Protein AF-0000000078825319 (afdb_homodimer)

Sequence (934 aa):
MSYISRANIISYNNENERVCASAARISTTSGNSMDIFEKSIHIDKDRKLIKNVINSGHKSIIEHAVFTIAFCNVSAVVEQFFIEFRLASFTVKSRRYVDFSNMGYYIPEYLTEKTREIYKNYVNYLFSEYNYFVTQGIPKEDARFVLPYCFFSNFYCTVNARELIHILQEILFGRGKNINELKSIAHQIIEQLNERFPSVSEEIFKDFSFCAEYSHRQKQSENLKEQGLPQIVNGSTELIQMSTENALKSMIGAYTLTHNLNISLTGDYNTNRGEYDVILENILRSSRPRELEQISCSFIIHNLSLSGITHIVRHRMQSIIIPSLMYVNSNRYIVPKTICGNESLLLRYKEAFNKTSKIKKQLNNLGLNKEEQIYLCLSGNTLDVMTTMNARELMLFFKLRCCNRAQWEIRNIAREMLKTLRNEMPCLFNKMGPSCVVDNKCPEGRLTCGRMEEIIQEFNSILSREKMSYISRANIISYNNENERVCASAARISTTSGNSMDIFEKSIHIDKDRKLIKNVINSGHKSIIEHAVFTIAFCNVSAVVEQFFIEFRLASFTVKSRRYVDFSNMGYYIPEYLTEKTREIYKNYVNYLFSEYNYFVTQGIPKEDARFVLPYCFFSNFYCTVNARELIHILQEILFGRGKNINELKSIAHQIIEQLNERFPSVSEEIFKDFSFCAEYSHRQKQSENLKEQGLPQIVNGSTELIQMSTENALKSMIGAYTLTHNLNISLTGDYNTNRGEYDVILENILRSSRPRELEQISCSFIIHNLSLSGITHIVRHRMQSIIIPSLMYVNSNRYIVPKTICGNESLLLRYKEAFNKTSKIKKQLNNLGLNKEEQIYLCLSGNTLDVMTTMNARELMLFFKLRCCNRAQWEIRNIAREMLKTLRNEMPCLFNKMGPSCVVDNKCPEGRLTCGRMEEIIQEFNSILSREK

Structure (mmCIF, N/CA/C/O backbone):
data_AF-0000000078825319-model_v1
#
loop_
_entity.id
_entity.type
_entity.pdbx_description
1 polymer 'FAD-dependent thymidylate synthase'
#
loop_
_atom_site.group_PDB
_atom_site.id
_atom_site.type_symbol
_atom_site.label_atom_id
_atom_site.label_alt_id
_atom_site.label_comp_id
_atom_site.label_asym_id
_atom_site.label_entity_id
_atom_site.label_seq_id
_atom_site.pdbx_PDB_ins_code
_atom_site.Cartn_x
_atom_site.Cartn_y
_atom_site.Cartn_z
_atom_site.occupancy
_atom_site.B_iso_or_equiv
_atom_site.auth_seq_id
_atom_site.auth_comp_id
_atom_site.auth_asym_id
_atom_site.auth_atom_id
_atom_site.pdbx_PDB_model_num
ATOM 1 N N . MET A 1 1 ? -11 37.125 -4.836 1 38.12 1 MET A N 1
ATOM 2 C CA . MET A 1 1 ? -10.812 35.75 -5.301 1 38.12 1 MET A CA 1
ATOM 3 C C . MET A 1 1 ? -11.711 34.781 -4.527 1 38.12 1 MET A C 1
ATOM 5 O O . MET A 1 1 ? -11.781 34.875 -3.299 1 38.12 1 MET A O 1
ATOM 9 N N . SER A 1 2 ? -12.555 34.312 -5.152 1 46.78 2 SER A N 1
ATOM 10 C CA . SER A 1 2 ? -13.586 33.469 -4.566 1 46.78 2 SER A CA 1
ATOM 11 C C . SER A 1 2 ? -12.977 32.344 -3.732 1 46.78 2 SER A C 1
ATOM 13 O O . SER A 1 2 ? -12.094 31.609 -4.203 1 46.78 2 SER A O 1
ATOM 15 N N . TYR A 1 3 ? -12.953 32.5 -2.346 1 61.88 3 TYR A N 1
ATOM 16 C CA . TYR A 1 3 ? -12.516 31.797 -1.138 1 61.88 3 TYR A CA 1
ATOM 17 C C . TYR A 1 3 ? -13.258 30.484 -0.966 1 61.88 3 TYR A C 1
ATOM 19 O O . TYR A 1 3 ? -13.344 29.953 0.144 1 61.88 3 TYR A O 1
ATOM 27 N N . ILE A 1 4 ? -13.719 30.016 -2.164 1 78.62 4 ILE A N 1
ATOM 28 C CA . ILE A 1 4 ? -14.523 28.797 -2.014 1 78.62 4 ILE A CA 1
ATOM 29 C C . ILE A 1 4 ? -13.648 27.578 -2.266 1 78.62 4 ILE A C 1
ATOM 31 O O . ILE A 1 4 ? -12.914 27.516 -3.256 1 78.62 4 ILE A O 1
ATOM 35 N N . SER A 1 5 ? -13.641 26.688 -1.376 1 91.94 5 SER A N 1
ATOM 36 C CA . SER A 1 5 ? -12.969 25.406 -1.506 1 91.94 5 SER A CA 1
ATOM 37 C C . SER A 1 5 ? -13.516 24.609 -2.691 1 91.94 5 SER A C 1
ATOM 39 O O . SER A 1 5 ? -14.734 24.516 -2.871 1 91.94 5 SER A O 1
ATOM 41 N N . ARG A 1 6 ? -12.609 24.109 -3.555 1 95.62 6 ARG A N 1
ATOM 42 C CA . ARG A 1 6 ? -13.031 23.375 -4.738 1 95.62 6 ARG A CA 1
ATOM 43 C C . ARG A 1 6 ? -12.18 22.125 -4.93 1 95.62 6 ARG A C 1
ATOM 45 O O . ARG A 1 6 ? -11.016 22.094 -4.539 1 95.62 6 ARG A O 1
ATOM 52 N N . ALA A 1 7 ? -12.781 21.125 -5.438 1 97.94 7 ALA A N 1
ATOM 53 C CA . ALA A 1 7 ? -12.117 19.906 -5.902 1 97.94 7 ALA A CA 1
ATOM 54 C C . ALA A 1 7 ? -12.547 19.547 -7.324 1 97.94 7 ALA A C 1
ATOM 56 O O . ALA A 1 7 ? -13.742 19.422 -7.609 1 97.94 7 ALA A O 1
ATOM 57 N N . ASN A 1 8 ? -11.602 19.438 -8.227 1 97.75 8 ASN A N 1
ATOM 58 C CA . ASN A 1 8 ? -11.883 19.156 -9.625 1 97.75 8 ASN A CA 1
ATOM 59 C C . ASN A 1 8 ? -11.109 17.938 -10.117 1 97.75 8 ASN A C 1
ATOM 61 O O . ASN A 1 8 ? -9.891 17.859 -9.961 1 97.75 8 ASN A O 1
ATOM 65 N N . ILE A 1 9 ? -11.805 17.016 -10.711 1 97.38 9 ILE A N 1
ATOM 66 C CA . ILE A 1 9 ? -11.117 15.93 -11.406 1 97.38 9 ILE A CA 1
ATOM 67 C C . ILE A 1 9 ? -10.477 16.453 -12.688 1 97.38 9 ILE A C 1
ATOM 69 O O . ILE A 1 9 ? -11.18 16.812 -13.633 1 97.38 9 ILE A O 1
ATOM 73 N N . ILE A 1 10 ? -9.156 16.469 -12.734 1 96.25 10 ILE A N 1
ATOM 74 C CA . ILE A 1 10 ? -8.477 17.125 -13.844 1 96.25 10 ILE A CA 1
ATOM 75 C C . ILE A 1 10 ? -7.938 16.062 -14.812 1 96.25 10 ILE A C 1
ATOM 77 O O . ILE A 1 10 ? -7.559 16.391 -15.945 1 96.25 10 ILE A O 1
ATOM 81 N N . SER A 1 11 ? -7.82 14.852 -14.375 1 94.44 11 SER A N 1
ATOM 82 C CA . SER A 1 11 ? -7.312 13.789 -15.234 1 94.44 11 SER A CA 1
ATOM 83 C C . SER A 1 11 ? -8.031 12.469 -14.969 1 94.44 11 SER A C 1
ATOM 85 O O . SER A 1 11 ? -8.203 12.078 -13.812 1 94.44 11 SER A O 1
ATOM 87 N N . TYR A 1 12 ? -8.555 11.844 -15.992 1 93.25 12 TYR A N 1
ATOM 88 C CA . TYR A 1 12 ? -9.156 10.516 -15.992 1 93.25 12 TYR A CA 1
ATOM 89 C C . TYR A 1 12 ? -9.18 9.93 -17.406 1 93.25 12 TYR A C 1
ATOM 91 O O . TYR A 1 12 ? -9.039 10.664 -18.391 1 93.25 12 TYR A O 1
ATOM 99 N N . ASN A 1 13 ? -9.203 8.633 -17.469 1 91.81 13 ASN A N 1
ATOM 100 C CA . ASN A 1 13 ? -9.289 7.984 -18.766 1 91.81 13 ASN A CA 1
ATOM 101 C C . ASN A 1 13 ? -10.734 7.695 -19.156 1 91.81 13 ASN A C 1
ATOM 103 O O . ASN A 1 13 ? -11.492 7.133 -18.375 1 91.81 13 ASN A O 1
ATOM 107 N N . ASN A 1 14 ? -11.078 8.039 -20.406 1 87.44 14 ASN A N 1
ATOM 108 C CA . ASN A 1 14 ? -12.438 7.812 -20.891 1 87.44 14 ASN A CA 1
ATOM 109 C C . ASN A 1 14 ? -12.742 6.324 -21.016 1 87.44 14 ASN A C 1
ATOM 111 O O . ASN A 1 14 ? -13.906 5.926 -21.062 1 87.44 14 ASN A O 1
ATOM 115 N N . GLU A 1 15 ? -11.703 5.531 -20.984 1 90.31 15 GLU A N 1
ATOM 116 C CA . GLU A 1 15 ? -11.859 4.09 -21.141 1 90.31 15 GLU A CA 1
ATOM 117 C C . GLU A 1 15 ? -11.938 3.391 -19.781 1 90.31 15 GLU A C 1
ATOM 119 O O . GLU A 1 15 ? -11.867 2.162 -19.719 1 90.31 15 GLU A O 1
ATOM 124 N N . ASN A 1 16 ? -12.133 4.145 -18.766 1 94 16 ASN A N 1
ATOM 125 C CA . ASN A 1 16 ? -12.133 3.561 -17.422 1 94 16 ASN A CA 1
ATOM 126 C C . ASN A 1 16 ? -13.18 2.457 -17.297 1 94 16 ASN A C 1
ATOM 128 O O . ASN A 1 16 ? -12.891 1.375 -16.781 1 94 16 ASN A O 1
ATOM 132 N N . GLU A 1 17 ? -14.398 2.732 -17.766 1 95.25 17 GLU A N 1
ATOM 133 C CA . GLU A 1 17 ? -15.453 1.731 -17.656 1 95.25 17 GLU A CA 1
ATOM 134 C C . GLU A 1 17 ? -15.156 0.52 -18.547 1 95.25 17 GLU A C 1
ATOM 136 O O . GLU A 1 17 ? -15.398 -0.62 -18.141 1 95.25 17 GLU A O 1
ATOM 141 N N . ARG A 1 18 ? -14.602 0.783 -19.719 1 96.19 18 ARG A N 1
ATOM 142 C CA . ARG A 1 18 ? -14.227 -0.29 -20.625 1 96.19 18 ARG A CA 1
ATOM 143 C C . ARG A 1 18 ? -13.164 -1.191 -20 1 96.19 18 ARG A C 1
ATOM 145 O O . ARG A 1 18 ? -13.258 -2.418 -20.078 1 96.19 18 ARG A O 1
ATOM 152 N N . VAL A 1 19 ? -12.172 -0.62 -19.391 1 97.19 19 VAL A N 1
ATOM 153 C CA . VAL A 1 19 ? -11.086 -1.36 -18.766 1 97.19 19 VAL A CA 1
ATOM 154 C C . VAL A 1 19 ? -11.625 -2.186 -17.594 1 97.19 19 VAL A C 1
ATOM 156 O O . VAL A 1 19 ? -11.312 -3.373 -17.469 1 97.19 19 VAL A O 1
ATOM 159 N N . CYS A 1 20 ? -12.422 -1.568 -16.734 1 97.75 20 CYS A N 1
ATOM 160 C CA . CYS A 1 20 ? -12.992 -2.27 -15.594 1 97.75 20 CYS A CA 1
ATOM 161 C C . CYS A 1 20 ? -13.867 -3.43 -16.047 1 97.75 20 CYS A C 1
ATOM 163 O O . CYS A 1 20 ? -13.828 -4.512 -15.469 1 97.75 20 CYS A O 1
ATOM 165 N N . ALA A 1 21 ? -14.688 -3.191 -17.062 1 97.62 21 ALA A N 1
ATOM 166 C CA . ALA A 1 21 ? -15.531 -4.25 -17.594 1 97.62 21 ALA A CA 1
ATOM 167 C C . ALA A 1 21 ? -14.695 -5.387 -18.188 1 97.62 21 ALA A C 1
ATOM 169 O O . ALA A 1 21 ? -15.039 -6.562 -18.031 1 97.62 21 ALA A O 1
ATOM 170 N N . SER A 1 22 ? -13.656 -5.023 -18.906 1 97.94 22 SER A N 1
ATOM 171 C CA . SER A 1 22 ? -12.758 -6.035 -19.453 1 97.94 22 SER A CA 1
ATOM 172 C C . SER A 1 22 ? -12.148 -6.883 -18.344 1 97.94 22 SER A C 1
ATOM 174 O O . SER A 1 22 ? -12.031 -8.102 -18.469 1 97.94 22 SER A O 1
ATOM 176 N N . ALA A 1 23 ? -11.75 -6.211 -17.312 1 97.56 23 ALA A N 1
ATOM 177 C CA . ALA A 1 23 ? -11.219 -6.926 -16.141 1 97.56 23 ALA A CA 1
ATOM 178 C C . ALA A 1 23 ? -12.266 -7.875 -15.562 1 97.56 23 ALA A C 1
ATOM 180 O O . ALA A 1 23 ? -11.953 -9.008 -15.195 1 97.56 23 ALA A O 1
ATOM 181 N N . ALA A 1 24 ? -13.453 -7.438 -15.516 1 96.06 24 ALA A N 1
ATOM 182 C CA . ALA A 1 24 ? -14.547 -8.25 -14.992 1 96.06 24 ALA A CA 1
ATOM 183 C C . ALA A 1 24 ? -14.805 -9.469 -15.875 1 96.06 24 ALA A C 1
ATOM 185 O O . ALA A 1 24 ? -15.203 -10.523 -15.383 1 96.06 24 ALA A O 1
ATOM 186 N N . ARG A 1 25 ? -14.516 -9.375 -17.125 1 96.38 25 ARG A N 1
ATOM 187 C CA . ARG A 1 25 ? -14.812 -10.414 -18.109 1 96.38 25 ARG A CA 1
ATOM 188 C C . ARG A 1 25 ? -13.641 -11.383 -18.25 1 96.38 25 ARG A C 1
ATOM 190 O O . ARG A 1 25 ? -13.766 -12.414 -18.922 1 96.38 25 ARG A O 1
ATOM 197 N N . ILE A 1 26 ? -12.562 -11.055 -17.641 1 95.38 26 ILE A N 1
ATOM 198 C CA . ILE A 1 26 ? -11.305 -11.719 -17.969 1 95.38 26 ILE A CA 1
ATOM 199 C C . ILE A 1 26 ? -11.453 -13.227 -17.766 1 95.38 26 ILE A C 1
ATOM 201 O O . ILE A 1 26 ? -10.828 -14.016 -18.484 1 95.38 26 ILE A O 1
ATOM 205 N N . SER A 1 27 ? -12.312 -13.703 -16.844 1 92.75 27 SER A N 1
ATOM 206 C CA . SER A 1 27 ? -12.445 -15.125 -16.531 1 92.75 27 SER A CA 1
ATOM 207 C C . SER A 1 27 ? -13.75 -15.68 -17.094 1 92.75 27 SER A C 1
ATOM 209 O O . SER A 1 27 ? -14.039 -16.875 -16.938 1 92.75 27 SER A O 1
ATOM 211 N N . THR A 1 28 ? -14.594 -14.891 -17.734 1 91.5 28 THR A N 1
ATOM 212 C CA . THR A 1 28 ? -15.898 -15.367 -18.172 1 91.5 28 THR A CA 1
ATOM 213 C C . THR A 1 28 ? -16.016 -15.273 -19.688 1 91.5 28 THR A C 1
ATOM 215 O O . THR A 1 28 ? -16.938 -15.859 -20.281 1 91.5 28 THR A O 1
ATOM 218 N N . THR A 1 29 ? -15.164 -14.523 -20.25 1 91.62 29 THR A N 1
ATOM 219 C CA . THR A 1 29 ? -15.188 -14.352 -21.703 1 91.62 29 THR A CA 1
ATOM 220 C C . THR A 1 29 ? -13.969 -15.008 -22.344 1 91.62 29 THR A C 1
ATOM 222 O O . THR A 1 29 ? -12.859 -14.914 -21.812 1 91.62 29 THR A O 1
ATOM 225 N N . SER A 1 30 ? -14.211 -15.656 -23.453 1 91.81 30 SER A N 1
ATOM 226 C CA . SER A 1 30 ? -13.133 -16.328 -24.156 1 91.81 30 SER A CA 1
ATOM 227 C C . SER A 1 30 ? -12.18 -15.328 -24.797 1 91.81 30 SER A C 1
ATOM 229 O O . SER A 1 30 ? -12.609 -14.266 -25.25 1 91.81 30 SER A O 1
ATOM 231 N N . GLY A 1 31 ? -10.867 -15.734 -24.875 1 92.25 31 GLY A N 1
ATOM 232 C CA . GLY A 1 31 ? -9.852 -14.898 -25.5 1 92.25 31 GLY A CA 1
ATOM 233 C C . GLY A 1 31 ? -8.812 -14.391 -24.516 1 92.25 31 GLY A C 1
ATOM 234 O O . GLY A 1 31 ? -8.953 -14.578 -23.312 1 92.25 31 GLY A O 1
ATOM 235 N N . ASN A 1 32 ? -7.77 -13.82 -25.125 1 93.81 32 ASN A N 1
ATOM 236 C CA . ASN A 1 32 ? -6.75 -13.211 -24.266 1 93.81 32 ASN A CA 1
ATOM 237 C C . ASN A 1 32 ? -7.164 -11.82 -23.797 1 93.81 32 ASN A C 1
ATOM 239 O O . ASN A 1 32 ? -8.266 -11.359 -24.109 1 93.81 32 ASN A O 1
ATOM 243 N N . SER A 1 33 ? -6.352 -11.195 -23 1 96 33 SER A N 1
ATOM 244 C CA . SER A 1 33 ? -6.684 -9.914 -22.375 1 96 33 SER A CA 1
ATOM 245 C C . SER A 1 33 ? -6.977 -8.852 -23.422 1 96 33 SER A C 1
ATOM 247 O O . SER A 1 33 ? -7.898 -8.047 -23.266 1 96 33 SER A O 1
ATOM 249 N N . MET A 1 34 ? -6.25 -8.828 -24.562 1 95.62 34 MET A N 1
ATOM 250 C CA . MET A 1 34 ? -6.469 -7.836 -25.609 1 95.62 34 MET A CA 1
ATOM 251 C C . MET A 1 34 ? -7.77 -8.102 -26.344 1 95.62 34 MET A C 1
ATOM 253 O O . MET A 1 34 ? -8.508 -7.172 -26.672 1 95.62 34 MET A O 1
ATOM 257 N N . ASP A 1 35 ? -8.008 -9.398 -26.625 1 95.06 35 ASP A N 1
ATOM 258 C CA . ASP A 1 35 ? -9.258 -9.781 -27.266 1 95.06 35 ASP A CA 1
ATOM 259 C C . ASP A 1 35 ? -10.461 -9.312 -26.469 1 95.06 35 ASP A C 1
ATOM 261 O O . ASP A 1 35 ? -11.406 -8.742 -27.016 1 95.06 35 ASP A O 1
ATOM 265 N N . ILE A 1 36 ? -10.367 -9.531 -25.203 1 95.81 36 ILE A N 1
ATOM 266 C CA . ILE A 1 36 ? -11.477 -9.211 -24.312 1 95.81 36 ILE A CA 1
ATOM 267 C C . ILE A 1 36 ? -11.648 -7.695 -24.234 1 95.81 36 ILE A C 1
ATOM 269 O O . ILE A 1 36 ? -12.773 -7.191 -24.25 1 95.81 36 ILE A O 1
ATOM 273 N N . PHE A 1 37 ? -10.57 -6.977 -24.125 1 96.38 37 PHE A N 1
ATOM 274 C CA . PHE A 1 37 ? -10.625 -5.52 -24.125 1 96.38 37 PHE A CA 1
ATOM 275 C C . PHE A 1 37 ? -11.266 -5 -25.406 1 96.38 37 PHE A C 1
ATOM 277 O O . PHE A 1 37 ? -12.102 -4.102 -25.375 1 96.38 37 PHE A O 1
ATOM 284 N N . GLU A 1 38 ? -10.914 -5.621 -26.531 1 94.56 38 GLU A N 1
ATOM 285 C CA . GLU A 1 38 ? -11.422 -5.184 -27.828 1 94.56 38 GLU A CA 1
ATOM 286 C C . GLU A 1 38 ? -12.898 -5.52 -27.984 1 94.56 38 GLU A C 1
ATOM 288 O O . GLU A 1 38 ? -13.625 -4.816 -28.688 1 94.56 38 GLU A O 1
ATOM 293 N N . LYS A 1 39 ? -13.352 -6.508 -27.297 1 92.19 39 LYS A N 1
ATOM 294 C CA . LYS A 1 39 ? -14.75 -6.93 -27.375 1 92.19 39 LYS A CA 1
ATOM 295 C C . LYS A 1 39 ? -15.625 -6.082 -26.453 1 92.19 39 LYS A C 1
ATOM 297 O O . LYS A 1 39 ? -16.844 -6.051 -26.625 1 92.19 39 LYS A O 1
ATOM 302 N N . SER A 1 40 ? -15.008 -5.441 -25.5 1 91.44 40 SER A N 1
ATOM 303 C CA . SER A 1 40 ? -15.758 -4.625 -24.562 1 91.44 40 SER A CA 1
ATOM 304 C C . SER A 1 40 ? -16.031 -3.238 -25.125 1 91.44 40 SER A C 1
ATOM 306 O O . SER A 1 40 ? -15.406 -2.258 -24.719 1 91.44 40 SER A O 1
ATOM 308 N N . ILE A 1 41 ? -17.125 -3.086 -25.969 1 88.31 41 ILE A N 1
ATOM 309 C CA . ILE A 1 41 ? -17.344 -1.842 -26.703 1 88.31 41 ILE A CA 1
ATOM 310 C C . ILE A 1 41 ? -18.719 -1.285 -26.359 1 88.31 41 ILE A C 1
ATOM 312 O O . ILE A 1 41 ? -19.047 -0.152 -26.719 1 88.31 41 ILE A O 1
ATOM 316 N N . HIS A 1 42 ? -19.547 -1.983 -25.672 1 91.81 42 HIS A N 1
ATOM 317 C CA . HIS A 1 42 ? -20.875 -1.514 -25.328 1 91.81 42 HIS A CA 1
ATOM 318 C C . HIS A 1 42 ? -20.906 -0.934 -23.922 1 91.81 42 HIS A C 1
ATOM 320 O O . HIS A 1 42 ? -21.031 -1.675 -22.938 1 91.81 42 HIS A O 1
ATOM 326 N N . ILE A 1 43 ? -21.031 0.31 -23.859 1 92.12 43 ILE A N 1
ATOM 327 C CA . ILE A 1 43 ? -20.859 1.044 -22.609 1 92.12 43 ILE A CA 1
ATOM 328 C C . ILE A 1 43 ? -21.984 0.665 -21.641 1 92.12 43 ILE A C 1
ATOM 330 O O . ILE A 1 43 ? -21.734 0.505 -20.453 1 92.12 43 ILE A O 1
ATOM 334 N N . ASP A 1 44 ? -23.219 0.525 -22.109 1 93.56 44 ASP A N 1
ATOM 335 C CA . ASP A 1 44 ? -24.328 0.211 -21.234 1 93.56 44 ASP A CA 1
ATOM 336 C C . ASP A 1 44 ? -24.188 -1.182 -20.625 1 93.56 44 ASP A C 1
ATOM 338 O O . ASP A 1 44 ? -24.469 -1.381 -19.453 1 93.56 44 ASP A O 1
ATOM 342 N N . LYS A 1 45 ? -23.719 -2.07 -21.422 1 94.56 45 LYS A N 1
ATOM 343 C CA . LYS A 1 45 ? -23.484 -3.422 -20.922 1 94.56 45 LYS A CA 1
ATOM 344 C C . LYS A 1 45 ? -22.328 -3.445 -19.938 1 94.56 45 LYS A C 1
ATOM 346 O O . LYS A 1 45 ? -22.359 -4.172 -18.938 1 94.56 45 LYS A O 1
ATOM 351 N N . ASP A 1 46 ? -21.328 -2.672 -20.281 1 95.25 46 ASP A N 1
ATOM 352 C CA . ASP A 1 46 ? -20.172 -2.576 -19.406 1 95.25 46 ASP A CA 1
ATOM 353 C C . ASP A 1 46 ? -20.562 -2.035 -18.031 1 95.25 46 ASP A C 1
ATOM 355 O O . ASP A 1 46 ? -20.156 -2.582 -17 1 95.25 46 ASP A O 1
ATOM 359 N N . ARG A 1 47 ? -21.359 -0.993 -18.078 1 94.94 47 ARG A N 1
ATOM 360 C CA . ARG A 1 47 ? -21.812 -0.374 -16.828 1 94.94 47 ARG A CA 1
ATOM 361 C C . ARG A 1 47 ? -22.625 -1.354 -15.992 1 94.94 47 ARG A C 1
ATOM 363 O O . ARG A 1 47 ? -22.422 -1.454 -14.781 1 94.94 47 ARG A O 1
ATOM 370 N N . LYS A 1 48 ? -23.484 -2.064 -16.609 1 95 48 LYS A N 1
ATOM 371 C CA . LYS A 1 48 ? -24.312 -3.053 -15.906 1 95 48 LYS A CA 1
ATOM 372 C C . LYS A 1 48 ? -23.438 -4.164 -15.312 1 95 48 LYS A C 1
ATOM 374 O O . LYS A 1 48 ? -23.656 -4.59 -14.18 1 95 48 LYS A O 1
ATOM 379 N N . LEU A 1 49 ? -22.5 -4.609 -16.078 1 95.56 49 LEU A N 1
ATOM 380 C CA . LEU A 1 49 ? -21.594 -5.656 -15.617 1 95.56 49 LEU A CA 1
ATOM 381 C C . LEU A 1 49 ? -20.797 -5.195 -14.398 1 95.56 49 LEU A C 1
ATOM 383 O O . LEU A 1 49 ? -20.672 -5.926 -13.414 1 95.56 49 LEU A O 1
ATOM 387 N N . ILE A 1 50 ? -20.219 -3.994 -14.492 1 96.19 50 ILE A N 1
ATOM 388 C CA . ILE A 1 50 ? -19.438 -3.445 -13.391 1 96.19 50 ILE A CA 1
ATOM 389 C C . ILE A 1 50 ? -20.281 -3.385 -12.125 1 96.19 50 ILE A C 1
ATOM 391 O O . ILE A 1 50 ? -19.859 -3.826 -11.062 1 96.19 50 ILE A O 1
ATOM 395 N N . LYS A 1 51 ? -21.5 -2.902 -12.242 1 93.56 51 LYS A N 1
ATOM 396 C CA . LYS A 1 51 ? -22.406 -2.801 -11.102 1 93.56 51 LYS A CA 1
ATOM 397 C C . LYS A 1 51 ? -22.688 -4.172 -10.492 1 93.56 51 LYS A C 1
ATOM 399 O O . LYS A 1 51 ? -22.641 -4.336 -9.273 1 93.56 51 LYS A O 1
ATOM 404 N N . ASN A 1 52 ? -22.906 -5.145 -11.344 1 91.12 52 ASN A N 1
ATOM 405 C CA . ASN A 1 52 ? -23.203 -6.496 -10.875 1 91.12 52 ASN A CA 1
ATOM 406 C C . ASN A 1 52 ? -22.016 -7.102 -10.133 1 91.12 52 ASN A C 1
ATOM 408 O O . ASN A 1 52 ? -22.188 -7.75 -9.102 1 91.12 52 ASN A O 1
ATOM 412 N N . VAL A 1 53 ? -20.859 -6.867 -10.656 1 91.56 53 VAL A N 1
ATOM 413 C CA . VAL A 1 53 ? -19.656 -7.453 -10.094 1 91.56 53 VAL A CA 1
ATOM 414 C C . VAL A 1 53 ? -19.344 -6.797 -8.75 1 91.56 53 VAL A C 1
ATOM 416 O O . VAL A 1 53 ? -19.016 -7.48 -7.777 1 91.56 53 VAL A O 1
ATOM 419 N N . ILE A 1 54 ? -19.469 -5.492 -8.672 1 90.12 54 ILE A N 1
ATOM 420 C CA . ILE A 1 54 ? -19.234 -4.773 -7.426 1 90.12 54 ILE A CA 1
ATOM 421 C C . ILE A 1 54 ? -20.25 -5.219 -6.379 1 90.12 54 ILE A C 1
ATOM 423 O O . ILE A 1 54 ? -19.922 -5.414 -5.211 1 90.12 54 ILE A O 1
ATOM 427 N N . ASN A 1 55 ? -21.484 -5.434 -6.754 1 84.88 55 ASN A N 1
ATOM 428 C CA . ASN A 1 55 ? -22.547 -5.844 -5.848 1 84.88 55 ASN A CA 1
ATOM 429 C C . ASN A 1 55 ? -22.312 -7.254 -5.312 1 84.88 55 ASN A C 1
ATOM 431 O O . ASN A 1 55 ? -22.828 -7.609 -4.246 1 84.88 55 ASN A O 1
ATOM 435 N N . SER A 1 56 ? -21.547 -7.965 -6.102 1 82.06 56 SER A N 1
ATOM 436 C CA . SER A 1 56 ? -21.234 -9.32 -5.668 1 82.06 56 SER A CA 1
ATOM 437 C C . SER A 1 56 ? -20.016 -9.344 -4.75 1 82.06 56 SER A C 1
ATOM 439 O O . SER A 1 56 ? -19.516 -10.406 -4.395 1 82.06 56 SER A O 1
ATOM 441 N N . GLY A 1 57 ? -19.469 -8.18 -4.484 1 79.12 57 GLY A N 1
ATOM 442 C CA . GLY A 1 57 ? -18.391 -8.094 -3.51 1 79.12 57 GLY A CA 1
ATOM 443 C C . GLY A 1 57 ? -17.016 -7.996 -4.145 1 79.12 57 GLY A C 1
ATOM 444 O O . GLY A 1 57 ? -16.016 -7.859 -3.443 1 79.12 57 GLY A O 1
ATOM 445 N N . HIS A 1 58 ? -16.953 -8.062 -5.41 1 85.56 58 HIS A N 1
ATOM 446 C CA . HIS A 1 58 ? -15.664 -7.996 -6.109 1 85.56 58 HIS A CA 1
ATOM 447 C C . HIS A 1 58 ? -15.352 -6.57 -6.551 1 85.56 58 HIS A C 1
ATOM 449 O O . HIS A 1 58 ? -15.547 -6.219 -7.715 1 85.56 58 HIS A O 1
ATOM 455 N N . LYS A 1 59 ? -14.711 -5.867 -5.695 1 90.19 59 LYS A N 1
ATOM 456 C CA . LYS A 1 59 ? -14.531 -4.438 -5.918 1 90.19 59 LYS A CA 1
ATOM 457 C C . LYS A 1 59 ? -13.164 -4.141 -6.52 1 90.19 59 LYS A C 1
ATOM 459 O O . LYS A 1 59 ? -12.891 -3.02 -6.953 1 90.19 59 LYS A O 1
ATOM 464 N N . SER A 1 60 ? -12.367 -5.137 -6.664 1 92.81 60 SER A N 1
ATOM 465 C CA . SER A 1 60 ? -11 -4.906 -7.109 1 92.81 60 SER A CA 1
ATOM 466 C C . SER A 1 60 ? -10.961 -4.469 -8.57 1 92.81 60 SER A C 1
ATOM 468 O O . SER A 1 60 ? -10 -3.822 -9.008 1 92.81 60 SER A O 1
ATOM 470 N N . ILE A 1 61 ? -11.977 -4.781 -9.328 1 95.88 61 ILE A N 1
ATOM 471 C CA . ILE A 1 61 ? -11.961 -4.48 -10.758 1 95.88 61 ILE A CA 1
ATOM 472 C C . ILE A 1 61 ? -11.984 -2.971 -10.969 1 95.88 61 ILE A C 1
ATOM 474 O O . ILE A 1 61 ? -11.461 -2.465 -11.961 1 95.88 61 ILE A O 1
ATOM 478 N N . ILE A 1 62 ? -12.516 -2.209 -10.016 1 97.19 62 ILE A N 1
ATOM 479 C CA . ILE A 1 62 ? -12.648 -0.772 -10.234 1 97.19 62 ILE A CA 1
ATOM 480 C C . ILE A 1 62 ? -11.367 -0.065 -9.789 1 97.19 62 ILE A C 1
ATOM 482 O O . ILE A 1 62 ? -11.25 1.155 -9.922 1 97.19 62 ILE A O 1
ATOM 486 N N . GLU A 1 63 ? -10.398 -0.813 -9.289 1 97 63 GLU A N 1
ATOM 487 C CA . GLU A 1 63 ? -9.07 -0.254 -9.047 1 97 63 GLU A CA 1
ATOM 488 C C . GLU A 1 63 ? -8.391 0.143 -10.352 1 97 63 GLU A C 1
ATOM 490 O O . GLU A 1 63 ? -7.422 0.901 -10.352 1 97 63 GLU A O 1
ATOM 495 N N . HIS A 1 64 ? -8.914 -0.365 -11.461 1 98.06 64 HIS A N 1
ATOM 496 C CA . HIS A 1 64 ? -8.32 -0.063 -12.758 1 98.06 64 HIS A CA 1
ATOM 497 C C . HIS A 1 64 ? -8.789 1.296 -13.273 1 98.06 64 HIS A C 1
ATOM 499 O O . HIS A 1 64 ? -8.258 1.804 -14.266 1 98.06 64 HIS A O 1
ATOM 505 N N . ALA A 1 65 ? -9.773 1.923 -12.664 1 97.62 65 ALA A N 1
ATOM 506 C CA . ALA A 1 65 ? -10.172 3.297 -12.953 1 97.62 65 ALA A CA 1
ATOM 507 C C . ALA A 1 65 ? -9.477 4.281 -12.016 1 97.62 65 ALA A C 1
ATOM 509 O O . ALA A 1 65 ? -9.641 4.199 -10.797 1 97.62 65 ALA A O 1
ATOM 510 N N . VAL A 1 66 ? -8.703 5.199 -12.594 1 97.56 66 VAL A N 1
ATOM 511 C CA . VAL A 1 66 ? -7.902 6.102 -11.773 1 97.56 66 VAL A CA 1
ATOM 512 C C . VAL A 1 66 ? -8.258 7.551 -12.094 1 97.56 66 VAL A C 1
ATOM 514 O O . VAL A 1 66 ? -8.547 7.883 -13.25 1 97.56 66 VAL A O 1
ATOM 517 N N . PHE A 1 67 ? -8.242 8.398 -11.078 1 97.62 67 PHE A N 1
ATOM 518 C CA . PHE A 1 67 ? -8.578 9.812 -11.195 1 97.62 67 PHE A CA 1
ATOM 519 C C . PHE A 1 67 ? -7.52 10.68 -10.523 1 97.62 67 PHE A C 1
ATOM 521 O O . PHE A 1 67 ? -6.973 10.312 -9.484 1 97.62 67 PHE A O 1
ATOM 528 N N . THR A 1 68 ? -7.184 11.82 -11.141 1 98.25 68 THR A N 1
ATOM 529 C CA . THR A 1 68 ? -6.395 12.852 -10.477 1 98.25 68 THR A CA 1
ATOM 530 C C . THR A 1 68 ? -7.262 14.062 -10.148 1 98.25 68 THR A C 1
ATOM 532 O O . THR A 1 68 ? -7.938 14.609 -11.023 1 98.25 68 THR A O 1
ATOM 535 N N . ILE A 1 69 ? -7.23 14.43 -8.914 1 98.62 69 ILE A N 1
ATOM 536 C CA . ILE A 1 69 ? -8.078 15.516 -8.422 1 98.62 69 ILE A CA 1
ATOM 537 C C . ILE A 1 69 ? -7.207 16.703 -7.996 1 98.62 69 ILE A C 1
ATOM 539 O O . ILE A 1 69 ? -6.203 16.516 -7.305 1 98.62 69 ILE A O 1
ATOM 543 N N . ALA A 1 70 ? -7.547 17.906 -8.461 1 98.38 70 ALA A N 1
ATOM 544 C CA . ALA A 1 70 ? -6.949 19.156 -7.988 1 98.38 70 ALA A CA 1
ATOM 545 C C . ALA A 1 70 ? -7.785 19.766 -6.871 1 98.38 70 ALA A C 1
ATOM 547 O O . ALA A 1 70 ? -8.953 20.109 -7.078 1 98.38 70 ALA A O 1
ATOM 548 N N . PHE A 1 71 ? -7.227 19.844 -5.723 1 98.62 71 PHE A N 1
ATOM 549 C CA . PHE A 1 71 ? -7.855 20.547 -4.605 1 98.62 71 PHE A CA 1
ATOM 550 C C . PHE A 1 71 ? -7.391 21.984 -4.535 1 98.62 71 PHE A C 1
ATOM 552 O O . PHE A 1 71 ? -6.191 22.25 -4.418 1 98.62 71 PHE A O 1
ATOM 559 N N . CYS A 1 72 ? -8.352 22.922 -4.59 1 97.44 72 CYS A N 1
ATOM 560 C CA . CYS A 1 72 ? -8.055 24.344 -4.668 1 97.44 72 CYS A CA 1
ATOM 561 C C . CYS A 1 72 ? -8.609 25.094 -3.457 1 97.44 72 CYS A C 1
ATOM 563 O O . CYS A 1 72 ? -9.82 25.078 -3.221 1 97.44 72 CYS A O 1
ATOM 565 N N . ASN A 1 73 ? -7.707 25.672 -2.771 1 96.88 73 ASN A N 1
ATOM 566 C CA . ASN A 1 73 ? -8.078 26.547 -1.664 1 96.88 73 ASN A CA 1
ATOM 567 C C . ASN A 1 73 ? -8.93 25.812 -0.631 1 96.88 73 ASN A C 1
ATOM 569 O O . ASN A 1 73 ? -9.977 26.312 -0.223 1 96.88 73 ASN A O 1
ATOM 573 N N . VAL A 1 74 ? -8.523 24.625 -0.37 1 97.69 74 VAL A N 1
ATOM 574 C CA . VAL A 1 74 ? -9.133 23.906 0.74 1 97.69 74 VAL A CA 1
ATOM 575 C C . VAL A 1 74 ? -8.352 24.172 2.025 1 97.69 74 VAL A C 1
ATOM 577 O O . VAL A 1 74 ? -7.18 24.547 1.979 1 97.69 74 VAL A O 1
ATOM 580 N N . SER A 1 75 ? -9.039 24.078 3.166 1 97.06 75 SER A N 1
ATOM 581 C CA . SER A 1 75 ? -8.352 24.328 4.43 1 97.06 75 SER A CA 1
ATOM 582 C C . SER A 1 75 ? -7.32 23.25 4.727 1 97.06 75 SER A C 1
ATOM 584 O O . SER A 1 75 ? -7.352 22.172 4.129 1 97.06 75 SER A O 1
ATOM 586 N N . ALA A 1 76 ? -6.422 23.516 5.621 1 97.12 76 ALA A N 1
ATOM 587 C CA . ALA A 1 76 ? -5.457 22.531 6.109 1 97.12 76 ALA A CA 1
ATOM 588 C C . ALA A 1 76 ? -6.16 21.359 6.773 1 97.12 76 ALA A C 1
ATOM 590 O O . ALA A 1 76 ? -5.625 20.25 6.82 1 97.12 76 ALA A O 1
ATOM 591 N N . VAL A 1 77 ? -7.367 21.578 7.285 1 96.56 77 VAL A N 1
ATOM 592 C CA . VAL A 1 77 ? -8.164 20.516 7.867 1 96.56 77 VAL A CA 1
ATOM 593 C C . VAL A 1 77 ? -8.5 19.469 6.797 1 96.56 77 VAL A C 1
ATOM 595 O O . VAL A 1 77 ? -8.32 18.266 7.012 1 96.56 77 VAL A O 1
ATOM 598 N N . VAL A 1 78 ? -8.93 19.969 5.66 1 97.31 78 VAL A N 1
ATOM 599 C CA . VAL A 1 78 ? -9.266 19.094 4.543 1 97.31 78 VAL A CA 1
ATOM 600 C C . VAL A 1 78 ? -8.016 18.375 4.055 1 97.31 78 VAL A C 1
ATOM 602 O O . VAL A 1 78 ? -8.047 17.172 3.801 1 97.31 78 VAL A O 1
ATOM 605 N N . GLU A 1 79 ? -6.973 19.125 3.92 1 97.56 79 GLU A N 1
ATOM 606 C CA . GLU A 1 79 ? -5.715 18.531 3.492 1 97.56 79 GLU A CA 1
ATOM 607 C C . GLU A 1 79 ? -5.297 17.391 4.418 1 97.56 79 GLU A C 1
ATOM 609 O O . GLU A 1 79 ? -4.984 16.297 3.955 1 97.56 79 GLU A O 1
ATOM 614 N N . GLN A 1 80 ? -5.297 17.672 5.695 1 95.75 80 GLN A N 1
ATOM 615 C CA . GLN A 1 80 ? -4.883 16.672 6.676 1 95.75 80 GLN A CA 1
ATOM 616 C C . GLN A 1 80 ? -5.754 15.422 6.59 1 95.75 80 GLN A C 1
ATOM 618 O O . GLN A 1 80 ? -5.254 14.305 6.719 1 95.75 80 GLN A O 1
ATOM 623 N N . PHE A 1 81 ? -7.016 15.602 6.418 1 95.62 81 PHE A N 1
ATOM 624 C CA . PHE A 1 81 ? -7.93 14.477 6.297 1 95.62 81 PHE A CA 1
ATOM 625 C C . PHE A 1 81 ? -7.555 13.602 5.105 1 95.62 81 PHE A C 1
ATOM 627 O O . PHE A 1 81 ? -7.43 12.383 5.238 1 95.62 81 PHE A O 1
ATOM 634 N N . PHE A 1 82 ? -7.297 14.156 3.971 1 97.38 82 PHE A N 1
ATOM 635 C CA . PHE A 1 82 ? -7.066 13.422 2.732 1 97.38 82 PHE A CA 1
ATOM 636 C C . PHE A 1 82 ? -5.711 12.727 2.762 1 97.38 82 PHE A C 1
ATOM 638 O O . PHE A 1 82 ? -5.59 11.578 2.338 1 97.38 82 PHE A O 1
ATOM 645 N N . ILE A 1 83 ? -4.719 13.406 3.234 1 95.62 83 ILE A N 1
ATOM 646 C CA . ILE A 1 83 ? -3.369 12.875 3.096 1 95.62 83 ILE A CA 1
ATOM 647 C C . ILE A 1 83 ? -3.174 11.703 4.055 1 95.62 83 ILE A C 1
ATOM 649 O O . ILE A 1 83 ? -2.156 11.016 4 1 95.62 83 ILE A O 1
ATOM 653 N N . GLU A 1 84 ? -4.148 11.43 4.926 1 93.38 84 GLU A N 1
ATOM 654 C CA . GLU A 1 84 ? -4.078 10.281 5.82 1 93.38 84 GLU A CA 1
ATOM 655 C C . GLU A 1 84 ? -4.41 8.984 5.086 1 93.38 84 GLU A C 1
ATOM 657 O O . GLU A 1 84 ? -4.168 7.891 5.602 1 93.38 84 GLU A O 1
ATOM 662 N N . PHE A 1 85 ? -5.023 9.078 3.957 1 93.5 85 PHE A N 1
ATOM 663 C CA . PHE A 1 85 ? -5.301 7.887 3.16 1 93.5 85 PHE A CA 1
ATOM 664 C C . PHE A 1 85 ? -4.059 7.445 2.395 1 93.5 85 PHE A C 1
ATOM 666 O O . PHE A 1 85 ? -3.52 8.203 1.586 1 93.5 85 PHE A O 1
ATOM 673 N N . ARG A 1 86 ? -3.66 6.195 2.566 1 91.38 86 ARG A N 1
ATOM 674 C CA . ARG A 1 86 ? -2.318 5.77 2.188 1 91.38 86 ARG A CA 1
ATOM 675 C C . ARG A 1 86 ? -2.311 5.172 0.785 1 91.38 86 ARG A C 1
ATOM 677 O O . ARG A 1 86 ? -1.247 4.984 0.188 1 91.38 86 ARG A O 1
ATOM 684 N N . LEU A 1 87 ? -3.438 4.781 0.277 1 92.69 87 LEU A N 1
ATOM 685 C CA . LEU A 1 87 ? -3.482 4.16 -1.041 1 92.69 87 LEU A CA 1
ATOM 686 C C . LEU A 1 87 ? -3.818 5.188 -2.117 1 92.69 87 LEU A C 1
ATOM 688 O O . LEU A 1 87 ? -4.723 4.969 -2.928 1 92.69 87 LEU A O 1
ATOM 692 N N . ALA A 1 88 ? -3.219 6.328 -2.094 1 96.38 88 ALA A N 1
ATOM 693 C CA . ALA A 1 88 ? -3.297 7.441 -3.037 1 96.38 88 ALA A CA 1
ATOM 694 C C . ALA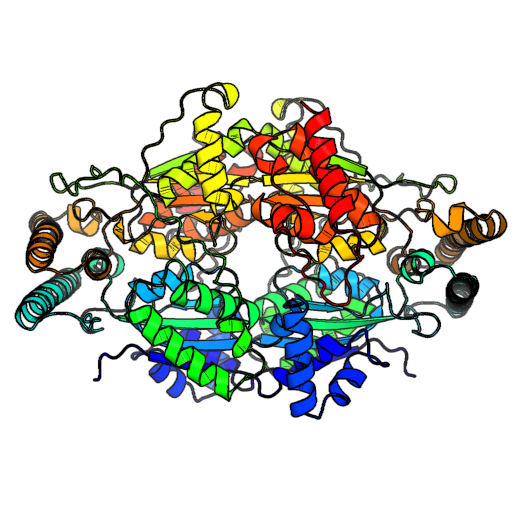 A 1 88 ? -1.968 8.188 -3.121 1 96.38 88 ALA A C 1
ATOM 696 O O . ALA A 1 88 ? -1.07 7.961 -2.305 1 96.38 88 ALA A O 1
ATOM 697 N N . SER A 1 89 ? -1.789 8.93 -4.16 1 96.94 89 SER A N 1
ATOM 698 C CA . SER A 1 89 ? -0.595 9.75 -4.344 1 96.94 89 SER A CA 1
ATOM 699 C C . SER A 1 89 ? -0.911 11.234 -4.188 1 96.94 89 SER A C 1
ATOM 701 O O . SER A 1 89 ? -1.917 11.719 -4.711 1 96.94 89 SER A O 1
ATOM 703 N N . PHE A 1 90 ? -0.044 11.938 -3.461 1 97.44 90 PHE A N 1
ATOM 704 C CA . PHE A 1 90 ? -0.309 13.336 -3.172 1 97.44 90 PHE A CA 1
ATOM 705 C C . PHE A 1 90 ? 0.904 14.195 -3.504 1 97.44 90 PHE A C 1
ATOM 707 O O . PHE A 1 90 ? 2.045 13.75 -3.365 1 97.44 90 PHE A O 1
ATOM 714 N N . THR A 1 91 ? 0.693 15.336 -3.963 1 97.31 91 THR A N 1
ATOM 715 C CA . THR A 1 91 ? 1.65 16.438 -3.998 1 97.31 91 THR A CA 1
ATOM 716 C C . THR A 1 91 ? 1.03 17.703 -3.436 1 97.31 91 THR A C 1
ATOM 718 O O . THR A 1 91 ? 0.064 18.234 -3.992 1 97.31 91 THR A O 1
ATOM 721 N N . VAL A 1 92 ? 1.58 18.172 -2.34 1 96.88 92 VAL A N 1
ATOM 722 C CA . VAL A 1 92 ? 0.994 19.281 -1.586 1 96.88 92 VAL A CA 1
ATOM 723 C C . VAL A 1 92 ? 1.889 20.5 -1.692 1 96.88 92 VAL A C 1
ATOM 725 O O . VAL A 1 92 ? 3.115 20.391 -1.64 1 96.88 92 VAL A O 1
ATOM 728 N N . LYS A 1 93 ? 1.286 21.688 -1.866 1 96.38 93 LYS A N 1
ATOM 729 C CA . LYS A 1 93 ? 2.025 22.938 -1.847 1 96.38 93 LYS A CA 1
ATOM 730 C C . LYS A 1 93 ? 2.805 23.094 -0.544 1 96.38 93 LYS A C 1
ATOM 732 O O . LYS A 1 93 ? 2.236 22.984 0.543 1 96.38 93 LYS A O 1
ATOM 737 N N . SER A 1 94 ? 4.031 23.359 -0.677 1 93.56 94 SER A N 1
ATOM 738 C CA . SER A 1 94 ? 4.93 23.391 0.472 1 93.56 94 SER A CA 1
ATOM 739 C C . SER A 1 94 ? 4.637 24.578 1.379 1 93.56 94 SER A C 1
ATOM 741 O O . SER A 1 94 ? 4.465 25.703 0.901 1 93.56 94 SER A O 1
ATOM 743 N N . ARG A 1 95 ? 4.695 24.344 2.637 1 92 95 ARG A N 1
ATOM 744 C CA . ARG A 1 95 ? 4.516 25.391 3.627 1 92 95 ARG A CA 1
ATOM 745 C C . ARG A 1 95 ? 5.855 25.859 4.188 1 92 95 ARG A C 1
ATOM 747 O O . ARG A 1 95 ? 5.91 26.797 4.988 1 92 95 ARG A O 1
ATOM 754 N N . ARG A 1 96 ? 6.871 25.172 3.805 1 91.31 96 ARG A N 1
ATOM 755 C CA . ARG A 1 96 ? 8.211 25.547 4.25 1 91.31 96 ARG A CA 1
ATOM 756 C C . ARG A 1 96 ? 8.789 26.656 3.381 1 91.31 96 ARG A C 1
ATOM 758 O O . ARG A 1 96 ? 9.547 27.5 3.863 1 91.31 96 ARG A O 1
ATOM 765 N N . TYR A 1 97 ? 8.352 26.656 2.121 1 88 97 TYR A N 1
ATOM 766 C CA . TYR A 1 97 ? 9.047 27.484 1.146 1 88 97 TYR A CA 1
ATOM 767 C C . TYR A 1 97 ? 8.125 28.578 0.603 1 88 97 TYR A C 1
ATOM 769 O O . TYR A 1 97 ? 8.586 29.672 0.29 1 88 97 TYR A O 1
ATOM 777 N N . VAL A 1 98 ? 6.879 28.266 0.542 1 93.31 98 VAL A N 1
ATOM 778 C CA . VAL A 1 98 ? 5.918 29.203 -0.037 1 93.31 98 VAL A CA 1
ATOM 779 C C . VAL A 1 98 ? 5.449 30.188 1.031 1 93.31 98 VAL A C 1
ATOM 781 O O . VAL A 1 98 ? 5.23 29.812 2.184 1 93.31 98 VAL A O 1
ATOM 784 N N . ASP A 1 99 ? 5.324 31.422 0.67 1 94.88 99 ASP A N 1
ATOM 785 C CA . ASP A 1 99 ? 4.816 32.469 1.559 1 94.88 99 ASP A CA 1
ATOM 786 C C . ASP A 1 99 ? 3.297 32.406 1.667 1 94.88 99 ASP A C 1
ATOM 788 O O . ASP A 1 99 ? 2.59 32.531 0.664 1 94.88 99 ASP A O 1
ATOM 792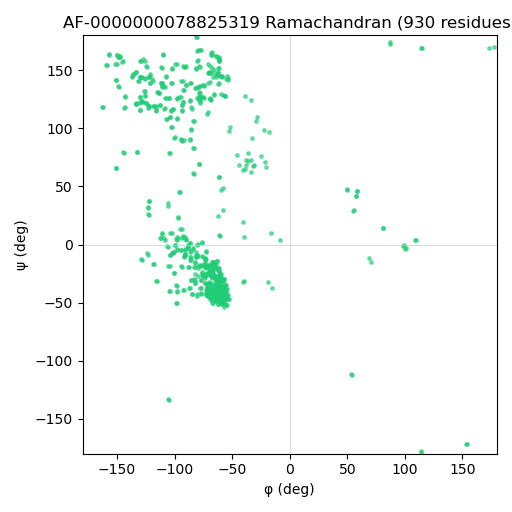 N N . PHE A 1 100 ? 2.768 32.25 2.828 1 95.31 100 PHE A N 1
ATOM 793 C CA . PHE A 1 100 ? 1.338 32.062 3.037 1 95.31 100 PHE A CA 1
ATOM 794 C C . PHE A 1 100 ? 0.674 33.344 3.525 1 95.31 100 PHE A C 1
ATOM 796 O O . PHE A 1 100 ? -0.508 33.344 3.873 1 95.31 100 PHE A O 1
ATOM 803 N N . SER A 1 101 ? 1.368 34.469 3.506 1 94.88 101 SER A N 1
ATOM 804 C CA . SER A 1 101 ? 0.865 35.75 4.031 1 94.88 101 SER A CA 1
ATOM 805 C C . SER A 1 101 ? -0.458 36.125 3.379 1 94.88 101 SER A C 1
ATOM 807 O O . SER A 1 101 ? -1.335 36.688 4.027 1 94.88 101 SER A O 1
ATOM 809 N N . ASN A 1 102 ? -0.575 35.781 2.129 1 92.44 102 ASN A N 1
ATOM 810 C CA . ASN A 1 102 ? -1.764 36.188 1.389 1 92.44 102 ASN A CA 1
ATOM 811 C C . ASN A 1 102 ? -2.512 34.969 0.815 1 92.44 102 ASN A C 1
ATOM 813 O O . ASN A 1 102 ? -3.193 35.094 -0.204 1 92.44 102 ASN A O 1
ATOM 817 N N . MET A 1 103 ? -2.408 33.844 1.359 1 93 103 MET A N 1
ATOM 818 C CA . MET A 1 103 ? -2.963 32.625 0.815 1 93 103 MET A CA 1
ATOM 819 C C . MET A 1 103 ? -4.473 32.562 1.035 1 93 103 MET A C 1
ATOM 821 O O . MET A 1 103 ? -5.184 31.859 0.3 1 93 103 MET A O 1
ATOM 825 N N . GLY A 1 104 ? -5.004 33.25 2.014 1 94.88 104 GLY A N 1
ATOM 826 C CA . GLY A 1 104 ? -6.418 33.219 2.35 1 94.88 104 GLY A CA 1
ATOM 827 C C . GLY A 1 104 ? -6.773 32.094 3.314 1 94.88 104 GLY A C 1
ATOM 828 O O . GLY A 1 104 ? -5.898 31.359 3.754 1 94.88 104 GLY A O 1
ATOM 829 N N . TYR A 1 105 ? -8.055 32.094 3.752 1 96.62 105 TYR A N 1
ATOM 830 C CA . TYR A 1 105 ? -8.469 31.125 4.754 1 96.62 105 TYR A CA 1
ATOM 831 C C . TYR A 1 105 ? -9.953 30.797 4.613 1 96.62 105 TYR A C 1
ATOM 833 O O . TYR A 1 105 ? -10.711 31.562 4.02 1 96.62 105 TYR A O 1
ATOM 841 N N . TYR A 1 106 ? -10.305 29.641 5.086 1 95.75 106 TYR A N 1
ATOM 842 C CA . TYR A 1 106 ? -11.672 29.125 5.07 1 95.75 106 TYR A CA 1
ATOM 843 C C . TYR A 1 106 ? -12.492 29.734 6.199 1 95.75 106 TYR A C 1
ATOM 845 O O . TYR A 1 106 ? -12 29.891 7.32 1 95.75 106 TYR A O 1
ATOM 853 N N . ILE A 1 107 ? -13.711 30.141 5.883 1 93.19 107 ILE A N 1
ATOM 854 C CA . ILE A 1 107 ? -14.688 30.594 6.871 1 93.19 107 ILE A CA 1
ATOM 855 C C . ILE A 1 107 ? -15.844 29.609 6.953 1 93.19 107 ILE A C 1
ATOM 857 O O . ILE A 1 107 ? -16.562 29.391 5.969 1 93.19 107 ILE A O 1
ATOM 861 N N . PRO A 1 108 ? -16.031 29.062 8.133 1 89.75 108 PRO A N 1
ATOM 862 C CA . PRO A 1 108 ? -17.125 28.109 8.266 1 89.75 108 PRO A CA 1
ATOM 863 C C . PRO A 1 108 ? -18.484 28.719 7.949 1 89.75 108 PRO A C 1
ATOM 865 O O . PRO A 1 108 ? -18.734 29.891 8.266 1 89.75 108 PRO A O 1
ATOM 868 N N . GLU A 1 109 ? -19.406 27.984 7.352 1 81.25 109 GLU A N 1
ATOM 869 C CA . GLU A 1 109 ? -20.688 28.453 6.82 1 81.25 109 GLU A CA 1
ATOM 870 C C . GLU A 1 109 ? -21.672 28.766 7.941 1 81.25 109 GLU A C 1
ATOM 872 O O . GLU A 1 109 ? -22.547 29.625 7.797 1 81.25 109 GLU A O 1
ATOM 877 N N . TYR A 1 110 ? -21.609 28.203 9.047 1 79.06 110 TYR A N 1
ATOM 878 C CA . TYR A 1 110 ? -22.703 28.297 10.008 1 79.06 110 TYR A CA 1
ATOM 879 C C . TYR A 1 110 ? -22.344 29.234 11.156 1 79.06 110 TYR A C 1
ATOM 881 O O . TYR A 1 110 ? -22.797 29.047 12.289 1 79.06 110 TYR A O 1
ATOM 889 N N . LEU A 1 111 ? -21.625 30.25 10.781 1 85.5 111 LEU A N 1
ATOM 890 C CA . LEU A 1 111 ? -21.297 31.25 11.789 1 85.5 111 LEU A CA 1
ATOM 891 C C . LEU A 1 111 ? -22.297 32.406 11.781 1 85.5 111 LEU A C 1
ATOM 893 O O . LEU A 1 111 ? -22.781 32.812 10.727 1 85.5 111 LEU A O 1
ATOM 897 N N . THR A 1 112 ? -22.672 32.906 12.977 1 88.38 112 THR A N 1
ATOM 898 C CA . THR A 1 112 ? -23.453 34.125 13.07 1 88.38 112 THR A CA 1
ATOM 899 C C . THR A 1 112 ? -22.625 35.344 12.625 1 88.38 112 THR A C 1
ATOM 901 O O . THR A 1 112 ? -21.406 35.219 12.477 1 88.38 112 THR A O 1
ATOM 904 N N . GLU A 1 113 ? -23.328 36.406 12.391 1 91.25 113 GLU A N 1
ATOM 905 C CA . GLU A 1 113 ? -22.625 37.625 11.977 1 91.25 113 GLU A CA 1
ATOM 906 C C . GLU A 1 113 ? -21.578 38.031 13.016 1 91.25 113 GLU A C 1
ATOM 908 O O . GLU A 1 113 ? -20.453 38.406 12.664 1 91.25 113 GLU A O 1
ATOM 913 N N . LYS A 1 114 ? -21.938 37.938 14.234 1 91.69 114 LYS A N 1
ATOM 914 C CA . LYS A 1 114 ? -21.031 38.312 15.32 1 91.69 114 LYS A CA 1
ATOM 915 C C . LYS A 1 114 ? -19.844 37.375 15.398 1 91.69 114 LYS A C 1
ATOM 917 O O . LYS A 1 114 ? -18.703 37.812 15.477 1 91.69 114 LYS A O 1
ATOM 922 N N . THR A 1 115 ? -20.125 36.094 15.414 1 91.81 115 THR A N 1
ATOM 923 C CA . THR A 1 115 ? -19.062 35.094 15.492 1 91.81 115 THR A CA 1
ATOM 924 C C . THR A 1 115 ? -18.156 35.188 14.266 1 91.81 115 THR A C 1
ATOM 926 O O . THR A 1 115 ? -16.938 34.969 14.367 1 91.81 115 THR A O 1
ATOM 929 N N . ARG A 1 116 ? -18.734 35.5 13.164 1 93.31 116 ARG A N 1
ATOM 930 C CA . ARG A 1 116 ? -17.984 35.625 11.922 1 93.31 116 ARG A CA 1
ATOM 931 C C . ARG A 1 116 ? -16.969 36.781 12.016 1 93.31 116 ARG A C 1
ATOM 933 O O . ARG A 1 116 ? -15.836 36.656 11.57 1 93.31 116 ARG A O 1
ATOM 940 N N . GLU A 1 117 ? -17.406 37.844 12.523 1 95.12 117 GLU A N 1
ATOM 941 C CA . GLU A 1 117 ? -16.531 39 12.664 1 95.12 117 GLU A CA 1
ATOM 942 C C . GLU A 1 117 ? -15.359 38.719 13.602 1 95.12 117 GLU A C 1
ATOM 944 O O . GLU A 1 117 ? -14.219 39.062 13.32 1 95.12 117 GLU A O 1
ATOM 949 N N . ILE A 1 118 ? -15.672 38.094 14.711 1 94.94 118 ILE A N 1
ATOM 950 C CA . ILE A 1 118 ? -14.641 37.719 15.664 1 94.94 118 ILE A CA 1
ATOM 951 C C . ILE A 1 118 ? -13.648 36.75 15 1 94.94 118 ILE A C 1
ATOM 953 O O . ILE A 1 118 ? -12.43 36.938 15.141 1 94.94 118 ILE A O 1
ATOM 957 N N . TYR A 1 119 ? -14.211 35.812 14.281 1 94.56 119 TYR A N 1
ATOM 958 C CA . TYR A 1 119 ? -13.406 34.844 13.57 1 94.56 119 TYR A CA 1
ATOM 959 C C . TYR A 1 119 ? -12.477 35.5 12.562 1 94.56 119 TYR A C 1
ATOM 961 O O . TYR A 1 119 ? -11.266 35.281 12.578 1 94.56 119 TYR A O 1
ATOM 969 N N . LYS A 1 120 ? -12.953 36.344 11.734 1 95.94 120 LYS A N 1
ATOM 970 C CA . LYS A 1 120 ? -12.188 37.031 10.688 1 95.94 120 LYS A CA 1
ATOM 971 C C . LYS A 1 120 ? -11.094 37.906 11.281 1 95.94 120 LYS A C 1
ATOM 973 O O . LYS A 1 120 ? -9.961 37.906 10.812 1 95.94 120 LYS A O 1
ATOM 978 N N . ASN A 1 121 ? -11.469 38.656 12.305 1 96.81 121 ASN A N 1
ATOM 979 C CA . ASN A 1 121 ? -10.5 39.531 12.945 1 96.81 121 ASN A CA 1
ATOM 980 C C . ASN A 1 121 ? -9.336 38.75 13.539 1 96.81 121 ASN A C 1
ATOM 982 O O . ASN A 1 121 ? -8.18 39.156 13.406 1 96.81 121 ASN A O 1
ATOM 986 N N . TYR A 1 122 ? -9.727 37.75 14.141 1 96.69 122 TYR A N 1
ATOM 987 C CA . TYR A 1 122 ? -8.703 36.938 14.797 1 96.69 122 TYR A CA 1
ATOM 988 C C . TYR A 1 122 ? -7.801 36.25 13.766 1 96.69 122 TYR A C 1
ATOM 990 O O . TYR A 1 122 ? -6.578 36.25 13.914 1 96.69 122 TYR A O 1
ATOM 998 N N . VAL A 1 123 ? -8.359 35.656 12.734 1 97.19 123 VAL A N 1
ATOM 999 C CA . VAL A 1 123 ? -7.578 34.969 11.703 1 97.19 123 VAL A CA 1
ATOM 1000 C C . VAL A 1 123 ? -6.691 36 10.977 1 97.19 123 VAL A C 1
ATOM 1002 O O . VAL A 1 123 ? -5.531 35.688 10.688 1 97.19 123 VAL A O 1
ATOM 1005 N N . ASN A 1 124 ? -7.195 37.125 10.711 1 97.69 124 ASN A N 1
ATOM 1006 C CA . ASN A 1 124 ? -6.391 38.188 10.109 1 97.69 124 ASN A CA 1
ATOM 1007 C C . ASN A 1 124 ? -5.203 38.562 10.992 1 97.69 124 ASN A C 1
ATOM 1009 O O . ASN A 1 124 ? -4.109 38.844 10.492 1 97.69 124 ASN A O 1
ATOM 1013 N N . TYR A 1 125 ? -5.52 38.656 12.25 1 97.94 125 TYR A N 1
ATOM 1014 C CA . TYR A 1 125 ? -4.441 38.906 13.203 1 97.94 125 TYR A CA 1
ATOM 1015 C C . TYR A 1 125 ? -3.348 37.844 13.078 1 97.94 125 TYR A C 1
ATOM 1017 O O . TYR A 1 125 ? -2.162 38.188 13.016 1 97.94 125 TYR A O 1
ATOM 1025 N N . LEU A 1 126 ? -3.705 36.594 13.023 1 98.19 126 LEU A N 1
ATOM 1026 C CA . LEU A 1 126 ? -2.734 35.5 12.93 1 98.19 126 LEU A CA 1
ATOM 1027 C C . LEU A 1 126 ? -1.925 35.594 11.641 1 98.19 126 LEU A C 1
ATOM 1029 O O . LEU A 1 126 ? -0.713 35.375 11.648 1 98.19 126 LEU A O 1
ATOM 1033 N N . PHE A 1 127 ? -2.523 35.906 10.508 1 98.06 127 PHE A N 1
ATOM 1034 C CA . PHE A 1 127 ? -1.817 36.094 9.242 1 98.06 127 PHE A CA 1
ATOM 1035 C C . PHE A 1 127 ? -0.861 37.281 9.312 1 98.06 127 PHE A C 1
ATOM 1037 O O . PHE A 1 127 ? 0.227 37.219 8.734 1 98.06 127 PHE A O 1
ATOM 1044 N N . SER A 1 128 ? -1.292 38.312 10 1 98 128 SER A N 1
ATOM 1045 C CA . SER A 1 128 ? -0.414 39.469 10.203 1 98 128 SER A CA 1
ATOM 1046 C C . SER A 1 128 ? 0.809 39.094 11.031 1 98 128 SER A C 1
ATOM 1048 O O . SER A 1 128 ? 1.912 39.562 10.781 1 98 128 SER A O 1
ATOM 1050 N N . GLU A 1 129 ? 0.565 38.281 12.086 1 98 129 GLU A N 1
ATOM 1051 C CA . GLU A 1 129 ? 1.684 37.781 12.891 1 98 129 GLU A CA 1
ATOM 1052 C C . GLU A 1 129 ? 2.656 36.969 12.039 1 98 129 GLU A C 1
ATOM 1054 O O . GLU A 1 129 ? 3.873 37.125 12.164 1 98 129 GLU A O 1
ATOM 1059 N N . TYR A 1 130 ? 2.1 36.094 11.211 1 98.19 130 TYR A N 1
ATOM 1060 C CA . TYR A 1 130 ? 2.943 35.344 10.297 1 98.19 130 TYR A CA 1
ATOM 1061 C C . TYR A 1 130 ? 3.799 36.281 9.445 1 98.19 130 TYR A C 1
ATOM 1063 O O . TYR A 1 130 ? 5.02 36.094 9.367 1 98.19 130 TYR A O 1
ATOM 1071 N N . ASN A 1 131 ? 3.176 37.188 8.852 1 97.88 131 ASN A N 1
ATOM 1072 C CA . ASN A 1 131 ? 3.879 38.156 8.008 1 97.88 131 ASN A CA 1
ATOM 1073 C C . ASN A 1 131 ? 4.953 38.906 8.797 1 97.88 131 ASN A C 1
ATOM 1075 O O . ASN A 1 131 ? 6.035 39.188 8.266 1 97.88 131 ASN A O 1
ATOM 1079 N N . TYR A 1 132 ? 4.609 39.281 9.953 1 97.88 132 TYR A N 1
ATOM 1080 C CA . TYR A 1 132 ? 5.559 40 10.82 1 97.88 132 TYR A CA 1
ATOM 1081 C C . TYR A 1 132 ? 6.805 39.156 11.047 1 97.88 132 TYR A C 1
ATOM 1083 O O . TYR A 1 132 ? 7.93 39.625 10.875 1 97.88 132 TYR A O 1
ATOM 1091 N N . PHE A 1 133 ? 6.621 37.906 11.461 1 98 133 PHE A N 1
ATOM 1092 C CA . PHE A 1 133 ? 7.758 37.031 11.742 1 98 133 PHE A CA 1
ATOM 1093 C C . PHE A 1 133 ? 8.617 36.844 10.492 1 98 133 PHE A C 1
ATOM 1095 O O . PHE A 1 133 ? 9.844 36.875 10.57 1 98 133 PHE A O 1
ATOM 1102 N N . VAL A 1 134 ? 7.957 36.656 9.359 1 97.62 134 VAL A N 1
ATOM 1103 C CA . VAL A 1 134 ? 8.688 36.5 8.109 1 97.62 134 VAL A CA 1
ATOM 1104 C C . VAL A 1 134 ? 9.508 37.75 7.816 1 97.62 134 VAL A C 1
ATOM 1106 O O . VAL A 1 134 ? 10.688 37.656 7.449 1 97.62 134 VAL A O 1
ATOM 1109 N N . THR A 1 135 ? 8.969 38.875 7.957 1 96.88 135 THR A N 1
ATOM 1110 C CA . THR A 1 135 ? 9.633 40.156 7.676 1 96.88 135 THR A CA 1
ATOM 1111 C C . THR A 1 135 ? 10.797 40.375 8.633 1 96.88 135 THR A C 1
ATOM 1113 O O . THR A 1 135 ? 11.758 41.062 8.297 1 96.88 135 THR A O 1
ATOM 1116 N N . GLN A 1 136 ? 10.703 39.812 9.844 1 96.56 136 GLN A N 1
ATOM 1117 C CA . GLN A 1 136 ? 11.773 39.938 10.828 1 96.56 136 GLN A CA 1
ATOM 1118 C C . GLN A 1 136 ? 12.898 38.938 10.539 1 96.56 136 GLN A C 1
ATOM 1120 O O . GLN A 1 136 ? 13.844 38.812 11.32 1 96.56 136 GLN A O 1
ATOM 1125 N N . GLY A 1 137 ? 12.727 38.156 9.492 1 95.44 137 GLY A N 1
ATOM 1126 C CA . GLY A 1 137 ? 13.797 37.281 9.07 1 95.44 137 GLY A CA 1
ATOM 1127 C C . GLY A 1 137 ? 13.609 35.844 9.555 1 95.44 137 GLY A C 1
ATOM 1128 O O . GLY A 1 137 ? 14.477 35 9.328 1 95.44 137 GLY A O 1
ATOM 1129 N N . ILE A 1 138 ? 12.547 35.594 10.273 1 96.94 138 ILE A N 1
ATOM 1130 C CA . ILE A 1 138 ? 12.258 34.219 10.68 1 96.94 138 ILE A CA 1
ATOM 1131 C C . ILE A 1 138 ? 11.938 33.375 9.445 1 96.94 138 ILE A C 1
ATOM 1133 O O . ILE A 1 138 ? 11.125 33.781 8.609 1 96.94 138 ILE A O 1
ATOM 1137 N N . PRO A 1 139 ? 12.641 32.188 9.312 1 96.69 139 PRO A N 1
ATOM 1138 C CA . PRO A 1 139 ? 12.305 31.312 8.18 1 96.69 139 PRO A CA 1
ATOM 1139 C C . PRO A 1 139 ? 10.82 30.969 8.109 1 96.69 139 PRO A C 1
ATOM 1141 O O . PRO A 1 139 ? 10.188 30.766 9.148 1 96.69 139 PRO A O 1
ATOM 1144 N N . LYS A 1 140 ? 10.289 30.875 6.926 1 97.56 140 LYS A N 1
ATOM 1145 C CA . LYS A 1 140 ? 8.875 30.578 6.707 1 97.56 140 LYS A CA 1
ATOM 1146 C C . LYS A 1 140 ? 8.461 29.297 7.414 1 97.56 140 LYS A C 1
ATOM 1148 O O . LYS A 1 140 ? 7.355 29.203 7.953 1 97.56 140 LYS A O 1
ATOM 1153 N N . GLU A 1 141 ? 9.336 28.266 7.434 1 96.88 141 GLU A N 1
ATOM 1154 C CA . GLU A 1 141 ? 9.023 26.969 8.047 1 96.88 141 GLU A CA 1
ATOM 1155 C C . GLU A 1 141 ? 8.852 27.109 9.562 1 96.88 141 GLU A C 1
ATOM 1157 O O . GLU A 1 141 ? 8.227 26.266 10.195 1 96.88 141 GLU A O 1
ATOM 1162 N N . ASP A 1 142 ? 9.359 28.188 10.117 1 97.31 142 ASP A N 1
ATOM 1163 C CA . ASP A 1 142 ? 9.18 28.453 11.539 1 97.31 142 ASP A CA 1
ATOM 1164 C C . ASP A 1 142 ? 8.023 29.422 11.781 1 97.31 142 ASP A C 1
ATOM 1166 O O . ASP A 1 142 ? 7.23 29.234 12.711 1 97.31 142 ASP A O 1
ATOM 1170 N N . ALA A 1 143 ? 7.957 30.406 10.914 1 98.06 143 ALA A N 1
ATOM 1171 C CA . ALA A 1 143 ? 6.879 31.391 11.031 1 98.06 143 ALA A CA 1
ATOM 1172 C C . ALA A 1 143 ? 5.512 30.719 10.891 1 98.06 143 ALA A C 1
ATOM 1174 O O . ALA A 1 143 ? 4.535 31.156 11.5 1 98.06 143 ALA A O 1
ATOM 1175 N N . ARG A 1 144 ? 5.465 29.625 10.172 1 97.81 144 ARG A N 1
ATOM 1176 C CA . ARG A 1 144 ? 4.203 28.969 9.836 1 97.81 144 ARG A CA 1
ATOM 1177 C C . ARG A 1 144 ? 3.531 28.406 11.078 1 97.81 144 ARG A C 1
ATOM 1179 O O . ARG A 1 144 ? 2.342 28.078 11.055 1 97.81 144 ARG A O 1
ATOM 1186 N N . PHE A 1 145 ? 4.207 28.281 12.188 1 98 145 PHE A N 1
ATOM 1187 C CA . PHE A 1 145 ? 3.656 27.641 13.375 1 98 145 PHE A CA 1
ATOM 1188 C C . PHE A 1 145 ? 2.5 28.469 13.938 1 98 145 PHE A C 1
ATOM 1190 O O . PHE A 1 145 ? 1.654 27.938 14.664 1 98 145 PHE A O 1
ATOM 1197 N N . VAL A 1 146 ? 2.385 29.766 13.57 1 98 146 VAL A N 1
ATOM 1198 C CA . VAL A 1 146 ? 1.322 30.609 14.109 1 98 146 VAL A CA 1
ATOM 1199 C C . VAL A 1 146 ? 0.128 30.609 13.156 1 98 146 VAL A C 1
ATOM 1201 O O . VAL A 1 146 ? -0.913 31.203 13.453 1 98 146 VAL A O 1
ATOM 1204 N N . LEU A 1 147 ? 0.241 29.969 12 1 98.19 147 LEU A N 1
ATOM 1205 C CA . LEU A 1 147 ? -0.861 29.922 11.047 1 98.19 147 LEU A CA 1
ATOM 1206 C C . LEU A 1 147 ? -1.945 28.969 11.523 1 98.19 147 LEU A C 1
ATOM 1208 O O . LEU A 1 147 ? -1.644 27.891 12.031 1 98.19 147 LEU A O 1
ATOM 1212 N N . PRO A 1 148 ? -3.199 29.391 11.391 1 97.88 148 PRO A N 1
ATOM 1213 C CA . PRO A 1 148 ? -4.312 28.531 11.773 1 97.88 148 PRO A CA 1
ATOM 1214 C C . PRO A 1 148 ? -4.648 27.484 10.703 1 97.88 148 PRO A C 1
ATOM 1216 O O . PRO A 1 148 ? -4.383 27.719 9.516 1 97.88 148 PRO A O 1
ATOM 1219 N N . TYR A 1 149 ? -5.309 26.391 11.055 1 97 149 TYR A N 1
ATOM 1220 C CA . TYR A 1 149 ? -5.578 25.281 10.148 1 97 149 TYR A CA 1
ATOM 1221 C C . TYR A 1 149 ? -6.703 25.625 9.18 1 97 149 TYR A C 1
ATOM 1223 O O . TYR A 1 149 ? -7.051 24.812 8.312 1 97 149 TYR A O 1
ATOM 1231 N N . CYS A 1 150 ? -7.211 26.844 9.297 1 96.62 150 CYS A N 1
ATOM 1232 C CA . CYS A 1 150 ? -8.188 27.281 8.312 1 96.62 150 CYS A CA 1
ATOM 1233 C C . CYS A 1 150 ? -7.504 27.875 7.082 1 96.62 150 CYS A C 1
ATOM 1235 O O . CYS A 1 150 ? -8.164 28.219 6.102 1 96.62 150 CYS A O 1
ATOM 1237 N N . PHE A 1 151 ? -6.148 28.031 7.109 1 97 151 PHE A N 1
ATOM 1238 C CA . PHE A 1 151 ? -5.48 28.594 5.938 1 97 151 PHE A CA 1
ATOM 1239 C C . PHE A 1 151 ? -5.68 27.688 4.723 1 97 151 PHE A C 1
ATOM 1241 O O . PHE A 1 151 ? -5.859 26.484 4.859 1 97 151 PHE A O 1
ATOM 1248 N N . PHE A 1 152 ? -5.66 28.297 3.557 1 97.06 152 PHE A N 1
ATOM 1249 C CA . PHE A 1 152 ? -5.918 27.562 2.322 1 97.06 152 PHE A CA 1
ATOM 1250 C C . PHE A 1 152 ? -4.684 26.766 1.896 1 97.06 152 PHE A C 1
ATOM 1252 O O . PHE A 1 152 ? -3.568 27.297 1.916 1 97.06 152 PHE A O 1
ATOM 1259 N N . SER A 1 153 ? -4.934 25.516 1.622 1 96.5 153 SER A N 1
ATOM 1260 C CA . SER A 1 153 ? -3.959 24.609 1.018 1 96.5 153 SER A CA 1
ATOM 1261 C C . SER A 1 153 ? -4.363 24.234 -0.404 1 96.5 153 SER A C 1
ATOM 1263 O O . SER A 1 153 ? -5.535 24.344 -0.769 1 96.5 153 SER A O 1
ATOM 1265 N N . ASN A 1 154 ? -3.428 23.938 -1.227 1 97.44 154 ASN A N 1
ATOM 1266 C CA . ASN A 1 154 ? -3.586 23.484 -2.602 1 97.44 154 ASN A CA 1
ATOM 1267 C C . ASN A 1 154 ? -2.764 22.219 -2.869 1 97.44 154 ASN A C 1
ATOM 1269 O O . ASN A 1 154 ? -1.569 22.188 -2.57 1 97.44 154 ASN A O 1
ATOM 1273 N N . PHE A 1 155 ? -3.416 21.156 -3.391 1 98 155 PHE A N 1
ATOM 1274 C CA . PHE A 1 155 ? -2.664 19.938 -3.621 1 98 155 PHE A CA 1
ATOM 1275 C C . PHE A 1 155 ? -3.344 19.078 -4.68 1 98 155 PHE A C 1
ATOM 1277 O O . PHE A 1 155 ? -4.465 19.375 -5.105 1 98 155 PHE A O 1
ATOM 1284 N N . TYR A 1 156 ? -2.621 18.109 -5.238 1 98.5 156 TYR A N 1
ATOM 1285 C CA . TYR A 1 156 ? -3.113 17.109 -6.172 1 98.5 156 TYR A CA 1
ATOM 1286 C C . TYR A 1 156 ? -3.205 15.742 -5.5 1 98.5 156 TYR A C 1
ATOM 1288 O O . TYR A 1 156 ? -2.391 15.414 -4.637 1 98.5 156 TYR A O 1
ATOM 1296 N N . CYS A 1 157 ? -4.199 15.008 -5.875 1 98.5 157 CYS A N 1
ATOM 1297 C CA . CYS A 1 157 ? -4.398 13.641 -5.398 1 98.5 157 CYS A CA 1
ATOM 1298 C C . CYS A 1 157 ? -4.723 12.703 -6.555 1 98.5 157 CYS A C 1
ATOM 1300 O O . CYS A 1 157 ? -5.648 12.961 -7.324 1 98.5 157 CYS A O 1
ATOM 1302 N N . THR A 1 158 ? -3.943 11.68 -6.785 1 98.38 158 THR A N 1
ATOM 1303 C CA . THR A 1 158 ? -4.258 10.609 -7.727 1 98.38 158 THR A CA 1
ATOM 1304 C C . THR A 1 158 ? -4.676 9.344 -6.984 1 98.38 158 THR A C 1
ATOM 1306 O O . THR A 1 158 ? -3.945 8.852 -6.121 1 98.38 158 THR A O 1
ATOM 1309 N N . VAL A 1 159 ? -5.836 8.828 -7.328 1 98.19 159 VAL A N 1
ATOM 1310 C CA . VAL A 1 159 ? -6.434 7.75 -6.547 1 98.19 159 VAL A CA 1
ATOM 1311 C C . VAL A 1 159 ? -7.301 6.875 -7.453 1 98.19 159 VAL A C 1
ATOM 1313 O O . VAL A 1 159 ? -7.887 7.363 -8.422 1 98.19 159 VAL A O 1
ATOM 1316 N N . ASN A 1 160 ? -7.262 5.543 -7.211 1 97.5 160 ASN A N 1
ATOM 1317 C CA . ASN A 1 160 ? -8.148 4.668 -7.969 1 97.5 160 ASN A CA 1
ATOM 1318 C C . ASN A 1 160 ? -9.578 4.727 -7.434 1 97.5 160 ASN A C 1
ATOM 1320 O O . ASN A 1 160 ? -9.82 5.25 -6.344 1 97.5 160 ASN A O 1
ATOM 1324 N N . ALA A 1 161 ? -10.516 4.207 -8.156 1 97.62 161 ALA A N 1
ATOM 1325 C CA . ALA A 1 161 ? -11.93 4.352 -7.852 1 97.62 161 ALA A CA 1
ATOM 1326 C C . ALA A 1 161 ? -12.281 3.666 -6.531 1 97.62 161 ALA A C 1
ATOM 1328 O O . ALA A 1 161 ? -13.094 4.176 -5.754 1 97.62 161 ALA A O 1
ATOM 1329 N N . ARG A 1 162 ? -11.719 2.521 -6.281 1 96.19 162 ARG A N 1
ATOM 1330 C CA . ARG A 1 162 ? -12.023 1.806 -5.047 1 96.19 162 ARG A CA 1
ATOM 1331 C C . ARG A 1 162 ? -11.648 2.641 -3.826 1 96.19 162 ARG A C 1
ATOM 1333 O O . ARG A 1 162 ? -12.453 2.791 -2.902 1 96.19 162 ARG A O 1
ATOM 1340 N N . GLU A 1 163 ? -10.461 3.17 -3.818 1 96.12 163 GLU A N 1
ATOM 1341 C CA . GLU A 1 163 ? -9.992 4 -2.709 1 96.12 163 GLU A CA 1
ATOM 1342 C C . GLU A 1 163 ? -10.766 5.316 -2.645 1 96.12 163 GLU A C 1
ATOM 1344 O O . GLU A 1 163 ? -11.047 5.824 -1.558 1 96.12 163 GLU A O 1
ATOM 1349 N N . LEU A 1 164 ? -11.055 5.867 -3.791 1 97.62 164 LEU A N 1
ATOM 1350 C CA . LEU A 1 164 ? -11.82 7.109 -3.824 1 97.62 164 LEU A CA 1
ATOM 1351 C C . LEU A 1 164 ? -13.188 6.93 -3.172 1 97.62 164 LEU A C 1
ATOM 1353 O O . LEU A 1 164 ? -13.625 7.773 -2.389 1 97.62 164 LEU A O 1
ATOM 1357 N N . ILE A 1 165 ? -13.867 5.852 -3.5 1 95.62 165 ILE A N 1
ATOM 1358 C CA . ILE A 1 165 ? -15.164 5.555 -2.902 1 95.62 165 ILE A CA 1
ATOM 1359 C C . ILE A 1 165 ? -15.016 5.434 -1.388 1 95.62 165 ILE A C 1
ATOM 1361 O O . ILE A 1 165 ? -15.836 5.961 -0.634 1 95.62 165 ILE A O 1
ATOM 1365 N N . HIS A 1 166 ? -13.938 4.797 -0.983 1 93.88 166 HIS A N 1
ATOM 1366 C CA . HIS A 1 166 ? -13.664 4.664 0.442 1 93.88 166 HIS A CA 1
ATOM 1367 C C . HIS A 1 166 ? -13.5 6.027 1.103 1 93.88 166 HIS A C 1
ATOM 1369 O O . HIS A 1 166 ? -14.047 6.27 2.182 1 93.88 166 HIS A O 1
ATOM 1375 N N . ILE A 1 167 ? -12.789 6.887 0.504 1 96.31 167 ILE A N 1
ATOM 1376 C CA . ILE A 1 167 ? -12.562 8.234 1.019 1 96.31 167 ILE A CA 1
ATOM 1377 C C . ILE A 1 167 ? -13.898 8.969 1.138 1 96.31 167 ILE A C 1
ATOM 1379 O O . ILE A 1 167 ? -14.195 9.562 2.176 1 96.31 167 ILE A O 1
ATOM 1383 N N . LEU A 1 168 ? -14.68 8.867 0.088 1 96.81 168 LEU A N 1
ATOM 1384 C CA . LEU A 1 168 ? -15.969 9.562 0.065 1 96.81 168 LEU A CA 1
ATOM 1385 C C . LEU A 1 168 ? -16.891 9.016 1.145 1 96.81 168 LEU A C 1
ATOM 1387 O O . LEU A 1 168 ? -17.594 9.781 1.81 1 96.81 168 LEU A O 1
ATOM 1391 N N . GLN A 1 169 ? -16.875 7.754 1.361 1 93.62 169 GLN A N 1
ATOM 1392 C CA . GLN A 1 169 ? -17.703 7.141 2.398 1 93.62 169 GLN A CA 1
ATOM 1393 C C . GLN A 1 169 ? -17.25 7.586 3.789 1 93.62 169 GLN A C 1
ATOM 1395 O O . GLN A 1 169 ? -18.078 7.836 4.664 1 93.62 169 GLN A O 1
ATOM 1400 N N . GLU A 1 170 ? -15.969 7.695 3.998 1 92.62 170 GLU A N 1
ATOM 1401 C CA . GLU A 1 170 ? -15.445 8.156 5.281 1 92.62 170 GLU A CA 1
ATOM 1402 C C . GLU A 1 170 ? -15.844 9.602 5.551 1 92.62 170 GLU A C 1
ATOM 1404 O O . GLU A 1 170 ? -16.047 9.992 6.703 1 92.62 170 GLU A O 1
ATOM 1409 N N . ILE A 1 171 ? -15.914 10.398 4.504 1 95 171 ILE A N 1
ATOM 1410 C CA . ILE A 1 171 ? -16.312 11.797 4.652 1 95 171 ILE A CA 1
ATOM 1411 C C . ILE A 1 171 ? -17.797 11.875 4.977 1 95 171 ILE A C 1
ATOM 1413 O O . ILE A 1 171 ? -18.203 12.586 5.895 1 95 171 ILE A O 1
ATOM 1417 N N . LEU A 1 172 ? -18.594 11.109 4.285 1 93.75 172 LEU A N 1
ATOM 1418 C CA . LEU A 1 172 ? -20.047 11.266 4.355 1 93.75 172 LEU A CA 1
ATOM 1419 C C . LEU A 1 172 ? -20.609 10.547 5.578 1 93.75 172 LEU A C 1
ATOM 1421 O O . LEU A 1 172 ? -21.562 11.023 6.195 1 93.75 172 LEU A O 1
ATOM 1425 N N . PHE A 1 173 ? -19.969 9.414 5.949 1 89.12 173 PHE A N 1
ATOM 1426 C CA . PHE A 1 173 ? -20.594 8.562 6.945 1 89.12 173 PHE A CA 1
ATOM 1427 C C . PHE A 1 173 ? -19.641 8.234 8.078 1 89.12 173 PHE A C 1
ATOM 1429 O O . PHE A 1 173 ? -20.047 7.727 9.125 1 89.12 173 PHE A O 1
ATOM 1436 N N . GLY A 1 174 ? -18.422 8.5 7.902 1 87.62 174 GLY A N 1
ATOM 1437 C CA . GLY A 1 174 ? -17.422 8.117 8.883 1 87.62 174 GLY A CA 1
ATOM 1438 C C . GLY A 1 174 ? -16.906 9.289 9.703 1 87.62 174 GLY A C 1
ATOM 1439 O O . GLY A 1 174 ? -17.703 10.062 10.242 1 87.62 174 GLY A O 1
ATOM 1440 N N . ARG A 1 175 ? -15.617 9.406 9.859 1 85.06 175 ARG A N 1
ATOM 1441 C CA . ARG A 1 175 ? -15 10.359 10.773 1 85.06 175 ARG A CA 1
ATOM 1442 C C . ARG A 1 175 ? -15.102 11.781 10.242 1 85.06 175 ARG A C 1
ATOM 1444 O O . ARG A 1 175 ? -14.938 12.75 10.992 1 85.06 175 ARG A O 1
ATOM 1451 N N . GLY A 1 176 ? -15.336 11.898 8.906 1 90.06 176 GLY A N 1
ATOM 1452 C CA . GLY A 1 176 ? -15.438 13.227 8.328 1 90.06 176 GLY A CA 1
ATOM 1453 C C . GLY A 1 176 ? -16.859 13.766 8.32 1 90.06 176 GLY A C 1
ATOM 1454 O O . GLY A 1 176 ? -17.094 14.891 7.879 1 90.06 176 GLY A O 1
ATOM 1455 N N . LYS A 1 177 ? -17.812 13.102 8.867 1 89.62 177 LYS A N 1
ATOM 1456 C CA . LYS A 1 177 ? -19.234 13.367 8.656 1 89.62 177 LYS A CA 1
ATOM 1457 C C . LYS A 1 177 ? -19.656 14.695 9.289 1 89.62 177 LYS A C 1
ATOM 1459 O O . LYS A 1 177 ? -20.625 15.312 8.867 1 89.62 177 LYS A O 1
ATOM 1464 N N . ASN A 1 178 ? -18.922 15.133 10.305 1 89.25 178 ASN A N 1
ATOM 1465 C CA . ASN A 1 178 ? -19.312 16.344 11.016 1 89.25 178 ASN A CA 1
ATOM 1466 C C . ASN A 1 178 ? -18.562 17.578 10.508 1 89.25 178 ASN A C 1
ATOM 1468 O O . ASN A 1 178 ? -18.688 18.656 11.07 1 89.25 178 ASN A O 1
ATOM 1472 N N . ILE A 1 179 ? -17.781 17.469 9.484 1 92.69 179 ILE A N 1
ATOM 1473 C CA . ILE A 1 179 ? -17.031 18.578 8.914 1 92.69 179 ILE A CA 1
ATOM 1474 C C . ILE A 1 179 ? -17.672 19 7.59 1 92.69 179 ILE A C 1
ATOM 1476 O O . ILE A 1 179 ? -17.516 18.328 6.57 1 92.69 179 ILE A O 1
ATOM 1480 N N . ASN A 1 180 ? -18.312 20.156 7.613 1 92.44 180 ASN A N 1
ATOM 1481 C CA . ASN A 1 180 ? -19.109 20.609 6.484 1 92.44 180 ASN A CA 1
ATOM 1482 C C . ASN A 1 180 ? -18.25 20.844 5.246 1 92.44 180 ASN A C 1
ATOM 1484 O O . ASN A 1 180 ? -18.672 20.578 4.125 1 92.44 180 ASN A O 1
ATOM 1488 N N . GLU A 1 181 ? -17.078 21.438 5.371 1 95.06 181 GLU A N 1
ATOM 1489 C CA . GLU A 1 181 ? -16.203 21.656 4.227 1 95.06 181 GLU A CA 1
ATOM 1490 C C . GLU A 1 181 ? -15.898 20.359 3.492 1 95.06 181 GLU A C 1
ATOM 1492 O O . GLU A 1 181 ? -15.906 20.312 2.26 1 95.06 181 GLU A O 1
ATOM 1497 N N . LEU A 1 182 ? -15.672 19.312 4.266 1 96 182 LEU A N 1
ATOM 1498 C CA . LEU A 1 182 ? -15.414 18 3.688 1 96 182 LEU A CA 1
ATOM 1499 C C . LEU A 1 182 ? -16.625 17.5 2.914 1 96 182 LEU A C 1
ATOM 1501 O O . LEU A 1 182 ? -16.484 16.969 1.808 1 96 182 LEU A O 1
ATOM 1505 N N . LYS A 1 183 ? -17.75 17.656 3.461 1 95.19 183 LYS A N 1
ATOM 1506 C CA . LYS A 1 183 ? -18.984 17.203 2.807 1 95.19 183 LYS A CA 1
ATOM 1507 C C . LYS A 1 183 ? -19.203 17.953 1.488 1 95.19 183 LYS A C 1
ATOM 1509 O O . LYS A 1 183 ? -19.594 17.344 0.488 1 95.19 183 LYS A O 1
ATOM 1514 N N . SER A 1 184 ? -18.969 19.203 1.572 1 95.62 184 SER A N 1
ATOM 1515 C CA . SER A 1 184 ? -19.094 20 0.354 1 95.62 184 SER A CA 1
ATOM 1516 C C . SER A 1 184 ? -18.141 19.5 -0.728 1 95.62 184 SER A C 1
ATOM 1518 O O . SER A 1 184 ? -18.531 19.359 -1.889 1 95.62 184 SER A O 1
ATOM 1520 N N . ILE A 1 185 ? -16.922 19.234 -0.362 1 97.38 185 ILE A N 1
ATOM 1521 C CA . ILE A 1 185 ? -15.914 18.734 -1.283 1 97.38 185 ILE A CA 1
ATOM 1522 C C . ILE A 1 185 ? -16.328 17.375 -1.821 1 97.38 185 ILE A C 1
ATOM 1524 O O . ILE A 1 185 ? -16.219 17.109 -3.02 1 97.38 185 ILE A O 1
ATOM 1528 N N . ALA A 1 186 ? -16.797 16.547 -0.949 1 97.31 186 ALA A N 1
ATOM 1529 C CA . ALA A 1 186 ? -17.25 15.211 -1.352 1 97.31 186 ALA A CA 1
ATOM 1530 C C . ALA A 1 186 ? -18.375 15.305 -2.391 1 97.31 186 ALA A C 1
ATOM 1532 O O . ALA A 1 186 ? -18.359 14.57 -3.381 1 97.31 186 ALA A O 1
ATOM 1533 N N . HIS A 1 187 ? -19.297 16.188 -2.199 1 97 187 HIS A N 1
ATOM 1534 C CA . HIS A 1 187 ? -20.406 16.344 -3.131 1 97 187 HIS A CA 1
ATOM 1535 C C . HIS A 1 187 ? -19.922 16.844 -4.488 1 97 187 HIS A C 1
ATOM 1537 O O . HIS A 1 187 ? -20.453 16.422 -5.527 1 97 187 HIS A O 1
ATOM 1543 N N . GLN A 1 188 ? -18.969 17.719 -4.469 1 97.5 188 GLN A N 1
ATOM 1544 C CA . GLN A 1 188 ? -18.391 18.188 -5.723 1 97.5 188 GLN A CA 1
ATOM 1545 C C . GLN A 1 188 ? -17.734 17.031 -6.488 1 97.5 188 GLN A C 1
ATOM 1547 O O . GLN A 1 188 ? -17.922 16.906 -7.703 1 97.5 188 GLN A O 1
ATOM 1552 N N . ILE A 1 189 ? -17.016 16.172 -5.785 1 98.06 189 ILE A N 1
ATOM 1553 C CA . ILE A 1 189 ? -16.344 15.047 -6.41 1 98.06 189 ILE A CA 1
ATOM 1554 C C . ILE A 1 189 ? -17.375 14.039 -6.914 1 98.06 189 ILE A C 1
ATOM 1556 O O . ILE A 1 189 ? -17.25 13.516 -8.023 1 98.06 189 ILE A O 1
ATOM 1560 N N . ILE A 1 190 ? -18.406 13.797 -6.113 1 97.62 190 ILE A N 1
ATOM 1561 C CA . ILE A 1 190 ? -19.438 12.844 -6.469 1 97.62 190 ILE A CA 1
ATOM 1562 C C . ILE A 1 190 ? -20.156 13.305 -7.738 1 97.62 190 ILE A C 1
ATOM 1564 O O . ILE A 1 190 ? -20.422 12.5 -8.633 1 97.62 190 ILE A O 1
ATOM 1568 N N . GLU A 1 191 ? -20.469 14.57 -7.832 1 97.38 191 GLU A N 1
ATOM 1569 C CA . GLU A 1 191 ? -21.109 15.117 -9.023 1 97.38 191 GLU A CA 1
ATOM 1570 C C . GLU A 1 191 ? -20.266 14.852 -10.273 1 97.38 191 GLU A C 1
ATOM 1572 O O . GLU A 1 191 ? -20.797 14.438 -11.305 1 97.38 191 GLU A O 1
ATOM 1577 N N . GLN A 1 192 ? -19.047 15.047 -10.172 1 97.25 192 GLN A N 1
ATOM 1578 C CA . GLN A 1 192 ? -18.141 14.82 -11.297 1 97.25 192 GLN A CA 1
ATOM 1579 C C . GLN A 1 192 ? -18.016 13.328 -11.609 1 97.25 192 GLN A C 1
ATOM 1581 O O . GLN A 1 192 ? -17.953 12.938 -12.773 1 97.25 192 GLN A O 1
ATOM 1586 N N . LEU A 1 193 ? -17.953 12.484 -10.594 1 96.12 193 LEU A N 1
ATOM 1587 C CA . LEU A 1 193 ? -17.859 11.039 -10.766 1 96.12 193 LEU A CA 1
ATOM 1588 C C . LEU A 1 193 ? -19.109 10.5 -11.461 1 96.12 193 LEU A C 1
ATOM 1590 O O . LEU A 1 193 ? -19.016 9.586 -12.289 1 96.12 193 LEU A O 1
ATOM 1594 N N . ASN A 1 194 ? -20.25 11.039 -11.055 1 95.31 194 ASN A N 1
ATOM 1595 C CA . ASN A 1 194 ? -21.5 10.609 -11.664 1 95.31 194 ASN A CA 1
ATOM 1596 C C . ASN A 1 194 ? -21.516 10.867 -13.164 1 95.31 194 ASN A C 1
ATOM 1598 O O . ASN A 1 194 ? -22.156 10.133 -13.922 1 95.31 194 ASN A O 1
ATOM 1602 N N . GLU A 1 195 ? -20.781 11.789 -13.578 1 94.88 195 GLU A N 1
ATOM 1603 C CA . GLU A 1 195 ? -20.688 12.117 -14.992 1 94.88 195 GLU A CA 1
ATOM 1604 C C . GLU A 1 195 ? -19.625 11.281 -15.688 1 94.88 195 GLU A C 1
ATOM 1606 O O . GLU A 1 195 ? -19.828 10.812 -16.812 1 94.88 195 GLU A O 1
ATOM 1611 N N . ARG A 1 196 ? -18.531 11.016 -15.047 1 93.31 196 ARG A N 1
ATOM 1612 C CA . ARG A 1 196 ? -17.328 10.477 -15.688 1 93.31 196 ARG A CA 1
ATOM 1613 C C . ARG A 1 196 ? -17.219 8.977 -15.461 1 93.31 196 ARG A C 1
ATOM 1615 O O . ARG A 1 196 ? -16.578 8.266 -16.25 1 93.31 196 ARG A O 1
ATOM 1622 N N . PHE A 1 197 ? -17.797 8.469 -14.445 1 95.44 197 PHE A N 1
ATOM 1623 C CA . PHE A 1 197 ? -17.75 7.062 -14.062 1 95.44 197 PHE A CA 1
ATOM 1624 C C . PHE A 1 197 ? -19.016 6.66 -13.32 1 95.44 197 PHE A C 1
ATOM 1626 O O . PHE A 1 197 ? -18.969 6.258 -12.156 1 95.44 197 PHE A O 1
ATOM 1633 N N . PRO A 1 198 ? -20.109 6.668 -13.945 1 94.06 198 PRO A N 1
ATOM 1634 C CA . PRO A 1 198 ? -21.422 6.48 -13.297 1 94.06 198 PRO A CA 1
ATOM 1635 C C . PRO A 1 198 ? -21.594 5.078 -12.727 1 94.06 198 PRO A C 1
ATOM 1637 O O . PRO A 1 198 ? -22.453 4.859 -11.867 1 94.06 198 PRO A O 1
ATOM 1640 N N . SER A 1 199 ? -20.797 4.125 -13.086 1 92.75 199 SER A N 1
ATOM 1641 C CA . SER A 1 199 ? -20.953 2.727 -12.695 1 92.75 199 SER A CA 1
ATOM 1642 C C . SER A 1 199 ? -20.781 2.553 -11.195 1 92.75 199 SER A C 1
ATOM 1644 O O . SER A 1 199 ? -21.172 1.523 -10.633 1 92.75 199 SER A O 1
ATOM 1646 N N . VAL A 1 200 ? -20.219 3.543 -10.555 1 90.38 200 VAL A N 1
ATOM 1647 C CA . VAL A 1 200 ? -19.938 3.35 -9.133 1 90.38 200 VAL A CA 1
ATOM 1648 C C . VAL A 1 200 ? -20.828 4.277 -8.305 1 90.38 200 VAL A C 1
ATOM 1650 O O . VAL A 1 200 ? -20.672 4.355 -7.082 1 90.38 200 VAL A O 1
ATOM 1653 N N . SER A 1 201 ? -21.734 5 -8.805 1 87.56 201 SER A N 1
ATOM 1654 C CA . SER A 1 201 ? -22.547 6.008 -8.125 1 87.56 201 SER A CA 1
ATOM 1655 C C . SER A 1 201 ? -23.297 5.402 -6.953 1 87.56 201 SER A C 1
ATOM 1657 O O . SER A 1 201 ? -23.328 5.973 -5.863 1 87.56 201 SER A O 1
ATOM 1659 N N . GLU A 1 202 ? -23.812 4.254 -7.148 1 85.38 202 GLU A N 1
ATOM 1660 C CA . GLU A 1 202 ? -24.609 3.602 -6.105 1 85.38 202 GLU A CA 1
ATOM 1661 C C . GLU A 1 202 ? -23.719 3.08 -4.984 1 85.38 202 GLU A C 1
ATOM 1663 O O . GLU A 1 202 ? -24.109 3.062 -3.818 1 85.38 202 GLU A O 1
ATOM 1668 N N . GLU A 1 203 ? -22.562 2.674 -5.367 1 88.5 203 GLU A N 1
ATOM 1669 C CA . GLU A 1 203 ? -21.656 2.072 -4.395 1 88.5 203 GLU A CA 1
ATOM 1670 C C . GLU A 1 203 ? -21.234 3.08 -3.328 1 88.5 203 GLU A C 1
ATOM 1672 O O . GLU A 1 203 ? -21 2.709 -2.178 1 88.5 203 GLU A O 1
ATOM 1677 N N . ILE A 1 204 ? -21.188 4.324 -3.627 1 90.44 204 ILE A N 1
ATOM 1678 C CA . ILE A 1 204 ? -20.75 5.387 -2.729 1 90.44 204 ILE A CA 1
ATOM 1679 C C . ILE A 1 204 ? -21.688 5.465 -1.528 1 90.44 204 ILE A C 1
ATOM 1681 O O . ILE A 1 204 ? -21.25 5.715 -0.404 1 90.44 204 ILE A O 1
ATOM 1685 N N . PHE A 1 205 ? -22.891 5.141 -1.682 1 87.12 205 PHE A N 1
ATOM 1686 C CA . PHE A 1 205 ? -23.906 5.359 -0.645 1 87.12 205 PHE A CA 1
ATOM 1687 C C . PHE A 1 205 ? -24.328 4.039 -0.02 1 87.12 205 PHE A C 1
ATOM 1689 O O . PHE A 1 205 ? -25.234 4.012 0.825 1 87.12 205 PHE A O 1
ATOM 1696 N N . LYS A 1 206 ? -23.609 2.902 -0.48 1 76.19 206 LYS A N 1
ATOM 1697 C CA . LYS A 1 206 ? -23.938 1.579 0.038 1 76.19 206 LYS A CA 1
ATOM 1698 C C . LYS A 1 206 ? -23.344 1.359 1.421 1 76.19 206 LYS A C 1
ATOM 1700 O O . LYS A 1 206 ? -22.266 1.888 1.727 1 76.19 206 LYS A O 1
ATOM 1705 N N . ASP A 1 207 ? -23.984 0.422 2.365 1 58.19 207 ASP A N 1
ATOM 1706 C CA . ASP A 1 207 ? -23.594 -0.302 3.57 1 58.19 207 ASP A CA 1
ATOM 1707 C C . ASP A 1 207 ? -23.375 0.655 4.738 1 58.19 207 ASP A C 1
ATOM 1709 O O . ASP A 1 207 ? -22.922 0.246 5.809 1 58.19 207 ASP A O 1
ATOM 1713 N N . PHE A 1 208 ? -23.312 1.874 4.562 1 53.16 208 PHE A N 1
ATOM 1714 C CA . PHE A 1 208 ? -22.984 2.541 5.816 1 53.16 208 PHE A CA 1
ATOM 1715 C C . PHE A 1 208 ? -24.047 2.293 6.867 1 53.16 208 PHE A C 1
ATOM 1717 O O . PHE A 1 208 ? -24.031 2.904 7.938 1 53.16 208 PHE A O 1
ATOM 1724 N N . SER A 1 209 ? -24.953 1.438 6.574 1 44.88 209 SER A N 1
ATOM 1725 C CA . SER A 1 209 ? -25.781 1.137 7.734 1 44.88 209 SER A CA 1
ATOM 1726 C C . SER A 1 209 ? -24.938 0.649 8.906 1 44.88 209 SER A C 1
ATOM 1728 O O . SER A 1 209 ? -25.391 0.634 10.047 1 44.88 209 SER A O 1
ATOM 1730 N N . PHE A 1 210 ? -23.969 -0.127 8.555 1 40.28 210 PHE A N 1
ATOM 1731 C CA . PHE A 1 210 ? -23.438 -0.82 9.727 1 40.28 210 PHE A CA 1
ATOM 1732 C C . PHE A 1 210 ? -22.734 0.157 10.664 1 40.28 210 PHE A C 1
ATOM 1734 O O . PHE A 1 210 ? -22.219 -0.239 11.711 1 40.28 210 PHE A O 1
ATOM 1741 N N . CYS A 1 211 ? -22.281 1.222 10.164 1 40.62 211 CYS A N 1
ATOM 1742 C CA . CYS A 1 211 ? -21.578 1.937 11.234 1 40.62 211 CYS A CA 1
ATOM 1743 C C . CYS A 1 211 ? -22.547 2.283 12.367 1 40.62 211 CYS A C 1
ATOM 1745 O O . CYS A 1 211 ? -23.344 3.205 12.242 1 40.62 211 CYS A O 1
ATOM 1747 N N . ALA A 1 212 ? -23.172 1.247 12.914 1 36.25 212 ALA A N 1
ATOM 1748 C CA . ALA A 1 212 ? -23.859 1.58 14.156 1 36.25 212 ALA A CA 1
ATOM 1749 C C . ALA A 1 212 ? -23.172 2.742 14.867 1 36.25 212 ALA A C 1
ATOM 1751 O O . ALA A 1 212 ? -21.938 2.807 14.93 1 36.25 212 ALA A O 1
ATOM 1752 N N . GLU A 1 213 ? -23.828 3.787 14.844 1 35.94 213 GLU A N 1
ATOM 1753 C CA . GLU A 1 213 ? -23.594 4.902 15.758 1 35.94 213 GLU A CA 1
ATOM 1754 C C . GLU A 1 213 ? -23.078 4.41 17.109 1 35.94 213 GLU A C 1
ATOM 1756 O O . GLU A 1 213 ? -23.75 3.623 17.781 1 35.94 213 GLU A O 1
ATOM 1761 N N . TYR A 1 214 ? -21.969 3.916 17.266 1 33.06 214 TYR A N 1
ATOM 1762 C CA . TYR A 1 214 ? -21.625 3.977 18.688 1 33.06 214 TYR A CA 1
ATOM 1763 C C . TYR A 1 214 ? -22.156 5.254 19.328 1 33.06 214 TYR A C 1
ATOM 1765 O O . TYR A 1 214 ? -21.719 6.355 18.969 1 33.06 214 TYR A O 1
ATOM 1773 N N . SER A 1 215 ? -23.422 5.348 19.516 1 33.25 215 SER A N 1
ATOM 1774 C CA . SER A 1 215 ? -23.688 6.242 20.641 1 33.25 215 SER A CA 1
ATOM 1775 C C . SER A 1 215 ? -22.703 6.02 21.781 1 33.25 215 SER A C 1
ATOM 1777 O O . SER A 1 215 ? -22.656 4.934 22.359 1 33.25 215 SER A O 1
ATOM 1779 N N . HIS A 1 216 ? -21.5 6.25 21.641 1 32.75 216 HIS A N 1
ATOM 1780 C CA . HIS A 1 216 ? -20.594 6.387 22.781 1 32.75 216 HIS A CA 1
ATOM 1781 C C . HIS A 1 216 ? -21.344 6.727 24.062 1 32.75 216 HIS A C 1
ATOM 1783 O O . HIS A 1 216 ? -22 7.77 24.141 1 32.75 216 HIS A O 1
ATOM 1789 N N . ARG A 1 217 ? -22.047 5.957 24.641 1 33.59 217 ARG A N 1
ATOM 1790 C CA . ARG A 1 217 ? -22.062 6.324 26.062 1 33.59 217 ARG A CA 1
ATOM 1791 C C . ARG A 1 217 ? -20.672 6.75 26.531 1 33.59 217 ARG A C 1
ATOM 1793 O O . ARG A 1 217 ? -19.953 5.965 27.156 1 33.59 217 ARG A O 1
ATOM 1800 N N . GLN A 1 218 ? -19.719 6.859 25.594 1 34.06 218 GLN A N 1
ATOM 1801 C CA . GLN A 1 218 ? -18.406 7.285 26.047 1 34.06 218 GLN A CA 1
ATOM 1802 C C . GLN A 1 218 ? -18.5 8.484 27 1 34.06 218 GLN A C 1
ATOM 1804 O O . GLN A 1 218 ? -19.016 9.531 26.609 1 34.06 218 GLN A O 1
ATOM 1809 N N . LYS A 1 219 ? -18.859 8.227 28.172 1 35.34 219 LYS A N 1
ATOM 1810 C CA . LYS A 1 219 ? -18.438 9.258 29.109 1 35.34 219 LYS A CA 1
ATOM 1811 C C . LYS A 1 219 ? -17.109 9.867 28.703 1 35.34 219 LYS A C 1
ATOM 1813 O O . LYS A 1 219 ? -16.062 9.195 28.719 1 35.34 219 LYS A O 1
ATOM 1818 N N . GLN A 1 220 ? -17.047 10.508 27.547 1 35.41 220 GLN A N 1
ATOM 1819 C CA . GLN A 1 220 ? -15.93 11.43 27.297 1 35.41 220 GLN A CA 1
ATOM 1820 C C . GLN A 1 220 ? -15.242 11.82 28.609 1 35.41 220 GLN A C 1
ATOM 1822 O O . GLN A 1 220 ? -15.906 12.117 29.594 1 35.41 220 GLN A O 1
ATOM 1827 N N . SER A 1 221 ? -14.219 11.133 28.859 1 33.69 221 SER A N 1
ATOM 1828 C CA . SER A 1 221 ? -13.578 11.844 29.953 1 33.69 221 SER A CA 1
ATOM 1829 C C . SER A 1 221 ? -13.773 13.352 29.828 1 33.69 221 SER A C 1
ATOM 1831 O O . SER A 1 221 ? -13.414 13.953 28.812 1 33.69 221 SER A O 1
ATOM 1833 N N . GLU A 1 222 ? -14.938 13.727 30.094 1 35.94 222 GLU A N 1
ATOM 1834 C CA . GLU A 1 222 ? -15.242 15.148 30.234 1 35.94 222 GLU A CA 1
ATOM 1835 C C . GLU A 1 222 ? -13.969 15.977 30.391 1 35.94 222 GLU A C 1
ATOM 1837 O O . GLU A 1 222 ? -13.961 17.172 30.094 1 35.94 222 GLU A O 1
ATOM 1842 N N . ASN A 1 223 ? -13 15.445 31.109 1 35.25 223 ASN A N 1
ATOM 1843 C CA . ASN A 1 223 ? -12.008 16.312 31.734 1 35.25 223 ASN A CA 1
ATOM 1844 C C . ASN A 1 223 ? -10.922 16.719 30.75 1 35.25 223 ASN A C 1
ATOM 1846 O O . ASN A 1 223 ? -9.805 17.047 31.141 1 35.25 223 ASN A O 1
ATOM 1850 N N . LEU A 1 224 ? -10.82 16.25 29.578 1 41.28 224 LEU A N 1
ATOM 1851 C CA . LEU A 1 224 ? -9.648 16.797 28.906 1 41.28 224 LEU A CA 1
ATOM 1852 C C . LEU A 1 224 ? -9.727 18.312 28.812 1 41.28 224 LEU A C 1
ATOM 1854 O O . LEU A 1 224 ? -10.336 18.844 27.891 1 41.28 224 LEU A O 1
ATOM 1858 N N . LYS A 1 225 ? -10.031 18.906 29.828 1 40.72 225 LYS A N 1
ATOM 1859 C CA . LYS A 1 225 ? -10.031 20.328 30.156 1 40.72 225 LYS A CA 1
ATOM 1860 C C . LYS A 1 225 ? -8.906 21.062 29.422 1 40.72 225 LYS A C 1
ATOM 1862 O O . LYS A 1 225 ? -7.746 20.656 29.5 1 40.72 225 LYS A O 1
ATOM 1867 N N . GLU A 1 226 ? -9.117 21.578 28.328 1 47.31 226 GLU A N 1
ATOM 1868 C CA . GLU A 1 226 ? -8.406 22.812 27.969 1 47.31 226 GLU A CA 1
ATOM 1869 C C . GLU A 1 226 ? -7.801 23.469 29.203 1 47.31 226 GLU A C 1
ATOM 1871 O O . GLU A 1 226 ? -7.473 24.672 29.172 1 47.31 226 GLU A O 1
ATOM 1876 N N . GLN A 1 227 ? -7.844 22.672 30.375 1 47.97 227 GLN A N 1
ATOM 1877 C CA . GLN A 1 227 ? -7.48 23.328 31.625 1 47.97 227 GLN A CA 1
ATOM 1878 C C . GLN A 1 227 ? -5.973 23.297 31.844 1 47.97 227 GLN A C 1
ATOM 1880 O O . GLN A 1 227 ? -5.34 22.25 31.703 1 47.97 227 GLN A O 1
ATOM 1885 N N . GLY A 1 228 ? -5.348 24.406 31.531 1 58.34 228 GLY A N 1
ATOM 1886 C CA . GLY A 1 228 ? -3.971 24.656 31.938 1 58.34 228 GLY A CA 1
ATOM 1887 C C . GLY A 1 228 ? -3.398 25.922 31.328 1 58.34 228 GLY A C 1
ATOM 1888 O O . GLY A 1 228 ? -4.055 26.594 30.516 1 58.34 228 GLY A O 1
ATOM 1889 N N . LEU A 1 229 ? -2.381 26.25 31.797 1 65.5 229 LEU A N 1
ATOM 1890 C CA . LEU A 1 229 ? -1.588 27.406 31.359 1 65.5 229 LEU A CA 1
ATOM 1891 C C . LEU A 1 229 ? -0.805 27.062 30.094 1 65.5 229 LEU A C 1
ATOM 1893 O O . LEU A 1 229 ? -0.467 25.906 29.859 1 65.5 229 LEU A O 1
ATOM 1897 N N . PRO A 1 230 ? -0.819 27.984 29.141 1 70.31 230 PRO A N 1
ATOM 1898 C CA . PRO A 1 230 ? 0.052 27.797 27.984 1 70.31 230 PRO A CA 1
ATOM 1899 C C . PRO A 1 230 ? 1.372 27.109 28.344 1 70.31 230 PRO A C 1
ATOM 1901 O O . PRO A 1 230 ? 1.995 27.469 29.359 1 70.31 230 PRO A O 1
ATOM 1904 N N . GLN A 1 231 ? 1.604 26.031 27.656 1 78.69 231 GLN A N 1
ATOM 1905 C CA . GLN A 1 231 ? 2.809 25.266 27.938 1 78.69 231 GLN A CA 1
ATOM 1906 C C . GLN A 1 231 ? 3.607 24.984 26.672 1 78.69 231 GLN A C 1
ATOM 1908 O O . GLN A 1 231 ? 3.055 24.531 25.672 1 78.69 231 GLN A O 1
ATOM 1913 N N . ILE A 1 232 ? 4.812 25.422 26.75 1 81.25 232 ILE A N 1
ATOM 1914 C CA . ILE A 1 232 ? 5.762 25.078 25.703 1 81.25 232 ILE A CA 1
ATOM 1915 C C . ILE A 1 232 ? 6.211 23.625 25.875 1 81.25 232 ILE A C 1
ATOM 1917 O O . ILE A 1 232 ? 6.598 23.219 26.969 1 81.25 232 ILE A O 1
ATOM 1921 N N . VAL A 1 233 ? 6.074 22.875 24.812 1 81.38 233 VAL A N 1
ATOM 1922 C CA . VAL A 1 233 ? 6.41 21.453 24.875 1 81.38 233 VAL A CA 1
ATOM 1923 C C . VAL A 1 233 ? 7.41 21.109 23.781 1 81.38 233 VAL A C 1
ATOM 1925 O O . VAL A 1 233 ? 7.578 21.875 22.828 1 81.38 233 VAL A O 1
ATOM 1928 N N . ASN A 1 234 ? 8.203 19.938 23.984 1 77.5 234 ASN A N 1
ATOM 1929 C CA . ASN A 1 234 ? 9.148 19.422 23.016 1 77.5 234 ASN A CA 1
ATOM 1930 C C . ASN A 1 234 ? 8.781 18.016 22.562 1 77.5 234 ASN A C 1
ATOM 1932 O O . ASN A 1 234 ? 8.297 17.219 23.359 1 77.5 234 ASN A O 1
ATOM 1936 N N . GLY A 1 235 ? 8.977 17.828 21.297 1 82.31 235 GLY A N 1
ATOM 1937 C CA . GLY A 1 235 ? 8.742 16.484 20.766 1 82.31 235 GLY A CA 1
ATOM 1938 C C . GLY A 1 235 ? 9.688 15.445 21.328 1 82.31 235 GLY A C 1
ATOM 1939 O O . GLY A 1 235 ? 10.836 15.75 21.656 1 82.31 235 GLY A O 1
ATOM 1940 N N . SER A 1 236 ? 9.195 14.25 21.531 1 85.38 236 SER A N 1
ATOM 1941 C CA . SER A 1 236 ? 10 13.102 21.938 1 85.38 236 SER A CA 1
ATOM 1942 C C . SER A 1 236 ? 9.422 11.805 21.375 1 85.38 236 SER A C 1
ATOM 1944 O O . SER A 1 236 ? 8.305 11.789 20.859 1 85.38 236 SER A O 1
ATOM 1946 N N . THR A 1 237 ? 10.273 10.836 21.375 1 89.69 237 THR A N 1
ATOM 1947 C CA . THR A 1 237 ? 9.828 9.547 20.859 1 89.69 237 THR A CA 1
ATOM 1948 C C . THR A 1 237 ? 9.961 8.461 21.922 1 89.69 237 THR A C 1
ATOM 1950 O O . THR A 1 237 ? 10.812 8.547 22.812 1 89.69 237 THR A O 1
ATOM 1953 N N . GLU A 1 238 ? 9.07 7.57 21.906 1 85.56 238 GLU A N 1
ATOM 1954 C CA . GLU A 1 238 ? 9.062 6.418 22.797 1 85.56 238 GLU A CA 1
ATOM 1955 C C . GLU A 1 238 ? 8.836 5.121 22.031 1 85.56 238 GLU A C 1
ATOM 1957 O O . GLU A 1 238 ? 7.801 4.957 21.375 1 85.56 238 GLU A O 1
ATOM 1962 N N . LEU A 1 239 ? 9.766 4.23 22.156 1 85.31 239 LEU A N 1
ATOM 1963 C CA . LEU A 1 239 ? 9.609 2.918 21.531 1 85.31 239 LEU A CA 1
ATOM 1964 C C . LEU A 1 239 ? 8.664 2.045 22.359 1 85.31 239 LEU A C 1
ATOM 1966 O O . LEU A 1 239 ? 8.891 1.816 23.547 1 85.31 239 LEU A O 1
ATOM 1970 N N . ILE A 1 240 ? 7.695 1.535 21.703 1 77.38 240 ILE A N 1
ATOM 1971 C CA . ILE A 1 240 ? 6.672 0.76 22.391 1 77.38 240 ILE A CA 1
ATOM 1972 C C . ILE A 1 240 ? 6.883 -0.729 22.125 1 77.38 240 ILE A C 1
ATOM 1974 O O . ILE A 1 240 ? 6.648 -1.564 23 1 77.38 240 ILE A O 1
ATOM 1978 N N . GLN A 1 241 ? 7.219 -0.975 20.938 1 76.06 241 GLN A N 1
ATOM 1979 C CA . GLN A 1 241 ? 7.293 -2.387 20.578 1 76.06 241 GLN A CA 1
ATOM 1980 C C . GLN A 1 241 ? 8.445 -2.65 19.609 1 76.06 241 GLN A C 1
ATOM 1982 O O . GLN A 1 241 ? 8.539 -2.012 18.562 1 76.06 241 GLN A O 1
ATOM 1987 N N . MET A 1 242 ? 9.352 -3.449 20.094 1 74.62 242 MET A N 1
ATOM 1988 C CA . MET A 1 242 ? 10.336 -4.105 19.234 1 74.62 242 MET A CA 1
ATOM 1989 C C . MET A 1 242 ? 10.977 -5.285 19.953 1 74.62 242 MET A C 1
ATOM 1991 O O . MET A 1 242 ? 11.344 -5.184 21.125 1 74.62 242 MET A O 1
ATOM 1995 N N . SER A 1 243 ? 10.781 -6.418 19.391 1 75.06 243 SER A N 1
ATOM 1996 C CA . SER A 1 243 ? 11.508 -7.559 19.922 1 75.06 243 SER A CA 1
ATOM 1997 C C . SER A 1 243 ? 12.68 -7.949 19.031 1 75.06 243 SER A C 1
ATOM 1999 O O . SER A 1 243 ? 12.484 -8.484 17.938 1 75.06 243 SER A O 1
ATOM 2001 N N . THR A 1 244 ? 13.812 -7.664 19.609 1 76.5 244 THR A N 1
ATOM 2002 C CA . THR A 1 244 ? 15.016 -7.957 18.844 1 76.5 244 THR A CA 1
ATOM 2003 C C . THR A 1 244 ? 15.086 -9.438 18.484 1 76.5 244 THR A C 1
ATOM 2005 O O . THR A 1 244 ? 15.414 -9.797 17.344 1 76.5 244 THR A O 1
ATOM 2008 N N . GLU A 1 245 ? 14.789 -10.188 19.469 1 75.81 245 GLU A N 1
ATOM 2009 C CA . GLU A 1 245 ? 14.859 -11.633 19.25 1 75.81 245 GLU A CA 1
ATOM 2010 C C . GLU A 1 245 ? 13.891 -12.07 18.141 1 75.81 245 GLU A C 1
ATOM 2012 O O . GLU A 1 245 ? 14.281 -12.797 17.234 1 75.81 245 GLU A O 1
ATOM 2017 N N . ASN A 1 246 ? 12.711 -11.57 18.234 1 76.44 246 ASN A N 1
ATOM 2018 C CA . ASN A 1 246 ? 11.703 -11.922 17.234 1 76.44 246 ASN A CA 1
ATOM 2019 C C . ASN A 1 246 ? 12.047 -11.344 15.867 1 76.44 246 ASN A C 1
ATOM 2021 O O . ASN A 1 246 ? 11.828 -12 14.844 1 76.44 246 ASN A O 1
ATOM 2025 N N . ALA A 1 247 ? 12.57 -10.195 15.977 1 80.62 247 ALA A N 1
ATOM 2026 C CA . ALA A 1 247 ? 12.961 -9.523 14.742 1 80.62 247 ALA A CA 1
ATOM 2027 C C . ALA A 1 247 ? 14.047 -10.312 14.008 1 80.62 247 ALA A C 1
ATOM 2029 O O . ALA A 1 247 ? 13.953 -10.547 12.805 1 80.62 247 ALA A O 1
ATOM 2030 N N . LEU A 1 248 ? 14.992 -10.719 14.758 1 77.94 248 LEU A N 1
ATOM 2031 C CA . LEU A 1 248 ? 16.109 -11.453 14.172 1 77.94 248 LEU A CA 1
ATOM 2032 C C . LEU A 1 248 ? 15.648 -12.812 13.648 1 77.94 248 LEU A C 1
ATOM 2034 O O . LEU A 1 248 ? 16.047 -13.234 12.562 1 77.94 248 LEU A O 1
ATOM 2038 N N . LYS A 1 249 ? 14.828 -13.445 14.383 1 77.31 249 LYS A N 1
ATOM 2039 C CA . LYS A 1 249 ? 14.305 -14.742 13.969 1 77.31 249 LYS A CA 1
ATOM 2040 C C . LYS A 1 249 ? 13.531 -14.633 12.656 1 77.31 249 LYS A C 1
ATOM 2042 O O . LYS A 1 249 ? 13.742 -15.438 11.742 1 77.31 249 LYS A O 1
ATOM 2047 N N . SER A 1 250 ? 12.719 -13.688 12.633 1 79.25 250 SER A N 1
ATOM 2048 C CA . SER A 1 250 ? 11.891 -13.5 11.445 1 79.25 250 SER A CA 1
ATOM 2049 C C . SER A 1 250 ? 12.742 -13.094 10.242 1 79.25 250 SER A C 1
ATOM 2051 O O . SER A 1 250 ? 12.516 -13.57 9.125 1 79.25 250 SER A O 1
ATOM 2053 N N . MET A 1 251 ? 13.633 -12.266 10.508 1 80.38 251 MET A N 1
ATOM 2054 C CA . MET A 1 251 ? 14.492 -11.805 9.422 1 80.38 251 MET A CA 1
ATOM 2055 C C . MET A 1 251 ? 15.336 -12.945 8.875 1 80.38 251 MET A C 1
ATOM 2057 O O . MET A 1 251 ? 15.477 -13.094 7.66 1 80.38 251 MET A O 1
ATOM 2061 N N . ILE A 1 252 ? 15.852 -13.711 9.75 1 78.62 252 ILE A N 1
ATOM 2062 C CA . ILE A 1 252 ? 16.688 -14.844 9.352 1 78.62 252 ILE A CA 1
ATOM 2063 C C . ILE A 1 252 ? 15.828 -15.875 8.609 1 78.62 252 ILE A C 1
ATOM 2065 O O . ILE A 1 252 ? 16.266 -16.438 7.609 1 78.62 252 ILE A O 1
ATOM 2069 N N . GLY A 1 253 ? 14.703 -16.125 9.18 1 76.06 253 GLY A N 1
ATOM 2070 C CA . GLY A 1 253 ? 13.789 -17 8.477 1 76.06 253 GLY A CA 1
ATOM 2071 C C . GLY A 1 253 ? 13.508 -16.547 7.055 1 76.06 253 GLY A C 1
ATOM 2072 O O . GLY A 1 253 ? 13.539 -17.359 6.125 1 76.06 253 GLY A O 1
ATOM 2073 N N . ALA A 1 254 ? 13.312 -15.359 6.91 1 81.5 254 ALA A N 1
ATOM 2074 C CA . ALA A 1 254 ? 13.062 -14.781 5.59 1 81.5 254 ALA A CA 1
ATOM 2075 C C . ALA A 1 254 ? 14.281 -14.938 4.684 1 81.5 254 ALA A C 1
ATOM 2077 O O . ALA A 1 254 ? 14.156 -15.312 3.52 1 81.5 254 ALA A O 1
ATOM 2078 N N . TYR A 1 255 ? 15.398 -14.648 5.266 1 80.06 255 TYR A N 1
ATOM 2079 C CA . TYR A 1 255 ? 16.641 -14.719 4.508 1 80.06 255 TYR A CA 1
ATOM 2080 C C . TYR A 1 255 ? 16.922 -16.156 4.047 1 80.06 255 TYR A C 1
ATOM 2082 O O . TYR A 1 255 ? 17.359 -16.375 2.916 1 80.06 255 TYR A O 1
ATOM 2090 N N . THR A 1 256 ? 16.672 -17.031 4.949 1 77.94 256 THR A N 1
ATOM 2091 C CA . THR A 1 256 ? 16.875 -18.438 4.652 1 77.94 256 THR A CA 1
ATOM 2092 C C . THR A 1 256 ? 15.961 -18.891 3.508 1 77.94 256 THR A C 1
ATOM 2094 O O . THR A 1 256 ? 16.391 -19.641 2.633 1 77.94 256 THR A O 1
ATOM 2097 N N . LEU A 1 257 ? 14.875 -18.469 3.508 1 77.62 257 LEU A N 1
ATOM 2098 C CA . LEU A 1 257 ? 13.93 -18.828 2.459 1 77.62 257 LEU A CA 1
ATOM 2099 C C . LEU A 1 257 ? 14.305 -18.172 1.136 1 77.62 257 LEU A C 1
ATOM 2101 O O . LEU A 1 257 ? 14.273 -18.812 0.086 1 77.62 257 LEU A O 1
ATOM 2105 N N . THR A 1 258 ? 14.633 -16.922 1.233 1 74.19 258 THR A N 1
ATOM 2106 C CA . THR A 1 258 ? 14.969 -16.156 0.039 1 74.19 258 THR A CA 1
ATOM 2107 C C . THR A 1 258 ? 16.141 -16.797 -0.698 1 74.19 258 THR A C 1
ATOM 2109 O O . THR A 1 258 ? 16.156 -16.859 -1.93 1 74.19 258 THR A O 1
ATOM 2112 N N . HIS A 1 259 ? 17 -17.297 0.061 1 71.19 259 HIS A N 1
ATOM 2113 C CA . HIS A 1 259 ? 18.234 -17.781 -0.541 1 71.19 259 HIS A CA 1
ATOM 2114 C C . HIS A 1 259 ? 18.328 -19.312 -0.477 1 71.19 259 HIS A C 1
ATOM 2116 O O . HIS A 1 259 ? 19.344 -19.891 -0.829 1 71.19 259 HIS A O 1
ATOM 2122 N N . ASN A 1 260 ? 17.156 -19.875 -0.078 1 71.62 260 ASN A N 1
ATOM 2123 C CA . ASN A 1 260 ? 17.094 -21.328 0.032 1 71.62 260 ASN A CA 1
ATOM 2124 C C . ASN A 1 260 ? 18.266 -21.891 0.828 1 71.62 260 ASN A C 1
ATOM 2126 O O . ASN A 1 260 ? 18.984 -22.766 0.345 1 71.62 260 ASN A O 1
ATOM 2130 N N . LEU A 1 261 ? 18.484 -21.234 1.97 1 72.69 261 LEU A N 1
ATOM 2131 C CA . LEU A 1 261 ? 19.562 -21.641 2.859 1 72.69 261 LEU A CA 1
ATOM 2132 C C . LEU A 1 261 ? 19.031 -22.438 4.043 1 72.69 261 LEU A C 1
ATOM 2134 O O . LEU A 1 261 ? 17.828 -22.484 4.273 1 72.69 261 LEU A O 1
ATOM 2138 N N . ASN A 1 262 ? 19.828 -23.25 4.496 1 66.25 262 ASN A N 1
ATOM 2139 C CA . ASN A 1 262 ? 19.547 -23.906 5.77 1 66.25 262 ASN A CA 1
ATOM 2140 C C . ASN A 1 262 ? 20.391 -23.328 6.898 1 66.25 262 ASN A C 1
ATOM 2142 O O . ASN A 1 262 ? 21.531 -23.766 7.109 1 66.25 262 ASN A O 1
ATOM 2146 N N . ILE A 1 263 ? 19.938 -22.219 7.344 1 65.69 263 ILE A N 1
ATOM 2147 C CA . ILE A 1 263 ? 20.672 -21.578 8.43 1 65.69 263 ILE A CA 1
ATOM 2148 C C . ILE A 1 263 ? 19.938 -21.812 9.75 1 65.69 263 ILE A C 1
ATOM 2150 O O . ILE A 1 263 ? 18.734 -21.578 9.859 1 65.69 263 ILE A O 1
ATOM 2154 N N . SER A 1 264 ? 20.359 -22.703 10.523 1 60.16 264 SER A N 1
ATOM 2155 C CA . SER A 1 264 ? 19.844 -22.859 11.883 1 60.16 264 SER A CA 1
ATOM 2156 C C . SER A 1 264 ? 20.688 -22.062 12.875 1 60.16 264 SER A C 1
ATOM 2158 O O . SER A 1 264 ? 21.875 -22.344 13.047 1 60.16 264 SER A O 1
ATOM 2160 N N . LEU A 1 265 ? 20.312 -20.875 13.062 1 57.81 265 LEU A N 1
ATOM 2161 C CA . LEU A 1 265 ? 21.094 -20.109 14.031 1 57.81 265 LEU A CA 1
ATOM 2162 C C . LEU A 1 265 ? 20.562 -20.328 15.445 1 57.81 265 LEU A C 1
ATOM 2164 O O . LEU A 1 265 ? 19.375 -20.109 15.719 1 57.81 265 LEU A O 1
ATOM 2168 N N . THR A 1 266 ? 21.172 -21.391 16.047 1 54.34 266 THR A N 1
ATOM 2169 C CA . THR A 1 266 ? 20.906 -21.672 17.453 1 54.34 266 THR A CA 1
ATOM 2170 C C . THR A 1 266 ? 21.609 -20.672 18.359 1 54.34 266 THR A C 1
ATOM 2172 O O . THR A 1 266 ? 22.719 -20.234 18.062 1 54.34 266 THR A O 1
ATOM 2175 N N . GLY A 1 267 ? 20.812 -19.984 19.297 1 55.38 267 GLY A N 1
ATOM 2176 C CA . GLY A 1 267 ? 21.391 -19.094 20.312 1 55.38 267 GLY A CA 1
ATOM 2177 C C . GLY A 1 267 ? 21 -17.641 20.109 1 55.38 267 GLY A C 1
ATOM 2178 O O . GLY A 1 267 ? 20.172 -17.328 19.266 1 55.38 267 GLY A O 1
ATOM 2179 N N . ASP A 1 268 ? 21.562 -16.828 21.016 1 61.78 268 ASP A N 1
ATOM 2180 C CA . ASP A 1 268 ? 21.312 -15.391 21.062 1 61.78 268 ASP A CA 1
ATOM 2181 C C . ASP A 1 268 ? 22.188 -14.664 20.031 1 61.78 268 ASP A C 1
ATOM 2183 O O . ASP A 1 268 ? 23.109 -15.25 19.469 1 61.78 268 ASP A O 1
ATOM 2187 N N . TYR A 1 269 ? 21.797 -13.586 19.516 1 66.5 269 TYR A N 1
ATOM 2188 C CA . TYR A 1 269 ? 22.516 -12.734 18.578 1 66.5 269 TYR A CA 1
ATOM 2189 C C . TYR A 1 269 ? 23.984 -12.648 18.953 1 66.5 269 TYR A C 1
ATOM 2191 O O . TYR A 1 269 ? 24.859 -12.703 18.078 1 66.5 269 TYR A O 1
ATOM 2199 N N . ASN A 1 270 ? 24.266 -12.727 20.141 1 68.06 270 ASN A N 1
ATOM 2200 C CA . ASN A 1 270 ? 25.625 -12.523 20.594 1 68.06 270 ASN A CA 1
ATOM 2201 C C . ASN A 1 270 ? 26.516 -13.734 20.297 1 68.06 270 ASN A C 1
ATOM 2203 O O . ASN A 1 270 ? 27.703 -13.586 20.031 1 68.06 270 ASN A O 1
ATOM 2207 N N . THR A 1 271 ? 25.875 -14.844 20.219 1 72.62 271 THR A N 1
ATOM 2208 C CA . THR A 1 271 ? 26.641 -16.062 19.984 1 72.62 271 THR A CA 1
ATOM 2209 C C . THR A 1 271 ? 26.938 -16.234 18.5 1 72.62 271 THR A C 1
ATOM 2211 O O . THR A 1 271 ? 27.938 -16.859 18.141 1 72.62 271 THR A O 1
ATOM 2214 N N . ASN A 1 272 ? 26.141 -15.68 17.688 1 77.38 272 ASN A N 1
ATOM 2215 C CA . ASN A 1 272 ? 26.281 -15.844 16.25 1 77.38 272 ASN A CA 1
ATOM 2216 C C . ASN A 1 272 ? 26.438 -14.492 15.547 1 77.38 272 ASN A C 1
ATOM 2218 O O . ASN A 1 272 ? 25.922 -14.305 14.445 1 77.38 272 ASN A O 1
ATOM 2222 N N . ARG A 1 273 ? 27.141 -13.656 16.234 1 76.62 273 ARG A N 1
ATOM 2223 C CA . ARG A 1 273 ? 27.219 -12.273 15.773 1 76.62 273 ARG A CA 1
ATOM 2224 C C . ARG A 1 273 ? 27.812 -12.203 14.367 1 76.62 273 ARG A C 1
ATOM 2226 O O . ARG A 1 273 ? 27.312 -11.453 13.523 1 76.62 273 ARG A O 1
ATOM 2233 N N . GLY A 1 274 ? 28.859 -12.961 14.141 1 77 274 GLY A N 1
ATOM 2234 C CA . GLY A 1 274 ? 29.5 -12.938 12.836 1 77 274 GLY A CA 1
ATOM 2235 C C . GLY A 1 274 ? 28.578 -13.336 11.703 1 77 274 GLY A C 1
ATOM 2236 O O . GLY A 1 274 ? 28.516 -12.664 10.672 1 77 274 GLY A O 1
ATOM 2237 N N . GLU A 1 275 ? 27.891 -14.344 11.898 1 78.44 275 GLU A N 1
ATOM 2238 C CA . GLU A 1 275 ? 26.969 -14.836 10.875 1 78.44 275 GLU A CA 1
ATOM 2239 C C . GLU A 1 275 ? 25.844 -13.836 10.625 1 78.44 275 GLU A C 1
ATOM 2241 O O . GLU A 1 275 ? 25.453 -13.594 9.484 1 78.44 275 GLU A O 1
ATOM 2246 N N . TYR A 1 276 ? 25.406 -13.305 11.711 1 78.94 276 TYR A N 1
ATOM 2247 C CA . TYR A 1 276 ? 24.328 -12.32 11.602 1 78.94 276 TYR A CA 1
ATOM 2248 C C . TYR A 1 276 ? 24.797 -11.102 10.805 1 78.94 276 TYR A C 1
ATOM 2250 O O . TYR A 1 276 ? 24.047 -10.586 9.969 1 78.94 276 TYR A O 1
ATOM 2258 N N . ASP A 1 277 ? 25.969 -10.758 11.047 1 80.38 277 ASP A N 1
ATOM 2259 C CA . ASP A 1 277 ? 26.5 -9.57 10.383 1 80.38 277 ASP A CA 1
ATOM 2260 C C . ASP A 1 277 ? 26.609 -9.789 8.875 1 80.38 277 ASP A C 1
ATOM 2262 O O . ASP A 1 277 ? 26.297 -8.891 8.094 1 80.38 277 ASP A O 1
ATOM 2266 N N . VAL A 1 278 ? 27.031 -10.938 8.547 1 82.25 278 VAL A N 1
ATOM 2267 C CA . VAL A 1 278 ? 27.172 -11.25 7.133 1 82.25 278 VAL A CA 1
ATOM 2268 C C . VAL A 1 278 ? 25.797 -11.258 6.469 1 82.25 278 VAL A C 1
ATOM 2270 O O . VAL A 1 278 ? 25.625 -10.711 5.379 1 82.25 278 VAL A O 1
ATOM 2273 N N . ILE A 1 279 ? 24.859 -11.859 7.098 1 83.88 279 ILE A N 1
ATOM 2274 C CA . ILE A 1 279 ? 23.5 -11.953 6.57 1 83.88 279 ILE A CA 1
ATOM 2275 C C . ILE A 1 279 ? 22.922 -10.547 6.418 1 83.88 279 ILE A C 1
ATOM 2277 O O . ILE A 1 279 ? 22.328 -10.219 5.379 1 83.88 279 ILE A O 1
ATOM 2281 N N . LEU A 1 280 ? 23.125 -9.812 7.434 1 84.44 280 LEU A N 1
ATOM 2282 C CA . LEU A 1 280 ? 22.594 -8.453 7.438 1 84.44 280 LEU A CA 1
ATOM 2283 C C . LEU A 1 280 ? 23.234 -7.617 6.328 1 84.44 280 LEU A C 1
ATOM 2285 O O . LEU A 1 280 ? 22.547 -6.824 5.676 1 84.44 280 LEU A O 1
ATOM 2289 N N . GLU A 1 281 ? 24.453 -7.781 6.148 1 84.38 281 GLU A N 1
ATOM 2290 C CA . GLU A 1 281 ? 25.141 -7.062 5.078 1 84.38 281 GLU A CA 1
ATOM 2291 C C . GLU A 1 281 ? 24.594 -7.445 3.711 1 84.38 281 GLU A C 1
ATOM 2293 O O . GLU A 1 281 ? 24.422 -6.586 2.844 1 84.38 281 GLU A O 1
ATOM 2298 N N . ASN A 1 282 ? 24.328 -8.688 3.594 1 83.69 282 ASN A N 1
ATOM 2299 C CA . ASN A 1 282 ? 23.766 -9.164 2.334 1 83.69 282 ASN A CA 1
ATOM 2300 C C . ASN A 1 282 ? 22.359 -8.594 2.094 1 83.69 282 ASN A C 1
ATOM 2302 O O . ASN A 1 282 ? 22.031 -8.219 0.97 1 83.69 282 ASN A O 1
ATOM 2306 N N . ILE A 1 283 ? 21.641 -8.57 3.119 1 86.25 283 ILE A N 1
ATOM 2307 C CA . ILE A 1 283 ? 20.281 -8.07 3.018 1 86.25 283 ILE A CA 1
ATOM 2308 C C . ILE A 1 283 ? 20.297 -6.59 2.654 1 86.25 283 ILE A C 1
ATOM 2310 O O . ILE A 1 283 ? 19.562 -6.152 1.771 1 86.25 283 ILE A O 1
ATOM 2314 N N . LEU A 1 284 ? 21.156 -5.883 3.285 1 85.44 284 LEU A N 1
ATOM 2315 C CA . LEU A 1 284 ? 21.203 -4.434 3.109 1 85.44 284 LEU A CA 1
ATOM 2316 C C . LEU A 1 284 ? 21.766 -4.07 1.733 1 85.44 284 LEU A C 1
ATOM 2318 O O . LEU A 1 284 ? 21.516 -2.971 1.232 1 85.44 284 LEU A O 1
ATOM 2322 N N . ARG A 1 285 ? 22.422 -4.953 1.133 1 78.5 285 ARG A N 1
ATOM 2323 C CA . ARG A 1 285 ? 22.984 -4.707 -0.188 1 78.5 285 ARG A CA 1
ATOM 2324 C C . ARG A 1 285 ? 22.031 -5.137 -1.289 1 78.5 285 ARG A C 1
ATOM 2326 O O . ARG A 1 285 ? 22.219 -4.789 -2.457 1 78.5 285 ARG A O 1
ATOM 2333 N N . SER A 1 286 ? 21.047 -5.789 -0.87 1 78.44 286 SER A N 1
ATOM 2334 C CA . SER A 1 286 ? 20.062 -6.277 -1.84 1 78.44 286 SER A CA 1
ATOM 2335 C C . SER A 1 286 ? 19.25 -5.133 -2.43 1 78.44 286 SER A C 1
ATOM 2337 O O . SER A 1 286 ? 19.062 -4.098 -1.782 1 78.44 286 SER A O 1
ATOM 2339 N N . SER A 1 287 ? 18.844 -5.285 -3.711 1 72.44 287 SER A N 1
ATOM 2340 C CA . SER A 1 287 ? 17.969 -4.305 -4.363 1 72.44 287 SER A CA 1
ATOM 2341 C C . SER A 1 287 ? 16.562 -4.328 -3.77 1 72.44 287 SER A C 1
ATOM 2343 O O . SER A 1 287 ? 15.82 -3.357 -3.902 1 72.44 287 SER A O 1
ATOM 2345 N N . ARG A 1 288 ? 16.234 -5.398 -3.264 1 78.38 288 ARG A N 1
ATOM 2346 C CA . ARG A 1 288 ? 14.922 -5.578 -2.668 1 78.38 288 ARG A CA 1
ATOM 2347 C C . ARG A 1 288 ? 15.023 -6.238 -1.297 1 78.38 288 ARG A C 1
ATOM 2349 O O . ARG A 1 288 ? 14.711 -7.422 -1.146 1 78.38 288 ARG A O 1
ATOM 2356 N N . PRO A 1 289 ? 15.352 -5.449 -0.344 1 83.81 289 PRO A N 1
ATOM 2357 C CA . PRO A 1 289 ? 15.547 -6.059 0.973 1 83.81 289 PRO A CA 1
ATOM 2358 C C . PRO A 1 289 ? 14.234 -6.34 1.698 1 83.8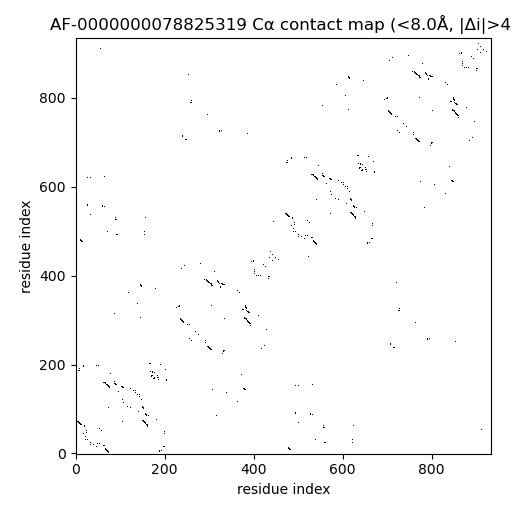1 289 PRO A C 1
ATOM 2360 O O . PRO A 1 289 ? 14 -5.805 2.785 1 83.81 289 PRO A O 1
ATOM 2363 N N . ARG A 1 290 ? 13.492 -7.281 1.214 1 85.44 290 ARG A N 1
ATOM 2364 C CA . ARG A 1 290 ? 12.18 -7.609 1.752 1 85.44 290 ARG A CA 1
ATOM 2365 C C . ARG A 1 290 ? 12.289 -8.242 3.135 1 85.44 290 ARG A C 1
ATOM 2367 O O . ARG A 1 290 ? 11.344 -8.203 3.922 1 85.44 290 ARG A O 1
ATOM 2374 N N . GLU A 1 291 ? 13.477 -8.805 3.402 1 88.75 291 GLU A N 1
ATOM 2375 C CA . GLU A 1 291 ? 13.688 -9.414 4.711 1 88.75 291 GLU A CA 1
ATOM 2376 C C . GLU A 1 291 ? 13.531 -8.383 5.828 1 88.75 291 GLU A C 1
ATOM 2378 O O . GLU A 1 291 ? 13.086 -8.719 6.93 1 88.75 291 GLU A O 1
ATOM 2383 N N . LEU A 1 292 ? 13.812 -7.148 5.465 1 91.12 292 LEU A N 1
ATOM 2384 C CA . LEU A 1 292 ? 13.727 -6.078 6.453 1 91.12 292 LEU A CA 1
ATOM 2385 C C . LEU A 1 292 ? 12.273 -5.785 6.809 1 91.12 292 LEU A C 1
ATOM 2387 O O . LEU A 1 292 ? 11.984 -5.199 7.855 1 91.12 292 LEU A O 1
ATOM 2391 N N . GLU A 1 293 ? 11.367 -6.195 6.004 1 90.62 293 GLU A N 1
ATOM 2392 C CA . GLU A 1 293 ? 9.953 -5.938 6.246 1 90.62 293 GLU A CA 1
ATOM 2393 C C . GLU A 1 293 ? 9.414 -6.809 7.379 1 90.62 293 GLU A C 1
ATOM 2395 O O . GLU A 1 293 ? 8.328 -6.551 7.902 1 90.62 293 GLU A O 1
ATOM 2400 N N . GLN A 1 294 ? 10.188 -7.75 7.746 1 87.38 294 GLN A N 1
ATOM 2401 C CA . GLN A 1 294 ? 9.758 -8.664 8.797 1 87.38 294 GLN A CA 1
ATOM 2402 C C . GLN A 1 294 ? 9.984 -8.062 10.18 1 87.38 294 GLN A C 1
ATOM 2404 O O . GLN A 1 294 ? 9.523 -8.609 11.188 1 87.38 294 GLN A O 1
ATOM 2409 N N . ILE A 1 295 ? 10.656 -6.98 10.281 1 87.75 295 ILE A N 1
ATOM 2410 C CA . ILE A 1 295 ? 10.945 -6.293 11.531 1 87.75 295 ILE A CA 1
ATOM 2411 C C . ILE A 1 295 ? 10.039 -5.07 11.672 1 87.75 295 ILE A C 1
ATOM 2413 O O . ILE A 1 295 ? 10.133 -4.129 10.875 1 87.75 295 ILE A O 1
ATOM 2417 N N . SER A 1 296 ? 9.18 -5.117 12.664 1 88.5 296 SER A N 1
ATOM 2418 C CA . SER A 1 296 ? 8.25 -4.016 12.883 1 88.5 296 SER A CA 1
ATOM 2419 C C . SER A 1 296 ? 8.586 -3.248 14.156 1 88.5 296 SER A C 1
ATOM 2421 O O . SER A 1 296 ? 8.922 -3.848 15.18 1 88.5 296 SER A O 1
ATOM 2423 N N . CYS A 1 297 ? 8.555 -1.981 14.062 1 90.06 297 CYS A N 1
ATOM 2424 C CA . CYS A 1 297 ? 8.82 -1.101 15.195 1 90.06 297 CYS A CA 1
ATOM 2425 C C . CYS A 1 297 ? 7.676 -0.118 15.398 1 90.06 297 CYS A C 1
ATOM 2427 O O . CYS A 1 297 ? 7.211 0.514 14.453 1 90.06 297 CYS A O 1
ATOM 2429 N N . SER A 1 298 ? 7.207 0.007 16.656 1 89.44 298 SER A N 1
ATOM 2430 C CA . SER A 1 298 ? 6.137 0.938 16.984 1 89.44 298 SER A CA 1
ATOM 2431 C C . SER A 1 298 ? 6.641 2.043 17.922 1 89.44 298 SER A C 1
ATOM 2433 O O . SER A 1 298 ? 7.336 1.772 18.891 1 89.44 298 SER A O 1
ATOM 2435 N N . PHE A 1 299 ? 6.328 3.252 17.562 1 91.56 299 PHE A N 1
ATOM 2436 C CA . PHE A 1 299 ? 6.738 4.418 18.344 1 91.56 299 PHE A CA 1
ATOM 2437 C C . PHE A 1 299 ? 5.535 5.281 18.703 1 91.56 299 PHE A C 1
ATOM 2439 O O . PHE A 1 299 ? 4.598 5.402 17.922 1 91.56 299 PHE A O 1
ATOM 2446 N N . ILE A 1 300 ? 5.535 5.824 19.875 1 90.69 300 ILE A N 1
ATOM 2447 C CA . ILE A 1 300 ? 4.711 6.988 20.172 1 90.69 300 ILE A CA 1
ATOM 2448 C C . ILE A 1 300 ? 5.547 8.258 20.062 1 90.69 300 ILE A C 1
ATOM 2450 O O . ILE A 1 300 ? 6.664 8.32 20.594 1 90.69 300 ILE A O 1
ATOM 2454 N N . ILE A 1 301 ? 5.137 9.141 19.328 1 93.69 301 ILE A N 1
ATOM 2455 C CA . ILE A 1 301 ? 5.758 10.453 19.234 1 93.69 301 ILE A CA 1
ATOM 2456 C C . ILE A 1 301 ? 4.949 11.469 20.031 1 93.69 301 ILE A C 1
ATOM 2458 O O . ILE A 1 301 ? 3.803 11.773 19.703 1 93.69 301 ILE A O 1
ATOM 2462 N N . HIS A 1 302 ? 5.578 11.977 21.016 1 92.31 302 HIS A N 1
ATOM 2463 C CA . HIS A 1 302 ? 4.91 12.93 21.906 1 92.31 302 HIS A CA 1
ATOM 2464 C C . HIS A 1 302 ? 5.094 14.359 21.406 1 92.31 302 HIS A C 1
ATOM 2466 O O . HIS A 1 302 ? 6.168 14.719 20.922 1 92.31 302 HIS A O 1
ATOM 2472 N N . ASN A 1 303 ? 4.023 15.102 21.469 1 94.25 303 ASN A N 1
ATOM 2473 C CA . ASN A 1 303 ? 4.027 16.547 21.234 1 94.25 303 ASN A CA 1
ATOM 2474 C C . ASN A 1 303 ? 4.551 16.875 19.844 1 94.25 303 ASN A C 1
ATOM 2476 O O . ASN A 1 303 ? 5.434 17.734 19.688 1 94.25 303 ASN A O 1
ATOM 2480 N N . LEU A 1 304 ? 4.094 16.203 18.906 1 95.5 304 LEU A N 1
ATOM 2481 C CA . LEU A 1 304 ? 4.387 16.531 17.516 1 95.5 304 LEU A CA 1
ATOM 2482 C C . LEU A 1 304 ? 3.484 17.672 17.031 1 95.5 304 LEU A C 1
ATOM 2484 O O . LEU A 1 304 ? 2.27 17.625 17.234 1 95.5 304 LEU A O 1
ATOM 2488 N N . SER A 1 305 ? 4.141 18.734 16.5 1 97.38 305 SER A N 1
ATOM 2489 C CA . SER A 1 305 ? 3.336 19.828 15.984 1 97.38 305 SER A CA 1
ATOM 2490 C C . SER A 1 305 ? 2.436 19.375 14.844 1 97.38 305 SER A C 1
ATOM 2492 O O . SER A 1 305 ? 2.686 18.344 14.227 1 97.38 305 SER A O 1
ATOM 2494 N N . LEU A 1 306 ? 1.363 20.094 14.57 1 97 306 LEU A N 1
ATOM 2495 C CA . LEU A 1 306 ? 0.48 19.781 13.453 1 97 306 LEU A CA 1
ATOM 2496 C C . LEU A 1 306 ? 1.234 19.828 12.133 1 97 306 LEU A C 1
ATOM 2498 O O . LEU A 1 306 ? 0.998 19.016 11.242 1 97 306 LEU A O 1
ATOM 2502 N N . SER A 1 307 ? 2.131 20.797 12 1 96.44 307 SER A N 1
ATOM 2503 C CA . SER A 1 307 ? 2.992 20.844 10.828 1 96.44 307 SER A CA 1
ATOM 2504 C C . SER A 1 307 ? 3.873 19.609 10.727 1 96.44 307 SER A C 1
ATOM 2506 O O . SER A 1 307 ? 4.145 19.109 9.633 1 96.44 307 SER A O 1
ATOM 2508 N N . GLY A 1 308 ? 4.348 19.156 11.883 1 96.06 308 GLY A N 1
ATOM 2509 C CA . GLY A 1 308 ? 5.148 17.938 11.914 1 96.06 308 GLY A CA 1
ATOM 2510 C C . GLY A 1 308 ? 4.383 16.703 11.477 1 96.06 308 GLY A C 1
ATOM 2511 O O . GLY A 1 308 ? 4.941 15.82 10.828 1 96.06 308 GLY A O 1
ATOM 2512 N N . ILE A 1 309 ? 3.148 16.625 11.812 1 95.44 309 ILE A N 1
ATOM 2513 C CA . ILE A 1 309 ? 2.287 15.508 11.445 1 95.44 309 ILE A CA 1
ATOM 2514 C C . ILE A 1 309 ? 2.193 15.406 9.922 1 95.44 309 ILE A C 1
ATOM 2516 O O . ILE A 1 309 ? 2.229 14.305 9.367 1 95.44 309 ILE A O 1
ATOM 2520 N N . THR A 1 310 ? 2.135 16.531 9.266 1 94.12 310 THR A N 1
ATOM 2521 C CA . THR A 1 310 ? 2.08 16.531 7.805 1 94.12 310 THR A CA 1
ATOM 2522 C C . THR A 1 310 ? 3.326 15.883 7.215 1 94.12 310 THR A C 1
ATOM 2524 O O . THR A 1 310 ? 3.25 15.188 6.195 1 94.12 310 THR A O 1
ATOM 2527 N N . HIS A 1 311 ? 4.434 16.047 7.875 1 94.38 311 HIS A N 1
ATOM 2528 C CA . HIS A 1 311 ? 5.688 15.477 7.391 1 94.38 311 HIS A CA 1
ATOM 2529 C C . HIS A 1 311 ? 5.684 13.961 7.52 1 94.38 311 HIS A C 1
ATOM 2531 O O . HIS A 1 311 ? 6.07 13.25 6.586 1 94.38 311 HIS A O 1
ATOM 2537 N N . ILE A 1 312 ? 5.254 13.469 8.578 1 94.69 312 ILE A N 1
ATOM 2538 C CA . ILE A 1 312 ? 5.379 12.039 8.836 1 94.69 312 ILE A CA 1
ATOM 2539 C C . ILE A 1 312 ? 4.316 11.281 8.039 1 94.69 312 ILE A C 1
ATOM 2541 O O . ILE A 1 312 ? 4.559 10.156 7.586 1 94.69 312 ILE A O 1
ATOM 2545 N N . VAL A 1 313 ? 3.184 11.883 7.805 1 93.88 313 VAL A N 1
ATOM 2546 C CA . VAL A 1 313 ? 2.072 11.219 7.129 1 93.88 313 VAL A CA 1
ATOM 2547 C C . VAL A 1 313 ? 2.418 11 5.656 1 93.88 313 VAL A C 1
ATOM 2549 O O . VAL A 1 313 ? 1.819 10.156 4.992 1 93.88 313 VAL A O 1
ATOM 2552 N N . ARG A 1 314 ? 3.387 11.688 5.176 1 90.94 314 ARG A N 1
ATOM 2553 C CA . ARG A 1 314 ? 3.791 11.562 3.777 1 90.94 314 ARG A CA 1
ATOM 2554 C C . ARG A 1 314 ? 4.492 10.234 3.525 1 90.94 314 ARG A C 1
ATOM 2556 O O . ARG A 1 314 ? 4.66 9.82 2.377 1 90.94 314 ARG A O 1
ATOM 2563 N N . HIS A 1 315 ? 4.938 9.656 4.551 1 92.19 315 HIS A N 1
ATOM 2564 C CA . HIS A 1 315 ? 5.438 8.289 4.457 1 92.19 315 HIS A CA 1
ATOM 2565 C C . HIS A 1 315 ? 4.301 7.277 4.547 1 92.19 315 HIS A C 1
ATOM 2567 O O . HIS A 1 315 ? 3.814 6.984 5.645 1 92.19 315 HIS A O 1
ATOM 2573 N N . ARG A 1 316 ? 3.979 6.695 3.449 1 88 316 ARG A N 1
ATOM 2574 C CA . ARG A 1 316 ? 2.682 6.039 3.318 1 88 316 ARG A CA 1
ATOM 2575 C C . ARG A 1 316 ? 2.738 4.605 3.836 1 88 316 ARG A C 1
ATOM 2577 O O . ARG A 1 316 ? 1.723 4.051 4.258 1 88 316 ARG A O 1
ATOM 2584 N N . MET A 1 317 ? 3.814 3.984 3.738 1 89.25 317 MET A N 1
ATOM 2585 C CA . MET A 1 317 ? 3.904 2.592 4.172 1 89.25 317 MET A CA 1
ATOM 2586 C C . MET A 1 317 ? 4.141 2.502 5.676 1 89.25 317 MET A C 1
ATOM 2588 O O . MET A 1 317 ? 5.176 2.002 6.117 1 89.25 317 MET A O 1
ATOM 2592 N N . GLN A 1 318 ? 3.256 3.006 6.438 1 92.56 318 GLN A N 1
ATOM 2593 C CA . GLN A 1 318 ? 3.266 2.984 7.898 1 92.56 318 GLN A CA 1
ATOM 2594 C C . GLN A 1 318 ? 1.854 2.844 8.453 1 92.56 318 GLN A C 1
ATOM 2596 O O . GLN A 1 318 ? 0.874 3.088 7.75 1 92.56 318 GLN A O 1
ATOM 2601 N N . SER A 1 319 ? 1.761 2.385 9.641 1 91.12 319 SER A N 1
ATOM 2602 C CA . SER A 1 319 ? 0.512 2.412 10.398 1 91.12 319 SER A CA 1
ATOM 2603 C C . SER A 1 319 ? 0.496 3.564 11.398 1 91.12 319 SER A C 1
ATOM 2605 O O . SER A 1 319 ? 0.901 3.4 12.547 1 91.12 319 SER A O 1
ATOM 2607 N N . ILE A 1 320 ? -0.009 4.637 10.945 1 91.62 320 ILE A N 1
ATOM 2608 C CA . ILE A 1 320 ? 0.015 5.84 11.773 1 91.62 320 ILE A CA 1
ATOM 2609 C C . ILE A 1 320 ? -1.362 6.07 12.391 1 91.62 320 ILE A C 1
ATOM 2611 O O . ILE A 1 320 ? -2.387 5.785 11.766 1 91.62 320 ILE A O 1
ATOM 2615 N N . ILE A 1 321 ? -1.352 6.453 13.602 1 90.38 321 ILE A N 1
ATOM 2616 C CA . ILE A 1 321 ? -2.559 6.832 14.328 1 90.38 321 ILE A CA 1
ATOM 2617 C C . ILE A 1 321 ? -2.484 8.305 14.719 1 90.38 321 ILE A C 1
ATOM 2619 O O . ILE A 1 321 ? -1.606 8.711 15.484 1 90.38 321 ILE A O 1
ATOM 2623 N N . ILE A 1 322 ? -3.342 9.039 14.18 1 91 322 ILE A N 1
ATOM 2624 C CA . ILE A 1 322 ? -3.447 10.461 14.484 1 91 322 ILE A CA 1
ATOM 2625 C C . ILE A 1 322 ? -4.793 10.75 15.148 1 91 322 ILE A C 1
ATOM 2627 O O . ILE A 1 322 ? -5.848 10.492 14.562 1 91 322 ILE A O 1
ATOM 2631 N N . PRO A 1 323 ? -4.781 11.234 16.359 1 88.25 323 PRO A N 1
ATOM 2632 C CA . PRO A 1 323 ? -6.051 11.609 16.984 1 88.25 323 PRO A CA 1
ATOM 2633 C C . PRO A 1 323 ? -6.781 12.711 16.219 1 88.25 323 PRO A C 1
ATOM 2635 O O . PRO A 1 323 ? -6.172 13.414 15.406 1 88.25 323 PRO A O 1
ATOM 2638 N N . SER A 1 324 ? -8.062 12.773 16.531 1 88.31 324 SER A N 1
ATOM 2639 C CA . SER A 1 324 ? -8.859 13.852 15.938 1 88.31 324 SER A CA 1
ATOM 2640 C C . SER A 1 324 ? -8.312 15.219 16.328 1 88.31 324 SER A C 1
ATOM 2642 O O . SER A 1 324 ? -7.855 15.414 17.453 1 88.31 324 SER A O 1
ATOM 2644 N N . LEU A 1 325 ? -8.422 16.125 15.406 1 90.56 325 LEU A N 1
ATOM 2645 C CA . LEU A 1 325 ? -7.98 17.484 15.672 1 90.56 325 LEU A CA 1
ATOM 2646 C C . LEU A 1 325 ? -8.773 18.109 16.812 1 90.56 325 LEU A C 1
ATOM 2648 O O . LEU A 1 325 ? -8.344 19.094 17.422 1 90.56 325 LEU A O 1
ATOM 2652 N N . MET A 1 326 ? -9.922 17.547 17.078 1 87 326 MET A N 1
ATOM 2653 C CA . MET A 1 326 ? -10.758 18.047 18.172 1 87 326 MET A CA 1
ATOM 2654 C C . MET A 1 326 ? -10.055 17.875 19.516 1 87 326 MET A C 1
ATOM 2656 O O . MET A 1 326 ? -10.406 18.531 20.484 1 87 326 MET A O 1
ATOM 2660 N N . TYR A 1 327 ? -9 17.078 19.516 1 86.75 327 TYR A N 1
ATOM 2661 C CA . TYR A 1 327 ? -8.312 16.781 20.766 1 86.75 327 TYR A CA 1
ATOM 2662 C C . TYR A 1 327 ? -7.078 17.672 20.938 1 86.75 327 TYR A C 1
ATOM 2664 O O . TYR A 1 327 ? -6.328 17.516 21.906 1 86.75 327 TYR A O 1
ATOM 2672 N N . VAL A 1 328 ? -6.902 18.547 20.031 1 89.5 328 VAL A N 1
ATOM 2673 C CA . VAL A 1 328 ? -5.77 19.453 20.141 1 89.5 328 VAL A CA 1
ATOM 2674 C C . VAL A 1 328 ? -5.984 20.422 21.312 1 89.5 328 VAL A C 1
ATOM 2676 O O . VAL A 1 328 ? -7.039 21.047 21.422 1 89.5 328 VAL A O 1
ATOM 2679 N N . ASN A 1 329 ? -5.008 20.453 22.203 1 88 329 ASN A N 1
ATOM 2680 C CA . ASN A 1 329 ? -4.973 21.453 23.266 1 88 329 ASN A CA 1
ATOM 2681 C C . ASN A 1 329 ? -4.32 22.75 22.797 1 88 329 ASN A C 1
ATOM 2683 O O . ASN A 1 329 ? -3.117 22.781 22.516 1 88 329 ASN A O 1
ATOM 2687 N N . SER A 1 330 ? -5.098 23.812 22.797 1 89.06 330 SER A N 1
ATOM 2688 C CA . SER A 1 330 ? -4.625 25.078 22.266 1 89.06 330 SER A CA 1
ATOM 2689 C C . SER A 1 330 ? -3.482 25.656 23.094 1 89.06 330 SER A C 1
ATOM 2691 O O . SER A 1 330 ? -2.73 26.5 22.625 1 89.06 330 SER A O 1
ATOM 2693 N N . ASN A 1 331 ? -3.316 25.141 24.312 1 89.88 331 ASN A N 1
ATOM 2694 C CA . ASN A 1 331 ? -2.299 25.672 25.219 1 89.88 331 ASN A CA 1
ATOM 2695 C C . ASN A 1 331 ? -0.969 24.938 25.062 1 89.88 331 ASN A C 1
ATOM 2697 O O . ASN A 1 331 ? 0.033 25.312 25.656 1 89.88 331 ASN A O 1
ATOM 2701 N N . ARG A 1 332 ? -0.984 23.953 24.266 1 92.81 332 ARG A N 1
ATOM 2702 C CA . ARG A 1 332 ? 0.243 23.203 24.047 1 92.81 332 ARG A CA 1
ATOM 2703 C C . ARG A 1 332 ? 0.8 23.469 22.641 1 92.81 332 ARG A C 1
ATOM 2705 O O . ARG A 1 332 ? 0.117 23.25 21.641 1 92.81 332 ARG A O 1
ATOM 2712 N N . TYR A 1 333 ? 1.971 24.047 22.656 1 96 333 TYR A N 1
ATOM 2713 C CA . TYR A 1 333 ? 2.559 24.375 21.359 1 96 333 TYR A CA 1
ATOM 2714 C C . TYR A 1 333 ? 4.082 24.344 21.422 1 96 333 TYR A C 1
ATOM 2716 O O . TYR A 1 333 ? 4.66 24.328 22.516 1 96 333 TYR A O 1
ATOM 2724 N N . ILE A 1 334 ? 4.73 24.281 20.297 1 95.75 334 ILE A N 1
ATOM 2725 C CA . ILE A 1 334 ? 6.188 24.266 20.219 1 95.75 334 ILE A CA 1
ATOM 2726 C C . ILE A 1 334 ? 6.695 25.672 19.922 1 95.75 334 ILE A C 1
ATOM 2728 O O . ILE A 1 334 ? 5.945 26.516 19.406 1 95.75 334 ILE A O 1
ATOM 2732 N N . VAL A 1 335 ? 7.945 25.938 20.312 1 95.69 335 VAL A N 1
ATOM 2733 C CA . VAL A 1 335 ? 8.617 27.188 19.984 1 95.69 335 VAL A CA 1
ATOM 2734 C C . VAL A 1 335 ? 9.906 26.906 19.219 1 95.69 335 VAL A C 1
ATOM 2736 O O . VAL A 1 335 ? 10.789 26.203 19.719 1 95.69 335 VAL A O 1
ATOM 2739 N N . PRO A 1 336 ? 10.016 27.391 18.031 1 95.38 336 PRO A N 1
ATOM 2740 C CA . PRO A 1 336 ? 11.258 27.172 17.281 1 95.38 336 PRO A CA 1
ATOM 2741 C C . PRO A 1 336 ? 12.445 27.938 17.859 1 95.38 336 PRO A C 1
ATOM 2743 O O . PRO A 1 336 ? 12.258 29.016 18.438 1 95.38 336 PRO A O 1
ATOM 2746 N N . LYS A 1 337 ? 13.641 27.453 17.641 1 93.62 337 LYS A N 1
ATOM 2747 C CA . LYS A 1 337 ? 14.867 28.062 18.156 1 93.62 337 LYS A CA 1
ATOM 2748 C C . LYS A 1 337 ? 15.078 29.453 17.578 1 93.62 337 LYS A C 1
ATOM 2750 O O . LYS A 1 337 ? 15.633 30.328 18.25 1 93.62 337 LYS A O 1
ATOM 2755 N N . THR A 1 338 ? 14.641 29.641 16.406 1 95.12 338 THR A N 1
ATOM 2756 C CA . THR A 1 338 ? 14.844 30.906 15.719 1 95.12 338 THR A CA 1
ATOM 2757 C C . THR A 1 338 ? 14.055 32.031 16.406 1 95.12 338 THR A C 1
ATOM 2759 O O . THR A 1 338 ? 14.383 33.219 16.266 1 95.12 338 THR A O 1
ATOM 2762 N N . ILE A 1 339 ? 13.07 31.688 17.094 1 95.38 339 ILE A N 1
ATOM 2763 C CA . ILE A 1 339 ? 12.234 32.656 17.797 1 95.38 339 ILE A CA 1
ATOM 2764 C C . ILE A 1 339 ? 12.656 32.75 19.25 1 95.38 339 ILE A C 1
ATOM 2766 O O . ILE A 1 339 ? 12.617 33.844 19.859 1 95.38 339 ILE A O 1
ATOM 2770 N N . CYS A 1 340 ? 13.062 31.688 19.844 1 91.12 340 CYS A N 1
ATOM 2771 C CA . CYS A 1 340 ? 13.461 31.594 21.25 1 91.12 340 CYS A CA 1
ATOM 2772 C C . CYS A 1 340 ? 14.609 32.531 21.547 1 91.12 340 CYS A C 1
ATOM 2774 O O . CYS A 1 340 ? 14.727 33.062 22.672 1 91.12 340 CYS A O 1
ATOM 2776 N N . GLY A 1 341 ? 15.43 32.781 20.656 1 86.56 341 GLY A N 1
ATOM 2777 C CA . GLY A 1 341 ? 16.625 33.562 20.891 1 86.56 341 GLY A CA 1
ATOM 2778 C C . GLY A 1 341 ? 16.359 35.062 21.016 1 86.56 341 GLY A C 1
ATOM 2779 O O . GLY A 1 341 ? 17.234 35.844 21.406 1 86.56 341 GLY A O 1
ATOM 2780 N N . ASN A 1 342 ? 15.219 35.5 20.703 1 92.19 342 ASN A N 1
ATOM 2781 C CA . ASN A 1 342 ? 14.805 36.906 20.766 1 92.19 342 ASN A CA 1
ATOM 2782 C C . ASN A 1 342 ? 13.594 37.094 21.672 1 92.19 342 ASN A C 1
ATOM 2784 O O . ASN A 1 342 ? 12.477 36.688 21.312 1 92.19 342 ASN A O 1
ATOM 2788 N N . GLU A 1 343 ? 13.805 37.844 22.688 1 93.5 343 GLU A N 1
ATOM 2789 C CA . GLU A 1 343 ? 12.781 37.969 23.719 1 93.5 343 GLU A CA 1
ATOM 2790 C C . GLU A 1 343 ? 11.523 38.625 23.172 1 93.5 343 GLU A C 1
ATOM 2792 O O . GLU A 1 343 ? 10.406 38.25 23.516 1 93.5 343 GLU A O 1
ATOM 2797 N N . SER A 1 344 ? 11.695 39.688 22.406 1 95.12 344 SER A N 1
ATOM 2798 C CA . SER A 1 344 ? 10.555 40.375 21.844 1 95.12 344 SER A CA 1
ATOM 2799 C C . SER A 1 344 ? 9.75 39.469 20.906 1 95.12 344 SER A C 1
ATOM 2801 O O . SER A 1 344 ? 8.516 39.469 20.953 1 95.12 344 SER A O 1
ATOM 2803 N N . LEU A 1 345 ? 10.453 38.719 20.062 1 96.25 345 LEU A N 1
ATOM 2804 C CA . LEU A 1 345 ? 9.789 37.781 19.156 1 96.25 345 LEU A CA 1
ATOM 2805 C C . LEU A 1 345 ? 9.094 36.688 19.938 1 96.25 345 LEU A C 1
ATOM 2807 O O . LEU A 1 345 ? 7.988 36.25 19.578 1 96.25 345 LEU A O 1
ATOM 2811 N N . LEU A 1 346 ? 9.742 36.219 20.953 1 96.19 346 LEU A N 1
ATOM 2812 C CA . LEU A 1 346 ? 9.188 35.156 21.766 1 96.19 346 LEU A CA 1
ATOM 2813 C C . LEU A 1 346 ? 7.887 35.594 22.422 1 96.19 346 LEU A C 1
ATOM 2815 O O . LEU A 1 346 ? 6.914 34.812 22.453 1 96.19 346 LEU A O 1
ATOM 2819 N N . LEU A 1 347 ? 7.895 36.75 22.984 1 96.12 347 LEU A N 1
ATOM 2820 C CA . LEU A 1 347 ? 6.699 37.281 23.641 1 96.12 347 LEU A CA 1
ATOM 2821 C C . LEU A 1 347 ? 5.543 37.375 22.656 1 96.12 347 LEU A C 1
ATOM 2823 O O . LEU A 1 347 ? 4.406 37.031 22.984 1 96.12 347 LEU A O 1
ATOM 2827 N N . ARG A 1 348 ? 5.836 37.906 21.516 1 96.31 348 ARG A N 1
ATOM 2828 C CA . ARG A 1 348 ? 4.828 38.031 20.469 1 96.31 348 ARG A CA 1
ATOM 2829 C C . ARG A 1 348 ? 4.297 36.688 20.031 1 96.31 348 ARG A C 1
ATOM 2831 O O . ARG A 1 348 ? 3.096 36.531 19.797 1 96.31 348 ARG A O 1
ATOM 2838 N N . TYR A 1 349 ? 5.234 35.781 19.891 1 96.94 349 TYR A N 1
ATOM 2839 C CA . TYR A 1 349 ? 4.871 34.406 19.531 1 96.94 349 TYR A CA 1
ATOM 2840 C C . TYR A 1 349 ? 3.943 33.781 20.578 1 96.94 349 TYR A C 1
ATOM 2842 O O . TYR A 1 349 ? 2.893 33.25 20.234 1 96.94 349 TYR A O 1
ATOM 2850 N N . LYS A 1 350 ? 4.262 33.906 21.812 1 95.88 350 LYS A N 1
ATOM 2851 C CA . LYS A 1 350 ? 3.455 33.375 22.906 1 95.88 350 LYS A CA 1
ATOM 2852 C C . LYS A 1 350 ? 2.076 34.031 22.938 1 95.88 350 LYS A C 1
ATOM 2854 O O . LYS A 1 350 ? 1.077 33.375 23.234 1 95.88 350 LYS A O 1
ATOM 2859 N N . GLU A 1 351 ? 2.068 35.25 22.656 1 96.12 351 GLU A N 1
ATOM 2860 C CA . GLU A 1 351 ? 0.807 36 22.672 1 96.12 351 GLU A CA 1
ATOM 2861 C C . GLU A 1 351 ? -0.153 35.469 21.609 1 96.12 351 GLU A C 1
ATOM 2863 O O . GLU A 1 351 ? -1.365 35.406 21.844 1 96.12 351 GLU A O 1
ATOM 2868 N N . ALA A 1 352 ? 0.367 35.125 20.484 1 95.81 352 ALA A N 1
ATOM 2869 C CA . ALA A 1 352 ? -0.474 34.562 19.422 1 95.81 352 ALA A CA 1
ATOM 2870 C C . ALA A 1 352 ? -1.191 33.312 19.906 1 95.81 352 ALA A C 1
ATOM 2872 O O . ALA A 1 352 ? -2.389 33.125 19.672 1 95.81 352 ALA A O 1
ATOM 2873 N N . PHE A 1 353 ? -0.554 32.406 20.594 1 95.44 353 PHE A N 1
ATOM 2874 C CA . PHE A 1 353 ? -1.144 31.172 21.094 1 95.44 353 PHE A CA 1
ATOM 2875 C C . PHE A 1 353 ? -2.088 31.453 22.25 1 95.44 353 PHE A C 1
ATOM 2877 O O . PHE A 1 353 ? -3.156 30.844 22.359 1 95.44 353 PHE A O 1
ATOM 2884 N N . ASN A 1 354 ? -1.701 32.375 23.094 1 93.94 354 ASN A N 1
ATOM 2885 C CA . ASN A 1 354 ? -2.561 32.75 24.219 1 93.94 354 ASN A CA 1
ATOM 2886 C C . ASN A 1 354 ? -3.883 33.344 23.734 1 93.94 354 ASN A C 1
ATOM 2888 O O . ASN A 1 354 ? -4.941 33.031 24.281 1 93.94 354 ASN A O 1
ATOM 2892 N N . LYS A 1 355 ? -3.746 34.188 22.781 1 94.44 355 LYS A N 1
ATOM 2893 C CA . LYS A 1 355 ? -4.938 34.812 22.219 1 94.44 355 LYS A CA 1
ATOM 2894 C C . LYS A 1 355 ? -5.863 33.75 21.609 1 94.44 355 LYS A C 1
ATOM 2896 O O . LYS A 1 355 ? -7.086 33.875 21.656 1 94.44 355 LYS A O 1
ATOM 2901 N N . THR A 1 356 ? -5.258 32.75 21 1 92.44 356 THR A N 1
ATOM 2902 C CA . THR A 1 356 ? -6.043 31.688 20.391 1 92.44 356 THR A CA 1
ATOM 2903 C C . THR A 1 356 ? -6.91 30.984 21.438 1 92.44 356 THR A C 1
ATOM 2905 O O . THR A 1 356 ? -8.094 30.75 21.203 1 92.44 356 THR A O 1
ATOM 2908 N N . SER A 1 357 ? -6.355 30.672 22.531 1 88.94 357 SER A N 1
ATOM 2909 C CA . SER A 1 357 ? -7.09 30.016 23.609 1 88.94 357 SER A CA 1
ATOM 2910 C C . SER A 1 357 ? -8.266 30.859 24.078 1 88.94 357 SER A C 1
ATOM 2912 O O . SER A 1 357 ? -9.359 30.344 24.297 1 88.94 357 SER A O 1
ATOM 2914 N N . LYS A 1 358 ? -8.062 32.125 24.156 1 91 358 LYS A N 1
ATOM 2915 C CA . LYS A 1 358 ? -9.094 33.062 24.594 1 91 358 LYS A CA 1
ATOM 2916 C C . LYS A 1 358 ? -10.211 33.156 23.562 1 91 358 LYS A C 1
ATOM 2918 O O . LYS A 1 358 ? -11.391 33.125 23.906 1 91 358 LYS A O 1
ATOM 2923 N N . ILE A 1 359 ? -9.805 33.312 22.344 1 93.5 359 ILE A N 1
ATOM 2924 C CA . ILE A 1 359 ? -10.766 33.469 21.266 1 93.5 359 ILE A CA 1
ATOM 2925 C C . ILE A 1 359 ? -11.617 32.219 21.141 1 93.5 359 ILE A C 1
ATOM 2927 O O . ILE A 1 359 ? -12.828 32.281 20.922 1 93.5 359 ILE A O 1
ATOM 2931 N N . LYS A 1 360 ? -11.016 31.031 21.203 1 90.62 360 LYS A N 1
ATOM 2932 C CA . LYS A 1 360 ? -11.75 29.781 21.125 1 90.62 360 LYS A CA 1
ATOM 2933 C C . LYS A 1 360 ? -12.797 29.688 22.234 1 90.62 360 LYS A C 1
ATOM 2935 O O . LYS A 1 360 ? -13.922 29.25 22.016 1 90.62 360 LYS A O 1
ATOM 2940 N N . LYS A 1 361 ? -12.43 30.078 23.391 1 88.5 361 LYS A N 1
ATOM 2941 C CA . LYS A 1 361 ? -13.359 30.094 24.516 1 88.5 361 LYS A CA 1
ATOM 2942 C C . LYS A 1 361 ? -14.516 31.062 24.25 1 88.5 361 LYS A C 1
ATOM 2944 O O . LYS A 1 361 ? -15.672 30.734 24.547 1 88.5 361 LYS A O 1
ATOM 2949 N N . GLN A 1 362 ? -14.133 32.188 23.797 1 91.62 362 GLN A N 1
ATOM 2950 C CA . GLN A 1 362 ? -15.148 33.188 23.469 1 91.62 362 GLN A CA 1
ATOM 2951 C C . GLN A 1 362 ? -16.125 32.656 22.422 1 91.62 362 GLN A C 1
ATOM 2953 O O . GLN A 1 362 ? -17.344 32.812 22.578 1 91.62 362 GLN A O 1
ATOM 2958 N N . LEU A 1 363 ? -15.625 32.094 21.406 1 90.69 363 LEU A N 1
ATOM 2959 C CA . LEU A 1 363 ? -16.469 31.562 20.344 1 90.69 363 LEU A CA 1
ATOM 2960 C C . LEU A 1 363 ? -17.328 30.406 20.844 1 90.69 363 LEU A C 1
ATOM 2962 O O . LEU A 1 363 ? -18.469 30.25 20.438 1 90.69 363 LEU A O 1
ATOM 2966 N N . ASN A 1 364 ? -16.734 29.594 21.672 1 87.44 364 ASN A N 1
ATOM 2967 C CA . ASN A 1 364 ? -17.5 28.516 22.297 1 87.44 364 ASN A CA 1
ATOM 2968 C C . ASN A 1 364 ? -18.688 29.062 23.078 1 87.44 364 ASN A C 1
ATOM 2970 O O . ASN A 1 364 ? -19.797 28.5 23.016 1 87.44 364 ASN A O 1
ATOM 2974 N N . ASN A 1 365 ? -18.453 30.094 23.797 1 89.75 365 ASN A N 1
ATOM 2975 C CA . ASN A 1 365 ? -19.516 30.719 24.578 1 89.75 365 ASN A CA 1
ATOM 2976 C C . ASN A 1 365 ? -20.609 31.297 23.688 1 89.75 365 ASN A C 1
ATOM 2978 O O . ASN A 1 365 ? -21.766 31.375 24.094 1 89.75 365 ASN A O 1
ATOM 2982 N N . LEU A 1 366 ? -20.219 31.641 22.531 1 90.38 366 LEU A N 1
ATOM 2983 C CA . LEU A 1 366 ? -21.172 32.219 21.578 1 90.38 366 LEU A CA 1
ATOM 2984 C C . LEU A 1 366 ? -21.859 31.141 20.766 1 90.38 366 LEU A C 1
ATOM 2986 O O . LEU A 1 366 ? -22.625 31.438 19.844 1 90.38 366 LEU A O 1
ATOM 2990 N N . GLY A 1 367 ? -21.469 29.844 20.984 1 81.88 367 GLY A N 1
ATOM 2991 C CA . GLY A 1 367 ? -22.234 28.75 20.406 1 81.88 367 GLY A CA 1
ATOM 2992 C C . GLY A 1 367 ? -21.516 28.047 19.281 1 81.88 367 GLY A C 1
ATOM 2993 O O . GLY A 1 367 ? -22.094 27.219 18.578 1 81.88 367 GLY A O 1
ATOM 2994 N N . LEU A 1 368 ? -20.312 28.438 19.031 1 82.62 368 LEU A N 1
ATOM 2995 C CA . LEU A 1 368 ? -19.578 27.719 18 1 82.62 368 LEU A CA 1
ATOM 2996 C C . LEU A 1 368 ? -19.234 26.312 18.469 1 82.62 368 LEU A C 1
ATOM 2998 O O . LEU A 1 368 ? -18.641 26.125 19.531 1 82.62 368 LEU A O 1
ATOM 3002 N N . ASN A 1 369 ? -19.656 25.344 17.625 1 80.06 369 ASN A N 1
ATOM 3003 C CA . ASN A 1 369 ? -19.438 23.938 17.953 1 80.06 369 ASN A CA 1
ATOM 3004 C C . ASN A 1 369 ? -17.953 23.578 17.922 1 80.06 369 ASN A C 1
ATOM 3006 O O . ASN A 1 369 ? -17.172 24.234 17.234 1 80.06 369 ASN A O 1
ATOM 3010 N N . LYS A 1 370 ? -17.578 22.562 18.734 1 77.12 370 LYS A N 1
ATOM 3011 C CA . LYS A 1 370 ? -16.188 22.109 18.844 1 77.12 370 LYS A CA 1
ATOM 3012 C C . LYS A 1 370 ? -15.656 21.656 17.5 1 77.12 370 LYS A C 1
ATOM 3014 O O . LYS A 1 370 ? -14.469 21.812 17.203 1 77.12 370 LYS A O 1
ATOM 3019 N N . GLU A 1 371 ? -16.5 21.172 16.703 1 81.25 371 GLU A N 1
ATOM 3020 C CA . GLU A 1 371 ? -16.094 20.656 15.391 1 81.25 371 GLU A CA 1
ATOM 3021 C C . GLU A 1 371 ? -15.602 21.781 14.484 1 81.25 371 GLU A C 1
ATOM 3023 O O . GLU A 1 371 ? -14.695 21.578 13.68 1 81.25 371 GLU A O 1
ATOM 3028 N N . GLU A 1 372 ? -16.125 22.859 14.727 1 85.5 372 GLU A N 1
ATOM 3029 C CA . GLU A 1 372 ? -15.727 24 13.906 1 85.5 372 GLU A CA 1
ATOM 3030 C C . GLU A 1 372 ? -14.492 24.688 14.477 1 85.5 372 GLU A C 1
ATOM 3032 O O . GLU A 1 372 ? -13.805 25.422 13.773 1 85.5 372 GLU A O 1
ATOM 3037 N N . GLN A 1 373 ? -14.234 24.453 15.688 1 89.81 373 GLN A N 1
ATOM 3038 C CA . GLN A 1 373 ? -13.102 25.094 16.344 1 89.81 373 GLN A CA 1
ATOM 3039 C C . GLN A 1 373 ? -11.781 24.484 15.867 1 89.81 373 GLN A C 1
ATOM 3041 O O . GLN A 1 373 ? -10.711 25.062 16.094 1 89.81 373 GLN A O 1
ATOM 3046 N N . ILE A 1 374 ? -11.852 23.344 15.188 1 93.38 374 ILE A N 1
ATOM 3047 C CA . ILE A 1 374 ? -10.648 22.672 14.703 1 93.38 374 ILE A CA 1
ATOM 3048 C C . ILE A 1 374 ? -9.922 23.562 13.703 1 93.38 374 ILE A C 1
ATOM 3050 O O . ILE A 1 374 ? -8.703 23.484 13.562 1 93.38 374 ILE A O 1
ATOM 3054 N N . TYR A 1 375 ? -10.633 24.516 13.094 1 95.25 375 TYR A N 1
ATOM 3055 C CA . TYR A 1 375 ? -10.062 25.422 12.094 1 95.25 375 TYR A CA 1
ATOM 3056 C C . TYR A 1 375 ? -9.156 26.453 12.75 1 95.25 375 TYR A C 1
ATOM 3058 O O . TYR A 1 375 ? -8.352 27.094 12.07 1 95.25 375 TYR A O 1
ATOM 3066 N N . LEU A 1 376 ? -9.297 26.578 14.055 1 95.5 376 LEU A N 1
ATOM 3067 C CA . LEU A 1 376 ? -8.555 27.625 14.766 1 95.5 376 LEU A CA 1
ATOM 3068 C C . LEU A 1 376 ? -7.316 27.031 15.438 1 95.5 376 LEU A C 1
ATOM 3070 O O . LEU A 1 376 ? -6.535 27.75 16.062 1 95.5 376 LEU A O 1
ATOM 3074 N N . CYS A 1 377 ? -7.137 25.719 15.281 1 95.62 377 CYS A N 1
ATOM 3075 C CA . CYS A 1 377 ? -5.875 25.141 15.742 1 95.62 377 CYS A CA 1
ATOM 3076 C C . CYS A 1 377 ? -4.699 25.734 14.969 1 95.62 377 CYS A C 1
ATOM 3078 O O . CYS A 1 377 ? -4.805 26 13.773 1 95.62 377 CYS A O 1
ATOM 3080 N N . LEU A 1 378 ? -3.666 26.016 15.727 1 97.69 378 LEU A N 1
ATOM 3081 C CA . LEU A 1 378 ? -2.494 26.562 15.062 1 97.69 378 LEU A CA 1
ATOM 3082 C C . LEU A 1 378 ? -1.524 25.469 14.656 1 97.69 378 LEU A C 1
ATOM 3084 O O . LEU A 1 378 ? -1.48 24.406 15.289 1 97.69 378 LEU A O 1
ATOM 3088 N N . SER A 1 379 ? -0.718 25.703 13.602 1 97.88 379 SER A N 1
ATOM 3089 C CA . SER A 1 379 ? 0.22 24.734 13.039 1 97.88 379 SER A CA 1
ATOM 3090 C C . SER A 1 379 ? 1.263 24.328 14.07 1 97.88 379 SER A C 1
ATOM 3092 O O . SER A 1 379 ? 1.885 23.266 13.938 1 97.88 379 SER A O 1
ATOM 3094 N N . GLY A 1 380 ? 1.451 25.188 15.047 1 97.56 380 GLY A N 1
ATOM 3095 C CA . GLY A 1 380 ? 2.438 24.891 16.078 1 97.56 380 GLY A CA 1
ATOM 3096 C C . GLY A 1 380 ? 1.866 24.141 17.266 1 97.56 380 GLY A C 1
ATOM 3097 O O . GLY A 1 380 ? 2.605 23.719 18.156 1 97.56 380 GLY A O 1
ATOM 3098 N N . ASN A 1 381 ? 0.491 23.984 17.359 1 96.62 381 ASN A N 1
ATOM 3099 C CA . ASN A 1 381 ? -0.085 23.109 18.375 1 96.62 381 ASN A CA 1
ATOM 3100 C C . ASN A 1 381 ? 0.377 21.672 18.203 1 96.62 381 ASN A C 1
ATOM 3102 O O . ASN A 1 381 ? 0.875 21.297 17.141 1 96.62 381 ASN A O 1
ATOM 3106 N N . THR A 1 382 ? 0.278 20.891 19.266 1 95.31 382 THR A N 1
ATOM 3107 C CA . THR A 1 382 ? 0.889 19.562 19.203 1 95.31 382 THR A CA 1
ATOM 3108 C C . THR A 1 382 ? -0.139 18.484 19.516 1 95.31 382 THR A C 1
ATOM 3110 O O . THR A 1 382 ? -1.182 18.75 20.109 1 95.31 382 THR A O 1
ATOM 3113 N N . LEU A 1 383 ? 0.082 17.328 19 1 92.44 383 LEU A N 1
ATOM 3114 C CA . LEU A 1 383 ? -0.621 16.094 19.281 1 92.44 383 LEU A CA 1
ATOM 3115 C C . LEU A 1 383 ? 0.366 14.945 19.5 1 92.44 383 LEU A C 1
ATOM 3117 O O . LEU A 1 383 ? 1.497 15 19 1 92.44 383 LEU A O 1
ATOM 3121 N N . ASP A 1 384 ? -0.016 14.031 20.328 1 91.06 384 ASP A N 1
ATOM 3122 C CA . ASP A 1 384 ? 0.697 12.758 20.359 1 91.06 384 ASP A CA 1
ATOM 3123 C C . ASP A 1 384 ? 0.22 11.82 19.266 1 91.06 384 ASP A C 1
ATOM 3125 O O . ASP A 1 384 ? -0.98 11.719 19 1 91.06 384 ASP A O 1
ATOM 3129 N N . VAL A 1 385 ? 1.144 11.203 18.578 1 92.62 385 VAL A N 1
ATOM 3130 C CA . VAL A 1 385 ? 0.784 10.273 17.516 1 92.62 385 VAL A CA 1
ATOM 3131 C C . VAL A 1 385 ? 1.529 8.953 17.719 1 92.62 385 VAL A C 1
ATOM 3133 O O . VAL A 1 385 ? 2.5 8.891 18.469 1 92.62 385 VAL A O 1
ATOM 3136 N N . MET A 1 386 ? 1.005 7.945 17.156 1 91.56 386 MET A N 1
ATOM 3137 C CA . MET A 1 386 ? 1.654 6.641 17.156 1 91.56 386 MET A CA 1
ATOM 3138 C C . MET A 1 386 ? 1.914 6.148 15.742 1 91.56 386 MET A C 1
ATOM 3140 O O . MET A 1 386 ? 1.097 6.367 14.844 1 91.56 386 MET A O 1
ATOM 3144 N N . THR A 1 387 ? 3.057 5.578 15.594 1 91.94 387 THR A N 1
ATOM 3145 C CA . THR A 1 387 ? 3.375 5.043 14.273 1 91.94 387 THR A CA 1
ATOM 3146 C C . THR A 1 387 ? 4.027 3.67 14.391 1 91.94 387 THR A C 1
ATOM 3148 O O . THR A 1 387 ? 4.727 3.391 15.367 1 91.94 387 THR A O 1
ATOM 3151 N N . THR A 1 388 ? 3.738 2.812 13.453 1 91.81 388 THR A N 1
ATOM 3152 C CA . THR A 1 388 ? 4.398 1.521 13.281 1 91.81 388 THR A CA 1
ATOM 3153 C C . THR A 1 388 ? 4.953 1.385 11.867 1 91.81 388 THR A C 1
ATOM 3155 O O . THR A 1 388 ? 4.215 1.521 10.883 1 91.81 388 THR A O 1
ATOM 3158 N N . MET A 1 389 ? 6.211 1.18 11.781 1 93.19 389 MET A N 1
ATOM 3159 C CA . MET A 1 389 ? 6.906 0.994 10.516 1 93.19 389 MET A CA 1
ATOM 3160 C C . MET A 1 389 ? 7.77 -0.263 10.547 1 93.19 389 MET A C 1
ATOM 3162 O O . MET A 1 389 ? 8.273 -0.65 11.602 1 93.19 389 MET A O 1
ATOM 3166 N N . ASN A 1 390 ? 7.844 -0.95 9.367 1 92.31 390 ASN A N 1
ATOM 3167 C CA . ASN A 1 390 ? 8.836 -2.016 9.281 1 92.31 390 ASN A CA 1
ATOM 3168 C C . ASN A 1 390 ? 10.227 -1.464 9 1 92.31 390 ASN A C 1
ATOM 3170 O O . ASN A 1 390 ? 10.383 -0.284 8.688 1 92.31 390 ASN A O 1
ATOM 3174 N N . ALA A 1 391 ? 11.242 -2.256 9.156 1 93.38 391 ALA A N 1
ATOM 3175 C CA . ALA A 1 391 ? 12.625 -1.797 9.078 1 93.38 391 ALA A CA 1
ATOM 3176 C C . ALA A 1 391 ? 12.953 -1.285 7.676 1 93.38 391 ALA A C 1
ATOM 3178 O O . ALA A 1 391 ? 13.797 -0.4 7.516 1 93.38 391 ALA A O 1
ATOM 3179 N N . ARG A 1 392 ? 12.336 -1.852 6.648 1 93.69 392 ARG A N 1
ATOM 3180 C CA . ARG A 1 392 ? 12.562 -1.351 5.297 1 93.69 392 ARG A CA 1
ATOM 3181 C C . ARG A 1 392 ? 12.062 0.083 5.152 1 93.69 392 ARG A C 1
ATOM 3183 O O . ARG A 1 392 ? 12.75 0.929 4.574 1 93.69 392 ARG A O 1
ATOM 3190 N N . GLU A 1 393 ? 10.867 0.355 5.641 1 94.44 393 GLU A N 1
ATOM 3191 C CA . GLU A 1 393 ? 10.312 1.707 5.625 1 94.44 393 GLU A CA 1
ATOM 3192 C C . GLU A 1 393 ? 11.156 2.652 6.484 1 94.44 393 GLU A C 1
ATOM 3194 O O . GLU A 1 393 ? 11.359 3.811 6.117 1 94.44 393 GLU A O 1
ATOM 3199 N N . LEU A 1 394 ? 11.578 2.168 7.605 1 96.06 394 LEU A N 1
ATOM 3200 C CA . LEU A 1 394 ? 12.406 2.98 8.484 1 96.06 394 LEU A CA 1
ATOM 3201 C C . LEU A 1 394 ? 13.711 3.371 7.797 1 96.06 394 LEU A C 1
ATOM 3203 O O . LEU A 1 394 ? 14.211 4.484 7.988 1 96.06 394 LEU A O 1
ATOM 3207 N N . MET A 1 395 ? 14.281 2.412 7.086 1 94.62 395 MET A N 1
ATOM 3208 C CA . MET A 1 395 ? 15.492 2.711 6.32 1 94.62 395 MET A CA 1
ATOM 3209 C C . MET A 1 395 ? 15.273 3.908 5.402 1 94.62 395 MET A C 1
ATOM 3211 O O . MET A 1 395 ? 16.094 4.824 5.359 1 94.62 395 MET A O 1
ATOM 3215 N N . LEU A 1 396 ? 14.172 3.893 4.699 1 93.06 396 LEU A N 1
ATOM 3216 C CA . LEU A 1 396 ? 13.836 5.004 3.814 1 93.06 396 LEU A CA 1
ATOM 3217 C C . LEU A 1 396 ? 13.555 6.27 4.613 1 93.06 396 LEU A C 1
ATOM 3219 O O . LEU A 1 396 ? 14.008 7.355 4.246 1 93.06 396 LEU A O 1
ATOM 3223 N N . PHE A 1 397 ? 12.789 6.121 5.68 1 96.69 397 PHE A N 1
ATOM 3224 C CA . PHE A 1 397 ? 12.438 7.234 6.551 1 96.69 397 PHE A CA 1
ATOM 3225 C C . PHE A 1 397 ? 13.695 7.93 7.07 1 96.69 397 PHE A C 1
ATOM 3227 O O . PHE A 1 397 ? 13.797 9.156 7.023 1 96.69 397 PHE A O 1
ATOM 3234 N N . PHE A 1 398 ? 14.664 7.188 7.523 1 96.94 398 PHE A N 1
ATOM 3235 C CA . PHE A 1 398 ? 15.883 7.754 8.094 1 96.94 398 PHE A CA 1
ATOM 3236 C C . PHE A 1 398 ? 16.75 8.375 7.008 1 96.94 398 PHE A C 1
ATOM 3238 O O . PHE A 1 398 ? 17.391 9.398 7.234 1 96.94 398 PHE A O 1
ATOM 3245 N N . LYS A 1 399 ? 16.812 7.777 5.84 1 94.25 399 LYS A N 1
ATOM 3246 C CA . LYS A 1 399 ? 17.562 8.352 4.723 1 94.25 399 LYS A CA 1
ATOM 3247 C C . LYS A 1 399 ? 17.078 9.758 4.398 1 94.25 399 LYS A C 1
ATOM 3249 O O . LYS A 1 399 ? 17.875 10.641 4.066 1 94.25 399 LYS A O 1
ATOM 3254 N N . LEU A 1 400 ? 15.789 9.953 4.535 1 93.81 400 LEU A N 1
ATOM 3255 C CA . LEU A 1 400 ? 15.18 11.211 4.113 1 93.81 400 LEU A CA 1
ATOM 3256 C C . LEU A 1 400 ? 15.117 12.203 5.27 1 93.81 400 LEU A C 1
ATOM 3258 O O . LEU A 1 400 ? 15.375 13.391 5.086 1 93.81 400 LEU A O 1
ATOM 3262 N N . ARG A 1 401 ? 14.812 11.688 6.473 1 96.38 401 ARG A N 1
ATOM 3263 C CA . ARG A 1 401 ? 14.406 12.609 7.527 1 96.38 401 ARG A CA 1
ATOM 3264 C C . ARG A 1 401 ? 15.531 12.828 8.531 1 96.38 401 ARG A C 1
ATOM 3266 O O . ARG A 1 401 ? 15.453 13.711 9.383 1 96.38 401 ARG A O 1
ATOM 3273 N N . CYS A 1 402 ? 16.594 12.055 8.43 1 95.75 402 CYS A N 1
ATOM 3274 C CA . CYS A 1 402 ? 17.766 12.359 9.227 1 95.75 402 CYS A CA 1
ATOM 3275 C C . CYS A 1 402 ? 18.672 13.367 8.523 1 95.75 402 CYS A C 1
ATOM 3277 O O . CYS A 1 402 ? 19.625 13.883 9.109 1 95.75 402 CYS A O 1
ATOM 3279 N N . CYS A 1 403 ? 18.375 13.617 7.27 1 94.12 403 CYS A N 1
ATOM 3280 C CA . CYS A 1 403 ? 19.125 14.578 6.465 1 94.12 403 CYS A CA 1
ATOM 3281 C C . CYS A 1 403 ? 19.016 15.977 7.051 1 94.12 403 CYS A C 1
ATOM 3283 O O . CYS A 1 403 ? 17.969 16.359 7.562 1 94.12 403 CYS A O 1
ATOM 3285 N N . ASN A 1 404 ? 20.078 16.766 6.883 1 92.94 404 ASN A N 1
ATOM 3286 C CA . ASN A 1 404 ? 20.125 18.141 7.395 1 92.94 404 ASN A CA 1
ATOM 3287 C C . ASN A 1 404 ? 19.141 19.047 6.652 1 92.94 404 ASN A C 1
ATOM 3289 O O . ASN A 1 404 ? 18.766 20.094 7.168 1 92.94 404 ASN A O 1
ATOM 3293 N N . ARG A 1 405 ? 18.75 18.594 5.492 1 91.12 405 ARG A N 1
ATOM 3294 C CA . ARG A 1 405 ? 17.828 19.406 4.711 1 91.12 405 ARG A CA 1
ATOM 3295 C C . ARG A 1 405 ? 16.391 19.203 5.184 1 91.12 405 ARG A C 1
ATOM 3297 O O . ARG A 1 405 ? 15.508 20.016 4.859 1 91.12 405 ARG A O 1
ATOM 3304 N N . ALA A 1 406 ? 16.156 18.141 5.938 1 93.81 406 ALA A N 1
ATOM 3305 C CA . ALA A 1 406 ? 14.82 17.938 6.477 1 93.81 406 ALA A CA 1
ATOM 3306 C C . ALA A 1 406 ? 14.469 19 7.504 1 93.81 406 ALA A C 1
ATOM 3308 O O . ALA A 1 406 ? 15.352 19.578 8.148 1 93.81 406 ALA A O 1
ATOM 3309 N N . GLN A 1 407 ? 13.195 19.375 7.594 1 95.5 407 GLN A N 1
ATOM 3310 C CA . GLN A 1 407 ? 12.742 20.312 8.617 1 95.5 407 GLN A CA 1
ATOM 3311 C C . GLN A 1 407 ? 13.156 19.844 10.008 1 95.5 407 GLN A C 1
ATOM 3313 O O . GLN A 1 407 ? 13.156 18.656 10.297 1 95.5 407 GLN A O 1
ATOM 3318 N N . TRP A 1 408 ? 13.539 20.75 10.852 1 95.5 408 TRP A N 1
ATOM 3319 C CA . TRP A 1 408 ? 14.273 20.438 12.07 1 95.5 408 TRP A CA 1
ATOM 3320 C C . TRP A 1 408 ? 13.445 19.562 13.008 1 95.5 408 TRP A C 1
ATOM 3322 O O . TRP A 1 408 ? 13.992 18.688 13.703 1 95.5 408 TRP A O 1
ATOM 3332 N N . GLU A 1 409 ? 12.18 19.75 13.172 1 96.06 409 GLU A N 1
ATOM 3333 C CA . GLU A 1 409 ? 11.375 18.953 14.102 1 96.06 409 GLU A CA 1
ATOM 3334 C C . GLU A 1 409 ? 11.359 17.484 13.703 1 96.06 409 GLU A C 1
ATOM 3336 O O . GLU A 1 409 ? 11.609 16.609 14.539 1 96.06 409 GLU A O 1
ATOM 3341 N N . ILE A 1 410 ? 11.039 17.25 12.438 1 96.56 410 ILE A N 1
ATOM 3342 C CA . ILE A 1 410 ? 10.977 15.867 11.977 1 96.56 410 ILE A CA 1
ATOM 3343 C C . ILE A 1 410 ? 12.375 15.266 11.961 1 96.56 410 ILE A C 1
ATOM 3345 O O . ILE A 1 410 ? 12.547 14.07 12.211 1 96.56 410 ILE A O 1
ATOM 3349 N N . ARG A 1 411 ? 13.375 16.047 11.672 1 95.94 411 ARG A N 1
ATOM 3350 C CA . ARG A 1 411 ? 14.758 15.578 11.742 1 95.94 411 ARG A CA 1
ATOM 3351 C C . ARG A 1 411 ? 15.117 15.117 13.148 1 95.94 411 ARG A C 1
ATOM 3353 O O . ARG A 1 411 ? 15.695 14.047 13.328 1 95.94 411 ARG A O 1
ATOM 3360 N N . ASN A 1 412 ? 14.766 15.922 14.125 1 95.81 412 ASN A N 1
ATOM 3361 C CA . ASN A 1 412 ? 15.023 15.562 15.516 1 95.81 412 ASN A CA 1
ATOM 3362 C C . ASN A 1 412 ? 14.312 14.273 15.906 1 95.81 412 ASN A C 1
ATOM 3364 O O . ASN A 1 412 ? 14.898 13.414 16.562 1 95.81 412 ASN A O 1
ATOM 3368 N N . ILE A 1 413 ? 13.102 14.164 15.5 1 96.12 413 ILE A N 1
ATOM 3369 C CA . ILE A 1 413 ? 12.312 12.969 15.789 1 96.12 413 ILE A CA 1
ATOM 3370 C C . ILE A 1 413 ? 12.961 11.75 15.141 1 96.12 413 ILE A C 1
ATOM 3372 O O . ILE A 1 413 ? 13.125 10.711 15.781 1 96.12 413 ILE A O 1
ATOM 3376 N N . ALA A 1 414 ? 13.305 11.875 13.875 1 96.94 414 ALA A N 1
ATOM 3377 C CA . ALA A 1 414 ? 13.922 10.773 13.133 1 96.94 414 ALA A CA 1
ATOM 3378 C C . ALA A 1 414 ? 15.234 10.344 13.781 1 96.94 414 ALA A C 1
ATOM 3380 O O . ALA A 1 414 ? 15.492 9.148 13.945 1 96.94 414 ALA A O 1
ATOM 3381 N N . ARG A 1 415 ? 16.031 11.289 14.18 1 95.5 415 ARG A N 1
ATOM 3382 C CA . ARG A 1 415 ? 17.328 10.992 14.781 1 95.5 415 ARG A CA 1
ATOM 3383 C C . ARG A 1 415 ? 17.156 10.375 16.156 1 95.5 415 ARG A C 1
ATOM 3385 O O . ARG A 1 415 ? 17.938 9.484 16.547 1 95.5 415 ARG A O 1
ATOM 3392 N N . GLU A 1 416 ? 16.219 10.828 16.906 1 95.81 416 GLU A N 1
ATOM 3393 C CA . GLU A 1 416 ? 15.922 10.219 18.203 1 95.81 416 GLU A CA 1
ATOM 3394 C C . GLU A 1 416 ? 15.445 8.773 18.031 1 95.81 416 GLU A C 1
ATOM 3396 O O . GLU A 1 416 ? 15.852 7.891 18.781 1 95.81 416 GLU A O 1
ATOM 3401 N N . MET A 1 417 ? 14.547 8.555 17.109 1 95.5 417 MET A N 1
ATOM 3402 C CA . MET A 1 417 ? 14.078 7.207 16.812 1 95.5 417 MET A CA 1
ATOM 3403 C C . MET A 1 417 ? 15.242 6.289 16.453 1 95.5 417 MET A C 1
ATOM 3405 O O . MET A 1 417 ? 15.336 5.168 16.953 1 95.5 417 MET A O 1
ATOM 3409 N N . LEU A 1 418 ? 16.078 6.812 15.578 1 96 418 LEU A N 1
ATOM 3410 C CA . LEU A 1 418 ? 17.219 6.02 15.141 1 96 418 LEU A CA 1
ATOM 3411 C C . LEU A 1 418 ? 18.141 5.703 16.312 1 96 418 LEU A C 1
ATOM 3413 O O . LEU A 1 418 ? 18.641 4.578 16.438 1 96 418 LEU A O 1
ATOM 3417 N N . LYS A 1 419 ? 18.406 6.688 17.156 1 94.19 419 LYS A N 1
ATOM 3418 C CA . LYS A 1 419 ? 19.234 6.477 18.328 1 94.19 419 LYS A CA 1
ATOM 3419 C C . LYS A 1 419 ? 18.672 5.367 19.219 1 94.19 419 LYS A C 1
ATOM 3421 O O . LYS A 1 419 ? 19.406 4.488 19.656 1 94.19 419 LYS A O 1
ATOM 3426 N N . THR A 1 420 ? 17.406 5.41 19.438 1 94.12 420 THR A N 1
ATOM 3427 C CA . THR A 1 420 ? 16.734 4.406 20.25 1 94.12 420 THR A CA 1
ATOM 3428 C C . THR A 1 420 ? 16.875 3.021 19.625 1 94.12 420 THR A C 1
ATOM 3430 O O . THR A 1 420 ? 17.172 2.047 20.312 1 94.12 420 THR A O 1
ATOM 3433 N N . LEU A 1 421 ? 16.672 2.924 18.344 1 93.56 421 LEU A N 1
ATOM 3434 C CA . LEU A 1 421 ? 16.719 1.643 17.656 1 93.56 421 LEU A CA 1
ATOM 3435 C C . LEU A 1 421 ? 18.141 1.107 17.594 1 93.56 421 LEU A C 1
ATOM 3437 O O . LEU A 1 421 ? 18.359 -0.106 17.641 1 93.56 421 LEU A O 1
ATOM 3441 N N . ARG A 1 422 ? 19.109 2.01 17.516 1 92 422 ARG A N 1
ATOM 3442 C CA . ARG A 1 422 ? 20.516 1.602 17.547 1 92 422 ARG A CA 1
ATOM 3443 C C . ARG A 1 422 ? 20.859 0.944 18.891 1 92 422 ARG A C 1
ATOM 3445 O O . ARG A 1 422 ? 21.672 0.018 18.938 1 92 422 ARG A O 1
ATOM 3452 N N . ASN A 1 423 ? 20.266 1.424 19.875 1 90.5 423 ASN A N 1
ATOM 3453 C CA . ASN A 1 423 ? 20.453 0.813 21.188 1 90.5 423 ASN A CA 1
ATOM 3454 C C . ASN A 1 423 ? 19.781 -0.548 21.281 1 90.5 423 ASN A C 1
ATOM 3456 O O . ASN A 1 423 ? 20.297 -1.461 21.938 1 90.5 423 ASN A O 1
ATOM 3460 N N . GLU A 1 424 ? 18.672 -0.678 20.688 1 87.75 424 GLU A N 1
ATOM 3461 C CA . GLU A 1 424 ? 17.875 -1.904 20.766 1 87.75 424 GLU A CA 1
ATOM 3462 C C . GLU A 1 424 ? 18.453 -2.994 19.875 1 87.75 424 GLU A C 1
ATOM 3464 O O . GLU A 1 424 ? 18.469 -4.172 20.25 1 87.75 424 GLU A O 1
ATOM 3469 N N . MET A 1 425 ? 18.844 -2.635 18.703 1 88 425 MET A N 1
ATOM 3470 C CA . MET A 1 425 ? 19.375 -3.574 17.719 1 88 425 MET A CA 1
ATOM 3471 C C . MET A 1 425 ? 20.5 -2.939 16.906 1 88 425 MET A C 1
ATOM 3473 O O . MET A 1 425 ? 20.328 -2.686 15.711 1 88 425 MET A O 1
ATOM 3477 N N . PRO A 1 426 ? 21.625 -2.895 17.484 1 87.62 426 PRO A N 1
ATOM 3478 C CA . PRO A 1 426 ? 22.734 -2.189 16.859 1 87.62 426 PRO A CA 1
ATOM 3479 C C . PRO A 1 426 ? 23.172 -2.828 15.531 1 87.62 426 PRO A C 1
ATOM 3481 O O . PRO A 1 426 ? 23.594 -2.127 14.609 1 87.62 426 PRO A O 1
ATOM 3484 N N . CYS A 1 427 ? 23.109 -4.078 15.398 1 85.38 427 CYS A N 1
ATOM 3485 C CA . CYS A 1 427 ? 23.609 -4.777 14.227 1 85.38 427 CYS A CA 1
ATOM 3486 C C . CYS A 1 427 ? 22.891 -4.301 12.961 1 85.38 427 CYS A C 1
ATOM 3488 O O . CYS A 1 427 ? 23.484 -4.277 11.883 1 85.38 427 CYS A O 1
ATOM 3490 N N . LEU A 1 428 ? 21.719 -3.926 13.07 1 90.38 428 LEU A N 1
ATOM 3491 C CA . LEU A 1 428 ? 20.922 -3.504 11.922 1 90.38 428 LEU A CA 1
ATOM 3492 C C . LEU A 1 428 ? 20.906 -1.983 11.805 1 90.38 428 LEU A C 1
ATOM 3494 O O . LEU A 1 428 ? 21.281 -1.434 10.758 1 90.38 428 LEU A O 1
ATOM 3498 N N . PHE A 1 429 ? 20.609 -1.263 12.844 1 93 429 PHE A N 1
ATOM 3499 C CA . PHE A 1 429 ? 20.266 0.151 12.766 1 93 429 PHE A CA 1
ATOM 3500 C C . PHE A 1 429 ? 21.516 1.021 12.797 1 93 429 PHE A C 1
ATOM 3502 O O . PHE A 1 429 ? 21.453 2.209 12.477 1 93 429 PHE A O 1
ATOM 3509 N N . ASN A 1 430 ? 22.656 0.453 13.156 1 91.38 430 ASN A N 1
ATOM 3510 C CA . ASN A 1 430 ? 23.906 1.189 13.016 1 91.38 430 ASN A CA 1
ATOM 3511 C C . ASN A 1 430 ? 24.234 1.466 11.547 1 91.38 430 ASN A C 1
ATOM 3513 O O . ASN A 1 430 ? 25.031 2.354 11.242 1 91.38 430 ASN A O 1
ATOM 3517 N N . LYS A 1 431 ? 23.625 0.705 10.711 1 90.25 431 LYS A N 1
ATOM 3518 C CA . LYS A 1 431 ? 23.891 0.837 9.281 1 90.25 431 LYS A CA 1
ATOM 3519 C C . LYS A 1 431 ? 22.891 1.778 8.617 1 90.25 431 LYS A C 1
ATOM 3521 O O . LYS A 1 431 ? 22.891 1.933 7.398 1 90.25 431 LYS A O 1
ATOM 3526 N N . MET A 1 432 ? 22.078 2.385 9.367 1 93.5 432 MET A N 1
ATOM 3527 C CA . MET A 1 432 ? 21.078 3.281 8.812 1 93.5 432 MET A CA 1
ATOM 3528 C C . MET A 1 432 ? 21.391 4.734 9.148 1 93.5 432 MET A C 1
ATOM 3530 O O . MET A 1 432 ? 22.203 5.008 10.039 1 93.5 432 MET A O 1
ATOM 3534 N N . GLY A 1 433 ? 20.781 5.621 8.461 1 94.69 433 GLY A N 1
ATOM 3535 C CA . GLY A 1 433 ? 21 7.055 8.562 1 94.69 433 GLY A CA 1
ATOM 3536 C C . GLY A 1 433 ? 20.688 7.801 7.281 1 94.69 433 GLY A C 1
ATOM 3537 O O . GLY A 1 433 ? 20.047 7.254 6.379 1 94.69 433 GLY A O 1
ATOM 3538 N N . PRO A 1 434 ? 21.016 9.07 7.234 1 95.25 434 PRO A N 1
ATOM 3539 C CA . PRO A 1 434 ? 20.75 9.828 6.008 1 95.25 434 PRO A CA 1
ATOM 3540 C C . PRO A 1 434 ? 21.547 9.305 4.812 1 95.25 434 PRO A C 1
ATOM 3542 O O . PRO A 1 434 ? 22.531 8.586 4.984 1 95.25 434 PRO A O 1
ATOM 3545 N N . SER A 1 435 ? 21.141 9.648 3.611 1 90.44 435 SER A N 1
ATOM 3546 C CA . SER A 1 435 ? 21.719 9.133 2.375 1 90.44 435 SER A CA 1
ATOM 3547 C C . SER A 1 435 ? 23.203 9.43 2.305 1 90.44 435 SER A C 1
ATOM 3549 O O . SER A 1 435 ? 23.984 8.617 1.796 1 90.44 435 SER A O 1
ATOM 3551 N N . CYS A 1 436 ? 23.609 10.602 2.785 1 91.5 436 CYS A N 1
ATOM 3552 C CA . CYS A 1 436 ? 25.031 10.961 2.711 1 91.5 436 CYS A CA 1
ATOM 3553 C C . CYS A 1 436 ? 25.875 10.008 3.545 1 91.5 436 CYS A C 1
ATOM 3555 O O . CYS A 1 436 ? 27.031 9.758 3.215 1 91.5 436 CYS A O 1
ATOM 3557 N N . VAL A 1 437 ? 25.312 9.453 4.594 1 91 437 VAL A N 1
ATOM 3558 C CA . VAL A 1 437 ? 26.031 8.516 5.461 1 91 437 VAL A CA 1
ATOM 3559 C C . VAL A 1 437 ? 25.938 7.105 4.879 1 91 437 VAL A C 1
ATOM 3561 O O . VAL A 1 437 ? 26.953 6.395 4.809 1 91 437 VAL A O 1
ATOM 3564 N N . VAL A 1 438 ? 24.781 6.684 4.391 1 89.62 438 VAL A N 1
ATOM 3565 C CA . VAL A 1 438 ? 24.531 5.309 3.973 1 89.62 438 VAL A CA 1
ATOM 3566 C C . VAL A 1 438 ? 25.094 5.082 2.572 1 89.62 438 VAL A C 1
ATOM 3568 O O . VAL A 1 438 ? 25.703 4.043 2.303 1 89.62 438 VAL A O 1
ATOM 3571 N N . ASP A 1 439 ? 24.875 6.082 1.674 1 86.25 439 ASP A N 1
ATOM 3572 C CA . ASP A 1 439 ? 25.234 5.918 0.271 1 86.25 439 ASP A CA 1
ATOM 3573 C C . ASP A 1 439 ? 26.547 6.652 -0.048 1 86.25 439 ASP A C 1
ATOM 3575 O O . ASP A 1 439 ? 27.078 6.531 -1.153 1 86.25 439 ASP A O 1
ATOM 3579 N N . ASN A 1 440 ? 27.078 7.418 0.875 1 88.12 440 ASN A N 1
ATOM 3580 C CA . ASN A 1 440 ? 28.266 8.242 0.678 1 88.12 440 ASN A CA 1
ATOM 3581 C C . ASN A 1 440 ? 28.109 9.188 -0.51 1 88.12 440 ASN A C 1
ATOM 3583 O O . ASN A 1 440 ? 29.047 9.391 -1.282 1 88.12 440 ASN A O 1
ATOM 3587 N N . LYS A 1 441 ? 26.938 9.555 -0.784 1 86.62 441 LYS A N 1
ATOM 3588 C CA . LYS A 1 441 ? 26.562 10.492 -1.845 1 86.62 441 LYS A CA 1
ATOM 3589 C C . LYS A 1 441 ? 25.328 11.289 -1.469 1 86.62 441 LYS A C 1
ATOM 3591 O O . LYS A 1 441 ? 24.375 10.734 -0.916 1 86.62 441 LYS A O 1
ATOM 3596 N N . CYS A 1 442 ? 25.391 12.578 -1.736 1 85.75 442 CYS A N 1
ATOM 3597 C CA . CYS A 1 442 ? 24.234 13.414 -1.475 1 85.75 442 CYS A CA 1
ATOM 3598 C C . CYS A 1 442 ? 23.281 13.406 -2.662 1 85.75 442 CYS A C 1
ATOM 3600 O O . CYS A 1 442 ? 23.656 13.773 -3.773 1 85.75 442 CYS A O 1
ATOM 3602 N N . PRO A 1 443 ? 22.109 13.047 -2.443 1 78.31 443 PRO A N 1
ATOM 3603 C 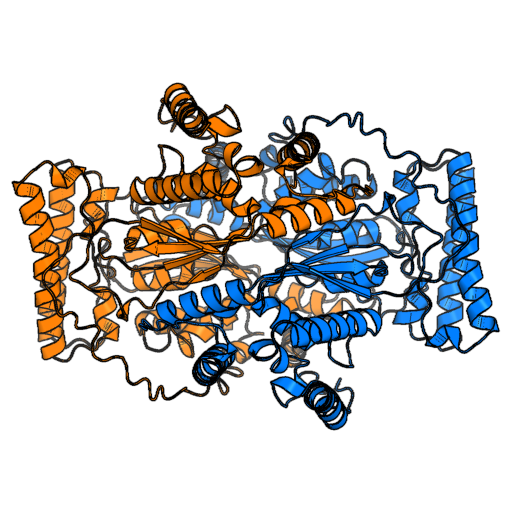CA . PRO A 1 443 ? 21.156 12.992 -3.555 1 78.31 443 PRO A CA 1
ATOM 3604 C C . PRO A 1 443 ? 20.594 14.367 -3.914 1 78.31 443 PRO A C 1
ATOM 3606 O O . PRO A 1 443 ? 19.953 14.523 -4.965 1 78.31 443 PRO A O 1
ATOM 3609 N N . GLU A 1 444 ? 20.797 15.445 -3.168 1 79.12 444 GLU A N 1
ATOM 3610 C CA . GLU A 1 444 ? 20.125 16.734 -3.299 1 79.12 444 GLU A CA 1
ATOM 3611 C C . GLU A 1 444 ? 20.812 17.594 -4.363 1 79.12 444 GLU A C 1
ATOM 3613 O O . GLU A 1 444 ? 20.297 18.656 -4.723 1 79.12 444 GLU A O 1
ATOM 3618 N N . GLY A 1 445 ? 21.859 17.156 -4.93 1 75.06 445 GLY A N 1
ATOM 3619 C CA . GLY A 1 445 ? 22.516 17.922 -5.98 1 75.06 445 GLY A CA 1
ATOM 3620 C C . GLY A 1 445 ? 22.844 19.344 -5.574 1 75.06 445 GLY A C 1
ATOM 3621 O O . GLY A 1 445 ? 23.547 19.578 -4.59 1 75.06 445 GLY A O 1
ATOM 3622 N N . ARG A 1 446 ? 22.094 20.281 -6.246 1 74.38 446 ARG A N 1
ATOM 3623 C CA . ARG A 1 446 ? 22.344 21.703 -6.031 1 74.38 446 ARG A CA 1
ATOM 3624 C C . ARG A 1 446 ? 21.781 22.156 -4.688 1 74.38 446 ARG A C 1
ATOM 3626 O O . ARG A 1 446 ? 22.219 23.172 -4.137 1 74.38 446 ARG A O 1
ATOM 3633 N N . LEU A 1 447 ? 20.906 21.328 -4.176 1 79.19 447 LEU A N 1
ATOM 3634 C CA . LEU A 1 447 ? 20.266 21.703 -2.92 1 79.19 447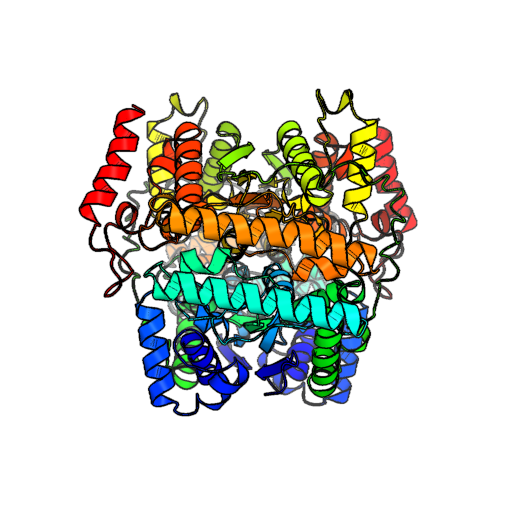 LEU A CA 1
ATOM 3635 C C . LEU A 1 447 ? 20.969 21.047 -1.736 1 79.19 447 LEU A C 1
ATOM 3637 O O . LEU A 1 447 ? 20.375 20.906 -0.663 1 79.19 447 LEU A O 1
ATOM 3641 N N . THR A 1 448 ? 22.203 20.688 -1.929 1 85.81 448 THR A N 1
ATOM 3642 C CA . THR A 1 448 ? 23 20.078 -0.874 1 85.81 448 THR A CA 1
ATOM 3643 C C . THR A 1 448 ? 23.188 21.031 0.299 1 85.81 448 THR A C 1
ATOM 3645 O O . THR A 1 448 ? 23.172 22.25 0.119 1 85.81 448 THR A O 1
ATOM 3648 N N . CYS A 1 449 ? 23.234 20.5 1.485 1 88.62 449 CYS A N 1
ATOM 3649 C CA . CYS A 1 449 ? 23.484 21.328 2.658 1 88.62 449 CYS A CA 1
ATOM 3650 C C . CYS A 1 449 ? 24.969 21.641 2.779 1 88.62 449 CYS A C 1
ATOM 3652 O O . CYS A 1 449 ? 25.359 22.531 3.553 1 88.62 449 CYS A O 1
ATOM 3654 N N . GLY A 1 450 ? 25.766 20.875 2.092 1 88.38 450 GLY A N 1
ATOM 3655 C CA . GLY A 1 450 ? 27.203 21.141 2.051 1 88.38 450 GLY A CA 1
ATOM 3656 C C . GLY A 1 450 ? 27.938 20.609 3.268 1 88.38 450 GLY A C 1
ATOM 3657 O O . GLY A 1 450 ? 29.094 20.953 3.492 1 88.38 450 GLY A O 1
ATOM 3658 N N . ARG A 1 451 ? 27.344 19.766 4.066 1 91.62 451 ARG A N 1
ATOM 3659 C CA . ARG A 1 451 ? 27.938 19.328 5.324 1 91.62 451 ARG A CA 1
ATOM 3660 C C . ARG A 1 451 ? 28.062 17.797 5.367 1 91.62 451 ARG A C 1
ATOM 3662 O O . ARG A 1 451 ? 27.906 17.188 6.426 1 91.62 451 ARG A O 1
ATOM 3669 N N . MET A 1 452 ? 28.25 17.219 4.258 1 91.12 452 MET A N 1
ATOM 3670 C CA . MET A 1 452 ? 28.25 15.766 4.164 1 91.12 452 MET A CA 1
ATOM 3671 C C . MET A 1 452 ? 29.297 15.156 5.086 1 91.12 452 MET A C 1
ATOM 3673 O O . MET A 1 452 ? 29.016 14.242 5.852 1 91.12 452 MET A O 1
ATOM 3677 N N . GLU A 1 453 ? 30.547 15.672 5.102 1 90.69 453 GLU A N 1
ATOM 3678 C CA . GLU A 1 453 ? 31.625 15.133 5.914 1 90.69 453 GLU A CA 1
ATOM 3679 C C . GLU A 1 453 ? 31.312 15.266 7.406 1 90.69 453 GLU A C 1
ATOM 3681 O O . GLU A 1 453 ? 31.594 14.352 8.188 1 90.69 453 GLU A O 1
ATOM 3686 N N . GLU A 1 454 ? 30.734 16.328 7.734 1 91.75 454 GLU A N 1
ATOM 3687 C CA . GLU A 1 454 ? 30.375 16.562 9.125 1 91.75 454 GLU A CA 1
ATOM 3688 C C . GLU A 1 454 ? 29.297 15.578 9.594 1 91.75 454 GLU A C 1
ATOM 3690 O O . GLU A 1 454 ? 29.375 15.062 10.703 1 91.75 454 GLU A O 1
ATOM 3695 N N . ILE A 1 455 ? 28.344 15.398 8.773 1 91.69 455 ILE A N 1
ATOM 3696 C CA . ILE A 1 455 ? 27.234 14.508 9.109 1 91.69 455 ILE A CA 1
ATOM 3697 C C . ILE A 1 455 ? 27.75 13.078 9.234 1 91.69 455 ILE A C 1
ATOM 3699 O O . ILE A 1 455 ? 27.359 12.352 10.156 1 91.69 455 ILE A O 1
ATOM 3703 N N . ILE A 1 456 ? 28.609 12.695 8.359 1 91.38 456 ILE A N 1
ATOM 3704 C CA . ILE A 1 456 ? 29.188 11.359 8.398 1 91.38 456 ILE A CA 1
ATOM 3705 C C . ILE A 1 456 ? 29.938 11.164 9.719 1 91.38 456 ILE A C 1
ATOM 3707 O O . ILE A 1 456 ? 29.781 10.141 10.383 1 91.38 456 ILE A O 1
ATOM 3711 N N . GLN A 1 457 ? 30.656 12.125 10.117 1 90.19 457 GLN A N 1
ATOM 3712 C CA . GLN A 1 457 ? 31.406 12.047 11.367 1 90.19 457 GLN A CA 1
ATOM 3713 C C . GLN A 1 457 ? 30.453 11.984 12.57 1 90.19 457 GLN A C 1
ATOM 3715 O O . GLN A 1 457 ? 30.703 11.234 13.516 1 90.19 457 GLN A O 1
ATOM 3720 N N . GLU A 1 458 ? 29.484 12.781 12.492 1 90.44 458 GLU A N 1
ATOM 3721 C CA . GLU A 1 458 ? 28.5 12.82 13.57 1 90.44 458 GLU A CA 1
ATOM 3722 C C . GLU A 1 458 ? 27.844 11.453 13.773 1 90.44 458 GLU A C 1
ATOM 3724 O O . GLU A 1 458 ? 27.703 10.984 14.906 1 90.44 458 GLU A O 1
ATOM 3729 N N . PHE A 1 459 ? 27.438 10.797 12.742 1 90.62 459 PHE A N 1
ATOM 3730 C CA . PHE A 1 459 ? 26.734 9.516 12.828 1 90.62 459 PHE A CA 1
ATOM 3731 C C . PHE A 1 459 ? 27.703 8.398 13.172 1 90.62 459 PHE A C 1
ATOM 3733 O O . PHE A 1 459 ? 27.328 7.414 13.812 1 90.62 459 PHE A O 1
ATOM 3740 N N . ASN A 1 460 ? 28.953 8.562 12.805 1 84.06 460 ASN A N 1
ATOM 3741 C CA . ASN A 1 460 ? 29.969 7.574 13.156 1 84.06 460 ASN A CA 1
ATOM 3742 C C . ASN A 1 460 ? 30.391 7.703 14.617 1 84.06 460 ASN A C 1
ATOM 3744 O O . ASN A 1 460 ? 30.719 6.707 15.266 1 84.06 460 ASN A O 1
ATOM 3748 N N . SER A 1 461 ? 30.453 8.898 15.062 1 77.69 461 SER A N 1
ATOM 3749 C CA . SER A 1 461 ? 30.844 9.133 16.453 1 77.69 461 SER A CA 1
ATOM 3750 C C . SER A 1 461 ? 29.797 8.594 17.422 1 77.69 461 SER A C 1
ATOM 3752 O O . SER A 1 461 ? 30.141 8.109 18.5 1 77.69 461 SER A O 1
ATOM 3754 N N . ILE A 1 462 ? 28.594 8.789 17.078 1 70.62 462 ILE A N 1
ATOM 3755 C CA . ILE A 1 462 ? 27.516 8.273 17.922 1 70.62 462 ILE A CA 1
ATOM 3756 C C . ILE A 1 462 ? 27.641 6.758 18.031 1 70.62 462 ILE A C 1
ATOM 3758 O O . ILE A 1 462 ? 27.406 6.195 19.109 1 70.62 462 ILE A O 1
ATOM 3762 N N . LEU A 1 463 ? 28.062 6.148 17.016 1 62.03 463 LEU A N 1
ATOM 3763 C CA . LEU A 1 463 ? 28.266 4.703 17.016 1 62.03 463 LEU A CA 1
ATOM 3764 C C . LEU A 1 463 ? 29.469 4.32 17.875 1 62.03 463 LEU A C 1
ATOM 3766 O O . LEU A 1 463 ? 29.469 3.268 18.516 1 62.03 463 LEU A O 1
ATOM 3770 N N . SER A 1 464 ? 30.5 5.145 17.844 1 51.94 464 SER A N 1
ATOM 3771 C CA . SER A 1 464 ? 31.703 4.863 18.625 1 51.94 464 SER A CA 1
ATOM 3772 C C . SER A 1 464 ? 31.453 5.059 20.109 1 51.94 464 SER A C 1
ATOM 3774 O O . SER A 1 464 ? 32.031 4.363 20.953 1 51.94 464 SER A O 1
ATOM 3776 N N . ARG A 1 465 ? 30.672 5.977 20.547 1 45.25 465 ARG A N 1
ATOM 3777 C CA . ARG A 1 465 ? 30.406 6.203 21.969 1 45.25 465 ARG A CA 1
ATOM 3778 C C . ARG A 1 465 ? 29.531 5.098 22.547 1 45.25 465 ARG A C 1
ATOM 3780 O O . ARG A 1 465 ? 29.453 4.93 23.766 1 45.25 465 ARG A O 1
ATOM 3787 N N . GLU A 1 466 ? 28.766 4.395 21.891 1 41.78 466 GLU A N 1
ATOM 3788 C CA . GLU A 1 466 ? 27.859 3.342 22.344 1 41.78 466 GLU A CA 1
ATOM 3789 C C . GLU A 1 466 ? 28.547 1.974 22.281 1 41.78 466 GLU A C 1
ATOM 3791 O O . GLU A 1 466 ? 27.969 0.972 22.703 1 41.78 466 GLU A O 1
ATOM 3796 N N . LYS A 1 467 ? 29.969 2.035 21.953 1 37.44 467 LYS A N 1
ATOM 3797 C CA . LYS A 1 467 ? 30.781 0.833 22.125 1 37.44 467 LYS A CA 1
ATOM 3798 C C . LYS A 1 467 ? 31.5 0.842 23.469 1 37.44 467 LYS A C 1
ATOM 3800 O O . LYS A 1 467 ? 32.094 1.854 23.859 1 37.44 467 LYS A O 1
ATOM 3805 N N . MET B 1 1 ? -2.221 -19.375 -34.062 1 37.41 1 MET B N 1
ATOM 3806 C CA . MET B 1 1 ? -2.244 -18.062 -33.406 1 37.41 1 MET B CA 1
ATOM 3807 C C . MET B 1 1 ? -0.903 -17.766 -32.75 1 37.41 1 MET B C 1
ATOM 3809 O O . MET B 1 1 ? -0.328 -18.625 -32.062 1 37.41 1 MET B O 1
ATOM 3813 N N . SER B 1 2 ? -0.291 -16.906 -33.188 1 46.09 2 SER B N 1
ATOM 3814 C CA . SER B 1 2 ? 1.069 -16.547 -32.781 1 46.09 2 SER B CA 1
ATOM 3815 C C . SER B 1 2 ? 1.179 -16.359 -31.281 1 46.09 2 SER B C 1
ATOM 3817 O O . SER B 1 2 ? 0.404 -15.602 -30.688 1 46.09 2 SER B O 1
ATOM 3819 N N . TYR B 1 3 ? 1.65 -17.406 -30.547 1 61.78 3 TYR B N 1
ATOM 3820 C CA . TYR B 1 3 ? 1.978 -17.781 -29.188 1 61.78 3 TYR B CA 1
ATOM 3821 C C . TYR B 1 3 ? 3.027 -16.844 -28.594 1 61.78 3 TYR B C 1
ATOM 3823 O O . TYR B 1 3 ? 3.85 -17.266 -27.766 1 61.78 3 TYR B O 1
ATOM 3831 N N . ILE B 1 4 ? 2.955 -15.586 -29.125 1 78.31 4 ILE B N 1
ATOM 3832 C CA . ILE B 1 4 ? 3.986 -14.68 -28.641 1 78.31 4 ILE B CA 1
ATOM 3833 C C . ILE B 1 4 ? 3.451 -13.875 -27.453 1 78.31 4 ILE B C 1
ATOM 3835 O O . ILE B 1 4 ? 2.346 -13.336 -27.516 1 78.31 4 ILE B O 1
ATOM 3839 N N . SER B 1 5 ? 4.156 -13.906 -26.406 1 91.81 5 SER B N 1
ATOM 3840 C CA . SER B 1 5 ? 3.873 -13.094 -25.234 1 91.81 5 SER B CA 1
ATOM 3841 C C . SER B 1 5 ? 3.867 -11.609 -25.562 1 91.81 5 SER B C 1
ATOM 3843 O O . SER B 1 5 ? 4.777 -11.117 -26.234 1 91.81 5 SER B O 1
ATOM 3845 N N . ARG B 1 6 ? 2.797 -10.906 -25.172 1 95.62 6 ARG B N 1
ATOM 3846 C CA . ARG B 1 6 ? 2.684 -9.484 -25.484 1 95.62 6 ARG B CA 1
ATOM 3847 C C . ARG B 1 6 ? 2.205 -8.703 -24.266 1 95.62 6 ARG B C 1
ATOM 3849 O O . ARG B 1 6 ? 1.479 -9.234 -23.422 1 95.62 6 ARG B O 1
ATOM 3856 N N . ALA B 1 7 ? 2.658 -7.523 -24.141 1 97.94 7 ALA B N 1
ATOM 3857 C CA . ALA B 1 7 ? 2.178 -6.535 -23.188 1 97.94 7 ALA B CA 1
ATOM 3858 C C . ALA B 1 7 ? 1.835 -5.219 -23.875 1 97.94 7 ALA B C 1
ATOM 3860 O O . ALA B 1 7 ? 2.672 -4.637 -24.578 1 97.94 7 ALA B O 1
ATOM 3861 N N . ASN B 1 8 ? 0.62 -4.754 -23.734 1 97.69 8 ASN B N 1
ATOM 3862 C CA . ASN B 1 8 ? 0.156 -3.533 -24.391 1 97.69 8 ASN B CA 1
ATOM 3863 C C . ASN B 1 8 ? -0.429 -2.549 -23.375 1 97.69 8 ASN B C 1
ATOM 3865 O O . ASN B 1 8 ? -1.307 -2.91 -22.594 1 97.69 8 ASN B O 1
ATOM 3869 N N . ILE B 1 9 ? 0.032 -1.357 -23.406 1 97.31 9 ILE B N 1
ATOM 3870 C CA . ILE B 1 9 ? -0.625 -0.305 -22.641 1 97.31 9 ILE B CA 1
ATOM 3871 C C . ILE B 1 9 ? -1.964 0.045 -23.281 1 97.31 9 ILE B C 1
ATOM 3873 O O . ILE B 1 9 ? -2.004 0.621 -24.375 1 97.31 9 ILE B O 1
ATOM 3877 N N . ILE B 1 10 ? -3.051 -0.232 -22.594 1 96.19 10 ILE B N 1
ATOM 3878 C CA . ILE B 1 10 ? -4.363 -0.095 -23.219 1 96.19 10 ILE B CA 1
ATOM 3879 C C . ILE B 1 10 ? -5.059 1.155 -22.688 1 96.19 10 ILE B C 1
ATOM 3881 O O . ILE B 1 10 ? -6.047 1.615 -23.25 1 96.19 10 ILE B O 1
ATOM 3885 N N . SER B 1 11 ? -4.609 1.661 -21.578 1 94.38 11 SER B N 1
ATOM 3886 C CA . SER B 1 11 ? -5.219 2.855 -21 1 94.38 11 SER B CA 1
ATOM 3887 C C . SER B 1 11 ? -4.172 3.756 -20.359 1 94.38 11 SER B C 1
ATOM 3889 O O . SER B 1 11 ? -3.312 3.281 -19.609 1 94.38 11 SER B O 1
ATOM 3891 N N . TYR B 1 12 ? -4.152 5.023 -20.719 1 93.38 12 TYR B N 1
ATOM 3892 C CA . TYR B 1 12 ? -3.346 6.086 -20.125 1 93.38 12 TYR B CA 1
ATOM 3893 C C . TYR B 1 12 ? -3.941 7.453 -20.438 1 93.38 12 TYR B C 1
ATOM 3895 O O . TYR B 1 12 ? -4.754 7.59 -21.359 1 93.38 12 TYR B O 1
ATOM 3903 N N . ASN B 1 13 ? -3.645 8.383 -19.578 1 91.81 13 ASN B N 1
ATOM 3904 C CA . ASN B 1 13 ? -4.117 9.742 -19.828 1 91.81 13 ASN B CA 1
ATOM 3905 C C . ASN B 1 13 ? -3.092 10.562 -20.609 1 91.81 13 ASN B C 1
ATOM 3907 O O . ASN B 1 13 ? -1.915 10.602 -20.234 1 91.81 13 ASN B O 1
ATOM 3911 N N . ASN B 1 14 ? -3.562 11.258 -21.641 1 87.56 14 ASN B N 1
ATOM 3912 C CA . ASN B 1 14 ? -2.68 12.086 -22.453 1 87.56 14 ASN B CA 1
ATOM 3913 C C . ASN B 1 14 ? -2.135 13.266 -21.672 1 87.56 14 ASN B C 1
ATOM 3915 O O . ASN B 1 14 ? -1.125 13.867 -22.047 1 87.56 14 ASN B O 1
ATOM 3919 N N . GLU B 1 15 ? -2.77 13.547 -20.562 1 90.31 15 GLU B N 1
ATOM 3920 C CA . GLU B 1 15 ? -2.373 14.688 -19.734 1 90.31 15 GLU B CA 1
ATOM 3921 C C . GLU B 1 15 ? -1.403 14.266 -18.641 1 90.31 15 GLU B C 1
ATOM 3923 O O . GLU B 1 15 ? -1.114 15.047 -17.719 1 90.31 15 GLU B O 1
ATOM 3928 N N . ASN B 1 16 ? -0.879 13.086 -18.75 1 94 16 ASN B N 1
ATOM 3929 C CA . ASN B 1 16 ? -0.009 12.578 -17.703 1 94 16 ASN B CA 1
ATOM 3930 C C . ASN B 1 16 ? 1.176 13.508 -17.453 1 94 16 ASN B C 1
ATOM 3932 O O . ASN B 1 16 ? 1.49 13.836 -16.297 1 94 16 ASN B O 1
ATOM 3936 N N . GLU B 1 17 ? 1.842 13.945 -18.531 1 95.31 17 GLU B N 1
ATOM 3937 C CA . GLU B 1 17 ? 2.994 14.82 -18.375 1 95.31 17 GLU B CA 1
ATOM 3938 C C . GLU B 1 17 ? 2.578 16.188 -17.812 1 95.31 17 GLU B C 1
ATOM 3940 O O . GLU B 1 17 ? 3.277 16.75 -16.984 1 95.31 17 GLU B O 1
ATOM 3945 N N . ARG B 1 18 ? 1.43 16.672 -18.281 1 96.19 18 ARG B N 1
ATOM 3946 C CA . ARG B 1 18 ? 0.897 17.938 -17.781 1 96.19 18 ARG B CA 1
ATOM 3947 C C . ARG B 1 18 ? 0.604 17.859 -16.297 1 96.19 18 ARG B C 1
ATOM 3949 O O . ARG B 1 18 ? 0.945 18.781 -15.547 1 96.19 18 ARG B O 1
ATOM 3956 N N . VAL B 1 19 ? 0.008 16.812 -15.844 1 97.25 19 VAL B N 1
ATOM 3957 C CA . VAL B 1 19 ? -0.343 16.625 -14.438 1 97.25 19 VAL B CA 1
ATOM 3958 C C . VAL B 1 19 ? 0.927 16.531 -13.594 1 97.25 19 VAL B C 1
ATOM 3960 O O . VAL B 1 19 ? 1.039 17.188 -12.555 1 97.25 19 VAL B O 1
ATOM 3963 N N . CYS B 1 20 ? 1.874 15.711 -14.023 1 97.81 20 CYS B N 1
ATOM 3964 C CA . CYS B 1 20 ? 3.129 15.555 -13.297 1 97.81 20 CYS B CA 1
ATOM 3965 C C . CYS B 1 20 ? 3.875 16.875 -13.203 1 97.81 20 CYS B C 1
ATOM 3967 O O . CYS B 1 20 ? 4.422 17.219 -12.156 1 97.81 20 CYS B O 1
ATOM 3969 N N . ALA B 1 21 ? 3.918 17.609 -14.305 1 97.56 21 ALA B N 1
ATOM 3970 C CA . ALA B 1 21 ? 4.574 18.922 -14.305 1 97.56 21 ALA B CA 1
ATOM 3971 C C . ALA B 1 21 ? 3.867 19.891 -13.367 1 97.56 21 ALA B C 1
ATOM 3973 O O . ALA B 1 21 ? 4.52 20.672 -12.672 1 97.56 21 ALA B O 1
ATOM 3974 N N . SER B 1 22 ? 2.545 19.875 -13.406 1 97.94 22 SER B N 1
ATOM 3975 C CA . SER B 1 22 ? 1.78 20.719 -12.492 1 97.94 22 SER B CA 1
ATOM 3976 C C . SER B 1 22 ? 2.102 20.391 -11.039 1 97.94 22 SER B C 1
ATOM 3978 O O . SER B 1 22 ? 2.238 21.297 -10.211 1 97.94 22 SER B O 1
ATOM 3980 N N . ALA B 1 23 ? 2.18 19.125 -10.773 1 97.69 23 ALA B N 1
ATOM 3981 C CA . ALA B 1 23 ? 2.564 18.703 -9.43 1 97.69 23 ALA B CA 1
ATOM 3982 C C . ALA B 1 23 ? 3.953 19.219 -9.07 1 97.69 23 ALA B C 1
ATOM 3984 O O . ALA B 1 23 ? 4.18 19.672 -7.941 1 97.69 23 ALA B O 1
ATOM 3985 N N . ALA B 1 24 ? 4.832 19.172 -9.984 1 96.12 24 ALA B N 1
ATOM 3986 C CA . ALA B 1 24 ? 6.195 19.656 -9.773 1 96.12 24 ALA B CA 1
ATOM 3987 C C . ALA B 1 24 ? 6.219 21.156 -9.508 1 96.12 24 ALA B C 1
ATOM 3989 O O . ALA B 1 24 ? 7.074 21.641 -8.766 1 96.12 24 ALA B O 1
ATOM 3990 N N . ARG B 1 25 ? 5.281 21.875 -10.031 1 96.44 25 ARG B N 1
ATOM 3991 C CA . ARG B 1 25 ? 5.246 23.328 -9.969 1 96.44 25 ARG B CA 1
ATOM 3992 C C . ARG B 1 25 ? 4.469 23.812 -8.742 1 96.44 25 ARG B C 1
ATOM 3994 O O . ARG B 1 25 ? 4.465 25 -8.422 1 96.44 25 ARG B O 1
ATOM 4001 N N . ILE B 1 26 ? 3.844 22.891 -8.078 1 95.5 26 ILE B N 1
ATOM 4002 C CA . ILE B 1 26 ? 2.822 23.266 -7.102 1 95.5 26 ILE B CA 1
ATOM 4003 C C . ILE B 1 26 ? 3.42 24.203 -6.059 1 95.5 26 ILE B C 1
ATOM 4005 O O . ILE B 1 26 ? 2.727 25.078 -5.531 1 95.5 26 ILE B O 1
ATOM 4009 N N . SER B 1 27 ? 4.73 24.109 -5.738 1 93.06 27 SER B N 1
ATOM 4010 C CA . SER B 1 27 ? 5.355 24.906 -4.695 1 93.06 27 SER B CA 1
ATOM 4011 C C . SER B 1 27 ? 6.23 26.016 -5.293 1 93.06 27 SER B C 1
ATOM 4013 O O . SER B 1 27 ? 6.84 26.797 -4.562 1 93.06 27 SER B O 1
ATOM 4015 N N . THR B 1 28 ? 6.371 26.109 -6.605 1 91.88 28 THR B N 1
ATOM 4016 C CA . THR B 1 28 ? 7.293 27.062 -7.203 1 91.88 28 THR B CA 1
ATOM 4017 C C . THR B 1 28 ? 6.547 28.062 -8.078 1 91.88 28 THR B C 1
ATOM 4019 O O . THR B 1 28 ? 7.098 29.109 -8.461 1 91.88 28 THR B O 1
ATOM 4022 N N . THR B 1 29 ? 5.367 27.703 -8.391 1 91.94 29 THR B N 1
ATOM 4023 C CA . THR B 1 29 ? 4.555 28.578 -9.234 1 91.94 29 THR B CA 1
ATOM 4024 C C . THR B 1 29 ? 3.389 29.172 -8.438 1 91.94 29 THR B C 1
ATOM 4026 O O . THR B 1 29 ? 2.762 28.469 -7.645 1 91.94 29 THR B O 1
ATOM 4029 N N . SER B 1 30 ? 3.145 30.438 -8.68 1 92 30 SER B N 1
ATOM 4030 C CA . SER B 1 30 ? 2.061 31.109 -7.977 1 92 30 SER B CA 1
ATOM 4031 C C . SER B 1 30 ? 0.699 30.625 -8.469 1 92 30 SER B C 1
ATOM 4033 O O . SER B 1 30 ? 0.537 30.297 -9.641 1 92 30 SER B O 1
ATOM 4035 N N . GLY B 1 31 ? -0.295 30.609 -7.508 1 92.31 31 GLY B N 1
ATOM 4036 C CA . GLY B 1 31 ? -1.651 30.203 -7.836 1 92.31 31 GLY B CA 1
ATOM 4037 C C . GLY B 1 31 ? -2.076 28.922 -7.137 1 92.31 31 GLY B C 1
ATOM 4038 O O . GLY B 1 31 ? -1.26 28.266 -6.492 1 92.31 31 GLY B O 1
ATOM 4039 N N . ASN B 1 32 ? -3.381 28.688 -7.262 1 93.94 32 ASN B N 1
ATOM 4040 C CA . ASN B 1 32 ? -3.887 27.438 -6.707 1 93.94 32 ASN B CA 1
ATOM 4041 C C . ASN B 1 32 ? -3.646 26.266 -7.652 1 93.94 32 ASN B C 1
ATOM 4043 O O . ASN B 1 32 ? -3.025 26.422 -8.703 1 93.94 32 ASN B O 1
ATOM 4047 N N . SER B 1 33 ? -4.031 25.078 -7.246 1 96.06 33 SER B N 1
ATOM 4048 C CA . SER B 1 33 ? -3.744 23.859 -7.992 1 96.06 33 SER B CA 1
ATOM 4049 C C . SER B 1 33 ? -4.336 23.906 -9.398 1 96.06 33 SER B C 1
ATOM 4051 O O . SER B 1 33 ? -3.703 23.484 -10.359 1 96.06 33 SER B O 1
ATOM 4053 N N . MET B 1 34 ? -5.535 24.5 -9.57 1 95.62 34 MET B N 1
ATOM 4054 C CA . MET B 1 34 ? -6.168 24.578 -10.883 1 95.62 34 MET B CA 1
ATOM 4055 C C . MET B 1 34 ? -5.461 25.594 -11.766 1 95.62 34 MET B C 1
ATOM 4057 O O . MET B 1 34 ? -5.273 25.359 -12.961 1 95.62 34 MET B O 1
ATOM 4061 N N . ASP B 1 35 ? -5.102 26.734 -11.141 1 95.12 35 ASP B N 1
ATOM 4062 C CA . ASP B 1 35 ? -4.355 27.75 -11.867 1 95.12 35 ASP B CA 1
ATOM 4063 C C . ASP B 1 35 ? -3.062 27.188 -12.445 1 95.12 35 ASP B C 1
ATOM 4065 O O . ASP B 1 35 ? -2.75 27.406 -13.617 1 95.12 35 ASP B O 1
ATOM 4069 N N . ILE B 1 36 ? -2.4 26.438 -11.602 1 95.69 36 ILE B N 1
ATOM 4070 C CA . ILE B 1 36 ? -1.107 25.891 -11.984 1 95.69 36 ILE B CA 1
ATOM 4071 C C . ILE B 1 36 ? -1.298 24.828 -13.07 1 95.69 36 ILE B C 1
ATOM 4073 O O . ILE B 1 36 ? -0.53 24.781 -14.031 1 95.69 36 ILE B O 1
ATOM 4077 N N . PHE B 1 37 ? -2.312 23.984 -12.977 1 96.25 37 PHE B N 1
ATOM 4078 C CA . PHE B 1 37 ? -2.635 23 -14 1 96.25 37 PHE B CA 1
ATOM 4079 C C . PHE B 1 37 ? -2.945 23.672 -15.328 1 96.25 37 PHE B C 1
ATOM 4081 O O . PHE B 1 37 ? -2.482 23.234 -16.391 1 96.25 37 PHE B O 1
ATOM 4088 N N . GLU B 1 38 ? -3.625 24.797 -15.242 1 94.44 38 GLU B N 1
ATOM 4089 C CA . GLU B 1 38 ? -4.031 25.516 -16.453 1 94.44 38 GLU B CA 1
ATOM 4090 C C . GLU B 1 38 ? -2.846 26.219 -17.109 1 94.44 38 GLU B C 1
ATOM 4092 O O . GLU B 1 38 ? -2.814 26.391 -18.328 1 94.44 38 GLU B O 1
ATOM 4097 N N . LYS B 1 39 ? -1.877 26.562 -16.344 1 92.19 39 LYS B N 1
ATOM 4098 C CA . LYS B 1 39 ? -0.689 27.25 -16.844 1 92.19 39 LYS B CA 1
ATOM 4099 C C . LYS B 1 39 ? 0.302 26.25 -17.438 1 92.19 39 LYS B C 1
ATOM 4101 O O . LYS B 1 39 ? 1.19 26.641 -18.203 1 92.19 39 LYS B O 1
ATOM 4106 N N . SER B 1 40 ? 0.166 25.016 -17.094 1 91.38 40 SER B N 1
ATOM 4107 C CA . SER B 1 40 ? 1.08 23.984 -17.594 1 91.38 40 SER B CA 1
ATOM 4108 C C . SER B 1 40 ? 0.656 23.484 -18.969 1 91.38 40 SER B C 1
ATOM 4110 O O . SER B 1 40 ? 0.108 22.391 -19.094 1 91.38 40 SER B O 1
ATOM 4112 N N . ILE B 1 41 ? 1.038 24.219 -20.078 1 88.25 41 ILE B N 1
ATOM 4113 C CA . ILE B 1 41 ? 0.512 23.906 -21.406 1 88.25 41 ILE B CA 1
ATOM 4114 C C . ILE B 1 41 ? 1.666 23.641 -22.375 1 88.25 41 ILE B C 1
ATOM 4116 O O . ILE B 1 41 ? 1.448 23.188 -23.5 1 88.25 41 ILE B O 1
ATOM 4120 N N . HIS B 1 42 ? 2.867 23.859 -21.984 1 91.69 42 HIS B N 1
ATOM 4121 C CA . HIS B 1 42 ? 4.012 23.625 -22.859 1 91.69 42 HIS B CA 1
ATOM 4122 C C . HIS B 1 42 ? 4.656 22.281 -22.578 1 91.69 42 HIS B C 1
ATOM 4124 O O . HIS B 1 42 ? 5.469 22.156 -21.672 1 91.69 42 HIS B O 1
ATOM 4130 N N . ILE B 1 43 ? 4.469 21.406 -23.469 1 92 43 ILE B N 1
ATOM 4131 C CA . ILE B 1 43 ? 4.832 20.016 -23.266 1 92 43 ILE B CA 1
ATOM 4132 C C . ILE B 1 43 ? 6.352 19.891 -23.141 1 92 43 ILE B C 1
ATOM 4134 O O . ILE B 1 43 ? 6.848 19.125 -22.312 1 92 43 ILE B O 1
ATOM 4138 N N . ASP B 1 44 ? 7.113 20.609 -23.938 1 93.5 44 ASP B N 1
ATOM 4139 C CA . ASP B 1 44 ? 8.57 20.516 -23.906 1 93.5 44 ASP B CA 1
ATOM 4140 C C . ASP B 1 44 ? 9.125 21.016 -22.578 1 93.5 44 ASP B C 1
ATOM 4142 O O . ASP B 1 44 ? 10.039 20.406 -22.016 1 93.5 44 ASP B O 1
ATOM 4146 N N . LYS B 1 45 ? 8.547 22.047 -22.109 1 94.44 45 LYS B N 1
ATOM 4147 C CA . LYS B 1 45 ? 8.961 22.578 -20.812 1 94.44 45 LYS B CA 1
ATOM 4148 C C . LYS B 1 45 ? 8.57 21.641 -19.688 1 94.44 45 LYS B C 1
ATOM 4150 O O . LYS B 1 45 ? 9.32 21.469 -18.719 1 94.44 45 LYS B O 1
ATOM 4155 N N . ASP B 1 46 ? 7.395 21.094 -19.844 1 95.19 46 ASP B N 1
ATOM 4156 C CA . ASP B 1 46 ? 6.914 20.141 -18.844 1 95.19 46 ASP B CA 1
ATOM 4157 C C . ASP B 1 46 ? 7.836 18.922 -18.75 1 95.19 46 ASP B C 1
ATOM 4159 O O . ASP B 1 46 ? 8.203 18.5 -17.656 1 95.19 46 ASP B O 1
ATOM 4163 N N . ARG B 1 47 ? 8.203 18.438 -19.922 1 94.88 47 ARG B N 1
ATOM 4164 C CA . ARG B 1 47 ? 9.078 17.281 -19.969 1 94.88 47 ARG B CA 1
ATOM 4165 C C . ARG B 1 47 ? 10.43 17.578 -19.328 1 94.88 47 ARG B C 1
ATOM 4167 O O . ARG B 1 47 ? 10.945 16.766 -18.562 1 94.88 47 ARG B O 1
ATOM 4174 N N . LYS B 1 48 ? 10.969 18.703 -19.609 1 94.94 48 LYS B N 1
ATOM 4175 C CA . LYS B 1 48 ? 12.25 19.094 -19.031 1 94.94 48 LYS B CA 1
ATOM 4176 C C . LYS B 1 48 ? 12.148 19.25 -17.516 1 94.94 48 LYS B C 1
ATOM 4178 O O . LYS B 1 48 ? 13.039 18.812 -16.781 1 94.94 48 LYS B O 1
ATOM 4183 N N . LEU B 1 49 ? 11.086 19.828 -17.078 1 95.5 49 LEU B N 1
ATOM 4184 C CA . LEU B 1 49 ? 10.867 20.016 -15.648 1 95.5 49 LEU B CA 1
ATOM 4185 C C . LEU B 1 49 ? 10.766 18.672 -14.93 1 95.5 49 LEU B C 1
ATOM 4187 O O . LEU B 1 49 ? 11.383 18.469 -13.883 1 95.5 49 LEU B O 1
ATOM 4191 N N . ILE B 1 50 ? 9.961 17.766 -15.484 1 96.19 50 ILE B N 1
ATOM 4192 C CA . ILE B 1 50 ? 9.781 16.453 -14.891 1 96.19 50 ILE B CA 1
ATOM 4193 C C . ILE B 1 50 ? 11.141 15.75 -14.773 1 96.19 50 ILE B C 1
ATOM 4195 O O . ILE B 1 50 ? 11.477 15.219 -13.711 1 96.19 50 ILE B O 1
ATOM 4199 N N . LYS B 1 51 ? 11.93 15.797 -15.82 1 93.44 51 LYS B N 1
ATOM 4200 C CA . LYS B 1 51 ? 13.25 15.172 -15.82 1 93.44 51 LYS B CA 1
ATOM 4201 C C . LYS B 1 51 ? 14.141 15.773 -14.734 1 93.44 51 LYS B C 1
ATOM 4203 O O . LYS B 1 51 ? 14.805 15.039 -14 1 93.44 51 LYS B O 1
ATOM 4208 N N . ASN B 1 52 ? 14.117 17.078 -14.617 1 91.06 52 ASN B N 1
ATOM 4209 C CA . ASN B 1 52 ? 14.945 17.766 -13.617 1 91.06 52 ASN B CA 1
ATOM 4210 C C . ASN B 1 52 ? 14.531 17.375 -12.203 1 91.06 52 ASN B C 1
ATOM 4212 O O . ASN B 1 52 ? 15.391 17.172 -11.344 1 91.06 52 ASN B O 1
ATOM 4216 N N . VAL B 1 53 ? 13.258 17.297 -12 1 91.56 53 VAL B N 1
ATOM 4217 C CA . VAL B 1 53 ? 12.734 17.016 -10.664 1 91.56 53 VAL B CA 1
ATOM 4218 C C . VAL B 1 53 ? 13.047 15.57 -10.281 1 91.56 53 VAL B C 1
ATOM 4220 O O . VAL B 1 53 ? 13.477 15.297 -9.156 1 91.56 53 VAL B O 1
ATOM 4223 N N . ILE B 1 54 ? 12.867 14.656 -11.203 1 90.19 54 ILE B N 1
ATOM 4224 C CA . ILE B 1 54 ? 13.18 13.25 -10.953 1 90.19 54 ILE B CA 1
ATOM 4225 C C . ILE B 1 54 ? 14.672 13.102 -10.688 1 90.19 54 ILE B C 1
ATOM 4227 O O . ILE B 1 54 ? 15.078 12.344 -9.797 1 90.19 54 ILE B O 1
ATOM 4231 N N . ASN B 1 55 ? 15.508 13.805 -11.383 1 84.88 55 ASN B N 1
ATOM 4232 C CA . ASN B 1 55 ? 16.953 13.734 -11.234 1 84.88 55 ASN B CA 1
ATOM 4233 C C . ASN B 1 55 ? 17.406 14.281 -9.875 1 84.88 55 ASN B C 1
ATOM 4235 O O . ASN B 1 55 ? 18.484 13.922 -9.383 1 84.88 55 ASN B O 1
ATOM 4239 N N . SER B 1 56 ? 16.531 15.117 -9.359 1 82.12 56 SER B N 1
ATOM 4240 C CA . SER B 1 56 ? 16.844 15.672 -8.047 1 82.12 56 SER B CA 1
ATOM 4241 C C . SER B 1 56 ? 16.375 14.758 -6.93 1 82.12 56 SER B C 1
ATOM 4243 O O . SER B 1 56 ? 16.422 15.125 -5.754 1 82.12 56 SER B O 1
ATOM 4245 N N . GLY B 1 57 ? 15.805 13.633 -7.309 1 79.19 57 GLY B N 1
ATOM 4246 C CA . GLY B 1 57 ? 15.445 12.641 -6.309 1 79.19 57 GLY B CA 1
ATOM 4247 C C . GLY B 1 57 ? 13.977 12.672 -5.945 1 79.19 57 GLY B C 1
ATOM 4248 O O . GLY B 1 57 ? 13.508 11.844 -5.152 1 79.19 57 GLY B O 1
ATOM 4249 N N . HIS B 1 58 ? 13.242 13.57 -6.473 1 85.56 58 HIS B N 1
ATOM 4250 C CA . HIS B 1 58 ? 11.82 13.688 -6.168 1 85.56 58 HIS B CA 1
ATOM 4251 C C . HIS B 1 58 ? 10.977 12.93 -7.184 1 85.56 58 HIS B C 1
ATOM 4253 O O . HIS B 1 58 ? 10.414 13.531 -8.109 1 85.56 58 HIS B O 1
ATOM 4259 N N . LYS B 1 59 ? 10.75 11.711 -6.906 1 90.19 59 LYS B N 1
ATOM 4260 C CA . LYS B 1 59 ? 10.125 10.828 -7.891 1 90.19 59 LYS B CA 1
ATOM 4261 C C . LYS B 1 59 ? 8.625 10.703 -7.641 1 90.19 59 LYS B C 1
ATOM 4263 O O . LYS B 1 59 ? 7.895 10.156 -8.477 1 90.19 59 LYS B O 1
ATOM 4268 N N . SER B 1 60 ? 8.156 11.281 -6.605 1 92.94 60 SER B N 1
ATOM 4269 C CA . SER B 1 60 ? 6.758 11.094 -6.242 1 92.94 60 SER B CA 1
ATOM 4270 C C . SER B 1 60 ? 5.828 11.781 -7.238 1 92.94 60 SER B C 1
ATOM 4272 O O . SER B 1 60 ? 4.664 11.391 -7.379 1 92.94 60 SER B O 1
ATOM 4274 N N . ILE B 1 61 ? 6.309 12.766 -7.949 1 96 61 ILE B N 1
ATOM 4275 C CA . ILE B 1 61 ? 5.453 13.531 -8.852 1 96 61 ILE B CA 1
ATOM 4276 C C . ILE B 1 61 ? 4.988 12.641 -10 1 96 61 ILE B C 1
ATOM 4278 O O . ILE B 1 61 ? 3.906 12.844 -10.555 1 96 61 ILE B O 1
ATOM 4282 N N . ILE B 1 62 ? 5.746 11.602 -10.328 1 97.25 62 ILE B N 1
ATOM 4283 C CA . ILE B 1 62 ? 5.379 10.789 -11.492 1 97.25 62 ILE B CA 1
ATOM 4284 C C . ILE B 1 62 ? 4.414 9.688 -11.062 1 97.25 62 ILE B C 1
ATOM 4286 O O . ILE B 1 62 ? 3.941 8.914 -11.898 1 97.25 62 ILE B O 1
ATOM 4290 N N . GLU B 1 63 ? 4.09 9.617 -9.781 1 97 63 GLU B N 1
ATOM 4291 C CA . GLU B 1 63 ? 3.02 8.734 -9.328 1 97 63 GLU B CA 1
ATOM 4292 C C . GLU B 1 63 ? 1.666 9.188 -9.867 1 97 63 GLU B C 1
ATOM 4294 O O . GLU B 1 63 ? 0.698 8.43 -9.852 1 97 63 GLU B O 1
ATOM 4299 N N . HIS B 1 64 ? 1.61 10.414 -10.352 1 98.12 64 HIS B N 1
ATOM 4300 C CA . HIS B 1 64 ? 0.357 10.945 -10.875 1 98.12 64 HIS B CA 1
ATOM 4301 C C . HIS B 1 64 ? 0.117 10.477 -12.305 1 98.12 64 HIS B C 1
ATOM 4303 O O . HIS B 1 64 ? -0.969 10.68 -12.852 1 98.12 64 HIS B O 1
ATOM 4309 N N . ALA B 1 65 ? 1.085 9.875 -12.969 1 97.62 65 ALA B N 1
ATOM 4310 C CA . ALA B 1 65 ? 0.91 9.227 -14.266 1 97.62 65 ALA B CA 1
ATOM 4311 C C . ALA B 1 65 ? 0.624 7.738 -14.102 1 97.62 65 ALA B C 1
ATOM 4313 O O . ALA B 1 65 ? 1.435 7.004 -13.531 1 97.62 65 ALA B O 1
ATOM 4314 N N . VAL B 1 66 ? -0.543 7.312 -14.594 1 97.56 66 VAL B N 1
ATOM 4315 C CA . VAL B 1 66 ? -0.965 5.934 -14.367 1 97.56 66 VAL B CA 1
ATOM 4316 C C . VAL B 1 66 ? -1.217 5.246 -15.711 1 97.56 66 VAL B C 1
ATOM 4318 O O . VAL B 1 66 ? -1.686 5.875 -16.656 1 97.56 66 VAL B O 1
ATOM 4321 N N . PHE B 1 67 ? -0.891 3.961 -15.781 1 97.62 67 PHE B N 1
ATOM 4322 C CA . PHE B 1 67 ? -1.032 3.15 -16.984 1 97.62 67 PHE B CA 1
ATOM 4323 C C . PHE B 1 67 ? -1.735 1.834 -16.672 1 97.62 67 PHE B C 1
ATOM 4325 O O . PHE B 1 67 ? -1.518 1.246 -15.609 1 97.62 67 PHE B O 1
ATOM 4332 N N . THR B 1 68 ? -2.629 1.386 -17.578 1 98.25 68 THR B N 1
ATOM 4333 C CA . THR B 1 68 ? -3.162 0.028 -17.531 1 98.25 68 THR B CA 1
ATOM 4334 C C . THR B 1 68 ? -2.588 -0.817 -18.656 1 98.25 68 THR B C 1
ATOM 4336 O O . THR B 1 68 ? -2.652 -0.425 -19.828 1 98.25 68 THR B O 1
ATOM 4339 N N . ILE B 1 69 ? -2.031 -1.92 -18.297 1 98.56 69 ILE B N 1
ATOM 4340 C CA . ILE B 1 69 ? -1.353 -2.793 -19.25 1 98.56 69 ILE B CA 1
ATOM 4341 C C . ILE B 1 69 ? -2.113 -4.109 -19.375 1 98.56 69 ILE B C 1
ATOM 4343 O O . ILE B 1 69 ? -2.5 -4.711 -18.359 1 98.56 69 ILE B O 1
ATOM 4347 N N . ALA B 1 70 ? -2.393 -4.543 -20.609 1 98.38 70 ALA B N 1
ATOM 4348 C CA . ALA B 1 70 ? -2.926 -5.871 -20.906 1 98.38 70 ALA B CA 1
ATOM 4349 C C . ALA B 1 70 ? -1.805 -6.852 -21.234 1 98.38 70 ALA B C 1
ATOM 4351 O O . ALA B 1 70 ? -1.061 -6.656 -22.188 1 98.38 70 ALA B O 1
ATOM 4352 N N . PHE B 1 71 ? -1.644 -7.832 -20.406 1 98.56 71 PHE B N 1
ATOM 4353 C CA . PHE B 1 71 ? -0.704 -8.914 -20.672 1 98.56 71 PHE B CA 1
ATOM 4354 C C . PHE B 1 71 ? -1.4 -10.078 -21.375 1 98.56 71 PHE B C 1
ATOM 4356 O O . PHE B 1 71 ? -2.365 -10.633 -20.859 1 98.56 71 PHE B O 1
ATOM 4363 N N . CYS B 1 72 ? -0.884 -10.438 -22.562 1 97.44 72 CYS B N 1
ATOM 4364 C CA . CYS B 1 72 ? -1.519 -11.438 -23.422 1 97.44 72 CYS B CA 1
ATOM 4365 C C . CYS B 1 72 ? -0.602 -12.633 -23.625 1 97.44 72 CYS B C 1
ATOM 4367 O O . CYS B 1 72 ? 0.499 -12.492 -24.156 1 97.44 72 CYS B O 1
ATOM 4369 N N . ASN B 1 73 ? -1.111 -13.727 -23.188 1 96.88 73 ASN B N 1
ATOM 4370 C CA . ASN B 1 73 ? -0.435 -14.992 -23.438 1 96.88 73 ASN B CA 1
ATOM 4371 C C . ASN B 1 73 ? 0.991 -14.984 -22.891 1 96.88 73 ASN B C 1
ATOM 4373 O O . ASN B 1 73 ? 1.932 -15.344 -23.609 1 96.88 73 ASN B O 1
ATOM 4377 N N . VAL B 1 74 ? 1.101 -14.445 -21.75 1 97.62 74 VAL B N 1
ATOM 4378 C CA . VAL B 1 74 ? 2.371 -14.547 -21.047 1 97.62 74 VAL B CA 1
ATOM 4379 C C . VAL B 1 74 ? 2.373 -15.805 -20.172 1 97.62 74 VAL B C 1
ATOM 4381 O O . VAL B 1 74 ? 1.312 -16.312 -19.812 1 97.62 74 VAL B O 1
ATOM 4384 N N . SER B 1 75 ? 3.568 -16.344 -19.906 1 97.06 75 SER B N 1
ATOM 4385 C CA . SER B 1 75 ? 3.646 -17.547 -19.094 1 97.06 75 SER B CA 1
ATOM 4386 C C . SER B 1 75 ? 3.248 -17.266 -17.656 1 97.06 75 SER B C 1
ATOM 4388 O O . SER B 1 75 ? 3.215 -16.109 -17.219 1 97.06 75 SER B O 1
ATOM 4390 N N . ALA B 1 76 ? 2.943 -18.281 -16.906 1 97.12 76 ALA B N 1
ATOM 4391 C CA . ALA B 1 76 ? 2.678 -18.188 -15.477 1 97.12 76 ALA B CA 1
ATOM 4392 C C . ALA B 1 76 ? 3.896 -17.656 -14.727 1 97.12 76 ALA B C 1
ATOM 4394 O O . ALA B 1 76 ? 3.766 -17.047 -13.656 1 97.12 76 ALA B O 1
ATOM 4395 N N . VAL B 1 77 ? 5.086 -17.859 -15.289 1 96.62 77 VAL B N 1
ATOM 4396 C CA . VAL B 1 77 ? 6.309 -17.328 -14.703 1 96.62 77 VAL B CA 1
ATOM 4397 C C . VAL B 1 77 ? 6.254 -15.797 -14.703 1 96.62 77 VAL B C 1
ATOM 4399 O O . VAL B 1 77 ? 6.523 -15.164 -13.68 1 96.62 77 VAL B O 1
ATOM 4402 N N . VAL B 1 78 ? 5.852 -15.25 -15.828 1 97.31 78 VAL B N 1
ATOM 4403 C CA . VAL B 1 78 ? 5.734 -13.805 -15.969 1 97.31 78 VAL B CA 1
ATOM 4404 C C . VAL B 1 78 ? 4.645 -13.281 -15.031 1 97.31 78 VAL B C 1
ATOM 4406 O O . VAL B 1 78 ? 4.832 -12.273 -14.352 1 97.31 78 VAL B O 1
ATOM 4409 N N . GLU B 1 79 ? 3.559 -13.977 -15.039 1 97.5 79 GLU B N 1
ATOM 4410 C CA . GLU B 1 79 ? 2.461 -13.586 -14.164 1 97.5 79 GLU B CA 1
ATOM 4411 C C . GLU B 1 79 ? 2.914 -13.539 -12.703 1 97.5 79 GLU B C 1
ATOM 4413 O O . GLU B 1 79 ? 2.686 -12.547 -12.008 1 97.5 79 GLU B O 1
ATOM 4418 N N . GLN B 1 80 ? 3.535 -14.594 -12.266 1 95.75 80 GLN B N 1
ATOM 4419 C CA . GLN B 1 80 ? 3.984 -14.68 -10.883 1 95.75 80 GLN B CA 1
ATOM 4420 C C . GLN B 1 80 ? 4.949 -13.547 -10.539 1 95.75 80 GLN B C 1
ATOM 4422 O O . GLN B 1 80 ? 4.898 -12.992 -9.445 1 95.75 80 GLN B O 1
ATOM 4427 N N . PHE B 1 81 ? 5.832 -13.234 -11.445 1 95.62 81 PHE B N 1
ATOM 4428 C CA . PHE B 1 81 ? 6.781 -12.148 -11.234 1 95.62 81 PHE B CA 1
ATOM 4429 C C . PHE B 1 81 ? 6.051 -10.828 -11.016 1 95.62 81 PHE B C 1
ATOM 4431 O O . PHE B 1 81 ? 6.328 -10.109 -10.055 1 95.62 81 PHE B O 1
ATOM 4438 N N . PHE B 1 82 ? 5.086 -10.508 -11.805 1 97.38 82 PHE B N 1
ATOM 4439 C CA . PHE B 1 82 ? 4.41 -9.219 -11.789 1 97.38 82 PHE B CA 1
ATOM 4440 C C . PHE B 1 82 ? 3.514 -9.086 -10.562 1 97.38 82 PHE B C 1
ATOM 4442 O O . PHE B 1 82 ? 3.477 -8.039 -9.922 1 97.38 82 PHE B O 1
ATOM 4449 N N . ILE B 1 83 ? 2.801 -10.125 -10.266 1 95.56 83 ILE B N 1
ATOM 4450 C CA . ILE B 1 83 ? 1.771 -9.992 -9.242 1 95.56 83 ILE B CA 1
ATOM 4451 C C . ILE B 1 83 ? 2.424 -9.891 -7.863 1 95.56 83 ILE B C 1
ATOM 4453 O O . ILE B 1 83 ? 1.748 -9.617 -6.867 1 95.56 83 ILE B O 1
ATOM 4457 N N . GLU B 1 84 ? 3.748 -10.055 -7.773 1 93.38 84 GLU B N 1
ATOM 4458 C CA . GLU B 1 84 ? 4.461 -9.898 -6.512 1 93.38 84 GLU B CA 1
ATOM 4459 C C . GLU B 1 84 ? 4.648 -8.422 -6.168 1 93.38 84 GLU B C 1
ATOM 4461 O O . GLU B 1 84 ? 5 -8.078 -5.039 1 93.38 84 GLU B O 1
ATOM 4466 N N . PHE B 1 85 ? 4.512 -7.562 -7.121 1 93.5 85 PHE B N 1
ATOM 4467 C CA . PHE B 1 85 ? 4.594 -6.133 -6.855 1 93.5 85 PHE B CA 1
ATOM 4468 C C . PHE B 1 85 ? 3.289 -5.617 -6.262 1 93.5 85 PHE B C 1
ATOM 4470 O O . PHE B 1 85 ? 2.232 -5.715 -6.891 1 93.5 85 PHE B O 1
ATOM 4477 N N . ARG B 1 86 ? 3.371 -4.98 -5.105 1 91.19 86 ARG B N 1
ATOM 4478 C CA . ARG B 1 86 ? 2.189 -4.758 -4.273 1 91.19 86 ARG B CA 1
ATOM 4479 C C . ARG B 1 86 ? 1.568 -3.396 -4.555 1 91.19 86 ARG B C 1
ATOM 4481 O O . ARG B 1 86 ? 0.432 -3.133 -4.156 1 91.19 86 ARG B O 1
ATOM 4488 N N . LEU B 1 87 ? 2.303 -2.496 -5.133 1 92.62 87 LEU B N 1
ATOM 4489 C CA . LEU B 1 87 ? 1.779 -1.157 -5.379 1 92.62 87 LEU B CA 1
ATOM 4490 C C . LEU B 1 87 ? 1.213 -1.045 -6.789 1 92.62 87 LEU B C 1
ATOM 4492 O O . LEU B 1 87 ? 1.558 -0.12 -7.531 1 92.62 87 LEU B O 1
ATOM 4496 N N . ALA B 1 88 ? 0.453 -1.994 -7.227 1 96.38 88 ALA B N 1
ATOM 4497 C CA . ALA B 1 88 ? -0.269 -2.094 -8.492 1 96.38 88 ALA B CA 1
ATOM 4498 C C . ALA B 1 88 ? -1.569 -2.873 -8.32 1 96.38 88 ALA B C 1
ATOM 4500 O O . ALA B 1 88 ? -1.801 -3.486 -7.277 1 96.38 88 ALA B O 1
ATOM 4501 N N . SER B 1 89 ? -2.459 -2.725 -9.258 1 96.94 89 SER B N 1
ATOM 4502 C CA . SER B 1 89 ? -3.721 -3.459 -9.258 1 96.94 89 SER B CA 1
ATOM 4503 C C . SER B 1 89 ? -3.744 -4.512 -10.359 1 96.94 89 SER B C 1
ATOM 4505 O O . SER B 1 89 ? -3.334 -4.242 -11.492 1 96.94 89 SER B O 1
ATOM 4507 N N . PHE B 1 90 ? -4.223 -5.703 -10.016 1 97.44 90 PHE B N 1
ATOM 4508 C CA . PHE B 1 90 ? -4.203 -6.805 -10.969 1 97.44 90 PHE B CA 1
ATOM 4509 C C . PHE B 1 90 ? -5.57 -7.469 -11.062 1 97.44 90 PHE B C 1
ATOM 4511 O O . PHE B 1 90 ? -6.297 -7.543 -10.07 1 97.44 90 PHE B O 1
ATOM 4518 N N . THR B 1 91 ? -5.934 -7.883 -12.172 1 97.25 91 THR B N 1
ATOM 4519 C CA . THR B 1 91 ? -6.992 -8.852 -12.422 1 97.25 91 THR B CA 1
ATOM 4520 C C . THR B 1 91 ? -6.508 -9.961 -13.352 1 97.25 91 THR B C 1
ATOM 4522 O O . THR B 1 91 ? -6.16 -9.703 -14.508 1 97.25 91 THR B O 1
ATOM 4525 N N . VAL B 1 92 ? -6.477 -11.164 -12.836 1 96.81 92 VAL B N 1
ATOM 4526 C CA . VAL B 1 92 ? -5.867 -12.289 -13.539 1 96.81 92 VAL B CA 1
ATOM 4527 C C . VAL B 1 92 ? -6.949 -13.289 -13.945 1 96.81 92 VAL B C 1
ATOM 4529 O O . VAL B 1 92 ? -7.883 -13.547 -13.18 1 96.81 92 VAL B O 1
ATOM 4532 N N . LYS B 1 93 ? -6.836 -13.82 -15.148 1 96.31 93 LYS B N 1
ATOM 4533 C CA . LYS B 1 93 ? -7.73 -14.883 -15.602 1 96.31 93 LYS B CA 1
ATOM 4534 C C . LYS B 1 93 ? -7.691 -16.078 -14.648 1 96.31 93 LYS B C 1
ATOM 4536 O O . LYS B 1 93 ? -6.617 -16.594 -14.344 1 96.31 93 LYS B O 1
ATOM 4541 N N . SER B 1 94 ? -8.82 -16.484 -14.234 1 93.5 94 SER B N 1
ATOM 4542 C CA . SER B 1 94 ? -8.922 -17.5 -13.195 1 93.5 94 SER B CA 1
ATOM 4543 C C . SER B 1 94 ? -8.5 -18.875 -13.727 1 93.5 94 SER B C 1
ATOM 4545 O O . SER B 1 94 ? -8.906 -19.266 -14.812 1 93.5 94 SER B O 1
ATOM 4547 N N . ARG B 1 95 ? -7.797 -19.578 -12.922 1 92 95 ARG B N 1
ATOM 4548 C CA . ARG B 1 95 ? -7.379 -20.922 -13.25 1 92 95 ARG B CA 1
ATOM 4549 C C . ARG B 1 95 ? -8.273 -21.953 -12.562 1 92 95 ARG B C 1
ATOM 4551 O O . ARG B 1 95 ? -8.125 -23.156 -12.789 1 92 95 ARG B O 1
ATOM 4558 N N . ARG B 1 96 ? -9.117 -21.469 -11.734 1 91.31 96 ARG B N 1
ATOM 4559 C CA . ARG B 1 96 ? -10.047 -22.359 -11.039 1 91.31 96 ARG B CA 1
ATOM 4560 C C . ARG B 1 96 ? -11.258 -22.672 -11.914 1 91.31 96 ARG B C 1
ATOM 4562 O O . ARG B 1 96 ? -11.812 -23.766 -11.844 1 91.31 96 ARG B O 1
ATOM 4569 N N . TYR B 1 97 ? -11.602 -21.703 -12.766 1 88 97 TYR B N 1
ATOM 4570 C CA . TYR B 1 97 ? -12.898 -21.766 -13.43 1 88 97 TYR B CA 1
ATOM 4571 C C . TYR B 1 97 ? -12.734 -21.922 -14.938 1 88 97 TYR B C 1
ATOM 4573 O O . TYR B 1 97 ? -13.555 -22.562 -15.602 1 88 97 TYR B O 1
ATOM 4581 N N . VAL B 1 98 ? -11.68 -21.375 -15.445 1 93.38 98 VAL B N 1
ATOM 4582 C CA . VAL B 1 98 ? -11.453 -21.391 -16.891 1 93.38 98 VAL B CA 1
ATOM 4583 C C . VAL B 1 98 ? -10.742 -22.688 -17.281 1 93.38 98 VAL B C 1
ATOM 4585 O O . VAL B 1 98 ? -9.844 -23.156 -16.578 1 93.38 98 VAL B O 1
ATOM 4588 N N . ASP B 1 99 ? -11.141 -23.266 -18.359 1 94.88 99 ASP B N 1
ATOM 4589 C CA . ASP B 1 99 ? -10.508 -24.453 -18.906 1 94.88 99 ASP B CA 1
ATOM 4590 C C . ASP B 1 99 ? -9.211 -24.109 -19.641 1 94.88 99 ASP B C 1
ATOM 4592 O O . ASP B 1 99 ? -9.219 -23.328 -20.594 1 94.88 99 ASP B O 1
ATOM 4596 N N . PHE B 1 100 ? -8.125 -24.688 -19.266 1 95.38 100 PHE B N 1
ATOM 4597 C CA . PHE B 1 100 ? -6.812 -24.328 -19.797 1 95.38 100 PHE B CA 1
ATOM 4598 C C . PHE B 1 100 ? -6.332 -25.375 -20.797 1 95.38 100 PHE B C 1
ATOM 4600 O O . PHE B 1 100 ? -5.191 -25.328 -21.266 1 95.38 100 PHE B O 1
ATOM 4607 N N . SER B 1 101 ? -7.184 -26.312 -21.203 1 95 101 SER B N 1
ATOM 4608 C CA . SER B 1 101 ? -6.809 -27.422 -22.078 1 95 101 SER B CA 1
ATOM 4609 C C . SER B 1 101 ? -6.195 -26.906 -23.375 1 95 101 SER B C 1
ATOM 4611 O O . SER B 1 101 ? -5.281 -27.531 -23.922 1 95 101 SER B O 1
ATOM 4613 N N . ASN B 1 102 ? -6.695 -25.781 -23.797 1 92.62 102 ASN B N 1
ATOM 4614 C CA . ASN B 1 102 ? -6.246 -25.281 -25.094 1 92.62 102 ASN B CA 1
ATOM 4615 C C . ASN B 1 102 ? -5.656 -23.875 -24.953 1 92.62 102 ASN B C 1
ATOM 4617 O O . ASN B 1 102 ? -5.691 -23.094 -25.906 1 92.62 102 ASN B O 1
ATOM 4621 N N . MET B 1 103 ? -5.16 -23.484 -23.875 1 93.06 103 MET B N 1
ATOM 4622 C CA . MET B 1 103 ? -4.699 -22.125 -23.594 1 93.06 103 MET B CA 1
ATOM 4623 C C . MET B 1 103 ? -3.355 -21.859 -24.266 1 93.06 103 MET B C 1
ATOM 4625 O O . MET B 1 103 ? -3.014 -20.719 -24.547 1 93.06 103 MET B O 1
ATOM 4629 N N . GLY B 1 104 ? -2.574 -22.891 -24.547 1 94.88 104 GLY B N 1
ATOM 4630 C CA . GLY B 1 104 ? -1.247 -22.734 -25.125 1 94.88 104 GLY B CA 1
ATOM 4631 C C . GLY B 1 104 ? -0.162 -22.531 -24.094 1 94.88 104 GLY B C 1
ATOM 4632 O O . GLY B 1 104 ? -0.44 -22.547 -22.891 1 94.88 104 GLY B O 1
ATOM 4633 N N . TYR B 1 105 ? 1.107 -22.531 -24.562 1 96.62 105 TYR B N 1
ATOM 4634 C CA . TYR B 1 105 ? 2.225 -22.438 -23.641 1 96.62 105 TYR B CA 1
ATOM 4635 C C . TYR B 1 105 ? 3.42 -21.75 -24.281 1 96.62 105 TYR B C 1
ATOM 4637 O O . TYR B 1 105 ? 3.521 -21.688 -25.5 1 96.62 105 TYR B O 1
ATOM 4645 N N . TYR B 1 106 ? 4.246 -21.172 -23.453 1 95.69 106 TYR B N 1
ATOM 4646 C CA . TYR B 1 106 ? 5.461 -20.484 -23.859 1 95.69 106 TYR B CA 1
ATOM 4647 C C . TYR B 1 106 ? 6.582 -21.469 -24.156 1 95.69 106 TYR B C 1
ATOM 4649 O O . TYR B 1 106 ? 6.758 -22.453 -23.438 1 95.69 106 TYR B O 1
ATOM 4657 N N . ILE B 1 107 ? 7.297 -21.219 -25.25 1 93.12 107 ILE B N 1
ATOM 4658 C CA . ILE B 1 107 ? 8.5 -21.969 -25.609 1 93.12 107 ILE B CA 1
ATOM 4659 C C . ILE B 1 107 ? 9.719 -21.047 -25.516 1 93.12 107 ILE B C 1
ATOM 4661 O O . ILE B 1 107 ? 9.805 -20.047 -26.234 1 93.12 107 ILE B O 1
ATOM 4665 N N . PRO B 1 108 ? 10.633 -21.438 -24.656 1 89.62 108 PRO B N 1
ATOM 4666 C CA . PRO B 1 108 ? 11.828 -20.609 -24.531 1 89.62 108 PRO B CA 1
ATOM 4667 C C . PRO B 1 108 ? 12.594 -20.469 -25.859 1 89.62 108 PRO B C 1
ATOM 4669 O O . PRO B 1 108 ? 12.672 -21.438 -26.625 1 89.62 108 PRO B O 1
ATOM 4672 N N . GLU B 1 109 ? 13.18 -19.328 -26.141 1 81.19 109 GLU B N 1
ATOM 4673 C CA . GLU B 1 109 ? 13.789 -18.969 -27.422 1 81.19 109 GLU B CA 1
ATOM 4674 C C . GLU B 1 109 ? 15.117 -19.703 -27.625 1 81.19 109 GLU B C 1
ATOM 4676 O O . GLU B 1 109 ? 15.516 -19.969 -28.75 1 81.19 109 GLU B O 1
ATOM 4681 N N . TYR B 1 110 ? 15.82 -20.109 -26.672 1 78.94 110 TYR B N 1
ATOM 4682 C CA . TYR B 1 110 ? 17.203 -20.547 -26.859 1 78.94 110 TYR B CA 1
ATOM 4683 C C . TYR B 1 110 ? 17.297 -22.062 -26.766 1 78.94 110 TYR B C 1
ATOM 4685 O O . TYR B 1 110 ? 18.344 -22.609 -26.391 1 78.94 110 TYR B O 1
ATOM 4693 N N . LEU B 1 111 ? 16.25 -22.672 -27.219 1 85.19 111 LEU B N 1
ATOM 4694 C CA . LEU B 1 111 ? 16.281 -24.125 -27.234 1 85.19 111 LEU B CA 1
ATOM 4695 C C . LEU B 1 111 ? 16.781 -24.656 -28.562 1 85.19 111 LEU B C 1
ATOM 4697 O O . LEU B 1 111 ? 16.484 -24.078 -29.609 1 85.19 111 LEU B O 1
ATOM 4701 N N . THR B 1 112 ? 17.609 -25.734 -28.547 1 88.12 112 THR B N 1
ATOM 4702 C CA . THR B 1 112 ? 17.969 -26.453 -29.766 1 88.12 112 THR B CA 1
ATOM 4703 C C . THR B 1 112 ? 16.766 -27.172 -30.344 1 88.12 112 THR B C 1
ATOM 4705 O O . THR B 1 112 ? 15.727 -27.297 -29.688 1 88.12 112 THR B O 1
ATOM 4708 N N . GLU B 1 113 ? 16.938 -27.578 -31.578 1 91.19 113 GLU B N 1
ATOM 4709 C CA . GLU B 1 113 ? 15.844 -28.312 -32.219 1 91.19 113 GLU B CA 1
ATOM 4710 C C . GLU B 1 113 ? 15.477 -29.562 -31.422 1 91.19 113 GLU B C 1
ATOM 4712 O O . GLU B 1 113 ? 14.289 -29.844 -31.234 1 91.19 113 GLU B O 1
ATOM 4717 N N . LYS B 1 114 ? 16.453 -30.234 -30.969 1 91.56 114 LYS B N 1
ATOM 4718 C CA . LYS B 1 114 ? 16.219 -31.469 -30.219 1 91.56 114 LYS B CA 1
ATOM 4719 C C . LYS B 1 114 ? 15.547 -31.156 -28.875 1 91.56 114 LYS B C 1
ATOM 4721 O O . LYS B 1 114 ? 14.562 -31.812 -28.516 1 91.56 114 LYS B O 1
ATOM 4726 N N . THR B 1 115 ? 16.094 -30.234 -28.141 1 91.75 115 THR B N 1
ATOM 4727 C CA . THR B 1 115 ? 15.539 -29.875 -26.844 1 91.75 115 THR B CA 1
ATOM 4728 C C . THR B 1 115 ? 14.133 -29.312 -27 1 91.75 115 THR B C 1
ATOM 4730 O O . THR B 1 115 ? 13.273 -29.531 -26.141 1 91.75 115 THR B O 1
ATOM 4733 N N . ARG B 1 116 ? 13.922 -28.625 -28.078 1 93.31 116 ARG B N 1
ATOM 4734 C CA . ARG B 1 116 ? 12.609 -28.047 -28.359 1 93.31 116 ARG B CA 1
ATOM 4735 C C . ARG B 1 116 ? 11.562 -29.156 -28.547 1 93.31 116 ARG B C 1
ATOM 4737 O O . ARG B 1 116 ? 10.445 -29.031 -28.047 1 93.31 116 ARG B O 1
ATOM 4744 N N . GLU B 1 117 ? 11.906 -30.141 -29.266 1 95.25 117 GLU B N 1
ATOM 4745 C CA . GLU B 1 117 ? 10.992 -31.25 -29.516 1 95.25 117 GLU B CA 1
ATOM 4746 C C . GLU B 1 117 ? 10.641 -31.969 -28.219 1 95.25 117 GLU B C 1
ATOM 4748 O O . GLU B 1 117 ? 9.477 -32.312 -27.969 1 95.25 117 GLU B O 1
ATOM 4753 N N . ILE B 1 118 ? 11.656 -32.219 -27.422 1 94.94 118 ILE B N 1
ATOM 4754 C CA . ILE B 1 118 ? 11.445 -32.875 -26.141 1 94.94 118 ILE B CA 1
ATOM 4755 C C . ILE B 1 118 ? 10.523 -32 -25.266 1 94.94 118 ILE B C 1
ATOM 4757 O O . ILE B 1 118 ? 9.586 -32.531 -24.656 1 94.94 118 ILE B O 1
ATOM 4761 N N . TYR B 1 119 ? 10.828 -30.734 -25.281 1 94.56 119 TYR B N 1
ATOM 4762 C CA . TYR B 1 119 ? 10.039 -29.766 -24.516 1 94.56 119 TYR B CA 1
ATOM 4763 C C . TYR B 1 119 ? 8.586 -29.781 -24.969 1 94.56 119 TYR B C 1
ATOM 4765 O O . TYR B 1 119 ? 7.676 -29.938 -24.156 1 94.56 119 TYR B O 1
ATOM 4773 N N . LYS B 1 120 ? 8.305 -29.672 -26.219 1 96 120 LYS B N 1
ATOM 4774 C CA . LYS B 1 120 ? 6.953 -29.594 -26.766 1 96 120 LYS B CA 1
ATOM 4775 C C . LYS B 1 120 ? 6.18 -30.891 -26.484 1 96 120 LYS B C 1
ATOM 4777 O O . LYS B 1 120 ? 5.012 -30.844 -26.094 1 96 120 LYS B O 1
ATOM 4782 N N . ASN B 1 121 ? 6.848 -32 -26.688 1 96.88 121 ASN B N 1
ATOM 4783 C CA . ASN B 1 121 ? 6.195 -33.281 -26.438 1 96.88 121 ASN B CA 1
ATOM 4784 C C . ASN B 1 121 ? 5.781 -33.438 -24.984 1 96.88 121 ASN B C 1
ATOM 4786 O O . ASN B 1 121 ? 4.68 -33.938 -24.688 1 96.88 121 ASN B O 1
ATOM 4790 N N . TYR B 1 122 ? 6.676 -33.094 -24.219 1 96.69 122 TYR B N 1
ATOM 4791 C CA . TYR B 1 122 ? 6.418 -33.219 -22.797 1 96.69 122 TYR B CA 1
ATOM 4792 C C . TYR B 1 122 ? 5.301 -32.281 -22.344 1 96.69 122 TYR B C 1
ATOM 4794 O O . TYR B 1 122 ? 4.395 -32.688 -21.609 1 96.69 122 TYR B O 1
ATOM 4802 N N . VAL B 1 123 ? 5.336 -31.016 -22.75 1 97.25 123 VAL B N 1
ATOM 4803 C CA . VAL B 1 123 ? 4.32 -30.047 -22.359 1 97.25 123 VAL B CA 1
ATOM 4804 C C . VAL B 1 123 ? 2.963 -30.469 -22.922 1 97.25 123 VAL B C 1
ATOM 4806 O O . VAL B 1 123 ? 1.942 -30.359 -22.234 1 97.25 123 VAL B O 1
ATOM 4809 N N . ASN B 1 124 ? 2.943 -30.938 -24.109 1 97.75 124 ASN B N 1
ATOM 4810 C CA . ASN B 1 124 ? 1.707 -31.453 -24.688 1 97.75 124 ASN B CA 1
ATOM 4811 C C . ASN B 1 124 ? 1.14 -32.625 -23.875 1 97.75 124 ASN B C 1
ATOM 4813 O O . ASN B 1 124 ? -0.077 -32.719 -23.719 1 97.75 124 ASN B O 1
ATOM 4817 N N . TYR B 1 125 ? 2.053 -33.469 -23.484 1 97.94 125 TYR B N 1
ATOM 4818 C CA . TYR B 1 125 ? 1.646 -34.531 -22.609 1 97.94 125 TYR B CA 1
ATOM 4819 C C . TYR B 1 125 ? 0.958 -34 -21.359 1 97.94 125 TYR B C 1
ATOM 4821 O O . TYR B 1 125 ? -0.11 -34.469 -20.969 1 97.94 125 TYR B O 1
ATOM 4829 N N . LEU B 1 126 ? 1.528 -33 -20.719 1 98.19 126 LEU B N 1
ATOM 4830 C CA . LEU B 1 126 ? 0.969 -32.438 -19.5 1 98.19 126 LEU B CA 1
ATOM 4831 C C . LEU B 1 126 ? -0.405 -31.844 -19.75 1 98.19 126 LEU B C 1
ATOM 4833 O O . LEU B 1 126 ? -1.316 -31.984 -18.938 1 98.19 126 LEU B O 1
ATOM 4837 N N . PHE B 1 127 ? -0.615 -31.109 -20.844 1 98.12 127 PHE B N 1
ATOM 4838 C CA . PHE B 1 127 ? -1.911 -30.547 -21.203 1 98.12 127 PHE B CA 1
ATOM 4839 C C . PHE B 1 127 ? -2.932 -31.656 -21.453 1 98.12 127 PHE B C 1
ATOM 4841 O O . PHE B 1 127 ? -4.109 -31.5 -21.125 1 98.12 127 PHE B O 1
ATOM 4848 N N . SER B 1 128 ? -2.475 -32.75 -22.078 1 98 128 SER B N 1
ATOM 4849 C CA . SER B 1 128 ? -3.352 -33.875 -22.281 1 98 128 SER B CA 1
ATOM 4850 C C . SER B 1 128 ? -3.791 -34.5 -20.953 1 98 128 SER B C 1
ATOM 4852 O O . SER B 1 128 ? -4.934 -34.938 -20.797 1 98 128 SER B O 1
ATOM 4854 N N . GLU B 1 129 ? -2.83 -34.594 -20.016 1 98.06 129 GLU B N 1
ATOM 4855 C CA . GLU B 1 129 ? -3.17 -35.094 -18.688 1 98.06 129 GLU B CA 1
ATOM 4856 C C . GLU B 1 129 ? -4.207 -34.188 -18.016 1 98.06 129 GLU B C 1
ATOM 4858 O O . GLU B 1 129 ? -5.156 -34.688 -17.406 1 98.06 129 GLU B O 1
ATOM 4863 N N . TYR B 1 130 ? -3.992 -32.875 -18.125 1 98.19 130 TYR B N 1
ATOM 4864 C CA . TYR B 1 130 ? -4.98 -31.938 -17.594 1 98.19 130 TYR B CA 1
ATOM 4865 C C . TYR B 1 130 ? -6.355 -32.219 -18.188 1 98.19 130 TYR B C 1
ATOM 4867 O O . TYR B 1 130 ? -7.336 -32.344 -17.453 1 98.19 130 TYR B O 1
ATOM 4875 N N . ASN B 1 131 ? -6.414 -32.281 -19.453 1 97.94 131 ASN B N 1
ATOM 4876 C CA . ASN B 1 131 ? -7.672 -32.531 -20.141 1 97.94 131 ASN B CA 1
ATOM 4877 C C . ASN B 1 131 ? -8.297 -33.875 -19.672 1 97.94 131 ASN B C 1
ATOM 4879 O O . ASN B 1 131 ? -9.516 -33.969 -19.531 1 97.94 131 ASN B O 1
ATOM 4883 N N . TYR B 1 132 ? -7.484 -34.812 -19.562 1 97.88 132 TYR B N 1
ATOM 4884 C CA . TYR B 1 132 ? -7.945 -36.125 -19.094 1 97.88 132 TYR B CA 1
ATOM 4885 C C . TYR B 1 132 ? -8.617 -36 -17.734 1 97.88 132 TYR B C 1
ATOM 4887 O O . TYR B 1 132 ? -9.727 -36.5 -17.531 1 97.88 132 TYR B O 1
ATOM 4895 N N . PHE B 1 133 ? -7.93 -35.406 -16.781 1 98 133 PHE B N 1
ATOM 4896 C CA . PHE B 1 133 ? -8.477 -35.281 -15.43 1 98 133 PHE B CA 1
ATOM 4897 C C . PHE B 1 133 ? -9.797 -34.5 -15.453 1 98 133 PHE B C 1
ATOM 4899 O O . PHE B 1 133 ? -10.75 -34.875 -14.773 1 98 133 PHE B O 1
ATOM 4906 N N . VAL B 1 134 ? -9.836 -33.438 -16.25 1 97.69 134 VAL B N 1
ATOM 4907 C CA . VAL B 1 134 ? -11.055 -32.656 -16.359 1 97.69 134 VAL B CA 1
ATOM 4908 C C . VAL B 1 134 ? -12.188 -33.5 -16.906 1 97.69 134 VAL B C 1
ATOM 4910 O O . VAL B 1 134 ? -13.305 -33.469 -16.391 1 97.69 134 VAL B O 1
ATOM 4913 N N . THR B 1 135 ? -11.961 -34.281 -17.891 1 96.94 135 THR B N 1
ATOM 4914 C CA . THR B 1 135 ? -12.961 -35.094 -18.547 1 96.94 135 THR B CA 1
ATOM 4915 C C . THR B 1 135 ? -13.438 -36.219 -17.594 1 96.94 135 THR B C 1
ATOM 4917 O O . THR B 1 135 ? -14.562 -36.688 -17.703 1 96.94 135 THR B O 1
ATOM 4920 N N . GLN B 1 136 ? -12.562 -36.625 -16.672 1 96.56 136 GLN B N 1
ATOM 4921 C CA . GLN B 1 136 ? -12.914 -37.625 -15.688 1 96.56 136 GLN B CA 1
ATOM 4922 C C . GLN B 1 136 ? -13.727 -37.031 -14.539 1 96.56 136 GLN B C 1
ATOM 4924 O O . GLN B 1 136 ? -14.031 -37.719 -13.562 1 96.56 136 GLN B O 1
ATOM 4929 N N . GLY B 1 137 ? -13.977 -35.75 -14.633 1 95.5 137 GLY B N 1
ATOM 4930 C CA . GLY B 1 137 ? -14.844 -35.125 -13.656 1 95.5 137 GLY B CA 1
ATOM 4931 C C . GLY B 1 137 ? -14.078 -34.406 -12.539 1 95.5 137 GLY B C 1
ATOM 4932 O O . GLY B 1 137 ? -14.68 -33.906 -11.602 1 95.5 137 GLY B O 1
ATOM 4933 N N . ILE B 1 138 ? -12.766 -34.469 -12.586 1 97 138 ILE B N 1
ATOM 4934 C CA . ILE B 1 138 ? -11.977 -33.75 -11.609 1 97 138 ILE B CA 1
ATOM 4935 C C . ILE B 1 138 ? -12.18 -32.25 -11.812 1 97 138 ILE B C 1
ATOM 4937 O O . ILE B 1 138 ? -12.086 -31.734 -12.938 1 97 138 ILE B O 1
ATOM 4941 N N . PRO B 1 139 ? -12.508 -31.484 -10.664 1 96.75 139 PRO B N 1
ATOM 4942 C CA . PRO B 1 139 ? -12.641 -30.031 -10.812 1 96.75 139 PRO B CA 1
ATOM 4943 C C . PRO B 1 139 ? -11.398 -29.391 -11.43 1 96.75 139 PRO B C 1
ATOM 4945 O O . PRO B 1 139 ? -10.273 -29.797 -11.125 1 96.75 139 PRO B O 1
ATOM 4948 N N . LYS B 1 140 ? -11.594 -28.375 -12.227 1 97.56 140 LYS B N 1
ATOM 4949 C CA . LYS B 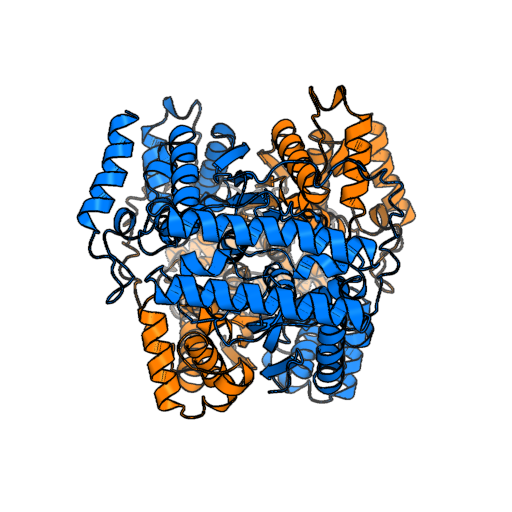1 140 ? -10.508 -27.672 -12.906 1 97.56 140 LYS B CA 1
ATOM 4950 C C . LYS B 1 140 ? -9.469 -27.172 -11.906 1 97.56 140 LYS B C 1
ATOM 4952 O O . LYS B 1 140 ? -8.266 -27.203 -12.18 1 97.56 140 LYS B O 1
ATOM 4957 N N . GLU B 1 141 ? -9.906 -26.688 -10.719 1 96.94 141 GLU B N 1
ATOM 4958 C CA . GLU B 1 141 ? -9.008 -26.141 -9.703 1 96.94 141 GLU B CA 1
ATOM 4959 C C . GLU B 1 141 ? -8.078 -27.234 -9.156 1 96.94 141 GLU B C 1
ATOM 4961 O O . GLU B 1 141 ? -7.027 -26.922 -8.594 1 96.94 141 GLU B O 1
ATOM 4966 N N . ASP B 1 142 ? -8.445 -28.469 -9.336 1 97.56 142 ASP B N 1
ATOM 4967 C CA . ASP B 1 142 ? -7.594 -29.578 -8.914 1 97.56 142 ASP B CA 1
ATOM 4968 C C . ASP B 1 142 ? -6.773 -30.125 -10.086 1 97.56 142 ASP B C 1
ATOM 4970 O O . ASP B 1 142 ? -5.59 -30.438 -9.93 1 97.56 142 ASP B O 1
ATOM 4974 N N . ALA B 1 143 ? -7.449 -30.203 -11.227 1 98.12 143 ALA B N 1
ATOM 4975 C CA . ALA B 1 143 ? -6.762 -30.688 -12.422 1 98.12 143 ALA B CA 1
ATOM 4976 C C . ALA B 1 143 ? -5.574 -29.797 -12.773 1 98.12 143 ALA B C 1
ATOM 4978 O O . ALA B 1 143 ? -4.566 -30.266 -13.305 1 98.12 143 ALA B O 1
ATOM 4979 N N . ARG B 1 144 ? -5.656 -28.531 -12.406 1 97.88 144 ARG B N 1
ATOM 4980 C CA . ARG B 1 144 ? -4.664 -27.547 -12.82 1 97.88 144 ARG B CA 1
ATOM 4981 C C . ARG B 1 144 ? -3.309 -27.844 -12.18 1 97.88 144 ARG B C 1
ATOM 4983 O O . ARG B 1 144 ? -2.287 -27.297 -12.609 1 97.88 144 ARG B O 1
ATOM 4990 N N . PHE B 1 145 ? -3.213 -28.672 -11.18 1 98.06 145 PHE B N 1
ATOM 4991 C CA . PHE B 1 145 ? -1.966 -28.922 -10.469 1 98.06 145 PHE B CA 1
ATOM 4992 C C . PHE B 1 145 ? -0.937 -29.578 -11.375 1 98.06 145 PHE B C 1
ATOM 4994 O O . PHE B 1 145 ? 0.267 -29.5 -11.117 1 98.06 145 PHE B O 1
ATOM 5001 N N . VAL B 1 146 ? -1.364 -30.188 -12.508 1 98.06 146 VAL B N 1
ATOM 5002 C CA . VAL B 1 146 ? -0.43 -30.875 -13.398 1 98.06 146 VAL B CA 1
ATOM 5003 C C . VAL B 1 146 ? 0.014 -29.938 -14.508 1 98.06 146 VAL B C 1
ATOM 5005 O O . VAL B 1 146 ? 0.868 -30.281 -15.328 1 98.06 146 VAL B O 1
ATOM 5008 N N . LEU B 1 147 ? -0.548 -28.734 -14.578 1 98.19 147 LEU B N 1
ATOM 5009 C CA . LEU B 1 147 ? -0.168 -27.781 -15.609 1 98.19 147 LEU B CA 1
ATOM 5010 C C . LEU B 1 147 ? 1.199 -27.172 -15.312 1 98.19 147 LEU B C 1
ATOM 5012 O O . LEU B 1 147 ? 1.501 -26.859 -14.156 1 98.19 147 LEU B O 1
ATOM 5016 N N . PRO B 1 148 ? 2.02 -27.062 -16.344 1 97.94 148 PRO B N 1
AT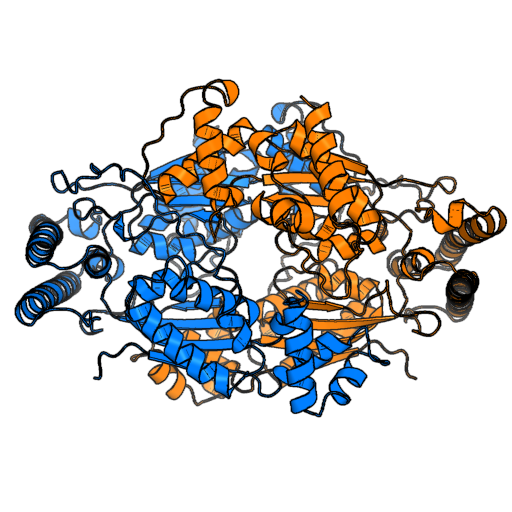OM 5017 C CA . PRO B 1 148 ? 3.338 -26.453 -16.172 1 97.94 148 PRO B CA 1
ATOM 5018 C C . PRO B 1 148 ? 3.283 -24.922 -16.172 1 97.94 148 PRO B C 1
ATOM 5020 O O . PRO B 1 148 ? 2.377 -24.344 -16.766 1 97.94 148 PRO B O 1
ATOM 5023 N N . TYR B 1 149 ? 4.273 -24.25 -15.609 1 97 149 TYR B N 1
ATOM 5024 C CA . TYR B 1 149 ? 4.277 -22.812 -15.438 1 97 149 TYR B CA 1
ATOM 5025 C C . TYR B 1 149 ? 4.574 -22.094 -16.766 1 97 149 TYR B C 1
ATOM 5027 O O . TYR B 1 149 ? 4.586 -20.875 -16.828 1 97 149 TYR B O 1
ATOM 5035 N N . CYS B 1 150 ? 4.73 -22.906 -17.812 1 96.62 150 CYS B N 1
ATOM 5036 C CA . CYS B 1 150 ? 4.875 -22.281 -19.125 1 96.62 150 CYS B CA 1
ATOM 5037 C C . CYS B 1 150 ? 3.514 -22.016 -19.75 1 96.62 150 CYS B C 1
ATOM 5039 O O . CYS B 1 150 ? 3.43 -21.422 -20.828 1 96.62 150 CYS B O 1
ATOM 5041 N N . PHE B 1 151 ? 2.406 -22.484 -19.109 1 97 151 PHE B N 1
ATOM 5042 C CA . PHE B 1 151 ? 1.099 -22.234 -19.703 1 97 151 PHE B CA 1
ATOM 5043 C C . PHE B 1 151 ? 0.823 -20.734 -19.797 1 97 151 PHE B C 1
ATOM 5045 O O . PHE B 1 151 ? 1.343 -19.953 -19 1 97 151 PHE B O 1
ATOM 5052 N N . PHE B 1 152 ? 0.024 -20.359 -20.766 1 97.06 152 PHE B N 1
ATOM 5053 C CA . PHE B 1 152 ? -0.255 -18.938 -21 1 97.06 152 PHE B CA 1
ATOM 5054 C C . PHE B 1 152 ? -1.279 -18.422 -20 1 97.06 152 PHE B C 1
ATOM 5056 O O . PHE B 1 152 ? -2.293 -19.078 -19.75 1 97.06 152 PHE B O 1
ATOM 5063 N N . SER B 1 153 ? -0.924 -17.312 -19.422 1 96.44 153 SER B N 1
ATOM 5064 C CA . SER B 1 153 ? -1.81 -16.516 -18.578 1 96.44 153 SER B CA 1
ATOM 5065 C C . SER B 1 153 ? -2.16 -15.188 -19.25 1 96.44 153 SER B C 1
ATOM 5067 O O . SER B 1 153 ? -1.443 -14.719 -20.125 1 96.44 153 SER B O 1
ATOM 5069 N N . ASN B 1 154 ? -3.281 -14.656 -18.938 1 97.44 154 ASN B N 1
ATOM 5070 C CA . ASN B 1 154 ? -3.781 -13.359 -19.391 1 97.44 154 ASN B CA 1
ATOM 5071 C C . ASN B 1 154 ? -4.273 -12.516 -18.219 1 97.44 154 ASN B C 1
ATOM 5073 O O . ASN B 1 154 ? -5.066 -12.977 -17.391 1 97.44 154 ASN B O 1
ATOM 5077 N N . PHE B 1 155 ? -3.773 -11.258 -18.094 1 98 155 PHE B N 1
ATOM 5078 C CA . PHE B 1 155 ? -4.199 -10.445 -16.969 1 98 155 PHE B CA 1
ATOM 5079 C C . PHE B 1 155 ? -4.012 -8.961 -17.266 1 98 155 PHE B C 1
ATOM 5081 O O . PHE B 1 155 ? -3.414 -8.602 -18.281 1 98 155 PHE B O 1
ATOM 5088 N N . TYR B 1 156 ? -4.648 -8.109 -16.5 1 98.5 156 TYR B N 1
ATOM 5089 C CA . TYR B 1 156 ? -4.504 -6.656 -16.547 1 98.5 156 TYR B CA 1
ATOM 5090 C C . TYR B 1 156 ? -3.729 -6.148 -15.328 1 98.5 156 TYR B C 1
ATOM 5092 O O . TYR B 1 156 ? -3.832 -6.715 -14.234 1 98.5 156 TYR B O 1
ATOM 5100 N N . CYS B 1 157 ? -2.949 -5.137 -15.547 1 98.5 157 CYS B N 1
ATOM 5101 C CA . CYS B 1 157 ? -2.195 -4.473 -14.484 1 98.5 157 CYS B CA 1
ATOM 5102 C C . CYS B 1 157 ? -2.328 -2.957 -14.586 1 98.5 157 CYS B C 1
ATOM 5104 O O . CYS B 1 157 ? -2.066 -2.377 -15.641 1 98.5 157 CYS B O 1
ATOM 5106 N N . THR B 1 158 ? -2.83 -2.293 -13.586 1 98.38 158 THR B N 1
ATOM 5107 C CA . THR B 1 158 ? -2.822 -0.838 -13.492 1 98.38 158 THR B CA 1
ATOM 5108 C C . THR B 1 158 ? -1.774 -0.368 -12.484 1 98.38 158 THR B C 1
ATOM 5110 O O . THR B 1 158 ? -1.771 -0.807 -11.336 1 98.38 158 THR B O 1
ATOM 5113 N N . VAL B 1 159 ? -0.896 0.509 -12.93 1 98.19 159 VAL B N 1
ATOM 5114 C CA . VAL B 1 159 ? 0.273 0.867 -12.133 1 98.19 159 VAL B CA 1
ATOM 5115 C C . VAL B 1 159 ? 0.694 2.301 -12.453 1 98.19 159 VAL B C 1
ATOM 5117 O O . VAL B 1 159 ? 0.518 2.771 -13.578 1 98.19 159 VAL B O 1
ATOM 5120 N N . ASN B 1 160 ? 1.127 3.049 -11.406 1 97.56 160 ASN B N 1
ATOM 5121 C CA . ASN B 1 160 ? 1.65 4.387 -11.664 1 97.56 160 ASN B CA 1
ATOM 5122 C C . ASN B 1 160 ? 3.072 4.336 -12.211 1 97.56 160 ASN B C 1
ATOM 5124 O O . ASN B 1 160 ? 3.723 3.289 -12.172 1 97.56 160 ASN B O 1
ATOM 5128 N N . ALA B 1 161 ? 3.559 5.418 -12.719 1 97.62 161 ALA B N 1
ATOM 5129 C CA . ALA B 1 161 ? 4.832 5.461 -13.438 1 97.62 161 ALA B CA 1
ATOM 5130 C C . ALA B 1 161 ? 5.996 5.117 -12.508 1 97.62 161 ALA B C 1
ATOM 5132 O O . ALA B 1 161 ? 6.938 4.434 -12.914 1 97.62 161 ALA B O 1
ATOM 5133 N N . ARG B 1 162 ? 5.965 5.598 -11.305 1 96.12 162 ARG B N 1
ATOM 5134 C CA . ARG B 1 162 ? 7.055 5.32 -10.375 1 96.12 162 ARG B CA 1
ATOM 5135 C C . ARG B 1 162 ? 7.211 3.82 -10.141 1 96.12 162 ARG B C 1
ATOM 5137 O O . ARG B 1 162 ? 8.312 3.283 -10.227 1 96.12 162 ARG B O 1
ATOM 5144 N N . GLU B 1 163 ? 6.129 3.154 -9.859 1 96.12 163 GLU B N 1
ATOM 5145 C CA . GLU B 1 163 ? 6.148 1.714 -9.625 1 96.12 163 GLU B CA 1
ATOM 5146 C C . GLU B 1 163 ? 6.477 0.954 -10.906 1 96.12 163 GLU B C 1
ATOM 5148 O O . GLU B 1 163 ? 7.168 -0.066 -10.875 1 96.12 163 GLU B O 1
ATOM 5153 N N . LEU B 1 164 ? 5.941 1.427 -12 1 97.62 164 LEU B N 1
ATOM 5154 C CA . LEU B 1 164 ? 6.23 0.779 -13.281 1 97.62 164 LEU B CA 1
ATOM 5155 C C . LEU B 1 164 ? 7.727 0.799 -13.578 1 97.62 164 LEU B C 1
ATOM 5157 O O . LEU B 1 164 ? 8.289 -0.209 -14 1 97.62 164 LEU B O 1
ATOM 5161 N N . ILE B 1 165 ? 8.359 1.935 -13.375 1 95.56 165 ILE B N 1
ATOM 5162 C CA . ILE B 1 165 ? 9.805 2.053 -13.578 1 95.56 165 ILE B CA 1
ATOM 5163 C C . ILE B 1 165 ? 10.531 1.065 -12.68 1 95.56 165 ILE B C 1
ATOM 5165 O O . ILE B 1 165 ? 11.469 0.391 -13.109 1 95.56 165 ILE B O 1
ATOM 5169 N N . HIS B 1 166 ? 10.055 0.959 -11.453 1 93.75 166 HIS B N 1
ATOM 5170 C CA . HIS B 1 166 ? 10.633 0.009 -10.516 1 93.75 166 HIS B CA 1
ATOM 5171 C C . HIS B 1 166 ? 10.516 -1.421 -11.031 1 93.75 166 HIS B C 1
ATOM 5173 O O . HIS B 1 166 ? 11.477 -2.191 -10.961 1 93.75 166 HIS B O 1
ATOM 5179 N N . ILE B 1 167 ? 9.422 -1.781 -11.523 1 96.25 167 ILE B N 1
ATOM 5180 C CA . ILE B 1 167 ? 9.18 -3.115 -12.062 1 96.25 167 ILE B CA 1
ATOM 5181 C C . ILE B 1 167 ? 10.133 -3.375 -13.234 1 96.25 167 ILE B C 1
ATOM 5183 O O . ILE B 1 167 ? 10.789 -4.418 -13.289 1 96.25 167 ILE B O 1
ATOM 5187 N N . LEU B 1 168 ? 10.211 -2.387 -14.109 1 96.75 168 LEU B N 1
ATOM 5188 C CA . LEU B 1 168 ? 11.062 -2.533 -15.289 1 96.75 168 LEU B CA 1
ATOM 5189 C C . LEU B 1 168 ? 12.523 -2.666 -14.891 1 96.75 168 LEU B C 1
ATOM 5191 O O . LEU B 1 168 ? 13.258 -3.477 -15.461 1 96.75 168 LEU B O 1
ATOM 5195 N N . GLN B 1 169 ? 12.945 -1.948 -13.914 1 93.56 169 GLN B N 1
ATOM 5196 C CA . GLN B 1 169 ? 14.312 -2.033 -13.43 1 93.56 169 GLN B CA 1
ATOM 5197 C C . GLN B 1 169 ? 14.594 -3.398 -12.812 1 93.56 169 GLN B C 1
ATOM 5199 O O . GLN B 1 169 ? 15.68 -3.963 -13 1 93.56 169 GLN B O 1
ATOM 5204 N N . GLU B 1 170 ? 13.656 -3.936 -12.086 1 92.62 170 GLU B N 1
ATOM 5205 C CA . GLU B 1 170 ? 13.812 -5.258 -11.484 1 92.62 170 GLU B CA 1
ATOM 5206 C C . GLU B 1 170 ? 13.922 -6.34 -12.555 1 92.62 170 GLU B C 1
ATOM 5208 O O . GLU B 1 170 ? 14.609 -7.344 -12.359 1 92.62 170 GLU B O 1
ATOM 5213 N N . ILE B 1 171 ? 13.211 -6.148 -13.656 1 95 171 ILE B N 1
ATOM 5214 C CA . ILE B 1 171 ? 13.266 -7.113 -14.75 1 95 171 ILE B CA 1
ATOM 5215 C C . ILE B 1 171 ? 14.617 -7.023 -15.445 1 95 171 ILE B C 1
ATOM 5217 O O . ILE B 1 171 ? 15.266 -8.039 -15.695 1 95 171 ILE B O 1
ATOM 5221 N N . LEU B 1 172 ? 15.07 -5.828 -15.695 1 93.69 172 LEU B N 1
ATOM 5222 C CA . LEU B 1 172 ? 16.234 -5.629 -16.547 1 93.69 172 LEU B CA 1
ATOM 5223 C C . LEU B 1 172 ? 17.531 -5.828 -15.766 1 93.69 172 LEU B C 1
ATOM 5225 O O . LEU B 1 172 ? 18.516 -6.336 -16.297 1 93.69 172 LEU B O 1
ATOM 5229 N N . PHE B 1 173 ? 17.5 -5.465 -14.461 1 89 173 PHE B N 1
ATOM 5230 C CA . PHE B 1 173 ? 18.766 -5.402 -13.734 1 89 173 PHE B CA 1
ATOM 5231 C C . PHE B 1 173 ? 18.672 -6.184 -12.43 1 89 173 PHE B C 1
ATOM 5233 O O . PHE B 1 173 ? 19.703 -6.453 -11.797 1 89 173 PHE B O 1
ATOM 5240 N N . GLY B 1 174 ? 17.547 -6.547 -12.039 1 87.56 174 GLY B N 1
ATOM 5241 C CA . GLY B 1 174 ? 17.359 -7.207 -10.758 1 87.56 174 GLY B CA 1
ATOM 5242 C C . GLY B 1 174 ? 17.109 -8.695 -10.883 1 87.56 174 GLY B C 1
ATOM 5243 O O . GLY B 1 174 ? 17.844 -9.398 -11.578 1 87.56 174 GLY B O 1
ATOM 5244 N N . ARG B 1 175 ? 16.125 -9.203 -10.188 1 85 175 ARG B N 1
ATOM 5245 C CA . ARG B 1 175 ? 15.891 -10.633 -10.055 1 85 175 ARG B CA 1
ATOM 5246 C C . ARG B 1 175 ? 15.328 -11.219 -11.344 1 85 175 ARG B C 1
ATOM 5248 O O . ARG B 1 175 ? 15.367 -12.438 -11.547 1 85 175 ARG B O 1
ATOM 5255 N N . GLY B 1 176 ? 14.758 -10.336 -12.203 1 90.06 176 GLY B N 1
ATOM 5256 C CA . GLY B 1 176 ? 14.203 -10.828 -13.453 1 90.06 176 GLY B CA 1
ATOM 5257 C C . GLY B 1 176 ? 15.203 -10.844 -14.594 1 90.06 176 GLY B C 1
ATOM 5258 O O . GLY B 1 176 ? 14.883 -11.258 -15.711 1 90.06 176 GLY B O 1
ATOM 5259 N N . LYS B 1 177 ? 16.438 -10.516 -14.391 1 89.56 177 LYS B N 1
ATOM 5260 C CA . LYS B 1 177 ? 17.406 -10.203 -15.438 1 89.56 177 LYS B CA 1
ATOM 5261 C C . LYS B 1 177 ? 17.75 -11.453 -16.25 1 89.56 177 LYS B C 1
ATOM 5263 O O . LYS B 1 177 ? 18.141 -11.344 -17.422 1 89.56 177 LYS B O 1
ATOM 5268 N N . ASN B 1 178 ? 17.594 -12.633 -15.664 1 89.19 178 ASN B N 1
ATOM 5269 C CA . ASN B 1 178 ? 18 -13.852 -16.359 1 89.19 178 ASN B CA 1
ATOM 5270 C C . ASN B 1 178 ? 16.812 -14.531 -17.031 1 89.19 178 ASN B C 1
ATOM 5272 O O . ASN B 1 178 ? 16.953 -15.633 -17.562 1 89.19 178 ASN B O 1
ATOM 5276 N N . ILE B 1 179 ? 15.664 -13.945 -17.047 1 92.56 179 ILE B N 1
ATOM 5277 C CA . ILE B 1 179 ? 14.477 -14.5 -17.672 1 92.56 179 ILE B CA 1
ATOM 5278 C C . ILE B 1 179 ? 14.164 -13.742 -18.953 1 92.56 179 ILE B C 1
ATOM 5280 O O . ILE B 1 179 ? 13.656 -12.625 -18.922 1 92.56 179 ILE B O 1
ATOM 5284 N N . ASN B 1 180 ? 14.398 -14.391 -20.062 1 92.44 180 ASN B N 1
ATOM 5285 C CA . ASN B 1 180 ? 14.32 -13.742 -21.375 1 92.44 180 ASN B CA 1
ATOM 5286 C C . ASN B 1 180 ? 12.898 -13.273 -21.672 1 92.44 180 ASN B C 1
ATOM 5288 O O . ASN B 1 180 ? 12.703 -12.211 -22.281 1 92.44 180 ASN B O 1
ATOM 5292 N N . GLU B 1 181 ? 11.891 -14.055 -21.375 1 95.06 181 GLU B N 1
ATOM 5293 C CA . GLU B 1 181 ? 10.508 -13.648 -21.609 1 95.06 181 GLU B CA 1
ATOM 5294 C C . GLU B 1 181 ? 10.195 -12.32 -20.922 1 95.06 181 GLU B C 1
ATOM 5296 O O . GLU B 1 181 ? 9.547 -11.445 -21.516 1 95.06 181 GLU B O 1
ATOM 5301 N N . LEU B 1 182 ? 10.68 -12.18 -19.719 1 96 182 LEU B N 1
ATOM 5302 C CA . LEU B 1 182 ? 10.492 -10.945 -18.969 1 96 182 LEU B CA 1
ATOM 5303 C C . LEU B 1 182 ? 11.172 -9.773 -19.656 1 96 182 LEU B C 1
ATOM 5305 O O . LEU B 1 182 ? 10.602 -8.688 -19.766 1 96 182 LEU B O 1
ATOM 5309 N N . LYS B 1 183 ? 12.328 -9.977 -20.109 1 95.12 183 LYS B N 1
ATOM 5310 C CA . LYS B 1 183 ? 13.07 -8.922 -20.797 1 95.12 183 LYS B CA 1
ATOM 5311 C C . LYS B 1 183 ? 12.352 -8.477 -22.062 1 95.12 183 LYS B C 1
ATOM 5313 O O . LYS B 1 183 ? 12.273 -7.281 -22.359 1 95.12 183 LYS B O 1
ATOM 5318 N N . SER B 1 184 ? 11.898 -9.453 -22.75 1 95.62 184 SER B N 1
ATOM 5319 C CA . SER B 1 184 ? 11.141 -9.133 -23.953 1 95.62 184 SER B CA 1
ATOM 5320 C C . SER B 1 184 ? 9.914 -8.289 -23.641 1 95.62 184 SER B C 1
ATOM 5322 O O . SER B 1 184 ? 9.633 -7.305 -24.328 1 95.62 184 SER B O 1
ATOM 5324 N N . ILE B 1 185 ? 9.211 -8.664 -22.625 1 97.38 185 ILE B N 1
ATOM 5325 C CA . ILE B 1 185 ? 8.023 -7.941 -22.172 1 97.38 185 ILE B CA 1
ATOM 5326 C C . ILE B 1 185 ? 8.406 -6.531 -21.734 1 97.38 185 ILE B C 1
ATOM 5328 O O . ILE B 1 185 ? 7.727 -5.559 -22.078 1 97.38 185 ILE B O 1
ATOM 5332 N N . ALA B 1 186 ? 9.461 -6.434 -21 1 97.25 186 ALA B N 1
ATOM 5333 C CA . ALA B 1 186 ? 9.938 -5.129 -20.531 1 97.25 186 ALA B CA 1
ATOM 5334 C C . ALA B 1 186 ? 10.25 -4.211 -21.719 1 97.25 186 ALA B C 1
ATOM 5336 O O . ALA B 1 186 ? 9.891 -3.029 -21.688 1 97.25 186 ALA B O 1
ATOM 5337 N N . HIS B 1 187 ? 10.875 -4.723 -22.719 1 97 187 HIS B N 1
ATOM 5338 C CA . HIS B 1 187 ? 11.227 -3.916 -23.891 1 97 187 HIS B CA 1
ATOM 5339 C C . HIS B 1 187 ? 9.984 -3.447 -24.625 1 97 187 HIS B C 1
ATOM 5341 O O . HIS B 1 187 ? 9.945 -2.326 -25.141 1 97 187 HIS B O 1
ATOM 5347 N N . GLN B 1 188 ? 9.008 -4.297 -24.703 1 97.5 188 GLN B N 1
ATOM 5348 C CA . GLN B 1 188 ? 7.746 -3.904 -25.312 1 97.5 188 GLN B CA 1
ATOM 5349 C C . GLN B 1 188 ? 7.102 -2.748 -24.547 1 97.5 188 GLN B C 1
ATOM 5351 O O . GLN B 1 188 ? 6.625 -1.787 -25.156 1 97.5 188 GLN B O 1
ATOM 5356 N N . ILE B 1 189 ? 7.109 -2.828 -23.25 1 98.06 189 ILE B N 1
ATOM 5357 C CA . ILE B 1 189 ? 6.508 -1.794 -22.406 1 98.06 189 ILE B CA 1
ATOM 5358 C C . ILE B 1 189 ? 7.312 -0.502 -22.531 1 98.06 189 ILE B C 1
ATOM 5360 O O . ILE B 1 189 ? 6.738 0.584 -22.656 1 98.06 189 ILE B O 1
ATOM 5364 N N . ILE B 1 190 ? 8.625 -0.624 -22.531 1 97.56 190 ILE B N 1
ATOM 5365 C CA . ILE B 1 190 ? 9.508 0.535 -22.625 1 97.56 190 ILE B CA 1
ATOM 5366 C C . ILE B 1 190 ? 9.281 1.262 -23.938 1 97.56 190 ILE B C 1
ATOM 5368 O O . ILE B 1 190 ? 9.211 2.492 -23.984 1 97.56 190 ILE B O 1
ATOM 5372 N N . GLU B 1 191 ? 9.164 0.533 -25.016 1 97.38 191 GLU B N 1
ATOM 5373 C CA . GLU B 1 191 ? 8.898 1.132 -26.312 1 97.38 191 GLU B CA 1
ATOM 5374 C C . GLU B 1 191 ? 7.613 1.953 -26.297 1 97.38 191 GLU B C 1
ATOM 5376 O O . GLU B 1 191 ? 7.582 3.076 -26.797 1 97.38 191 GLU B O 1
ATOM 5381 N N . GLN B 1 192 ? 6.641 1.446 -25.719 1 97.25 192 GLN B N 1
ATOM 5382 C CA . GLN B 1 192 ? 5.359 2.141 -25.625 1 97.25 192 GLN B CA 1
ATOM 5383 C C . GLN B 1 192 ? 5.453 3.344 -24.688 1 97.25 192 GLN B C 1
ATOM 5385 O O . GLN B 1 192 ? 4.863 4.391 -24.969 1 97.25 192 GLN B O 1
ATOM 5390 N N . LEU B 1 193 ? 6.156 3.209 -23.578 1 96.12 193 LEU B N 1
ATOM 5391 C CA . LEU B 1 193 ? 6.348 4.301 -22.625 1 96.12 193 LEU B CA 1
ATOM 5392 C C . LEU B 1 193 ? 7.105 5.457 -23.266 1 96.12 193 LEU B C 1
ATOM 5394 O O . LEU B 1 193 ? 6.809 6.621 -23 1 96.12 193 LEU B O 1
ATOM 5398 N N . ASN B 1 194 ? 8.102 5.105 -24.062 1 95.25 194 ASN B N 1
ATOM 5399 C CA . ASN B 1 194 ? 8.891 6.125 -24.734 1 95.25 194 ASN B CA 1
ATOM 5400 C C . ASN B 1 194 ? 8.023 6.98 -25.656 1 95.25 194 ASN B C 1
ATOM 5402 O O . ASN B 1 194 ? 8.312 8.156 -25.875 1 95.25 194 ASN B O 1
ATOM 5406 N N . GLU B 1 195 ? 6.996 6.434 -26.094 1 94.81 195 GLU B N 1
ATOM 5407 C CA . GLU B 1 195 ? 6.074 7.152 -26.969 1 94.81 195 GLU B CA 1
ATOM 5408 C C . GLU B 1 195 ? 5.043 7.938 -26.172 1 94.81 195 GLU B C 1
ATOM 5410 O O . GLU B 1 195 ? 4.711 9.07 -26.516 1 94.81 195 GLU B O 1
ATOM 5415 N N . ARG B 1 196 ? 4.574 7.418 -25.078 1 93.31 196 ARG B N 1
ATOM 5416 C CA . ARG B 1 196 ? 3.398 7.93 -24.375 1 93.31 196 ARG B CA 1
ATOM 5417 C C . ARG B 1 196 ? 3.803 8.781 -23.188 1 93.31 196 ARG B C 1
ATOM 5419 O O . ARG B 1 196 ? 3.041 9.648 -22.75 1 93.31 196 ARG B O 1
ATOM 5426 N N . PHE B 1 197 ? 4.941 8.578 -22.656 1 95.44 197 PHE B N 1
ATOM 5427 C CA . PHE B 1 197 ? 5.461 9.266 -21.484 1 95.44 197 PHE B CA 1
ATOM 5428 C C . PHE B 1 197 ? 6.98 9.352 -21.531 1 95.44 197 PHE B C 1
ATOM 5430 O O . PHE B 1 197 ? 7.668 8.82 -20.656 1 95.44 197 PHE B O 1
ATOM 5437 N N . PRO B 1 198 ? 7.52 10.055 -22.438 1 94 198 PRO B N 1
ATOM 5438 C CA . PRO B 1 198 ? 8.961 10.062 -22.688 1 94 198 PRO B CA 1
ATOM 5439 C C . PRO B 1 198 ? 9.766 10.68 -21.547 1 94 198 PRO B C 1
ATOM 5441 O O . PRO B 1 198 ? 10.969 10.461 -21.453 1 94 198 PRO B O 1
ATOM 5444 N N . SER B 1 199 ? 9.164 11.391 -20.656 1 92.81 199 SER B N 1
ATOM 5445 C CA . SER B 1 199 ? 9.844 12.125 -19.594 1 92.81 199 SER B CA 1
ATOM 5446 C C . SER B 1 199 ? 10.57 11.172 -18.641 1 92.81 199 SER B C 1
ATOM 5448 O O . SER B 1 199 ? 11.445 11.602 -17.875 1 92.81 199 SER B O 1
ATOM 5450 N N . VAL B 1 200 ? 10.219 9.914 -18.688 1 90.38 200 VAL B N 1
ATOM 5451 C CA . VAL B 1 200 ? 10.812 9.008 -17.719 1 90.38 200 VAL B CA 1
ATOM 5452 C C . VAL B 1 200 ? 11.742 8.023 -18.422 1 90.38 200 VAL B C 1
ATOM 5454 O O . VAL B 1 200 ? 12.266 7.094 -17.797 1 90.38 200 VAL B O 1
ATOM 5457 N N . SER B 1 201 ? 12.016 8.094 -19.656 1 87.31 201 SER B N 1
ATOM 5458 C CA . SER B 1 201 ? 12.789 7.141 -20.453 1 87.31 201 SER B CA 1
ATOM 5459 C C . SER B 1 201 ? 14.188 6.941 -19.875 1 87.31 201 SER B C 1
ATOM 5461 O O . SER B 1 201 ? 14.648 5.809 -19.734 1 87.31 201 SER B O 1
ATOM 5463 N N . GLU B 1 202 ? 14.781 7.984 -19.469 1 85.06 202 GLU B N 1
ATOM 5464 C CA . GLU B 1 202 ? 16.141 7.914 -18.938 1 85.06 202 GLU B CA 1
ATOM 5465 C C . GLU B 1 202 ? 16.156 7.289 -17.547 1 85.06 202 GLU B C 1
ATOM 5467 O O . GLU B 1 202 ? 17.109 6.609 -17.172 1 85.06 202 GLU B O 1
ATOM 5472 N N . GLU B 1 203 ? 15.125 7.543 -16.828 1 88.31 203 GLU B N 1
ATOM 5473 C CA . GLU B 1 203 ? 15.07 7.074 -15.453 1 88.31 203 GLU B CA 1
ATOM 5474 C C . GLU B 1 203 ? 15.062 5.547 -15.391 1 88.31 203 GLU B C 1
ATOM 5476 O O . GLU B 1 203 ? 15.586 4.961 -14.438 1 88.31 203 GLU B O 1
ATOM 5481 N N . ILE B 1 204 ? 14.555 4.887 -16.359 1 90.19 204 ILE B N 1
ATOM 5482 C CA . ILE B 1 204 ? 14.43 3.436 -16.406 1 90.19 204 ILE B CA 1
ATOM 5483 C C . ILE B 1 204 ? 15.812 2.795 -16.375 1 90.19 204 ILE B C 1
ATOM 5485 O O . ILE B 1 204 ? 16.016 1.748 -15.75 1 90.19 204 ILE B O 1
ATOM 5489 N N . PHE B 1 205 ? 16.766 3.414 -16.875 1 87 205 PHE B N 1
ATOM 5490 C CA . PHE B 1 205 ? 18.078 2.803 -17.047 1 87 205 PHE B CA 1
ATOM 5491 C C . PHE B 1 205 ? 19.094 3.389 -16.078 1 87 205 PHE B C 1
ATOM 5493 O O . PHE B 1 205 ? 20.281 3.051 -16.125 1 87 205 PHE B O 1
ATOM 5500 N N . LYS B 1 206 ? 18.547 4.305 -15.133 1 75.94 206 LYS B N 1
ATOM 5501 C CA . LYS B 1 206 ? 19.422 4.941 -14.148 1 75.94 206 LYS B CA 1
ATOM 5502 C C . LYS B 1 206 ? 19.734 4 -12.992 1 75.94 206 LYS B C 1
ATOM 5504 O O . LYS B 1 206 ? 18.906 3.162 -12.633 1 75.94 206 LYS B O 1
ATOM 5509 N N . ASP B 1 207 ? 20.969 4.156 -12.242 1 58.12 207 ASP B N 1
ATOM 5510 C CA . ASP B 1 207 ? 21.469 3.725 -10.945 1 58.12 207 ASP B CA 1
ATOM 5511 C C . ASP B 1 207 ? 21.719 2.219 -10.922 1 58.12 207 ASP B C 1
ATOM 5513 O O . ASP B 1 207 ? 22.062 1.656 -9.883 1 58.12 207 ASP B O 1
ATOM 5517 N N . PHE B 1 208 ? 21.25 1.479 -11.797 1 53.12 208 PHE B N 1
ATOM 5518 C CA . PHE B 1 208 ? 21.547 0.083 -11.492 1 53.12 208 PHE B CA 1
ATOM 5519 C C . PHE B 1 208 ? 23.047 -0.158 -11.438 1 53.12 208 PHE B C 1
ATOM 5521 O O . PHE B 1 208 ? 23.5 -1.302 -11.336 1 53.12 208 PHE B O 1
ATOM 5528 N N . SER B 1 209 ? 23.781 0.881 -11.516 1 45 209 SER B N 1
ATOM 5529 C CA . SER B 1 209 ? 25.172 0.534 -11.203 1 45 209 SER B CA 1
ATOM 5530 C C . SER B 1 209 ? 25.281 -0.109 -9.828 1 45 209 SER B C 1
ATOM 5532 O O . SER B 1 209 ? 26.297 -0.72 -9.5 1 45 209 SER B O 1
ATOM 5534 N N . PHE B 1 210 ? 24.516 0.407 -8.938 1 40.22 210 PHE B N 1
ATOM 5535 C CA . PHE B 1 210 ? 24.891 -0.02 -7.594 1 40.22 210 PHE B CA 1
ATOM 5536 C C . PHE B 1 210 ? 24.594 -1.497 -7.387 1 40.22 210 PHE B C 1
ATOM 5538 O O . PHE B 1 210 ? 24.859 -2.049 -6.316 1 40.22 210 PHE B O 1
ATOM 5545 N N . CYS B 1 211 ? 23.719 -2.018 -8.109 1 40.5 211 CYS B N 1
ATOM 5546 C CA . CYS B 1 211 ? 23.531 -3.404 -7.691 1 40.5 211 CYS B CA 1
ATOM 5547 C C . CYS B 1 211 ? 24.828 -4.195 -7.867 1 40.5 211 CYS B C 1
ATOM 5549 O O . CYS B 1 211 ? 25.203 -4.539 -8.992 1 40.5 211 CYS B O 1
ATOM 5551 N N . ALA B 1 212 ? 25.875 -3.705 -7.199 1 35.69 212 ALA B N 1
ATOM 5552 C CA . ALA B 1 212 ? 27.016 -4.617 -7.156 1 35.69 212 ALA B CA 1
ATOM 5553 C C . ALA B 1 212 ? 26.562 -6.074 -7.211 1 35.69 212 ALA B C 1
ATOM 5555 O O . ALA B 1 212 ? 25.594 -6.449 -6.547 1 35.69 212 ALA B O 1
ATOM 5556 N N . GLU B 1 213 ? 26.766 -6.629 -8.289 1 35.41 213 GLU B N 1
ATOM 5557 C CA . GLU B 1 213 ? 26.781 -8.078 -8.445 1 35.41 213 GLU B CA 1
ATOM 5558 C C . GLU B 1 213 ? 27.297 -8.766 -7.188 1 35.41 213 GLU B C 1
ATOM 5560 O O . GLU B 1 213 ? 28.422 -8.508 -6.754 1 35.41 213 GLU B O 1
ATOM 5565 N N . TYR B 1 214 ? 26.703 -8.781 -6.109 1 32.59 214 TYR B N 1
ATOM 5566 C CA . TYR B 1 214 ? 27.25 -9.852 -5.285 1 32.59 214 TYR B CA 1
ATOM 5567 C C . TYR B 1 214 ? 27.625 -11.055 -6.137 1 32.59 214 TYR B C 1
ATOM 5569 O O . TYR B 1 214 ? 26.766 -11.672 -6.773 1 32.59 214 TYR B O 1
ATOM 5577 N N . SER B 1 215 ? 28.719 -11 -6.785 1 32.88 215 SER B N 1
ATOM 5578 C CA . SER B 1 215 ? 29.281 -12.328 -7.012 1 32.88 215 SER B CA 1
ATOM 5579 C C . SER B 1 215 ? 29.078 -13.227 -5.797 1 32.88 215 SER B C 1
ATOM 5581 O O . SER B 1 215 ? 29.547 -12.93 -4.703 1 32.88 215 SER B O 1
ATOM 5583 N N . HIS B 1 216 ? 27.938 -13.625 -5.469 1 32.62 216 HIS B N 1
ATOM 5584 C CA . HIS B 1 216 ? 27.688 -14.742 -4.57 1 32.62 216 HIS B CA 1
ATOM 5585 C C . HIS B 1 216 ? 28.906 -15.664 -4.496 1 32.62 216 HIS B C 1
ATOM 5587 O O . HIS B 1 216 ? 29.281 -16.297 -5.496 1 32.62 216 HIS B O 1
ATOM 5593 N N . ARG B 1 217 ? 29.953 -15.344 -4.02 1 33.69 217 ARG B N 1
ATOM 5594 C CA . ARG B 1 217 ? 30.609 -16.578 -3.584 1 33.69 217 ARG B CA 1
ATOM 5595 C C . ARG B 1 217 ? 29.594 -17.531 -2.938 1 33.69 217 ARG B C 1
ATOM 5597 O O . ARG B 1 217 ? 29.422 -17.516 -1.72 1 33.69 217 ARG B O 1
ATOM 5604 N N . GLN B 1 218 ? 28.328 -17.328 -3.197 1 33.97 218 GLN B N 1
ATOM 5605 C CA . GLN B 1 218 ? 27.312 -18.25 -2.705 1 33.97 218 GLN B CA 1
ATOM 5606 C C . GLN B 1 218 ? 27.734 -19.703 -2.902 1 33.97 218 GLN B C 1
ATOM 5608 O O . GLN B 1 218 ? 27.906 -20.172 -4.035 1 33.97 218 GLN B O 1
ATOM 5613 N N . LYS B 1 219 ? 28.688 -20.109 -2.203 1 35.72 219 LYS B N 1
ATOM 5614 C CA . LYS B 1 219 ? 28.625 -21.562 -2.127 1 35.72 219 LYS B CA 1
ATOM 5615 C C . LYS B 1 219 ? 27.188 -22.047 -1.997 1 35.72 219 LYS B C 1
ATOM 5617 O O . LYS B 1 219 ? 26.547 -21.828 -0.967 1 35.72 219 LYS B O 1
ATOM 5622 N N . GLN B 1 220 ? 26.375 -21.828 -3.014 1 35.94 220 GLN B N 1
ATOM 5623 C CA . GLN B 1 220 ? 25.125 -22.578 -3.133 1 35.94 220 GLN B CA 1
ATOM 5624 C C . GLN B 1 220 ? 25.203 -23.891 -2.352 1 35.94 220 GLN B C 1
ATOM 5626 O O . GLN B 1 220 ? 26.188 -24.609 -2.436 1 35.94 220 GLN B O 1
ATOM 5631 N N . SER B 1 221 ? 24.672 -23.797 -1.239 1 34.03 221 SER B N 1
ATOM 5632 C CA . SER B 1 221 ? 24.562 -25.172 -0.77 1 34.03 221 SER B CA 1
ATOM 5633 C C . SER B 1 221 ? 24.203 -26.109 -1.911 1 34.03 221 SER B C 1
ATOM 5635 O O . SER B 1 221 ? 23.172 -25.938 -2.572 1 34.03 221 SER B O 1
ATOM 5637 N N . GLU B 1 222 ? 25.125 -26.312 -2.686 1 36.03 222 GLU B N 1
ATOM 5638 C CA . GLU B 1 222 ? 25.047 -27.344 -3.711 1 36.03 222 GLU B CA 1
ATOM 5639 C C . GLU B 1 222 ? 23.953 -28.375 -3.383 1 36.03 222 GLU B C 1
ATOM 5641 O O . GLU B 1 222 ? 23.484 -29.094 -4.266 1 36.03 222 GLU B O 1
ATOM 5646 N N . ASN B 1 223 ? 23.75 -28.609 -2.129 1 35.22 223 ASN B N 1
ATOM 5647 C CA . ASN B 1 223 ? 23.125 -29.859 -1.765 1 35.22 223 ASN B CA 1
ATOM 5648 C C . ASN B 1 223 ? 21.609 -29.812 -1.961 1 35.22 223 ASN B C 1
ATOM 5650 O O . ASN B 1 223 ? 20.875 -30.656 -1.443 1 35.22 223 ASN B O 1
ATOM 5654 N N . LEU B 1 224 ? 20.938 -28.75 -2.035 1 40.06 224 LEU B N 1
ATOM 5655 C CA . LEU B 1 224 ? 19.516 -29.062 -2.123 1 40.06 224 LEU B CA 1
ATOM 5656 C C . LEU B 1 224 ? 19.234 -29.953 -3.328 1 40.06 224 LEU B C 1
ATOM 5658 O O . LEU B 1 224 ? 19.078 -29.453 -4.449 1 40.06 224 LEU B O 1
ATOM 5662 N N . LYS B 1 225 ? 19.906 -30.953 -3.543 1 38.97 225 LYS B N 1
ATOM 5663 C CA . LYS B 1 225 ? 19.844 -32.125 -4.422 1 38.97 225 LYS B CA 1
ATOM 5664 C C . LYS B 1 225 ? 18.406 -32.438 -4.832 1 38.97 225 LYS B C 1
ATOM 5666 O O . LYS B 1 225 ? 17.547 -32.656 -3.977 1 38.97 225 LYS B O 1
ATOM 5671 N N . GLU B 1 226 ? 17.875 -31.719 -5.711 1 50.12 226 GLU B N 1
ATOM 5672 C CA . GLU B 1 226 ? 16.828 -32.438 -6.445 1 50.12 226 GLU B CA 1
ATOM 5673 C C . GLU B 1 226 ? 16.812 -33.906 -6.098 1 50.12 226 GLU B C 1
ATOM 5675 O O . GLU B 1 226 ? 16.188 -34.719 -6.789 1 50.12 226 GLU B O 1
ATOM 5680 N N . GLN B 1 227 ? 17.75 -34.188 -5.102 1 50.81 227 GLN B N 1
ATOM 5681 C CA . GLN B 1 227 ? 17.984 -35.594 -4.863 1 50.81 227 GLN B CA 1
ATOM 5682 C C . GLN B 1 227 ? 16.969 -36.156 -3.871 1 50.81 227 GLN B C 1
ATOM 5684 O O . GLN B 1 227 ? 16.75 -35.594 -2.803 1 50.81 227 GLN B O 1
ATOM 5689 N N . GLY B 1 228 ? 15.969 -36.781 -4.422 1 61.5 228 GLY B N 1
ATOM 5690 C CA . GLY B 1 228 ? 15.078 -37.625 -3.623 1 61.5 228 GLY B CA 1
ATOM 5691 C C . GLY B 1 228 ? 13.938 -38.219 -4.422 1 61.5 228 GLY B C 1
ATOM 5692 O O . GLY B 1 228 ? 13.805 -37.969 -5.617 1 61.5 228 GLY B O 1
ATOM 5693 N N . LEU B 1 229 ? 13.328 -39.031 -3.863 1 70.44 229 LEU B N 1
ATOM 5694 C CA . LEU B 1 229 ? 12.156 -39.719 -4.383 1 70.44 229 LEU B CA 1
ATOM 5695 C C . LEU B 1 229 ? 10.922 -38.812 -4.336 1 70.44 229 LEU B C 1
ATOM 5697 O O . LEU B 1 229 ? 10.844 -37.938 -3.496 1 70.44 229 LEU B O 1
ATOM 5701 N N . PRO B 1 230 ? 10.18 -38.875 -5.43 1 76.56 230 PRO B N 1
ATOM 5702 C CA . PRO B 1 230 ? 8.914 -38.125 -5.375 1 76.56 230 PRO B CA 1
ATOM 5703 C C . PRO B 1 230 ? 8.242 -38.219 -4.004 1 76.56 230 PRO B C 1
ATOM 5705 O O . PRO B 1 230 ? 8.195 -39.281 -3.398 1 76.56 230 PRO B O 1
ATOM 5708 N N . GLN B 1 231 ? 7.938 -37.062 -3.516 1 83.25 231 GLN B N 1
ATOM 5709 C CA . GLN B 1 231 ? 7.336 -37 -2.188 1 83.25 231 GLN B CA 1
ATOM 5710 C C . GLN B 1 231 ? 6.059 -36.156 -2.207 1 83.25 231 GLN B C 1
ATOM 5712 O O . GLN B 1 231 ? 6.059 -35.031 -2.695 1 83.25 231 GLN B O 1
ATOM 5717 N N . ILE B 1 232 ? 5.047 -36.844 -1.771 1 82.5 232 ILE B N 1
ATOM 5718 C CA . ILE B 1 232 ? 3.793 -36.125 -1.547 1 82.5 232 ILE B CA 1
ATOM 5719 C C . ILE B 1 232 ? 3.867 -35.375 -0.229 1 82.5 232 ILE B C 1
ATOM 5721 O O . ILE B 1 232 ? 4.223 -35.938 0.807 1 82.5 232 ILE B O 1
ATOM 5725 N N . VAL B 1 233 ? 3.545 -34.062 -0.324 1 83.69 233 VAL B N 1
ATOM 5726 C CA . VAL B 1 233 ? 3.654 -33.25 0.863 1 83.69 233 VAL B CA 1
ATOM 5727 C C . VAL B 1 233 ? 2.336 -32.5 1.099 1 83.69 233 VAL B C 1
ATOM 5729 O O . VAL B 1 233 ? 1.493 -32.406 0.201 1 83.69 233 VAL B O 1
ATOM 5732 N N . ASN B 1 234 ? 2.092 -32.031 2.4 1 79.88 234 ASN B N 1
ATOM 5733 C CA . ASN B 1 234 ? 0.926 -31.25 2.783 1 79.88 234 ASN B CA 1
ATOM 5734 C C . ASN B 1 234 ? 1.331 -29.875 3.328 1 79.88 234 ASN B C 1
ATOM 5736 O O . ASN B 1 234 ? 2.354 -29.75 4.004 1 79.88 234 ASN B O 1
ATOM 5740 N N . GLY B 1 235 ? 0.521 -28.938 2.973 1 84.81 235 GLY B N 1
ATOM 5741 C CA . GLY B 1 235 ? 0.76 -27.609 3.49 1 84.81 235 GLY B CA 1
ATOM 5742 C C . GLY B 1 235 ? 0.566 -27.5 4.992 1 84.81 235 GLY B C 1
ATOM 5743 O O . GLY B 1 235 ? -0.26 -28.219 5.566 1 84.81 235 GLY B O 1
ATOM 5744 N N . SER B 1 236 ? 1.372 -26.688 5.625 1 86.5 236 SER B N 1
ATOM 5745 C CA . SER B 1 236 ? 1.232 -26.375 7.043 1 86.5 236 SER B CA 1
ATOM 5746 C C . SER B 1 236 ? 1.713 -24.953 7.352 1 86.5 236 SER B C 1
ATOM 5748 O O . SER B 1 236 ? 2.334 -24.312 6.504 1 86.5 236 SER B O 1
ATOM 5750 N N . THR B 1 237 ? 1.269 -24.5 8.484 1 91 237 THR B N 1
ATOM 5751 C CA . THR B 1 237 ? 1.663 -23.156 8.867 1 91 237 THR B CA 1
ATOM 5752 C C . THR B 1 237 ? 2.404 -23.172 10.203 1 91 237 THR B C 1
ATOM 5754 O O . THR B 1 237 ? 2.188 -24.047 11.031 1 91 237 THR B O 1
ATOM 5757 N N . GLU B 1 238 ? 3.312 -22.297 10.328 1 87 238 GLU B N 1
ATOM 5758 C CA . GLU B 1 238 ? 4.086 -22.109 11.547 1 87 238 GLU B CA 1
ATOM 5759 C C . GLU B 1 238 ? 4.172 -20.641 11.93 1 87 238 GLU B C 1
ATOM 5761 O O . GLU B 1 238 ? 4.676 -19.812 11.156 1 87 238 GLU B O 1
ATOM 5766 N N . LEU B 1 239 ? 3.705 -20.344 13.102 1 87.19 239 LEU B N 1
ATOM 5767 C CA . LEU B 1 239 ? 3.82 -18.984 13.609 1 87.19 239 LEU B CA 1
ATOM 5768 C C . LEU B 1 239 ? 5.238 -18.688 14.094 1 87.19 239 LEU B C 1
ATOM 5770 O O . LEU B 1 239 ? 5.762 -19.406 14.953 1 87.19 239 LEU B O 1
ATOM 5774 N N . ILE B 1 240 ? 5.797 -17.656 13.586 1 78.44 240 ILE B N 1
ATOM 5775 C CA . ILE B 1 240 ? 7.184 -17.344 13.898 1 78.44 240 ILE B CA 1
ATOM 5776 C C . ILE B 1 240 ? 7.238 -16.188 14.898 1 78.44 240 ILE B C 1
ATOM 5778 O O . ILE B 1 240 ? 8.109 -16.156 15.773 1 78.44 240 ILE B O 1
ATOM 5782 N N . GLN B 1 241 ? 6.375 -15.281 14.672 1 76.44 241 GLN B N 1
ATOM 5783 C CA . GLN B 1 241 ? 6.469 -14.086 15.508 1 76.44 241 GLN B CA 1
ATOM 5784 C C . GLN B 1 241 ? 5.086 -13.539 15.844 1 76.44 241 GLN B C 1
ATOM 5786 O O . GLN B 1 241 ? 4.277 -13.289 14.945 1 76.44 241 GLN B O 1
ATOM 5791 N N . MET B 1 242 ? 4.82 -13.531 17.125 1 74.88 242 MET B N 1
ATOM 5792 C CA . MET B 1 242 ? 3.729 -12.742 17.688 1 74.88 242 MET B CA 1
ATOM 5793 C C . MET B 1 242 ? 3.9 -12.578 19.203 1 74.88 242 MET B C 1
ATOM 5795 O O . MET B 1 242 ? 4.227 -13.539 19.891 1 74.88 242 MET B O 1
ATOM 5799 N N . SER B 1 243 ? 4.027 -11.352 19.578 1 75.12 243 SER B N 1
ATOM 5800 C CA . SER B 1 243 ? 4.027 -11.117 21.016 1 75.12 243 SER B CA 1
ATOM 5801 C C . SER B 1 243 ? 2.693 -10.539 21.484 1 75.12 243 SER B C 1
ATOM 5803 O O . SER B 1 243 ? 2.389 -9.375 21.203 1 75.12 243 SER B O 1
ATOM 5805 N N . THR B 1 244 ? 2.021 -11.414 22.188 1 76.75 244 THR B N 1
ATOM 5806 C CA . THR B 1 244 ? 0.708 -10.992 22.656 1 76.75 244 THR B CA 1
ATOM 5807 C C . THR B 1 244 ? 0.823 -9.75 23.547 1 76.75 244 THR B C 1
ATOM 5809 O O . THR B 1 244 ? 0.035 -8.812 23.406 1 76.75 244 THR B O 1
ATOM 5812 N N . GLU B 1 245 ? 1.773 -9.828 24.375 1 75.88 245 GLU B N 1
ATOM 5813 C CA . GLU B 1 245 ? 1.955 -8.703 25.297 1 75.88 245 GLU B CA 1
ATOM 5814 C C . GLU B 1 245 ? 2.24 -7.414 24.531 1 75.88 245 GLU B C 1
ATOM 5816 O O . GLU B 1 245 ? 1.613 -6.383 24.797 1 75.88 245 GLU B O 1
ATOM 5821 N N . ASN B 1 246 ? 3.123 -7.523 23.609 1 76.5 246 ASN B N 1
ATOM 5822 C CA . ASN B 1 246 ? 3.48 -6.348 22.812 1 76.5 246 ASN B CA 1
ATOM 5823 C C . ASN B 1 246 ? 2.324 -5.891 21.938 1 76.5 246 ASN B C 1
ATOM 5825 O O . ASN B 1 246 ? 2.107 -4.691 21.75 1 76.5 246 ASN B O 1
ATOM 5829 N N . ALA B 1 247 ? 1.672 -6.887 21.469 1 80.94 247 ALA B N 1
ATOM 5830 C CA . ALA B 1 247 ? 0.524 -6.598 20.609 1 80.94 247 ALA B CA 1
ATOM 5831 C C . ALA B 1 247 ? -0.552 -5.832 21.375 1 80.94 247 ALA B C 1
ATOM 5833 O O . ALA B 1 247 ? -1.067 -4.824 20.891 1 80.94 247 ALA B O 1
ATOM 5834 N N . LEU B 1 248 ? -0.802 -6.289 22.531 1 78.31 248 LEU B N 1
ATOM 5835 C CA . LEU B 1 248 ? -1.837 -5.66 23.344 1 78.31 248 LEU B CA 1
ATOM 5836 C C . LEU B 1 248 ? -1.414 -4.262 23.781 1 78.31 248 LEU B C 1
ATOM 5838 O O . LEU B 1 248 ? -2.221 -3.328 23.75 1 78.31 248 LEU B O 1
ATOM 5842 N N . LYS B 1 249 ? -0.209 -4.133 24.141 1 77.44 249 LYS B N 1
ATOM 5843 C CA . LYS B 1 249 ? 0.312 -2.83 24.547 1 77.44 249 LYS B CA 1
ATOM 5844 C C . LYS B 1 249 ? 0.198 -1.814 23.406 1 77.44 249 LYS B C 1
ATOM 5846 O O . LYS B 1 249 ? -0.26 -0.69 23.609 1 77.44 249 LYS B O 1
ATOM 5851 N N . SER B 1 250 ? 0.609 -2.246 22.297 1 79.44 250 SER B N 1
ATOM 5852 C CA . SER B 1 250 ? 0.585 -1.354 21.141 1 79.44 250 SER B CA 1
ATOM 5853 C C . SER B 1 250 ? -0.845 -1.019 20.734 1 79.44 250 SER B C 1
ATOM 5855 O O . SER B 1 250 ? -1.145 0.126 20.391 1 79.44 250 SER B O 1
ATOM 5857 N N . MET B 1 251 ? -1.626 -1.991 20.781 1 81 251 MET B N 1
ATOM 5858 C CA . MET B 1 251 ? -3.02 -1.78 20.406 1 81 251 MET B CA 1
ATOM 5859 C C . MET B 1 251 ? -3.711 -0.829 21.375 1 81 251 MET B C 1
ATOM 5861 O O . MET B 1 251 ? -4.438 0.073 20.953 1 81 251 MET B O 1
ATOM 5865 N N . ILE B 1 252 ? -3.463 -1.03 22.609 1 79.06 252 ILE B N 1
ATOM 5866 C CA . ILE B 1 252 ? -4.066 -0.185 23.625 1 79.06 252 ILE B CA 1
ATOM 5867 C C . ILE B 1 252 ? -3.521 1.236 23.516 1 79.06 252 ILE B C 1
ATOM 5869 O O . ILE B 1 252 ? -4.27 2.209 23.641 1 79.06 252 ILE B O 1
ATOM 5873 N N . GLY B 1 253 ? -2.238 1.292 23.344 1 76.5 253 GLY B N 1
ATOM 5874 C CA . GLY B 1 253 ? -1.662 2.605 23.109 1 76.5 253 GLY B CA 1
ATOM 5875 C C . GLY B 1 253 ? -2.314 3.344 21.953 1 76.5 253 GLY B C 1
ATOM 5876 O O . GLY B 1 253 ? -2.635 4.527 22.078 1 76.5 253 GLY B O 1
ATOM 5877 N N . ALA B 1 254 ? -2.529 2.664 20.969 1 81.88 254 ALA B N 1
ATOM 5878 C CA . ALA B 1 254 ? -3.182 3.234 19.797 1 81.88 254 ALA B CA 1
ATOM 5879 C C . ALA B 1 254 ? -4.613 3.656 20.109 1 81.88 254 ALA B C 1
ATOM 5881 O O . ALA B 1 254 ? -5.047 4.746 19.734 1 81.88 254 ALA B O 1
ATOM 5882 N N . TYR B 1 255 ? -5.273 2.785 20.797 1 80.44 255 TYR B N 1
ATOM 5883 C CA . TYR B 1 255 ? -6.664 3.047 21.141 1 80.44 255 TYR B CA 1
ATOM 5884 C C . TYR B 1 255 ? -6.781 4.273 22.031 1 80.44 255 TYR B C 1
ATOM 5886 O O . TYR B 1 255 ? -7.688 5.09 21.875 1 80.44 255 TYR B O 1
ATOM 5894 N N . THR B 1 256 ? -5.875 4.328 22.953 1 78.19 256 THR B N 1
ATOM 5895 C CA . THR B 1 256 ? -5.855 5.449 23.891 1 78.19 256 THR B CA 1
ATOM 5896 C C . THR B 1 256 ? -5.633 6.766 23.141 1 78.19 256 THR B C 1
ATOM 5898 O O . THR B 1 256 ? -6.25 7.781 23.469 1 78.19 256 THR B O 1
ATOM 5901 N N . LEU B 1 257 ? -4.852 6.734 22.266 1 78.12 257 LEU B N 1
ATOM 5902 C CA . LEU B 1 257 ? -4.562 7.93 21.484 1 78.12 257 LEU B CA 1
ATOM 5903 C C . LEU B 1 257 ? -5.738 8.289 20.578 1 78.12 257 LEU B C 1
ATOM 5905 O O . LEU B 1 257 ? -6.121 9.461 20.484 1 78.12 257 LEU B O 1
ATOM 5909 N N . THR B 1 258 ? -6.254 7.285 19.953 1 74.69 258 THR B N 1
ATOM 5910 C CA . THR B 1 258 ? -7.359 7.496 19.031 1 74.69 258 THR B CA 1
ATOM 5911 C C . THR B 1 258 ? -8.539 8.156 19.734 1 74.69 258 THR B C 1
ATOM 5913 O O . THR B 1 258 ? -9.195 9.031 19.172 1 74.69 258 THR B O 1
ATOM 5916 N N . HIS B 1 259 ? -8.711 7.781 20.922 1 72.06 259 HIS B N 1
ATOM 5917 C CA . HIS B 1 259 ? -9.906 8.227 21.625 1 72.06 259 HIS B CA 1
ATOM 5918 C C . HIS B 1 259 ? -9.562 9.211 22.734 1 72.06 259 HIS B C 1
ATOM 5920 O O . HIS B 1 259 ? -10.43 9.594 23.516 1 72.06 259 HIS B O 1
ATOM 5926 N N . ASN B 1 260 ? -8.273 9.586 22.688 1 72.25 260 ASN B N 1
ATOM 5927 C CA . ASN B 1 260 ? -7.793 10.531 23.703 1 72.25 260 ASN B CA 1
ATOM 5928 C C . ASN B 1 260 ? -8.172 10.094 25.109 1 72.25 260 ASN B C 1
ATOM 5930 O O . ASN B 1 260 ? -8.789 10.852 25.859 1 72.25 260 ASN B O 1
ATOM 5934 N N . LEU B 1 261 ? -7.906 8.812 25.359 1 72.88 261 LEU B N 1
ATOM 5935 C CA . LEU B 1 261 ? -8.203 8.219 26.656 1 72.88 261 LEU B CA 1
ATOM 5936 C C . LEU B 1 261 ? -6.938 8.086 27.484 1 72.88 261 LEU B C 1
ATOM 5938 O O . LEU B 1 261 ? -5.828 8.227 26.969 1 72.88 261 LEU B O 1
ATOM 5942 N N . ASN B 1 262 ? -7.133 8.133 28.688 1 66.69 262 ASN B N 1
ATOM 5943 C CA . ASN B 1 262 ? -6.059 7.781 29.609 1 66.69 262 ASN B CA 1
ATOM 5944 C C . ASN B 1 262 ? -6.277 6.398 30.234 1 66.69 262 ASN B C 1
ATOM 5946 O O . ASN B 1 262 ? -6.98 6.266 31.234 1 66.69 262 ASN B O 1
ATOM 5950 N N . ILE B 1 263 ? -5.949 5.449 29.453 1 66.25 263 ILE B N 1
ATOM 5951 C CA . ILE B 1 263 ? -6.105 4.078 29.938 1 66.25 263 ILE B CA 1
ATOM 5952 C C . ILE B 1 263 ? -4.75 3.52 30.359 1 66.25 263 ILE B C 1
ATOM 5954 O O . ILE B 1 263 ? -3.781 3.586 29.594 1 66.25 263 ILE B O 1
ATOM 5958 N N . SER B 1 264 ? -4.461 3.486 31.562 1 60.31 264 SER B N 1
ATOM 5959 C CA . SER B 1 264 ? -3.281 2.781 32.031 1 60.31 264 SER B CA 1
ATOM 5960 C C . SER B 1 264 ? -3.623 1.354 32.469 1 60.31 264 SER B C 1
ATOM 5962 O O . SER B 1 264 ? -4.406 1.145 33.375 1 60.31 264 SER B O 1
ATOM 5964 N N . LEU B 1 265 ? -3.516 0.506 31.547 1 58.44 265 LEU B N 1
ATOM 5965 C CA . LEU B 1 265 ? -3.807 -0.874 31.922 1 58.44 265 LEU B CA 1
ATOM 5966 C C . LEU B 1 265 ? -2.562 -1.558 32.469 1 58.44 265 LEU B C 1
ATOM 5968 O O . LEU B 1 265 ? -1.523 -1.604 31.828 1 58.44 265 LEU B O 1
ATOM 5972 N N . THR B 1 266 ? -2.463 -1.408 33.844 1 54.94 266 THR B N 1
ATOM 5973 C CA . THR B 1 266 ? -1.406 -2.1 34.562 1 54.94 266 THR B CA 1
ATOM 5974 C C . THR B 1 266 ? -1.729 -3.584 34.719 1 54.94 266 THR B C 1
ATOM 5976 O O . THR B 1 266 ? -2.895 -3.961 34.844 1 54.94 266 THR B O 1
ATOM 5979 N N . GLY B 1 267 ? -0.76 -4.496 34.281 1 55.94 267 GLY B N 1
ATOM 5980 C CA . GLY B 1 267 ? -0.887 -5.93 34.469 1 55.94 267 GLY B CA 1
ATOM 5981 C C . GLY B 1 267 ? -1.041 -6.695 33.156 1 55.94 267 GLY B C 1
ATOM 5982 O O . GLY B 1 267 ? -0.901 -6.121 32.094 1 55.94 267 GLY B O 1
ATOM 5983 N N . ASP B 1 268 ? -1.214 -8.008 33.344 1 62.41 268 ASP B N 1
ATOM 5984 C CA . ASP B 1 268 ? -1.361 -8.953 32.25 1 62.41 268 ASP B CA 1
ATOM 5985 C C . ASP B 1 268 ? -2.795 -8.961 31.719 1 62.41 268 ASP B C 1
ATOM 5987 O O . ASP B 1 268 ? -3.697 -8.406 32.344 1 62.41 268 ASP B O 1
ATOM 5991 N N . TYR B 1 269 ? -3.023 -9.266 30.531 1 66.88 269 TYR B N 1
ATOM 5992 C CA . TYR B 1 269 ? -4.324 -9.383 29.875 1 66.88 269 TYR B CA 1
ATOM 5993 C C . TYR B 1 269 ? -5.336 -10.055 30.797 1 66.88 269 TYR B C 1
ATOM 5995 O O . TYR B 1 269 ? -6.492 -9.625 30.875 1 66.88 269 TYR B O 1
ATOM 6003 N N . ASN B 1 270 ? -4.887 -10.891 31.562 1 68.56 270 ASN B N 1
ATOM 6004 C CA . ASN B 1 270 ? -5.801 -11.68 32.406 1 68.56 270 ASN B CA 1
ATOM 6005 C C . ASN B 1 270 ? -6.371 -10.852 33.531 1 68.56 270 ASN B C 1
ATOM 6007 O O . ASN B 1 270 ? -7.512 -11.055 33.969 1 68.56 270 ASN B O 1
ATOM 6011 N N . THR B 1 271 ? -5.605 -9.891 33.938 1 73.12 271 THR B N 1
ATOM 6012 C CA . THR B 1 271 ? -6.035 -9.07 35.062 1 73.12 271 THR B CA 1
ATOM 6013 C C . THR B 1 271 ? -7.043 -8.023 34.625 1 73.12 271 THR B C 1
ATOM 6015 O O . THR B 1 271 ? -7.898 -7.602 35.406 1 73.12 271 THR B O 1
ATOM 6018 N N . ASN B 1 272 ? -6.957 -7.648 33.406 1 77.81 272 ASN B N 1
ATOM 6019 C CA . ASN B 1 272 ? -7.809 -6.582 32.906 1 77.81 272 ASN B CA 1
ATOM 6020 C C . ASN B 1 272 ? -8.648 -7.066 31.719 1 77.81 272 ASN B C 1
ATOM 6022 O O . ASN B 1 272 ? -8.875 -6.316 30.766 1 77.81 272 ASN B O 1
ATOM 6026 N N . ARG B 1 273 ? -9.055 -8.289 31.859 1 76.88 273 ARG B N 1
ATOM 6027 C CA . ARG B 1 273 ? -9.719 -8.945 30.734 1 76.88 273 ARG B CA 1
ATOM 6028 C C . ARG B 1 273 ? -10.961 -8.18 30.312 1 76.88 273 ARG B C 1
ATOM 6030 O O . ARG B 1 273 ? -11.203 -7.988 29.109 1 76.88 273 ARG B O 1
ATOM 6037 N N . GLY B 1 274 ? -11.75 -7.766 31.281 1 77.38 274 GLY B N 1
ATOM 6038 C CA . GLY B 1 274 ? -12.969 -7.047 30.969 1 77.38 274 GLY B CA 1
ATOM 6039 C C . GLY B 1 274 ? -12.734 -5.766 30.188 1 77.38 274 GLY B C 1
ATOM 6040 O O . GLY B 1 274 ? -13.406 -5.508 29.188 1 77.38 274 GLY B O 1
ATOM 6041 N N . GLU B 1 275 ? -11.82 -5.039 30.609 1 78.62 275 GLU B N 1
ATOM 6042 C CA . GLU B 1 275 ? -11.508 -3.777 29.938 1 78.62 275 GLU B CA 1
ATOM 6043 C C . GLU B 1 275 ? -10.977 -4.012 28.531 1 78.62 275 GLU B C 1
ATOM 6045 O O . GLU B 1 275 ? -11.352 -3.303 27.594 1 78.62 275 GLU B O 1
ATOM 6050 N N . TYR B 1 276 ? -10.18 -5 28.453 1 79.25 276 TYR B N 1
ATOM 6051 C CA . TYR B 1 276 ? -9.617 -5.34 27.156 1 79.25 276 TYR B CA 1
ATOM 6052 C C . TYR B 1 276 ? -10.719 -5.75 26.188 1 79.25 276 TYR B C 1
ATOM 6054 O O . TYR B 1 276 ? -10.703 -5.355 25.016 1 79.25 276 TYR B O 1
ATOM 6062 N N . ASP B 1 277 ? -11.609 -6.441 26.703 1 80.69 277 ASP B N 1
ATOM 6063 C CA . ASP B 1 277 ? -12.688 -6.934 25.859 1 80.69 277 ASP B CA 1
ATOM 6064 C C . ASP B 1 277 ? -13.539 -5.785 25.328 1 80.69 277 ASP B C 1
ATOM 6066 O O . ASP B 1 277 ? -13.945 -5.789 24.172 1 80.69 277 ASP B O 1
ATOM 6070 N N . VAL B 1 278 ? -13.766 -4.887 26.188 1 82.25 278 VAL B N 1
ATOM 6071 C CA . VAL B 1 278 ? -14.57 -3.732 25.781 1 82.25 278 VAL B CA 1
ATOM 6072 C C . VAL B 1 278 ? -13.82 -2.938 24.703 1 82.25 278 VAL B C 1
ATOM 6074 O O . VAL B 1 278 ? -14.414 -2.529 23.703 1 82.25 278 VAL B O 1
ATOM 6077 N N . ILE B 1 279 ? -12.578 -2.723 24.922 1 84 279 ILE B N 1
ATOM 6078 C CA . ILE B 1 279 ? -11.75 -1.965 23.984 1 84 279 ILE B CA 1
ATOM 6079 C C . ILE B 1 279 ? -11.711 -2.682 22.641 1 84 279 ILE B C 1
ATOM 6081 O O . ILE B 1 279 ? -11.883 -2.057 21.594 1 84 279 ILE B O 1
ATOM 6085 N N . LEU B 1 280 ? -11.523 -3.93 22.75 1 84.69 280 LEU B N 1
ATOM 6086 C CA . LEU B 1 280 ? -11.43 -4.734 21.531 1 84.69 280 LEU B CA 1
ATOM 6087 C C . LEU B 1 280 ? -12.742 -4.711 20.766 1 84.69 280 LEU B C 1
ATOM 6089 O O . LEU B 1 280 ? -12.742 -4.641 19.531 1 84.69 280 LEU B O 1
ATOM 6093 N N . GLU B 1 281 ? -13.781 -4.777 21.453 1 84.56 281 GLU B N 1
ATOM 6094 C CA . GLU B 1 281 ? -15.094 -4.715 20.812 1 84.56 281 GLU B CA 1
ATOM 6095 C C . GLU B 1 281 ? -15.289 -3.381 20.094 1 84.56 281 GLU B C 1
ATOM 6097 O O . GLU B 1 281 ? -15.836 -3.338 18.984 1 84.56 281 GLU B O 1
ATOM 6102 N N . ASN B 1 282 ? -14.844 -2.387 20.75 1 83.94 282 ASN B N 1
ATOM 6103 C CA . ASN B 1 282 ? -14.961 -1.06 20.141 1 83.94 282 ASN B CA 1
ATOM 6104 C C . ASN B 1 282 ? -14.109 -0.938 18.891 1 83.94 282 ASN B C 1
ATOM 6106 O O . ASN B 1 282 ? -14.539 -0.346 17.891 1 83.94 282 ASN B O 1
ATOM 6110 N N . ILE B 1 283 ? -12.977 -1.477 18.984 1 86.38 283 ILE B N 1
ATOM 6111 C CA . ILE B 1 283 ? -12.055 -1.413 17.844 1 86.38 283 ILE B CA 1
ATOM 6112 C C . ILE B 1 283 ? -12.633 -2.191 16.672 1 86.38 283 ILE B C 1
ATOM 6114 O O . ILE B 1 283 ? -12.625 -1.708 15.539 1 86.38 283 ILE B O 1
ATOM 6118 N N . LEU B 1 284 ? -13.164 -3.318 16.969 1 85.56 284 LEU B N 1
ATOM 6119 C CA . LEU B 1 284 ? -13.656 -4.207 15.922 1 85.56 284 LEU B CA 1
ATOM 6120 C C . LEU B 1 284 ? -14.93 -3.656 15.297 1 85.56 284 LEU B C 1
ATOM 6122 O O . LEU B 1 284 ? -15.273 -4.012 14.164 1 85.56 284 LEU B O 1
ATOM 6126 N N . ARG B 1 285 ? -15.562 -2.807 15.953 1 78.75 285 ARG B N 1
ATOM 6127 C CA . ARG B 1 285 ? -16.797 -2.217 15.445 1 78.75 285 ARG B CA 1
ATOM 6128 C C . ARG B 1 285 ? -16.516 -0.932 14.672 1 78.75 285 ARG B C 1
ATOM 6130 O O . ARG B 1 285 ? -17.391 -0.418 13.969 1 78.75 285 ARG B O 1
ATOM 6137 N N . SER B 1 286 ? -15.336 -0.517 14.789 1 78.38 286 SER B N 1
ATOM 6138 C CA . SER B 1 286 ? -14.961 0.722 14.117 1 78.38 286 SER B CA 1
ATOM 6139 C C . SER B 1 286 ? -14.906 0.536 12.602 1 78.38 286 SER B C 1
ATOM 6141 O O . SER B 1 286 ? -14.656 -0.569 12.117 1 78.38 286 SER B O 1
ATOM 6143 N N . SER B 1 287 ? -15.242 1.618 11.844 1 72.5 287 SER B N 1
ATOM 6144 C CA . SER B 1 287 ? -15.141 1.603 10.391 1 72.5 287 SER B CA 1
ATOM 6145 C C . SER B 1 287 ? -13.688 1.564 9.938 1 72.5 287 SER B C 1
ATOM 6147 O O . SER B 1 287 ? -13.398 1.172 8.805 1 72.5 287 SER B O 1
ATOM 6149 N N . ARG B 1 288 ? -12.891 2.035 10.727 1 78.56 288 ARG B N 1
ATOM 6150 C CA . ARG B 1 288 ? -11.469 2.08 10.422 1 78.56 288 ARG B CA 1
ATOM 6151 C C . ARG B 1 288 ? -10.641 1.579 11.609 1 78.56 288 ARG B C 1
ATOM 6153 O O . ARG B 1 288 ? -10.008 2.371 12.312 1 78.56 288 ARG B O 1
ATOM 6160 N N . PRO B 1 289 ? -10.586 0.309 11.727 1 84.06 289 PRO B N 1
ATOM 6161 C CA . PRO B 1 289 ? -9.875 -0.214 12.898 1 84.06 289 PRO B CA 1
ATOM 6162 C C . PRO B 1 289 ? -8.359 -0.191 12.727 1 84.06 289 PRO B C 1
ATOM 6164 O O . PRO B 1 289 ? -7.715 -1.242 12.773 1 84.06 289 PRO B O 1
ATOM 6167 N N . ARG B 1 290 ? -7.797 0.966 12.719 1 85.62 290 ARG B N 1
ATOM 6168 C CA . ARG B 1 290 ? -6.367 1.152 12.492 1 85.62 290 ARG B CA 1
ATOM 6169 C C . ARG B 1 290 ? -5.551 0.618 13.664 1 85.62 290 ARG B C 1
ATOM 6171 O O . ARG B 1 290 ? -4.371 0.295 13.508 1 85.62 290 ARG B O 1
ATOM 6178 N N . GLU B 1 291 ? -6.207 0.533 14.82 1 88.94 291 GLU B N 1
ATOM 6179 C CA . GLU B 1 291 ? -5.516 0.013 16 1 88.94 291 GLU B CA 1
ATOM 6180 C C . GLU B 1 291 ? -5.039 -1.42 15.766 1 88.94 291 GLU B C 1
ATOM 6182 O O . GLU B 1 291 ? -4.008 -1.829 16.297 1 88.94 291 GLU B O 1
ATOM 6187 N N . LEU B 1 292 ? -5.77 -2.096 14.906 1 91.25 292 LEU B N 1
ATOM 6188 C CA . LEU B 1 292 ? -5.422 -3.484 14.617 1 91.25 292 LEU B CA 1
ATOM 6189 C C . LEU B 1 292 ? -4.137 -3.568 13.805 1 91.25 292 LEU B C 1
ATOM 6191 O O . LEU B 1 292 ? -3.494 -4.621 13.758 1 91.25 292 LEU B O 1
ATOM 6195 N N . GLU B 1 293 ? -3.748 -2.518 13.188 1 90.81 293 GLU B N 1
ATOM 6196 C CA . GLU B 1 293 ? -2.543 -2.51 12.367 1 90.81 293 GLU B CA 1
ATOM 6197 C C . GLU B 1 293 ? -1.284 -2.553 13.227 1 90.81 293 GLU B C 1
ATOM 6199 O O . GLU B 1 293 ? -0.19 -2.814 12.719 1 90.81 293 GLU B O 1
ATOM 6204 N N . GLN B 1 294 ? -1.475 -2.34 14.477 1 87.56 294 GLN B N 1
ATOM 6205 C CA . GLN B 1 294 ? -0.335 -2.324 15.391 1 87.56 294 GLN B CA 1
ATOM 6206 C C . GLN B 1 294 ? 0.084 -3.74 15.773 1 87.56 294 GLN B C 1
ATOM 6208 O O . GLN B 1 294 ? 1.137 -3.938 16.375 1 87.56 294 GLN B O 1
ATOM 6213 N N . ILE B 1 295 ? -0.672 -4.719 15.453 1 88 295 ILE B N 1
ATOM 6214 C CA . ILE B 1 295 ? -0.392 -6.121 15.75 1 88 295 ILE B CA 1
ATOM 6215 C C . ILE B 1 295 ? 0.103 -6.828 14.492 1 88 295 ILE B C 1
ATOM 6217 O O . ILE B 1 295 ? -0.636 -6.953 13.508 1 88 295 ILE B O 1
ATOM 6221 N N . SER B 1 296 ? 1.333 -7.266 14.539 1 88.62 296 SER B N 1
ATOM 6222 C CA . SER B 1 296 ? 1.928 -7.938 13.383 1 88.62 296 SER B CA 1
ATOM 6223 C C . SER B 1 296 ? 2.156 -9.422 13.672 1 88.62 296 SER B C 1
ATOM 6225 O O . SER B 1 296 ? 2.594 -9.789 14.758 1 88.62 296 SER B O 1
ATOM 6227 N N . CYS B 1 297 ? 1.832 -10.211 12.742 1 90.31 297 CYS B N 1
ATOM 6228 C CA . CYS B 1 297 ? 2.01 -11.656 12.844 1 90.31 297 CYS B CA 1
ATOM 6229 C C . CYS B 1 297 ? 2.797 -12.188 11.648 1 90.31 297 CYS B C 1
ATOM 6231 O O . CYS B 1 297 ? 2.496 -11.859 10.5 1 90.31 297 CYS B O 1
ATOM 6233 N N . SER B 1 298 ? 3.812 -13.016 11.922 1 89.81 298 SER B N 1
ATOM 6234 C CA . SER B 1 298 ? 4.625 -13.625 10.867 1 89.81 298 SER B CA 1
ATOM 6235 C C . SER B 1 298 ? 4.449 -15.141 10.836 1 89.81 298 SER B C 1
ATOM 6237 O O . SER B 1 298 ? 4.488 -15.797 11.883 1 89.81 298 SER B O 1
ATOM 6239 N N . PHE B 1 299 ? 4.211 -15.656 9.68 1 92.06 299 PHE B N 1
ATOM 6240 C CA . PHE B 1 299 ? 4.02 -17.094 9.492 1 92.06 299 PHE B CA 1
ATOM 6241 C C . PHE B 1 299 ? 4.965 -17.625 8.422 1 92.06 299 PHE B C 1
ATOM 6243 O O . PHE B 1 299 ? 5.258 -16.938 7.441 1 92.06 299 PHE B O 1
ATOM 6250 N N . ILE B 1 300 ? 5.457 -18.797 8.625 1 91 300 ILE B N 1
ATOM 6251 C CA . ILE B 1 300 ? 6 -19.609 7.531 1 91 300 ILE B CA 1
ATOM 6252 C C . ILE B 1 300 ? 4.953 -20.625 7.066 1 91 300 ILE B C 1
ATOM 6254 O O . ILE B 1 300 ? 4.328 -21.297 7.887 1 91 300 ILE B O 1
ATOM 6258 N N . ILE B 1 301 ? 4.68 -20.609 5.879 1 94.06 301 ILE B N 1
ATOM 6259 C CA . ILE B 1 301 ? 3.805 -21.609 5.27 1 94.06 301 ILE B CA 1
ATOM 6260 C C . ILE B 1 301 ? 4.645 -22.656 4.535 1 94.06 301 ILE B C 1
ATOM 6262 O O . ILE B 1 301 ? 5.297 -22.344 3.535 1 94.06 301 ILE B O 1
ATOM 6266 N N . HIS B 1 302 ? 4.547 -23.828 5.012 1 92.62 302 HIS B N 1
ATOM 6267 C CA . HIS B 1 302 ? 5.328 -24.922 4.43 1 92.62 302 HIS B CA 1
ATOM 6268 C C . HIS B 1 302 ? 4.562 -25.609 3.307 1 92.62 302 HIS B C 1
ATOM 6270 O O . HIS B 1 302 ? 3.346 -25.797 3.4 1 92.62 302 HIS B O 1
ATOM 6276 N N . ASN B 1 303 ? 5.273 -25.891 2.252 1 94.62 303 ASN B N 1
ATOM 6277 C CA . ASN B 1 303 ? 4.789 -26.719 1.154 1 94.62 303 ASN B CA 1
ATOM 6278 C C . ASN B 1 303 ? 3.523 -26.141 0.528 1 94.62 303 ASN B C 1
ATOM 6280 O O . ASN B 1 303 ? 2.527 -26.844 0.359 1 94.62 303 ASN B O 1
ATOM 6284 N N . LEU B 1 304 ? 3.539 -24.922 0.294 1 95.88 304 LEU B N 1
ATOM 6285 C CA . LEU B 1 304 ? 2.461 -24.281 -0.451 1 95.88 304 LEU B CA 1
ATOM 6286 C C . LEU B 1 304 ? 2.635 -24.5 -1.951 1 95.88 304 LEU B C 1
ATOM 6288 O O . LEU B 1 304 ? 3.729 -24.297 -2.486 1 95.88 304 LEU B O 1
ATOM 6292 N N . SER B 1 305 ? 1.551 -25.031 -2.58 1 97.62 305 SER B N 1
ATOM 6293 C CA . SER B 1 305 ? 1.64 -25.234 -4.023 1 97.62 305 SER B CA 1
ATOM 6294 C C . SER B 1 305 ? 1.854 -23.922 -4.758 1 97.62 305 SER B C 1
ATOM 6296 O O . SER B 1 305 ? 1.575 -22.844 -4.219 1 97.62 305 SER B O 1
ATOM 6298 N N . LEU B 1 306 ? 2.383 -23.969 -5.969 1 97.06 306 LEU B N 1
ATOM 6299 C CA . LEU B 1 306 ? 2.562 -22.766 -6.777 1 97.06 306 LEU B CA 1
ATOM 6300 C C . LEU B 1 306 ? 1.224 -22.094 -7.055 1 97.06 306 LEU B C 1
ATOM 6302 O O . LEU B 1 306 ? 1.133 -20.859 -7.062 1 97.06 306 LEU B O 1
ATOM 6306 N N . SER B 1 307 ? 0.198 -22.891 -7.273 1 96.5 307 SER B N 1
ATOM 6307 C CA . SER B 1 307 ? -1.146 -22.328 -7.418 1 96.5 307 SER B CA 1
ATOM 6308 C C . SER B 1 307 ? -1.598 -21.625 -6.145 1 96.5 307 SER B C 1
ATOM 6310 O O . SER B 1 307 ? -2.285 -20.609 -6.199 1 96.5 307 SER B O 1
ATOM 6312 N N . GLY B 1 308 ? -1.247 -22.219 -5.02 1 96.12 308 GLY B N 1
ATOM 6313 C CA . GLY B 1 308 ? -1.566 -21.609 -3.74 1 96.12 308 GLY B CA 1
ATOM 6314 C C . GLY B 1 308 ? -0.879 -20.281 -3.531 1 96.12 308 GLY B C 1
ATOM 6315 O O . GLY B 1 308 ? -1.46 -19.359 -2.947 1 96.12 308 GLY B O 1
ATOM 6316 N N . ILE B 1 309 ? 0.313 -20.141 -3.984 1 95.56 309 ILE B N 1
ATOM 6317 C CA . ILE B 1 309 ? 1.084 -18.906 -3.871 1 95.56 309 ILE B CA 1
ATOM 6318 C C . ILE B 1 309 ? 0.361 -17.781 -4.602 1 95.56 309 ILE B C 1
ATOM 6320 O O . ILE B 1 309 ? 0.305 -16.656 -4.109 1 95.56 309 ILE B O 1
ATOM 6324 N N . THR B 1 310 ? -0.222 -18.094 -5.711 1 94.12 310 THR B N 1
ATOM 6325 C CA . THR B 1 310 ? -0.97 -17.094 -6.465 1 94.12 310 THR B CA 1
ATOM 6326 C C . THR B 1 310 ? -2.129 -16.547 -5.637 1 94.12 310 THR B C 1
ATOM 6328 O O . THR B 1 310 ? -2.447 -15.352 -5.707 1 94.12 310 THR B O 1
ATOM 6331 N N . HIS B 1 311 ? -2.703 -17.375 -4.828 1 94.5 311 HIS B N 1
ATOM 6332 C CA . HIS B 1 311 ? -3.828 -16.969 -3.996 1 94.5 311 HIS B CA 1
ATOM 6333 C C . HIS B 1 311 ? -3.379 -16.016 -2.896 1 94.5 311 HIS B C 1
ATOM 6335 O O . HIS B 1 311 ? -4.02 -14.984 -2.664 1 94.5 311 HIS B O 1
ATOM 6341 N N . ILE B 1 312 ? -2.346 -16.297 -2.271 1 94.75 312 ILE B N 1
ATOM 6342 C CA . ILE B 1 312 ? -1.952 -15.516 -1.104 1 94.75 312 ILE B CA 1
ATOM 6343 C C . ILE B 1 312 ? -1.345 -14.188 -1.553 1 94.75 312 ILE B C 1
ATOM 6345 O O . ILE B 1 312 ? -1.507 -13.164 -0.882 1 94.75 312 ILE B O 1
ATOM 6349 N N . VAL B 1 313 ? -0.718 -14.164 -2.701 1 93.81 313 VAL B N 1
ATOM 6350 C CA . VAL B 1 313 ? -0.033 -12.969 -3.191 1 93.81 313 VAL B CA 1
ATOM 6351 C C . VAL B 1 313 ? -1.058 -11.906 -3.58 1 93.81 313 VAL B C 1
ATOM 6353 O O . VAL B 1 313 ? -0.731 -10.719 -3.656 1 93.81 313 VAL B O 1
ATOM 6356 N N . ARG B 1 314 ? -2.266 -12.289 -3.758 1 90.88 314 ARG B N 1
ATOM 6357 C CA . ARG B 1 314 ? -3.318 -11.352 -4.141 1 90.88 314 ARG B CA 1
ATOM 6358 C C . ARG B 1 314 ? -3.682 -10.438 -2.979 1 90.88 314 ARG B C 1
ATOM 6360 O O . ARG B 1 314 ? -4.336 -9.406 -3.174 1 90.88 314 ARG B O 1
ATOM 6367 N N . HIS B 1 315 ? -3.344 -10.844 -1.838 1 92.19 315 HIS B N 1
ATOM 6368 C CA . HIS B 1 315 ? -3.455 -9.961 -0.684 1 92.19 315 HIS B CA 1
ATOM 6369 C C . HIS B 1 315 ? -2.236 -9.055 -0.569 1 92.19 315 HIS B C 1
ATOM 6371 O O . HIS B 1 315 ? -1.181 -9.477 -0.098 1 92.19 315 HIS B O 1
ATOM 6377 N N . ARG B 1 316 ? -2.434 -7.824 -0.889 1 88.12 316 ARG B N 1
ATOM 6378 C CA . ARG B 1 316 ? -1.297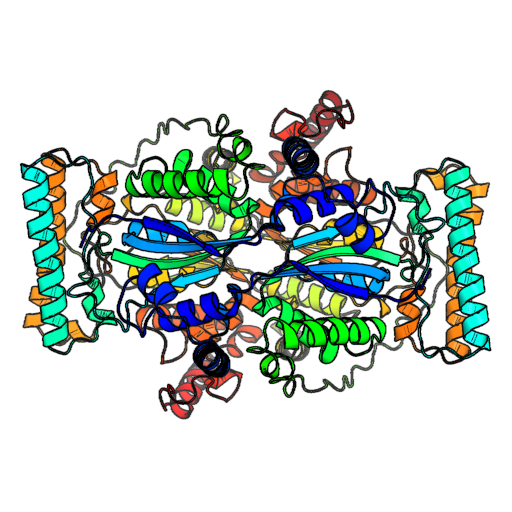 -6.965 -1.209 1 88.12 316 ARG B CA 1
ATOM 6379 C C . ARG B 1 316 ? -0.706 -6.348 0.054 1 88.12 316 ARG B C 1
ATOM 6381 O O . ARG B 1 316 ? 0.481 -6.016 0.091 1 88.12 316 ARG B O 1
ATOM 6388 N N . MET B 1 317 ? -1.472 -6.125 1.012 1 89.25 317 MET B N 1
ATOM 6389 C CA . MET B 1 317 ? -0.967 -5.477 2.221 1 89.25 317 MET B CA 1
ATOM 6390 C C . MET B 1 317 ? -0.32 -6.496 3.152 1 89.25 317 MET B C 1
ATOM 6392 O O . MET B 1 317 ? -0.794 -6.711 4.27 1 89.25 317 MET B O 1
ATOM 6396 N N . GLN B 1 318 ? 0.692 -7.129 2.703 1 92.5 318 GLN B N 1
ATOM 6397 C CA . GLN B 1 318 ? 1.479 -8.109 3.445 1 92.5 318 GLN B CA 1
ATOM 6398 C C . GLN B 1 318 ? 2.953 -8.047 3.049 1 92.5 318 GLN B C 1
ATOM 6400 O O . GLN B 1 318 ? 3.295 -7.492 2 1 92.5 318 GLN B O 1
ATOM 6405 N N . SER B 1 319 ? 3.787 -8.5 3.898 1 91.06 319 SER B N 1
ATOM 6406 C CA . SER B 1 319 ? 5.191 -8.727 3.57 1 91.06 319 SER B CA 1
ATOM 6407 C C . SER B 1 319 ? 5.449 -10.203 3.266 1 91.06 319 SER B C 1
ATOM 6409 O O . SER B 1 319 ? 5.758 -10.984 4.168 1 91.06 319 SER B O 1
ATOM 6411 N N . ILE B 1 320 ? 5.363 -10.508 2.049 1 91.75 320 ILE B N 1
ATOM 6412 C CA . ILE B 1 320 ? 5.492 -11.906 1.646 1 91.75 320 ILE B CA 1
ATOM 6413 C C . ILE B 1 320 ? 6.875 -12.148 1.044 1 91.75 320 ILE B C 1
ATOM 6415 O O . ILE B 1 320 ? 7.426 -11.266 0.377 1 91.75 320 ILE B O 1
ATOM 6419 N N . ILE B 1 321 ? 7.43 -13.242 1.38 1 90.5 321 ILE B N 1
ATOM 6420 C CA . ILE B 1 321 ? 8.695 -13.703 0.818 1 90.5 321 ILE B CA 1
ATOM 6421 C C . ILE B 1 321 ? 8.477 -15 0.044 1 90.5 321 ILE B C 1
ATOM 6423 O O . ILE B 1 321 ? 8.086 -16.016 0.622 1 90.5 321 ILE B O 1
ATOM 6427 N N . ILE B 1 322 ? 8.695 -14.914 -1.183 1 91.12 322 ILE B N 1
ATOM 6428 C CA . ILE B 1 322 ? 8.594 -16.078 -2.061 1 91.12 322 ILE B CA 1
ATOM 6429 C C . ILE B 1 322 ? 9.961 -16.391 -2.66 1 91.12 322 ILE B C 1
ATOM 6431 O O . ILE B 1 322 ? 10.555 -15.555 -3.348 1 91.12 322 ILE B O 1
ATOM 6435 N N . PRO B 1 323 ? 10.477 -17.547 -2.4 1 88.44 323 PRO B N 1
ATOM 6436 C CA . PRO B 1 323 ? 11.742 -17.922 -3.039 1 88.44 323 PRO B CA 1
ATOM 6437 C C . PRO B 1 323 ? 11.641 -17.984 -4.562 1 88.44 323 PRO B C 1
ATOM 6439 O O . PRO B 1 323 ? 10.539 -18.062 -5.105 1 88.44 323 PRO B O 1
ATOM 6442 N N . SER B 1 324 ? 12.828 -17.906 -5.145 1 88.31 324 SER B N 1
ATOM 6443 C CA . SER B 1 324 ? 12.883 -18.062 -6.598 1 88.31 324 SER B CA 1
ATOM 6444 C C . SER B 1 324 ? 12.312 -19.406 -7.039 1 88.31 324 SER B C 1
ATOM 6446 O O . SER B 1 324 ? 12.5 -20.422 -6.367 1 88.31 324 SER B O 1
ATOM 6448 N N . LEU B 1 325 ? 11.68 -19.375 -8.18 1 90.56 325 LEU B N 1
ATOM 6449 C CA . LEU B 1 325 ? 11.125 -20.609 -8.734 1 90.56 325 LEU B CA 1
ATOM 6450 C C . LEU B 1 325 ? 12.234 -21.609 -9.023 1 90.56 325 LEU B C 1
ATOM 6452 O O . LEU B 1 325 ? 11.969 -22.812 -9.172 1 90.56 325 LEU B O 1
ATOM 6456 N N . MET B 1 326 ? 13.445 -21.125 -9.133 1 87.06 326 MET B N 1
ATOM 6457 C CA . MET B 1 326 ? 14.586 -22 -9.391 1 87.06 326 MET B CA 1
ATOM 6458 C C . MET B 1 326 ? 14.789 -22.969 -8.234 1 87.06 326 MET B C 1
ATOM 6460 O O . MET B 1 326 ? 15.438 -24 -8.398 1 87.06 326 MET B O 1
ATOM 6464 N N . TYR B 1 327 ? 14.133 -22.688 -7.121 1 86.81 327 TYR B N 1
ATOM 6465 C CA . TYR B 1 327 ? 14.336 -23.5 -5.934 1 86.81 327 TYR B CA 1
ATOM 6466 C C . TYR B 1 327 ? 13.219 -24.531 -5.781 1 86.81 327 TYR B C 1
ATOM 6468 O O . TYR B 1 327 ? 13.18 -25.281 -4.801 1 86.81 327 TYR B O 1
ATOM 6476 N N . VAL B 1 328 ? 12.375 -24.578 -6.719 1 89.75 328 VAL B N 1
ATOM 6477 C CA . VAL B 1 328 ? 11.305 -25.562 -6.672 1 89.75 328 VAL B CA 1
ATOM 6478 C C . VAL B 1 328 ? 11.867 -26.969 -6.867 1 89.75 328 VAL B C 1
ATOM 6480 O O . VAL B 1 328 ? 12.617 -27.219 -7.816 1 89.75 328 VAL B O 1
ATOM 6483 N N . ASN B 1 329 ? 11.562 -27.859 -5.93 1 88.12 329 ASN B N 1
ATOM 6484 C CA . ASN B 1 329 ? 11.867 -29.266 -6.07 1 88.12 329 ASN B CA 1
ATOM 6485 C C . ASN B 1 329 ? 10.766 -30 -6.832 1 88.12 329 ASN B C 1
ATOM 6487 O O . ASN B 1 329 ? 9.641 -30.125 -6.34 1 88.12 329 ASN B O 1
ATOM 6491 N N . SER B 1 330 ? 11.133 -30.562 -7.973 1 89.31 330 SER B N 1
ATOM 6492 C CA . SER B 1 330 ? 10.148 -31.188 -8.844 1 89.31 330 SER B CA 1
ATOM 6493 C C . SER B 1 330 ? 9.539 -32.438 -8.195 1 89.31 330 SER B C 1
ATOM 6495 O O . SER B 1 330 ? 8.469 -32.875 -8.602 1 89.31 330 SER B O 1
ATOM 6497 N N . ASN B 1 331 ? 10.211 -32.938 -7.152 1 90.31 331 ASN B N 1
ATOM 6498 C CA . ASN B 1 331 ? 9.742 -34.188 -6.523 1 90.31 331 ASN B CA 1
ATOM 6499 C C . ASN B 1 331 ? 8.773 -33.875 -5.375 1 90.31 331 ASN B C 1
ATOM 6501 O O . ASN B 1 331 ? 8.219 -34.812 -4.785 1 90.31 331 ASN B O 1
ATOM 6505 N N . ARG B 1 332 ? 8.594 -32.688 -5.109 1 93.12 332 ARG B N 1
ATOM 6506 C CA . ARG B 1 332 ? 7.668 -32.312 -4.047 1 93.12 332 ARG B CA 1
ATOM 6507 C C . ARG B 1 332 ? 6.398 -31.688 -4.617 1 93.12 332 ARG B C 1
ATOM 6509 O O . ARG B 1 332 ? 6.457 -30.688 -5.34 1 93.12 332 ARG B O 1
ATOM 6516 N N . TYR B 1 333 ? 5.316 -32.375 -4.355 1 96.25 333 TYR B N 1
ATOM 6517 C CA . TYR B 1 333 ? 4.059 -31.875 -4.906 1 96.25 333 TYR B CA 1
ATOM 6518 C C . TYR B 1 333 ? 2.885 -32.25 -4.02 1 96.25 333 TYR B C 1
ATOM 6520 O O . TYR B 1 333 ? 3.014 -33.125 -3.152 1 96.25 333 TYR B O 1
ATOM 6528 N N . ILE B 1 334 ? 1.769 -31.609 -4.184 1 96.25 334 ILE B N 1
ATOM 6529 C CA . ILE B 1 334 ? 0.56 -31.906 -3.424 1 96.25 334 ILE B CA 1
ATOM 6530 C C . ILE B 1 334 ? -0.371 -32.781 -4.262 1 96.25 334 ILE B C 1
ATOM 6532 O O . ILE B 1 334 ? -0.262 -32.812 -5.488 1 96.25 334 ILE B O 1
ATOM 6536 N N . VAL B 1 335 ? -1.235 -33.531 -3.57 1 96.12 335 VAL B N 1
ATOM 6537 C CA . VAL B 1 335 ? -2.262 -34.344 -4.219 1 96.12 335 VAL B CA 1
ATOM 6538 C C . VAL B 1 335 ? -3.641 -33.938 -3.699 1 96.12 335 VAL B C 1
ATOM 6540 O O . VAL B 1 335 ? -3.904 -34 -2.496 1 96.12 335 VAL B O 1
ATOM 6543 N N . PRO B 1 336 ? -4.5 -33.5 -4.566 1 95.88 336 PRO B N 1
ATOM 6544 C CA . PRO B 1 336 ? -5.844 -33.125 -4.098 1 95.88 336 PRO B CA 1
ATOM 6545 C C . PRO B 1 336 ? -6.672 -34.344 -3.707 1 95.88 336 PRO B C 1
ATOM 6547 O O . PRO B 1 336 ? -6.484 -35.438 -4.266 1 95.88 336 PRO B O 1
ATOM 6550 N N . LYS B 1 337 ? -7.641 -34.156 -2.84 1 94.31 337 LYS B N 1
ATOM 6551 C CA . LYS B 1 337 ? -8.484 -35.25 -2.334 1 94.31 337 LYS B CA 1
ATOM 6552 C C . LYS B 1 337 ? -9.32 -35.875 -3.453 1 94.31 337 LYS B C 1
ATOM 6554 O O . LYS B 1 337 ? -9.625 -37.062 -3.422 1 94.31 337 LYS B O 1
ATOM 6559 N N . THR B 1 338 ? -9.648 -35.062 -4.398 1 95.62 338 THR B N 1
ATOM 6560 C CA . THR B 1 338 ? -10.492 -35.531 -5.496 1 95.62 338 THR B CA 1
ATOM 6561 C C . THR B 1 338 ? -9.766 -36.562 -6.34 1 95.62 338 THR B C 1
ATOM 6563 O O . THR B 1 338 ? -10.398 -37.375 -7.043 1 95.62 338 THR B O 1
ATOM 6566 N N . ILE B 1 339 ? -8.516 -36.562 -6.301 1 95.75 339 ILE B N 1
ATOM 6567 C CA . ILE B 1 339 ? -7.711 -37.5 -7.078 1 95.75 339 ILE B CA 1
ATOM 6568 C C . ILE B 1 339 ? -7.273 -38.656 -6.191 1 95.75 339 ILE B C 1
ATOM 6570 O O . ILE B 1 339 ? -7.191 -39.812 -6.652 1 95.75 339 ILE B O 1
ATOM 6574 N N . CYS B 1 340 ? -6.996 -38.438 -4.945 1 91.5 340 CYS B N 1
ATOM 6575 C CA . CYS B 1 340 ? -6.527 -39.406 -3.982 1 91.5 340 CYS B CA 1
ATOM 6576 C C . CYS B 1 340 ? -7.52 -40.562 -3.85 1 91.5 340 CYS B C 1
ATOM 6578 O O . CYS B 1 340 ? -7.129 -41.688 -3.586 1 91.5 340 CYS B O 1
ATOM 6580 N N . GLY B 1 341 ? -8.734 -40.344 -4.012 1 87.25 341 GLY B N 1
ATOM 6581 C CA . GLY B 1 341 ? -9.758 -41.344 -3.771 1 87.25 341 GLY B CA 1
ATOM 6582 C C . GLY B 1 341 ? -9.852 -42.375 -4.875 1 87.25 341 GLY B C 1
ATOM 6583 O O . GLY B 1 341 ? -10.523 -43.375 -4.719 1 87.25 341 GLY B O 1
ATOM 6584 N N . ASN B 1 342 ? -9.211 -42.188 -5.945 1 92.5 342 ASN B N 1
ATOM 6585 C CA . ASN B 1 342 ? -9.195 -43.094 -7.09 1 92.5 342 ASN B CA 1
ATOM 6586 C C . ASN B 1 342 ? -7.781 -43.531 -7.434 1 92.5 342 ASN B C 1
ATOM 6588 O O . ASN B 1 342 ? -6.984 -42.75 -7.945 1 92.5 342 ASN B O 1
ATOM 6592 N N . GLU B 1 343 ? -7.582 -44.812 -7.324 1 93.75 343 GLU B N 1
ATOM 6593 C CA . GLU B 1 343 ? -6.234 -45.344 -7.461 1 93.75 343 GLU B CA 1
ATOM 6594 C C . GLU B 1 343 ? -5.688 -45.094 -8.867 1 93.75 343 GLU B C 1
ATOM 6596 O O . GLU B 1 343 ? -4.508 -44.781 -9.039 1 93.75 343 GLU B O 1
ATOM 6601 N N . SER B 1 344 ? -6.508 -45.344 -9.859 1 95.25 344 SER B N 1
ATOM 6602 C CA . SER B 1 344 ? -6.074 -45.156 -11.242 1 95.25 344 SER B CA 1
ATOM 6603 C C . SER B 1 344 ? -5.711 -43.688 -11.508 1 95.25 344 SER B C 1
ATOM 6605 O O . SER B 1 344 ? -4.695 -43.406 -12.148 1 95.25 344 SER B O 1
ATOM 6607 N N . LEU B 1 345 ? -6.539 -42.781 -11.031 1 96.44 345 LEU B N 1
ATOM 6608 C CA . LEU B 1 345 ? -6.273 -41.375 -11.203 1 96.44 345 LEU B CA 1
ATOM 6609 C C . LEU B 1 345 ? -5.016 -40.969 -10.445 1 96.44 345 LEU B C 1
ATOM 6611 O O . LEU B 1 345 ? -4.219 -40.156 -10.945 1 96.44 345 LEU B O 1
ATOM 6615 N N . LEU B 1 346 ? -4.867 -41.5 -9.289 1 96.5 346 LEU B N 1
ATOM 6616 C CA . LEU B 1 346 ? -3.713 -41.156 -8.461 1 96.5 346 LEU B CA 1
ATOM 6617 C C . LEU B 1 346 ? -2.418 -41.594 -9.141 1 96.5 346 LEU B C 1
ATOM 6619 O O . LEU B 1 346 ? -1.431 -40.875 -9.133 1 96.5 346 LEU B O 1
ATOM 6623 N N . LEU B 1 347 ? -2.416 -42.781 -9.656 1 96.25 347 LEU B N 1
ATOM 6624 C CA . LEU B 1 347 ? -1.229 -43.281 -10.336 1 96.25 347 LEU B CA 1
ATOM 6625 C C . LEU B 1 347 ? -0.862 -42.406 -11.523 1 96.25 347 LEU B C 1
ATOM 6627 O O . LEU B 1 347 ? 0.315 -42.125 -11.742 1 96.25 347 LEU B O 1
ATOM 6631 N N . ARG B 1 348 ? -1.852 -42.062 -12.281 1 96.44 348 ARG B N 1
ATOM 6632 C CA . ARG B 1 348 ? -1.646 -41.219 -13.445 1 96.44 348 ARG B CA 1
ATOM 6633 C C . ARG B 1 348 ? -1.12 -39.844 -13.023 1 96.44 348 ARG B C 1
ATOM 6635 O O . ARG B 1 348 ? -0.245 -39.281 -13.68 1 96.44 348 ARG B O 1
ATOM 6642 N N . TYR B 1 349 ? -1.716 -39.344 -11.953 1 97.12 349 TYR B N 1
ATOM 6643 C CA . TYR B 1 349 ? -1.28 -38.062 -11.398 1 97.12 349 TYR B CA 1
ATOM 6644 C C . TYR B 1 349 ? 0.181 -38.125 -10.969 1 97.12 349 TYR B C 1
ATOM 6646 O O . TYR B 1 349 ? 0.978 -37.25 -11.336 1 97.12 349 TYR B O 1
ATOM 6654 N N . LYS B 1 350 ? 0.567 -39.125 -10.258 1 96.06 350 LYS B N 1
ATOM 6655 C CA . LYS B 1 350 ? 1.939 -39.312 -9.797 1 96.06 350 LYS B CA 1
ATOM 6656 C C . LYS B 1 350 ? 2.902 -39.469 -10.977 1 96.06 350 LYS B C 1
ATOM 6658 O O . LYS B 1 350 ? 4.027 -38.938 -10.922 1 96.06 350 LYS B O 1
ATOM 6663 N N . GLU B 1 351 ? 2.455 -40.094 -11.953 1 96.19 351 GLU B N 1
ATOM 6664 C CA . GLU B 1 351 ? 3.291 -40.312 -13.133 1 96.19 351 GLU B CA 1
ATOM 6665 C C . GLU B 1 351 ? 3.623 -38.969 -13.805 1 96.19 351 GLU B C 1
ATOM 6667 O O . GLU B 1 351 ? 4.727 -38.781 -14.328 1 96.19 351 GLU B O 1
ATOM 6672 N N . ALA B 1 352 ? 2.674 -38.094 -13.852 1 95.88 352 ALA B N 1
ATOM 6673 C CA . ALA B 1 352 ? 2.918 -36.781 -14.445 1 95.88 352 ALA B CA 1
ATOM 6674 C C . ALA B 1 352 ? 4.066 -36.062 -13.734 1 95.88 352 ALA B C 1
ATOM 6676 O O . ALA B 1 352 ? 4.938 -35.5 -14.391 1 95.88 352 ALA B O 1
ATOM 6677 N N . PHE B 1 353 ? 4.137 -36.094 -12.453 1 95.5 353 PHE B N 1
ATOM 6678 C CA . PHE B 1 353 ? 5.191 -35.438 -11.68 1 95.5 353 PHE B CA 1
ATOM 6679 C C . PHE B 1 353 ? 6.508 -36.188 -11.812 1 95.5 353 PHE B C 1
ATOM 6681 O O . PHE B 1 353 ? 7.57 -35.562 -11.938 1 95.5 353 PHE B O 1
ATOM 6688 N N . ASN B 1 354 ? 6.438 -37.469 -11.812 1 93.88 354 ASN B N 1
ATOM 6689 C CA . ASN B 1 354 ? 7.637 -38.281 -11.992 1 93.88 354 ASN B CA 1
ATOM 6690 C C . ASN B 1 354 ? 8.289 -38.031 -13.344 1 93.88 354 ASN B C 1
ATOM 6692 O O . ASN B 1 354 ? 9.516 -37.938 -13.445 1 93.88 354 ASN B O 1
ATOM 6696 N N . LYS B 1 355 ? 7.453 -38 -14.312 1 94.5 355 LYS B N 1
ATOM 6697 C CA . LYS B 1 355 ? 7.945 -37.75 -15.664 1 94.5 355 LYS B CA 1
ATOM 6698 C C . LYS B 1 355 ? 8.625 -36.375 -15.742 1 94.5 355 LYS B C 1
ATOM 6700 O O . LYS B 1 355 ? 9.594 -36.219 -16.484 1 94.5 355 LYS B O 1
ATOM 6705 N N . THR B 1 356 ? 8.062 -35.438 -15.039 1 92.44 356 THR B N 1
ATOM 6706 C CA . THR B 1 356 ? 8.625 -34.094 -15.039 1 92.44 356 THR B CA 1
ATOM 6707 C C . THR B 1 356 ? 10.062 -34.094 -14.531 1 92.44 356 THR B C 1
ATOM 6709 O O . THR B 1 356 ? 10.945 -33.469 -15.125 1 92.44 356 THR B O 1
ATOM 6712 N N . SER B 1 357 ? 10.297 -34.75 -13.469 1 88.88 357 SER B N 1
ATOM 6713 C CA . SER B 1 357 ? 11.633 -34.844 -12.898 1 88.88 357 SER B CA 1
ATOM 6714 C C . SER B 1 357 ? 12.617 -35.469 -13.891 1 88.88 357 SER B C 1
ATOM 6716 O O . SER B 1 357 ? 13.742 -35 -14.031 1 88.88 357 SER B O 1
ATOM 6718 N N . LYS B 1 358 ? 12.172 -36.438 -14.594 1 90.94 358 LYS B N 1
ATOM 6719 C CA . LYS B 1 358 ? 13.008 -37.125 -15.578 1 90.94 358 LYS B CA 1
ATOM 6720 C C . LYS B 1 358 ? 13.32 -36.219 -16.766 1 90.94 358 LYS B C 1
ATOM 6722 O O . LYS B 1 358 ? 14.461 -36.156 -17.219 1 90.94 358 LYS B O 1
ATOM 6727 N N . ILE B 1 359 ? 12.297 -35.594 -17.234 1 93.38 359 ILE B N 1
ATOM 6728 C CA . ILE B 1 359 ? 12.43 -34.719 -18.406 1 93.38 359 ILE B CA 1
ATOM 6729 C C . ILE B 1 359 ? 13.359 -33.562 -18.062 1 93.38 359 ILE B C 1
ATOM 6731 O O . ILE B 1 359 ? 14.188 -33.156 -18.891 1 93.38 359 ILE B O 1
ATOM 6735 N N . LYS B 1 360 ? 13.195 -32.938 -16.906 1 90.56 360 LYS B N 1
ATOM 6736 C CA . LYS B 1 360 ? 14.062 -31.859 -16.484 1 90.56 360 LYS B CA 1
ATOM 6737 C C . LYS B 1 360 ? 15.523 -32.281 -16.453 1 90.56 360 LYS B C 1
ATOM 6739 O O . LYS B 1 360 ? 16.406 -31.547 -16.891 1 90.56 360 LYS B O 1
ATOM 6744 N N . LYS B 1 361 ? 15.773 -33.438 -15.961 1 88.38 361 LYS B N 1
ATOM 6745 C CA . LYS B 1 361 ? 17.125 -33.969 -15.93 1 88.38 361 LYS B CA 1
ATOM 6746 C C . LYS B 1 361 ? 17.672 -34.156 -17.344 1 88.38 361 LYS B C 1
ATOM 6748 O O . LYS B 1 361 ? 18.828 -33.844 -17.609 1 88.38 361 LYS B O 1
ATOM 6753 N N . GLN B 1 362 ? 16.828 -34.719 -18.141 1 91.5 362 GLN B N 1
ATOM 6754 C CA . GLN B 1 362 ? 17.203 -34.938 -19.531 1 91.5 362 GLN B CA 1
ATOM 6755 C C . GLN B 1 362 ? 17.562 -33.625 -20.203 1 91.5 362 GLN B C 1
ATOM 6757 O O . GLN B 1 362 ? 18.578 -33.531 -20.906 1 91.5 362 GLN B O 1
ATOM 6762 N N . LEU B 1 363 ? 16.75 -32.656 -20.047 1 90.62 363 LEU B N 1
ATOM 6763 C CA . LEU B 1 363 ? 16.969 -31.359 -20.672 1 90.62 363 LEU B CA 1
ATOM 6764 C C . LEU B 1 363 ? 18.219 -30.703 -20.094 1 90.62 363 LEU B C 1
ATOM 6766 O O . LEU B 1 363 ? 18.938 -30.016 -20.828 1 90.62 363 LEU B O 1
ATOM 6770 N N . ASN B 1 364 ? 18.391 -30.844 -18.812 1 87.44 364 ASN B N 1
ATOM 6771 C CA . ASN B 1 364 ? 19.609 -30.328 -18.203 1 87.44 364 ASN B CA 1
ATOM 6772 C C . ASN B 1 364 ? 20.859 -30.938 -18.828 1 87.44 364 ASN B C 1
ATOM 6774 O O . ASN B 1 364 ? 21.828 -30.234 -19.078 1 87.44 364 ASN B O 1
ATOM 6778 N N . ASN B 1 365 ? 20.797 -32.188 -19.047 1 89.38 365 ASN B N 1
ATOM 6779 C CA . ASN B 1 365 ? 21.922 -32.875 -19.672 1 89.38 365 ASN B CA 1
ATOM 6780 C C . ASN B 1 365 ? 22.172 -32.406 -21.094 1 89.38 365 ASN B C 1
ATOM 6782 O O . ASN B 1 365 ? 23.297 -32.469 -21.578 1 89.38 365 ASN B O 1
ATOM 6786 N N . LEU B 1 366 ? 21.141 -31.953 -21.688 1 90.12 366 LEU B N 1
ATOM 6787 C CA . LEU B 1 366 ? 21.234 -31.484 -23.062 1 90.12 366 LEU B CA 1
ATOM 6788 C C . LEU B 1 366 ? 21.609 -30 -23.109 1 90.12 366 LEU B C 1
ATOM 6790 O O . LEU B 1 366 ? 21.641 -29.406 -24.188 1 90.12 366 LEU B O 1
ATOM 6794 N N . GLY B 1 367 ? 21.734 -29.344 -21.922 1 81.62 367 GLY B N 1
ATOM 6795 C CA . GLY B 1 367 ? 22.297 -28.016 -21.875 1 81.62 367 GLY B CA 1
ATOM 6796 C C . GLY B 1 367 ? 21.281 -26.938 -21.547 1 81.62 367 GLY B C 1
ATOM 6797 O O . GLY B 1 367 ? 21.562 -25.75 -21.625 1 81.62 367 GLY B O 1
ATOM 6798 N N . LEU B 1 368 ? 20.078 -27.344 -21.281 1 82.25 368 LEU B N 1
ATOM 6799 C CA . LEU B 1 368 ? 19.109 -26.328 -20.875 1 82.25 368 LEU B CA 1
ATOM 6800 C C . LEU B 1 368 ? 19.469 -25.766 -19.5 1 82.25 368 LEU B C 1
ATOM 6802 O O . LEU B 1 368 ? 19.594 -26.516 -18.531 1 82.25 368 LEU B O 1
ATOM 6806 N N . ASN B 1 369 ? 19.609 -24.438 -19.484 1 79.56 369 ASN B N 1
ATOM 6807 C CA . ASN B 1 369 ? 19.969 -23.75 -18.25 1 79.56 369 ASN B CA 1
ATOM 6808 C C . ASN B 1 369 ? 18.859 -23.859 -17.188 1 79.56 369 ASN B C 1
ATOM 6810 O O . ASN B 1 369 ? 17.688 -24.031 -17.531 1 79.56 369 ASN B O 1
ATOM 6814 N N . LYS B 1 370 ? 19.281 -23.844 -15.914 1 76.56 370 LYS B N 1
ATOM 6815 C CA . LYS B 1 370 ? 18.359 -23.953 -14.781 1 76.56 370 LYS B CA 1
ATOM 6816 C C . LYS B 1 370 ? 17.312 -22.844 -14.812 1 76.56 370 LYS B C 1
ATOM 6818 O O . LYS B 1 370 ? 16.172 -23.062 -14.398 1 76.56 370 LYS B O 1
ATOM 6823 N N . GLU B 1 371 ? 17.656 -21.75 -15.312 1 81.06 371 GLU B N 1
ATOM 6824 C CA . GLU B 1 371 ? 16.75 -20.609 -15.359 1 81.06 371 GLU B CA 1
ATOM 6825 C C . GLU B 1 371 ? 15.578 -20.859 -16.297 1 81.06 371 GLU B C 1
ATOM 6827 O O . GLU B 1 371 ? 14.461 -20.406 -16.047 1 81.06 371 GLU B O 1
ATOM 6832 N N . GLU B 1 372 ? 15.852 -21.641 -17.203 1 85.56 372 GLU B N 1
ATOM 6833 C CA . GLU B 1 372 ? 14.797 -21.938 -18.172 1 85.56 372 GLU B CA 1
ATOM 6834 C C . GLU B 1 372 ? 13.938 -23.109 -17.703 1 85.56 372 GLU B C 1
ATOM 6836 O O . GLU B 1 372 ? 12.82 -23.297 -18.188 1 85.56 372 GLU B O 1
ATOM 6841 N N . GLN B 1 373 ? 14.445 -23.844 -16.828 1 89.75 373 GLN B N 1
ATOM 6842 C CA . GLN B 1 373 ? 13.719 -25.016 -16.344 1 89.75 373 GLN B CA 1
ATOM 6843 C C . GLN B 1 373 ? 12.555 -24.609 -15.438 1 89.75 373 GLN B C 1
ATOM 6845 O O . GLN B 1 373 ? 11.672 -25.422 -15.141 1 89.75 373 GLN B O 1
ATOM 6850 N N . ILE B 1 374 ? 12.523 -23.328 -15.023 1 93.38 374 ILE B N 1
ATOM 6851 C CA . ILE B 1 374 ? 11.461 -22.844 -14.156 1 93.38 374 ILE B CA 1
ATOM 6852 C C . ILE B 1 374 ? 10.117 -22.969 -14.867 1 93.38 374 ILE B C 1
ATOM 6854 O O . ILE B 1 374 ? 9.078 -23.109 -14.219 1 93.38 374 ILE B O 1
ATOM 6858 N N . TYR B 1 375 ? 10.125 -23.031 -16.203 1 95.31 375 TYR B N 1
ATOM 6859 C CA . TYR B 1 375 ? 8.906 -23.109 -17 1 95.31 375 TYR B CA 1
ATOM 6860 C C . TYR B 1 375 ? 8.273 -24.5 -16.891 1 95.31 375 TYR B C 1
ATOM 6862 O O . TYR B 1 375 ? 7.102 -24.672 -17.234 1 95.31 375 TYR B O 1
ATOM 6870 N N . LEU B 1 376 ? 9.062 -25.438 -16.422 1 95.56 376 LEU B N 1
ATOM 6871 C CA . LEU B 1 376 ? 8.602 -26.812 -16.375 1 95.56 376 LEU B CA 1
ATOM 6872 C C . LEU B 1 376 ? 8.125 -27.172 -14.969 1 95.56 376 LEU B C 1
ATOM 6874 O O . LEU B 1 376 ? 7.668 -28.297 -14.734 1 95.56 376 LEU B O 1
ATOM 6878 N N . CYS B 1 377 ? 8.219 -26.203 -14.047 1 95.62 377 CYS B N 1
ATOM 6879 C CA . CYS B 1 377 ? 7.59 -26.438 -12.75 1 95.62 377 CYS B CA 1
ATOM 6880 C C . CYS B 1 377 ? 6.082 -26.625 -12.906 1 95.62 377 CYS B C 1
ATOM 6882 O O . CYS B 1 377 ? 5.453 -25.953 -13.727 1 95.62 377 CYS B O 1
ATOM 6884 N N . LEU B 1 378 ? 5.598 -27.578 -12.156 1 97.69 378 LEU B N 1
ATOM 6885 C CA . LEU B 1 378 ? 4.156 -27.797 -12.227 1 97.69 378 LEU B CA 1
ATOM 6886 C C . LEU B 1 378 ? 3.43 -27 -11.148 1 97.69 378 LEU B C 1
ATOM 6888 O O . LEU B 1 378 ? 4 -26.719 -10.094 1 97.69 378 LEU B O 1
ATOM 6892 N N . SER B 1 379 ? 2.145 -26.656 -11.398 1 97.94 379 SER B N 1
ATOM 6893 C CA . SER B 1 379 ? 1.326 -25.844 -10.508 1 97.94 379 SER B CA 1
ATOM 6894 C C . SER B 1 379 ? 1.154 -26.516 -9.148 1 97.94 379 SER B C 1
ATOM 6896 O O . SER B 1 379 ? 0.843 -25.844 -8.156 1 97.94 379 SER B O 1
ATOM 6898 N N . GLY B 1 380 ? 1.327 -27.812 -9.156 1 97.62 380 GLY B N 1
ATOM 6899 C CA . GLY B 1 380 ? 1.164 -28.562 -7.918 1 97.62 380 GLY B CA 1
ATOM 6900 C C . GLY B 1 380 ? 2.453 -28.719 -7.133 1 97.62 380 GLY B C 1
ATOM 6901 O O . GLY B 1 380 ? 2.449 -29.219 -6.008 1 97.62 380 GLY B O 1
ATOM 6902 N N . ASN B 1 381 ? 3.639 -28.328 -7.727 1 96.75 381 ASN B N 1
ATOM 6903 C CA . ASN B 1 381 ? 4.871 -28.281 -6.945 1 96.75 381 ASN B CA 1
ATOM 6904 C C . ASN B 1 381 ? 4.77 -27.281 -5.797 1 96.75 381 ASN B C 1
ATOM 6906 O O . ASN B 1 381 ? 3.885 -26.422 -5.793 1 96.75 381 ASN B O 1
ATOM 6910 N N . THR B 1 382 ? 5.625 -27.453 -4.816 1 95.62 382 THR B N 1
ATOM 6911 C CA . THR B 1 382 ? 5.43 -26.656 -3.609 1 95.62 382 THR B CA 1
ATOM 6912 C C . THR B 1 382 ? 6.691 -25.859 -3.279 1 95.62 382 THR B C 1
ATOM 6914 O O . THR B 1 382 ? 7.781 -26.203 -3.742 1 95.62 382 THR B O 1
ATOM 6917 N N . LEU B 1 383 ? 6.516 -24.766 -2.631 1 92.81 383 LEU B N 1
ATOM 6918 C CA . LEU B 1 383 ? 7.543 -23.938 -2.025 1 92.81 383 LEU B CA 1
ATOM 6919 C C . LEU B 1 383 ? 7.152 -23.531 -0.608 1 92.81 383 LEU B C 1
ATOM 6921 O O . LEU B 1 383 ? 5.965 -23.516 -0.267 1 92.81 383 LEU B O 1
ATOM 6925 N N . ASP B 1 384 ? 8.133 -23.375 0.215 1 91.5 384 ASP B N 1
ATOM 6926 C CA . ASP B 1 384 ? 7.902 -22.703 1.492 1 91.5 384 ASP B CA 1
ATOM 6927 C C . ASP B 1 384 ? 7.91 -21.188 1.326 1 91.5 384 ASP B C 1
ATOM 6929 O O . ASP B 1 384 ? 8.758 -20.625 0.619 1 91.5 384 ASP B O 1
ATOM 6933 N N . VAL B 1 385 ? 6.953 -20.531 1.923 1 92.88 385 VAL B N 1
ATOM 6934 C CA . VAL B 1 385 ? 6.891 -19.078 1.839 1 92.88 385 VAL B CA 1
ATOM 6935 C C . VAL B 1 385 ? 6.723 -18.484 3.236 1 92.88 385 VAL B C 1
ATOM 6937 O O . VAL B 1 385 ? 6.371 -19.203 4.18 1 92.88 385 VAL B O 1
ATOM 6940 N N . MET B 1 386 ? 7.086 -17.266 3.367 1 91.94 386 MET B N 1
ATOM 6941 C CA . MET B 1 386 ? 6.895 -16.547 4.617 1 91.94 386 MET B CA 1
ATOM 6942 C C . MET B 1 386 ? 6.035 -15.305 4.398 1 91.94 386 MET B C 1
ATOM 6944 O O . MET B 1 386 ? 6.156 -14.633 3.369 1 91.94 386 MET B O 1
ATOM 6948 N N . THR B 1 387 ? 5.18 -15.102 5.332 1 92.31 387 THR B N 1
ATOM 6949 C CA . THR B 1 387 ? 4.336 -13.914 5.227 1 92.31 387 THR B CA 1
ATOM 6950 C C . THR B 1 387 ? 4.219 -13.211 6.574 1 92.31 387 THR B C 1
ATOM 6952 O O . THR B 1 387 ? 4.25 -13.859 7.621 1 92.31 387 THR B O 1
ATOM 6955 N N . THR B 1 388 ? 4.168 -11.906 6.547 1 92.12 388 THR B N 1
ATOM 6956 C CA . THR B 1 388 ? 3.867 -11.062 7.699 1 92.12 388 THR B CA 1
ATOM 6957 C C . THR B 1 388 ? 2.688 -10.141 7.402 1 92.12 388 THR B C 1
ATOM 6959 O O . THR B 1 388 ? 2.713 -9.383 6.43 1 92.12 388 THR B O 1
ATOM 6962 N N . MET B 1 389 ? 1.676 -10.258 8.195 1 93.25 389 MET B N 1
ATOM 6963 C CA . MET B 1 389 ? 0.475 -9.438 8.078 1 93.25 389 MET B CA 1
ATOM 6964 C C . MET B 1 389 ? 0.114 -8.812 9.422 1 93.25 389 MET B C 1
ATOM 6966 O O . MET B 1 389 ? 0.383 -9.391 10.477 1 93.25 389 MET B O 1
ATOM 6970 N N . ASN B 1 390 ? -0.411 -7.551 9.352 1 92.56 390 ASN B N 1
ATOM 6971 C CA . ASN B 1 390 ? -0.983 -7.012 10.578 1 92.56 390 ASN B CA 1
ATOM 6972 C C . ASN B 1 390 ? -2.391 -7.547 10.828 1 92.56 390 ASN B C 1
ATOM 6974 O O . ASN B 1 390 ? -2.98 -8.18 9.945 1 92.56 390 ASN B O 1
ATOM 6978 N N . ALA B 1 391 ? -2.918 -7.359 11.992 1 93.56 391 ALA B N 1
ATOM 6979 C CA . ALA B 1 391 ? -4.188 -7.961 12.391 1 93.56 391 ALA B CA 1
ATOM 6980 C C . ALA B 1 391 ? -5.336 -7.438 11.531 1 93.56 391 ALA B C 1
ATOM 6982 O O . ALA B 1 391 ? -6.324 -8.141 11.305 1 93.56 391 ALA B O 1
ATOM 6983 N N . ARG B 1 392 ? -5.254 -6.191 11.078 1 93.75 392 ARG B N 1
ATOM 6984 C CA . ARG B 1 392 ? -6.297 -5.672 10.195 1 93.75 392 ARG B CA 1
ATOM 6985 C C . ARG B 1 392 ? -6.332 -6.434 8.875 1 93.75 392 ARG B C 1
ATOM 6987 O O . ARG B 1 392 ? -7.406 -6.789 8.391 1 93.75 392 ARG B O 1
ATOM 6994 N N . GLU B 1 393 ? -5.176 -6.652 8.273 1 94.56 393 GLU B N 1
ATOM 6995 C CA . GLU B 1 393 ? -5.082 -7.434 7.047 1 94.56 393 GLU B CA 1
ATOM 6996 C C . GLU B 1 393 ? -5.523 -8.875 7.277 1 94.56 393 GLU B C 1
ATOM 6998 O O . GLU B 1 393 ? -6.18 -9.477 6.422 1 94.56 393 GLU B O 1
ATOM 7003 N N . LEU B 1 394 ? -5.129 -9.414 8.383 1 96.25 394 LEU B N 1
ATOM 7004 C CA . LEU B 1 394 ? -5.523 -10.781 8.711 1 96.25 394 LEU B CA 1
ATOM 7005 C C . LEU B 1 394 ? -7.039 -10.898 8.812 1 96.25 394 LEU B C 1
ATOM 7007 O O . LEU B 1 394 ? -7.613 -11.914 8.414 1 96.25 394 LEU B O 1
ATOM 7011 N N . MET B 1 395 ? -7.645 -9.891 9.438 1 94.75 395 MET B N 1
ATOM 7012 C CA . MET B 1 395 ? -9.102 -9.875 9.516 1 94.75 395 MET B CA 1
ATOM 7013 C C . MET B 1 395 ? -9.727 -10.023 8.133 1 94.75 395 MET B C 1
ATOM 7015 O O . MET B 1 395 ? -10.641 -10.828 7.938 1 94.75 395 MET B O 1
ATOM 7019 N N . LEU B 1 396 ? -9.219 -9.25 7.195 1 93.25 396 LEU B N 1
ATOM 7020 C CA . LEU B 1 396 ? -9.703 -9.328 5.82 1 93.25 396 LEU B CA 1
ATOM 7021 C C . LEU B 1 396 ? -9.359 -10.672 5.199 1 93.25 396 LEU B C 1
ATOM 7023 O O . LEU B 1 396 ? -10.195 -11.289 4.527 1 93.25 396 LEU B O 1
ATOM 7027 N N . PHE B 1 397 ? -8.133 -11.109 5.406 1 96.81 397 PHE B N 1
ATOM 7028 C CA . PHE B 1 397 ? -7.656 -12.391 4.887 1 96.81 397 PHE B CA 1
ATOM 7029 C C . PHE B 1 397 ? -8.555 -13.531 5.348 1 96.81 397 PHE B C 1
ATOM 7031 O O . PHE B 1 397 ? -8.969 -14.367 4.543 1 96.81 397 PHE B O 1
ATOM 7038 N N . PHE B 1 398 ? -8.906 -13.57 6.602 1 97 398 PHE B N 1
ATOM 7039 C CA . PHE B 1 398 ? -9.711 -14.656 7.156 1 97 398 PHE B CA 1
ATOM 7040 C C . PHE B 1 398 ? -11.156 -14.562 6.672 1 97 398 PHE B C 1
ATOM 7042 O O . PHE B 1 398 ? -11.805 -15.578 6.438 1 97 398 PHE B O 1
ATOM 7049 N N . LYS B 1 399 ? -11.695 -13.359 6.543 1 94.31 399 LYS B N 1
ATOM 7050 C CA . LYS B 1 399 ? -13.039 -13.188 6.008 1 94.31 399 LYS B CA 1
ATOM 7051 C C . LYS B 1 399 ? -13.172 -13.812 4.625 1 94.31 399 LYS B C 1
ATOM 7053 O O . LYS B 1 399 ? -14.203 -14.398 4.297 1 94.31 399 LYS B O 1
ATOM 7058 N N . LEU B 1 400 ? -12.117 -13.719 3.859 1 93.88 400 LEU B N 1
ATOM 7059 C CA . LEU B 1 400 ? -12.164 -14.141 2.465 1 93.88 400 LEU B CA 1
ATOM 7060 C C . LEU B 1 400 ? -11.734 -15.594 2.322 1 93.88 400 LEU B C 1
ATOM 7062 O O . LEU B 1 400 ? -12.336 -16.359 1.558 1 93.88 400 LEU B O 1
ATOM 7066 N N . ARG B 1 401 ? -10.711 -15.984 3.092 1 96.5 401 ARG B N 1
ATOM 7067 C CA . ARG B 1 401 ? -10.039 -17.234 2.762 1 96.5 401 ARG B CA 1
ATOM 7068 C C . ARG B 1 401 ? -10.461 -18.344 3.719 1 96.5 401 ARG B C 1
ATOM 7070 O O . ARG B 1 401 ? -10.148 -19.516 3.492 1 96.5 401 ARG B O 1
ATOM 7077 N N . CYS B 1 402 ? -11.172 -18.016 4.77 1 96 402 CYS B N 1
ATOM 7078 C CA . CYS B 1 402 ? -11.758 -19.062 5.598 1 96 402 CYS B CA 1
ATOM 7079 C C . CYS B 1 402 ? -13.117 -19.5 5.047 1 96 402 CYS B C 1
ATOM 7081 O O . CYS B 1 402 ? -13.688 -20.484 5.512 1 96 402 CYS B O 1
ATOM 7083 N N . CYS B 1 403 ? -13.617 -18.75 4.109 1 94.19 403 CYS B N 1
ATOM 7084 C CA . CYS B 1 403 ? -14.891 -19.047 3.465 1 94.19 403 CYS B CA 1
ATOM 7085 C C . CYS B 1 403 ? -14.844 -20.375 2.74 1 94.19 403 CYS B C 1
ATOM 7087 O O . CYS B 1 403 ? -13.812 -20.75 2.164 1 94.19 403 CYS B O 1
ATOM 7089 N N . ASN B 1 404 ? -15.992 -21.062 2.682 1 93.19 404 ASN B N 1
ATOM 7090 C CA . ASN B 1 404 ? -16.094 -22.359 2.027 1 93.19 404 ASN B CA 1
ATOM 7091 C C . ASN B 1 404 ? -15.938 -22.234 0.513 1 93.19 404 ASN B C 1
ATOM 7093 O O . ASN B 1 404 ? -15.609 -23.219 -0.163 1 93.19 404 ASN B O 1
ATOM 7097 N N . ARG B 1 405 ? -16.125 -21.031 0.039 1 91.31 405 ARG B N 1
ATOM 7098 C CA . ARG B 1 405 ? -16 -20.828 -1.4 1 91.31 405 ARG B CA 1
ATOM 7099 C C . ARG B 1 405 ? -14.547 -20.656 -1.812 1 91.31 405 ARG B C 1
ATOM 7101 O O . ARG B 1 405 ? -14.219 -20.766 -2.994 1 91.31 405 ARG B O 1
ATOM 7108 N N . ALA B 1 406 ? -13.703 -20.406 -0.842 1 94 406 ALA B N 1
ATOM 7109 C CA . ALA B 1 406 ? -12.281 -20.281 -1.161 1 94 406 ALA B CA 1
ATOM 7110 C C . ALA B 1 406 ? -11.703 -21.641 -1.576 1 94 406 ALA B C 1
ATOM 7112 O O . ALA B 1 406 ? -12.219 -22.688 -1.177 1 94 406 ALA B O 1
ATOM 7113 N N . GLN B 1 407 ? -10.711 -21.641 -2.459 1 95.75 407 GLN B N 1
ATOM 7114 C CA . GLN B 1 407 ? -10.031 -22.875 -2.848 1 95.75 407 GLN B CA 1
ATOM 7115 C C . GLN B 1 407 ? -9.492 -23.609 -1.625 1 95.75 407 GLN B C 1
ATOM 7117 O O . GLN B 1 407 ? -9.039 -22.984 -0.667 1 95.75 407 GLN B O 1
ATOM 7122 N N . TRP B 1 408 ? -9.555 -24.906 -1.621 1 95.81 408 TRP B N 1
ATOM 7123 C CA . TRP B 1 408 ? -9.414 -25.703 -0.413 1 95.81 408 TRP B CA 1
ATOM 7124 C C . TRP B 1 408 ? -8.023 -25.531 0.193 1 95.81 408 TRP B C 1
ATOM 7126 O O . TRP B 1 408 ? -7.867 -25.547 1.417 1 95.81 408 TRP B O 1
ATOM 7136 N N . GLU B 1 409 ? -6.969 -25.469 -0.55 1 96.38 409 GLU B N 1
ATOM 7137 C CA . GLU B 1 409 ? -5.621 -25.359 0.006 1 96.38 409 GLU B CA 1
ATOM 7138 C C . GLU B 1 409 ? -5.457 -24.078 0.807 1 96.38 409 GLU B C 1
ATOM 7140 O O . GLU B 1 409 ? -4.992 -24.109 1.948 1 96.38 409 GLU B O 1
ATOM 7145 N N . ILE B 1 410 ? -5.828 -22.969 0.167 1 96.75 410 ILE B N 1
ATOM 7146 C CA . ILE B 1 410 ? -5.684 -21.688 0.848 1 96.75 410 ILE B CA 1
ATOM 7147 C C . ILE B 1 410 ? -6.668 -21.609 2.014 1 96.75 410 ILE B C 1
ATOM 7149 O O . ILE B 1 410 ? -6.371 -21 3.043 1 96.75 410 ILE B O 1
ATOM 7153 N N . ARG B 1 411 ? -7.812 -22.203 1.89 1 96.31 411 ARG B N 1
ATOM 7154 C CA . ARG B 1 411 ? -8.766 -22.266 2.99 1 96.31 411 ARG B CA 1
ATOM 7155 C C . ARG B 1 411 ? -8.172 -23 4.188 1 96.31 411 ARG B C 1
ATOM 7157 O O . ARG B 1 411 ? -8.273 -22.531 5.324 1 96.31 411 ARG B O 1
ATOM 7164 N N . ASN B 1 412 ? -7.566 -24.125 3.93 1 96.12 412 ASN B N 1
ATOM 7165 C CA . ASN B 1 412 ? -6.934 -24.891 4.996 1 96.12 412 ASN B CA 1
ATOM 7166 C C . ASN B 1 412 ? -5.828 -24.094 5.684 1 96.12 412 ASN B C 1
ATOM 7168 O O . ASN B 1 412 ? -5.727 -24.094 6.91 1 96.12 412 ASN B O 1
ATOM 7172 N N . ILE B 1 413 ? -5.055 -23.438 4.898 1 96.38 413 ILE B N 1
ATOM 7173 C CA . ILE B 1 413 ? -3.963 -22.625 5.422 1 96.38 413 ILE B CA 1
ATOM 7174 C C . ILE B 1 413 ? -4.527 -21.5 6.285 1 96.38 413 ILE B C 1
ATOM 7176 O O . ILE B 1 413 ? -4.051 -21.266 7.398 1 96.38 413 ILE B O 1
ATOM 7180 N N . ALA B 1 414 ? -5.523 -20.797 5.773 1 97.19 414 ALA B N 1
ATOM 7181 C CA . ALA B 1 414 ? -6.145 -19.703 6.5 1 97.19 414 ALA B CA 1
ATOM 7182 C C . ALA B 1 414 ? -6.742 -20.172 7.82 1 97.19 414 ALA B C 1
ATOM 7184 O O . ALA B 1 414 ? -6.562 -19.516 8.859 1 97.19 414 ALA B O 1
ATOM 7185 N N . ARG B 1 415 ? -7.398 -21.281 7.809 1 95.94 415 ARG B N 1
ATOM 7186 C CA . ARG B 1 415 ? -8.039 -21.812 9.008 1 95.94 415 ARG B CA 1
ATOM 7187 C C . ARG B 1 415 ? -7 -22.297 10.023 1 95.94 415 ARG B C 1
ATOM 7189 O O . ARG B 1 415 ? -7.188 -22.141 11.227 1 95.94 415 ARG B O 1
ATOM 7196 N N . GLU B 1 416 ? -5.965 -22.875 9.555 1 96 416 GLU B N 1
ATOM 7197 C CA . GLU B 1 416 ? -4.871 -23.266 10.445 1 96 416 GLU B CA 1
ATOM 7198 C C . GLU B 1 416 ? -4.219 -22.031 11.086 1 96 416 GLU B C 1
ATOM 7200 O O . GLU B 1 416 ? -3.92 -22.047 12.281 1 96 416 GLU B O 1
ATOM 7205 N N . MET B 1 417 ? -3.947 -21.031 10.305 1 95.75 417 MET B N 1
ATOM 7206 C CA . MET B 1 417 ? -3.391 -19.797 10.828 1 95.75 417 MET B CA 1
ATOM 7207 C C . MET B 1 417 ? -4.297 -19.203 11.906 1 95.75 417 MET B C 1
ATOM 7209 O O . MET B 1 417 ? -3.818 -18.797 12.969 1 95.75 417 MET B O 1
ATOM 7213 N N . LEU B 1 418 ? -5.57 -19.172 11.57 1 96.19 418 LEU B N 1
ATOM 7214 C CA . LEU B 1 418 ? -6.531 -18.609 12.516 1 96.19 418 LEU B CA 1
ATOM 7215 C C . LEU B 1 418 ? -6.559 -19.422 13.805 1 96.19 418 LEU B C 1
ATOM 7217 O O . LEU B 1 418 ? -6.605 -18.859 14.898 1 96.19 418 LEU B O 1
ATOM 7221 N N . LYS B 1 419 ? -6.551 -20.734 13.695 1 94.31 419 LYS B N 1
ATOM 7222 C CA . LYS B 1 419 ? -6.523 -21.594 14.867 1 94.31 419 LYS B CA 1
ATOM 7223 C C . LYS B 1 419 ? -5.316 -21.297 15.75 1 94.31 419 LYS B C 1
ATOM 7225 O O . LYS B 1 419 ? -5.445 -21.172 16.969 1 94.31 419 LYS B O 1
ATOM 7230 N N . THR B 1 420 ? -4.203 -21.172 15.148 1 94.31 420 THR B N 1
ATOM 7231 C CA . THR B 1 420 ? -2.971 -20.859 15.859 1 94.31 420 THR B CA 1
ATOM 7232 C C . THR B 1 420 ? -3.078 -19.516 16.578 1 94.31 420 THR B C 1
ATOM 7234 O O . THR B 1 420 ? -2.705 -19.391 17.734 1 94.31 420 THR B O 1
ATOM 7237 N N . LEU B 1 421 ? -3.594 -18.531 15.898 1 93.75 421 LEU B N 1
ATOM 7238 C CA . LEU B 1 421 ? -3.689 -17.188 16.453 1 93.75 421 LEU B CA 1
ATOM 7239 C C . LEU B 1 421 ? -4.73 -17.141 17.562 1 93.75 421 LEU B C 1
ATOM 7241 O O . LEU B 1 421 ? -4.582 -16.375 18.531 1 93.75 421 LEU B O 1
ATOM 7245 N N . ARG B 1 422 ? -5.77 -17.938 17.438 1 92.19 422 ARG B N 1
ATOM 7246 C CA . ARG B 1 422 ? -6.77 -18.031 18.5 1 92.19 422 ARG B CA 1
ATOM 7247 C C . ARG B 1 422 ? -6.156 -18.578 19.781 1 92.19 422 ARG B C 1
ATOM 7249 O O . ARG B 1 422 ? -6.547 -18.172 20.891 1 92.19 422 ARG B O 1
ATOM 7256 N N . ASN B 1 423 ? -5.266 -19.438 19.625 1 90.62 423 ASN B N 1
ATOM 7257 C CA . ASN B 1 423 ? -4.566 -19.953 20.781 1 90.62 423 ASN B CA 1
ATOM 7258 C C . ASN B 1 423 ? -3.625 -18.922 21.391 1 90.62 423 ASN B C 1
ATOM 7260 O O . ASN B 1 423 ? -3.465 -18.859 22.609 1 90.62 423 ASN B O 1
ATOM 7264 N N . GLU B 1 424 ? -3.025 -18.156 20.578 1 87.94 424 GLU B N 1
ATOM 7265 C CA . GLU B 1 424 ? -2.041 -17.172 21.031 1 87.94 424 GLU B CA 1
ATOM 7266 C C . GLU B 1 424 ? -2.717 -15.953 21.656 1 87.94 424 GLU B C 1
ATOM 7268 O O . GLU B 1 424 ? -2.234 -15.398 22.641 1 87.94 424 GLU B O 1
ATOM 7273 N N . MET B 1 425 ? -3.756 -15.508 21.062 1 88.19 425 MET B N 1
ATOM 7274 C CA . MET B 1 425 ? -4.477 -14.32 21.5 1 88.19 425 MET B CA 1
ATOM 7275 C C . MET B 1 425 ? -5.977 -14.477 21.266 1 88.19 425 MET B C 1
ATOM 7277 O O . MET B 1 425 ? -6.555 -13.789 20.422 1 88.19 425 MET B O 1
ATOM 7281 N N . PRO B 1 426 ? -6.578 -15.172 22.141 1 87.69 426 PRO B N 1
ATOM 7282 C CA . PRO B 1 426 ? -7.992 -15.5 21.953 1 87.69 426 PRO B CA 1
ATOM 7283 C C . PRO B 1 426 ? -8.891 -14.266 21.984 1 87.69 426 PRO B C 1
ATOM 7285 O O . PRO B 1 426 ? -9.906 -14.227 21.281 1 87.69 426 PRO B O 1
ATOM 7288 N N . CYS B 1 427 ? -8.609 -13.305 22.734 1 85.5 427 CYS B N 1
ATOM 7289 C CA . CYS B 1 427 ? -9.477 -12.141 22.906 1 85.5 427 CYS B CA 1
ATOM 7290 C C . CYS B 1 427 ? -9.703 -11.43 21.578 1 85.5 427 CYS B C 1
ATOM 7292 O O . CYS B 1 427 ? -10.766 -10.852 21.344 1 85.5 427 CYS B O 1
ATOM 7294 N N . LEU B 1 428 ? -8.781 -11.477 20.734 1 90.44 428 LEU B N 1
ATOM 7295 C CA . LEU B 1 428 ? -8.875 -10.789 19.453 1 90.44 428 LEU B CA 1
ATOM 7296 C C . LEU B 1 428 ? -9.305 -11.742 18.359 1 90.44 428 LEU B C 1
ATOM 7298 O O . LEU B 1 428 ? -10.305 -11.5 17.672 1 90.44 428 LEU B O 1
ATOM 7302 N N . PHE B 1 429 ? -8.688 -12.875 18.203 1 93 429 PHE B N 1
ATOM 7303 C CA . PHE B 1 429 ? -8.805 -13.703 17.016 1 93 429 PHE B CA 1
ATOM 7304 C C . PHE B 1 429 ? -10.008 -14.633 17.125 1 93 429 PHE B C 1
ATOM 7306 O O . PHE B 1 429 ? -10.43 -15.219 16.125 1 93 429 PHE B O 1
ATOM 7313 N N . ASN B 1 430 ? -10.578 -14.773 18.297 1 91.56 430 ASN B N 1
ATOM 7314 C CA . ASN B 1 430 ? -11.844 -15.492 18.406 1 91.56 430 ASN B CA 1
ATOM 7315 C C . ASN B 1 430 ? -12.969 -14.758 17.672 1 91.56 430 ASN B C 1
ATOM 7317 O O . ASN B 1 430 ? -14 -15.352 17.359 1 91.56 430 ASN B O 1
ATOM 7321 N N . LYS B 1 431 ? -12.742 -13.523 17.469 1 90.38 431 LYS B N 1
ATOM 7322 C CA . LYS B 1 431 ? -13.766 -12.703 16.828 1 90.38 431 LYS B CA 1
ATOM 7323 C C . LYS B 1 431 ? -13.555 -12.648 15.312 1 90.38 431 LYS B C 1
ATOM 7325 O O . LYS B 1 431 ? -14.258 -11.914 14.609 1 90.38 431 LYS B O 1
ATOM 7330 N N . MET B 1 432 ? -12.656 -13.375 14.82 1 93.56 432 MET B N 1
ATOM 7331 C CA . MET B 1 432 ? -12.367 -13.359 13.383 1 93.56 432 MET B CA 1
ATOM 7332 C C . MET B 1 432 ? -12.797 -14.664 12.734 1 93.56 432 MET B C 1
ATOM 7334 O O . MET B 1 432 ? -13.031 -15.664 13.422 1 93.56 432 MET B O 1
ATOM 7338 N N . GLY B 1 433 ? -12.914 -14.648 11.453 1 94.81 433 GLY B N 1
ATOM 7339 C CA . GLY B 1 433 ? -13.391 -15.758 10.648 1 94.81 433 GLY B CA 1
ATOM 7340 C C . GLY B 1 433 ? -14.016 -15.32 9.344 1 94.81 433 GLY B C 1
ATOM 7341 O O . GLY B 1 433 ? -13.867 -14.172 8.93 1 94.81 433 GLY B O 1
ATOM 7342 N N . PRO B 1 434 ? -14.633 -16.25 8.633 1 95.38 434 PRO B N 1
ATOM 7343 C CA . PRO B 1 434 ? -15.281 -15.867 7.375 1 95.38 434 PRO B CA 1
ATOM 7344 C C . PRO B 1 434 ? -16.438 -14.883 7.578 1 95.38 434 PRO B C 1
ATOM 7346 O O . PRO B 1 434 ? -16.953 -14.758 8.688 1 95.38 434 PRO B O 1
ATOM 7349 N N . SER B 1 435 ? -16.844 -14.211 6.531 1 90.5 435 SER B N 1
ATOM 7350 C CA . SER B 1 435 ? -17.844 -13.156 6.594 1 90.5 435 SER B CA 1
ATOM 7351 C C . SER B 1 435 ? -19.156 -13.68 7.168 1 90.5 435 SER B C 1
ATOM 7353 O O . SER B 1 435 ? -19.859 -12.969 7.891 1 90.5 435 SER B O 1
ATOM 7355 N N . CYS B 1 436 ? -19.5 -14.914 6.824 1 91.5 436 CYS B N 1
ATOM 7356 C CA . CYS B 1 436 ? -20.766 -15.453 7.305 1 91.5 436 CYS B CA 1
ATOM 7357 C C . CYS B 1 436 ? -20.766 -15.586 8.828 1 91.5 436 CYS B C 1
ATOM 7359 O O . CYS B 1 436 ? -21.812 -15.477 9.469 1 91.5 436 CYS B O 1
ATOM 7361 N N . VAL B 1 437 ? -19.609 -15.789 9.414 1 91.19 437 VAL B N 1
ATOM 7362 C CA . VAL B 1 437 ? -19.469 -15.914 10.859 1 91.19 437 VAL B CA 1
ATOM 7363 C C . VAL B 1 437 ? -19.359 -14.531 11.492 1 91.19 437 VAL B C 1
ATOM 7365 O O . VAL B 1 437 ? -20.031 -14.242 12.492 1 91.19 437 VAL B O 1
ATOM 7368 N N . VAL B 1 438 ? -18.594 -13.617 10.914 1 89.62 438 VAL B N 1
ATOM 7369 C CA . VAL B 1 438 ? -18.266 -12.32 11.508 1 89.62 438 VAL B CA 1
ATOM 7370 C C . VAL B 1 438 ? -19.438 -11.352 11.297 1 89.62 438 VAL B C 1
ATOM 7372 O O . VAL B 1 438 ? -19.812 -10.609 12.203 1 89.62 438 VAL B O 1
ATOM 7375 N N . ASP B 1 439 ? -19.984 -11.367 10.055 1 86.44 439 ASP B N 1
ATOM 7376 C CA . ASP B 1 439 ? -21 -10.391 9.68 1 86.44 439 ASP B CA 1
ATOM 7377 C C . ASP B 1 439 ? -22.406 -11 9.734 1 86.44 439 ASP B C 1
ATOM 7379 O O . ASP B 1 439 ? -23.406 -10.289 9.57 1 86.44 439 ASP B O 1
ATOM 7383 N N . ASN B 1 440 ? -22.516 -12.281 9.938 1 88.12 440 ASN B N 1
ATOM 7384 C CA . ASN B 1 440 ? -23.781 -13.008 9.922 1 88.12 440 ASN B CA 1
ATOM 7385 C C . ASN B 1 440 ? -24.531 -12.797 8.609 1 88.12 440 ASN B C 1
ATOM 7387 O O . ASN B 1 440 ? -25.75 -12.641 8.609 1 88.12 440 ASN B O 1
ATOM 7391 N N . LYS B 1 441 ? -23.828 -12.578 7.586 1 86.5 441 LYS B N 1
ATOM 7392 C CA . LYS B 1 441 ? -24.359 -12.398 6.23 1 86.5 441 LYS B CA 1
ATOM 7393 C C . LYS B 1 441 ? -23.344 -12.898 5.191 1 86.5 441 LYS B C 1
ATOM 7395 O O . LYS B 1 441 ? -22.141 -12.664 5.32 1 86.5 441 LYS B O 1
ATOM 7400 N N . CYS B 1 442 ? -23.891 -13.617 4.219 1 85.69 442 CYS B N 1
ATOM 7401 C CA . CYS B 1 442 ? -23.016 -14.086 3.143 1 85.69 442 CYS B CA 1
ATOM 7402 C C . CYS B 1 442 ? -22.891 -13.023 2.055 1 85.69 442 CYS B C 1
ATOM 7404 O O . CYS B 1 442 ? -23.891 -12.609 1.46 1 85.69 442 CYS B O 1
ATOM 7406 N N . PRO B 1 443 ? -21.75 -12.648 1.77 1 78.31 443 PRO B N 1
ATOM 7407 C CA . PRO B 1 443 ? -21.578 -11.609 0.75 1 78.31 443 PRO B CA 1
ATOM 7408 C C . PRO B 1 443 ? -21.656 -12.164 -0.671 1 78.31 443 PRO B C 1
ATOM 7410 O O . PRO B 1 443 ? -21.75 -11.391 -1.631 1 78.31 443 PRO B O 1
ATOM 7413 N N . GLU B 1 444 ? -21.688 -13.453 -0.932 1 79.12 444 GLU B N 1
ATOM 7414 C CA . GLU B 1 444 ? -21.547 -14.086 -2.242 1 79.12 444 GLU B CA 1
ATOM 7415 C C . GLU B 1 444 ? -22.875 -14.117 -2.984 1 79.12 444 GLU B C 1
ATOM 7417 O O . GLU B 1 444 ? -22.938 -14.469 -4.168 1 79.12 444 GLU B O 1
ATOM 7422 N N . GLY B 1 445 ? -23.922 -13.695 -2.402 1 75.12 445 GLY B N 1
ATOM 7423 C CA . GLY B 1 445 ? -25.203 -13.664 -3.076 1 75.12 445 GLY B CA 1
ATOM 7424 C C . GLY B 1 445 ? -25.609 -15 -3.672 1 75.12 445 GLY B C 1
ATOM 7425 O O . GLY B 1 445 ? -25.688 -16 -2.957 1 75.12 445 GLY B O 1
ATOM 7426 N N . ARG B 1 446 ? -25.625 -15 -5.043 1 74.69 446 ARG B N 1
ATOM 7427 C CA . ARG B 1 446 ? -26.062 -16.188 -5.77 1 74.69 446 ARG B CA 1
ATOM 7428 C C . ARG B 1 446 ? -25 -17.281 -5.727 1 74.69 446 ARG B C 1
ATOM 7430 O O . ARG B 1 446 ? -25.297 -18.453 -5.918 1 74.69 446 ARG B O 1
ATOM 7437 N N . LEU B 1 447 ? -23.797 -16.844 -5.383 1 79.19 447 LEU B N 1
ATOM 7438 C CA . LEU B 1 447 ? -22.703 -17.797 -5.371 1 79.19 447 LEU B CA 1
ATOM 7439 C C . LEU B 1 447 ? -22.453 -18.328 -3.963 1 79.19 447 LEU B C 1
ATOM 7441 O O . LEU B 1 447 ? -21.359 -18.828 -3.66 1 79.19 447 LEU B O 1
ATOM 7445 N N . THR B 1 448 ? -23.469 -18.266 -3.137 1 85.69 448 THR B N 1
ATOM 7446 C CA . THR B 1 448 ? -23.375 -18.75 -1.769 1 85.69 448 THR B CA 1
ATOM 7447 C C . THR B 1 448 ? -23.125 -20.266 -1.754 1 85.69 448 THR B C 1
ATOM 7449 O O . THR B 1 448 ? -23.516 -20.969 -2.684 1 85.69 448 THR B O 1
ATOM 7452 N N . CYS B 1 449 ? -22.391 -20.719 -0.779 1 88.56 449 CYS B N 1
ATOM 7453 C CA . CYS B 1 449 ? -22.172 -22.156 -0.63 1 88.56 449 CYS B CA 1
ATOM 7454 C C . CYS B 1 449 ? -23.375 -22.828 0.013 1 88.56 449 CYS B C 1
ATOM 7456 O O . CYS B 1 449 ? -23.484 -24.047 0.003 1 88.56 449 CYS B O 1
ATOM 7458 N N . GLY B 1 450 ? -24.188 -22.016 0.645 1 88.31 450 GLY B N 1
ATOM 7459 C CA . GLY B 1 450 ? -25.422 -22.516 1.229 1 88.31 450 GLY B CA 1
ATOM 7460 C C . GLY B 1 450 ? -25.219 -23.172 2.584 1 88.31 450 GLY B C 1
ATOM 7461 O O . GLY B 1 450 ? -26.125 -23.859 3.094 1 88.31 450 GLY B O 1
ATOM 7462 N N . ARG B 1 451 ? -24.094 -23 3.215 1 91.69 451 ARG B N 1
ATOM 7463 C CA . ARG B 1 451 ? -23.781 -23.703 4.453 1 91.69 451 ARG B CA 1
ATOM 7464 C C . ARG B 1 451 ? -23.469 -22.719 5.578 1 91.69 451 ARG B C 1
ATOM 7466 O O . ARG B 1 451 ? -22.609 -22.984 6.422 1 91.69 451 ARG B O 1
ATOM 7473 N N . MET B 1 452 ? -24.078 -21.609 5.547 1 91.12 452 MET B N 1
ATOM 7474 C CA . MET B 1 452 ? -23.766 -20.547 6.496 1 91.12 452 MET B CA 1
ATOM 7475 C C . MET B 1 452 ? -23.953 -21.016 7.93 1 91.12 452 MET B C 1
ATOM 7477 O O . MET B 1 452 ? -23.078 -20.844 8.773 1 91.12 452 MET B O 1
ATOM 7481 N N . GLU B 1 453 ? -25.062 -21.688 8.266 1 90.62 453 GLU B N 1
ATOM 7482 C CA . GLU B 1 453 ? -25.359 -22.141 9.625 1 90.62 453 GLU B CA 1
ATOM 7483 C C . GLU B 1 453 ? -24.328 -23.172 10.086 1 90.62 453 GLU B C 1
ATOM 7485 O O . GLU B 1 453 ? -23.906 -23.156 11.242 1 90.62 453 GLU B O 1
ATOM 7490 N N . GLU B 1 454 ? -23.969 -23.984 9.211 1 91.69 454 GLU B N 1
ATOM 7491 C CA . GLU B 1 454 ? -22.984 -25.016 9.523 1 91.69 454 GLU B CA 1
ATOM 7492 C C . GLU B 1 454 ? -21.625 -24.391 9.836 1 91.69 454 GLU B C 1
ATOM 7494 O O . GLU B 1 454 ? -20.938 -24.812 10.773 1 91.69 454 GLU B O 1
ATOM 7499 N N . ILE B 1 455 ? -21.25 -23.469 9.039 1 91.69 455 ILE B N 1
ATOM 7500 C CA . ILE B 1 455 ? -19.953 -22.812 9.219 1 91.69 455 ILE B CA 1
ATOM 7501 C C . ILE B 1 455 ? -19.938 -22.047 10.531 1 91.69 455 ILE B C 1
ATOM 7503 O O . ILE B 1 455 ? -18.953 -22.078 11.266 1 91.69 455 ILE B O 1
ATOM 7507 N N . ILE B 1 456 ? -21 -21.406 10.836 1 91.25 456 ILE B N 1
ATOM 7508 C CA . ILE B 1 456 ? -21.125 -20.672 12.094 1 91.25 456 ILE B CA 1
ATOM 7509 C C . ILE B 1 456 ? -20.953 -21.625 13.273 1 91.25 456 ILE B C 1
ATOM 7511 O O . ILE B 1 456 ? -20.219 -21.344 14.219 1 91.25 456 ILE B O 1
ATOM 7515 N N . GLN B 1 457 ? -21.562 -22.719 13.203 1 90.12 457 GLN B N 1
ATOM 7516 C CA . GLN B 1 457 ? -21.453 -23.719 14.266 1 90.12 457 GLN B CA 1
ATOM 7517 C C . GLN B 1 457 ? -20.031 -24.25 14.383 1 90.12 457 GLN B C 1
ATOM 7519 O O . GLN B 1 457 ? -19.531 -24.453 15.492 1 90.12 457 GLN B O 1
ATOM 7524 N N . GLU B 1 458 ? -19.5 -24.516 13.273 1 90.38 458 GLU B N 1
ATOM 7525 C CA . GLU B 1 458 ? -18.141 -25.031 13.242 1 90.38 458 GLU B CA 1
ATOM 7526 C C . GLU B 1 458 ? -17.156 -24.062 13.922 1 90.38 458 GLU B C 1
ATOM 7528 O O . GLU B 1 458 ? -16.312 -24.484 14.711 1 90.38 458 GLU B O 1
ATOM 7533 N N . PHE B 1 459 ? -17.219 -22.812 13.633 1 90.56 459 PHE B N 1
ATOM 7534 C CA . PHE B 1 459 ? -16.297 -21.812 14.172 1 90.56 459 PHE B CA 1
ATOM 7535 C C . PHE B 1 459 ? -16.625 -21.516 15.633 1 90.56 459 PHE B C 1
ATOM 7537 O O . PHE B 1 459 ? -15.727 -21.188 16.406 1 90.56 459 PHE B O 1
ATOM 7544 N N . ASN B 1 460 ? -17.844 -21.703 16.016 1 83.94 460 ASN B N 1
ATOM 7545 C CA . ASN B 1 460 ? -18.219 -21.516 17.406 1 83.94 460 ASN B CA 1
ATOM 7546 C C . ASN B 1 460 ? -17.797 -22.703 18.266 1 83.94 460 ASN B C 1
ATOM 7548 O O . ASN B 1 460 ? -17.453 -22.547 19.438 1 83.94 460 ASN B O 1
ATOM 7552 N N . SER B 1 461 ? -17.906 -23.844 17.703 1 77.81 461 SER B N 1
ATOM 7553 C CA . SER B 1 461 ? -17.531 -25.062 18.438 1 77.81 461 SER B CA 1
ATOM 7554 C C . SER B 1 461 ? -16.031 -25.094 18.703 1 77.81 461 SER B C 1
ATOM 7556 O O . SER B 1 461 ? -15.602 -25.578 19.75 1 77.81 461 SER B O 1
ATOM 7558 N N . ILE B 1 462 ? -15.305 -24.688 17.75 1 70.75 462 ILE B N 1
ATOM 7559 C CA . ILE B 1 462 ? -13.859 -24.641 17.938 1 70.75 462 ILE B CA 1
ATOM 7560 C C . ILE B 1 462 ? -13.508 -23.719 19.094 1 70.75 462 ILE B C 1
ATOM 7562 O O . ILE B 1 462 ? -12.602 -24.016 19.875 1 70.75 462 ILE B O 1
ATOM 7566 N N . LEU B 1 463 ? -14.258 -22.688 19.234 1 62.28 463 LEU B N 1
ATOM 7567 C CA . LEU B 1 463 ? -14.047 -21.75 20.328 1 62.28 463 LEU B CA 1
ATOM 7568 C C . LEU B 1 463 ? -14.453 -22.359 21.672 1 62.28 463 LEU B C 1
ATOM 7570 O O . LEU B 1 463 ? -13.844 -22.078 22.703 1 62.28 463 LEU B O 1
ATOM 7574 N N . SER B 1 464 ? -15.492 -23.172 21.656 1 52.38 464 SER B N 1
ATOM 7575 C CA . SER B 1 464 ? -15.961 -23.812 22.875 1 52.38 464 SER B CA 1
ATOM 7576 C C . SER B 1 464 ? -15 -24.906 23.328 1 52.38 464 SER B C 1
ATOM 7578 O O . SER B 1 464 ? -14.844 -25.141 24.531 1 52.38 464 SER B O 1
ATOM 7580 N N . ARG B 1 465 ? -14.359 -25.625 22.484 1 45.69 465 ARG B N 1
ATOM 7581 C CA . ARG B 1 465 ? -13.438 -26.688 22.875 1 45.69 465 ARG B CA 1
ATOM 7582 C C . ARG B 1 465 ? -12.141 -26.109 23.438 1 45.69 465 ARG B C 1
ATOM 7584 O O . ARG B 1 465 ? -11.359 -26.812 24.078 1 45.69 465 ARG B O 1
ATOM 7591 N N . GLU B 1 466 ? -11.719 -25 23.156 1 42.06 466 GLU B N 1
ATOM 7592 C CA . GLU B 1 466 ? -10.484 -24.359 23.609 1 42.06 466 GLU B CA 1
ATOM 7593 C C . GLU B 1 466 ? -10.711 -23.562 24.875 1 42.06 466 GLU B C 1
ATOM 7595 O O . GLU B 1 466 ? -9.758 -23.031 25.469 1 42.06 466 GLU B O 1
ATOM 7600 N N . LYS B 1 467 ? -12.039 -23.719 25.453 1 38.19 467 LYS B N 1
ATOM 7601 C CA . LYS B 1 467 ? -12.297 -23.203 26.812 1 38.19 467 LYS B CA 1
ATOM 7602 C C . LYS B 1 467 ? -12.164 -24.312 27.844 1 38.19 467 LYS B C 1
ATOM 7604 O O . LYS B 1 467 ? -12.688 -25.422 27.656 1 38.19 467 LYS B O 1
#

Organism: Clostridium kluyveri (strain ATCC 8527 / DSM 555 / NBRC 12016 / NCIMB 10680 / K1) (NCBI:txid431943)

InterPro domains:
  IPR003669 Thymidylate synthase ThyX [PF02511] (9-199)
  IPR003669 Thymidylate synthase ThyX [PF02511] (270-426)
  IPR003669 Thymidylate synthase ThyX [PS51331] (5-207)
  IPR003669 Thymidylate synthase ThyX [PS51331] (235-435)
  IPR003669 Thymidylate synthase ThyX [PTHR34934] (9-204)
  IPR003669 Thymidylate synthase ThyX [TIGR02170] (10-202)
  IPR003669 Thymidylate synthase ThyX [cd20175] (9-193)
  IPR003669 Thymidylate synthase ThyX [cd20175] (267-422)
  IPR036098 Thymidylate synthase ThyX superfamily [G3DSA:3.30.1360.170] (5-208)
  IPR036098 Thymidylate synthase ThyX superfamily [G3DSA:3.30.1360.170] (258-432)
  IPR036098 Thymidylate synthase ThyX superfamily [SSF69796] (9-202)
  IPR036098 Thymidylate synthase ThyX superfamily [SSF69796] (275-437)

Radius of gyration: 28.67 Å; Cα contacts (8 Å, |Δi|>4): 1549; chains: 2; bounding box: 58×86×68 Å

Solvent-accessible surface area (backbone atoms only — not comparable to full-atom values): 49425 Å² total; per-residue (Å²): 126,87,71,59,61,44,49,42,79,78,44,60,45,93,53,27,58,39,53,21,27,22,47,65,32,45,56,77,43,82,68,44,35,57,53,35,42,69,65,47,72,54,66,71,59,28,37,52,47,42,38,53,40,41,69,46,63,51,50,67,42,40,42,59,23,50,39,29,33,31,29,24,45,28,27,38,59,54,49,57,62,56,54,66,51,56,76,48,41,74,44,67,43,45,59,54,77,39,82,62,64,80,55,55,55,55,73,76,85,89,55,52,74,66,57,41,52,55,48,51,53,51,52,51,49,33,38,50,50,30,42,49,37,39,73,73,65,40,54,43,60,58,28,42,31,55,35,40,29,19,32,38,37,31,30,38,38,28,33,25,44,49,52,46,40,51,52,46,32,32,26,65,71,43,90,33,48,78,39,64,70,48,41,54,41,43,50,47,46,49,57,52,35,49,71,76,49,50,55,48,55,66,61,49,75,54,73,64,72,65,58,60,71,70,72,59,79,57,74,55,72,76,67,78,50,82,73,66,69,76,36,82,52,69,64,47,75,42,83,72,35,70,52,58,68,49,27,50,52,42,23,49,52,40,47,22,42,56,65,71,48,88,75,79,81,79,76,56,68,80,76,41,43,69,60,50,48,53,52,50,53,52,40,72,59,40,94,69,41,62,42,34,48,52,26,58,39,29,34,39,34,38,45,35,26,51,56,46,48,58,61,58,47,69,55,48,76,47,49,68,47,72,41,58,65,74,70,52,40,64,40,33,29,55,76,55,69,87,37,65,78,34,68,72,52,34,52,54,52,52,45,55,44,52,49,44,46,53,50,53,51,53,40,41,74,73,64,51,53,67,73,64,49,41,38,63,40,36,28,20,24,29,45,56,32,35,38,32,34,26,45,46,48,45,46,53,48,25,27,54,27,44,26,88,81,32,60,66,67,53,18,51,51,38,46,50,50,47,52,54,42,27,71,68,38,42,90,61,43,64,67,50,40,18,38,43,58,63,66,70,45,69,63,43,64,92,69,50,83,82,47,57,70,59,50,38,49,54,61,51,47,57,56,55,70,77,101,126,88,70,59,61,42,50,41,80,77,43,60,47,91,53,27,59,41,52,21,28,24,47,67,34,44,57,78,44,83,66,44,35,58,54,35,44,68,66,46,74,52,64,70,59,29,35,52,48,43,38,53,40,42,71,46,66,51,49,66,41,40,42,58,22,49,39,30,33,30,30,24,44,29,26,40,58,54,49,56,60,55,54,66,51,56,79,48,40,74,43,67,43,44,60,54,78,38,83,63,64,79,55,54,56,55,74,75,85,88,53,51,73,67,56,42,52,54,49,50,54,51,52,50,48,33,38,49,50,29,43,48,38,39,75,73,66,40,55,44,61,58,28,44,31,54,35,39,28,19,32,38,37,32,29,39,39,27,34,26,44,49,52,46,40,50,52,45,33,32,25,65,71,44,89,35,46,77,37,66,71,47,41,55,43,43,50,46,45,47,56,51,37,48,72,76,48,49,57,49,54,66,62,49,75,53,72,63,72,65,58,60,70,70,73,61,80,56,76,56,72,74,65,79,47,82,70,66,68,74,36,82,50,71,63,47,72,42,82,71,35,70,52,57,69,48,29,50,52,43,25,48,53,41,47,22,43,54,64,70,50,89,73,79,79,78,76,56,67,79,77,40,42,71,61,49,50,53,52,50,51,52,42,71,62,41,95,68,42,62,42,36,49,53,27,60,40,30,35,37,34,38,44,35,27,50,56,45,48,58,60,59,46,69,54,47,75,47,48,69,46,71,41,57,64,76,70,51,39,62,39,32,28,55,76,53,70,86,38,65,78,34,68,70,54,34,52,54,52,51,46,55,45,52,49,44,47,52,50,52,51,51,39,42,75,74,63,51,53,66,74,63,49,40,37,64,40,34,27,20,23,29,43,56,34,35,38,33,34,26,45,44,46,44,45,54,47,26,26,54,27,44,26,87,82,32,60,66,68,53,18,52,50,38,45,50,48,47,53,53,41,27,70,67,39,42,89,62,44,65,67,51,42,18,38,44,58,62,67,69,44,70,64,44,63,92,69,51,84,81,48,55,71,58,51,37,48,53,60,49,47,56,57,56,70,76,103

Nearest PDB structures (foldseek):
  4kar-assembly1_A  TM=8.179E-01  e=2.341E-07  Thermotoga maritima MSB8
  3fnn-assembly1_A  TM=8.149E-01  e=1.855E-06  Corynebacterium glutamicum
  4gtd-assembly1_A  TM=8.141E-01  e=1.171E-06  Thermotoga maritima MSB8
  3ge9-assembly1_A  TM=7.944E-01  e=2.806E-06  Corynebacterium glutamicum
  2gq2-assembly1_D  TM=8.025E-01  e=1.065E-05  Mycobacterium tuberculosis H37Rv

Secondary structure (DSSP, 8-state):
-----EEEEEEE-TTHHHHHHHHHHTTTSSS-HHHHHHH---HHHHHHHHHHHHHTT-GGGGGG-EEEEEEEEEEHHHHHHHHT-SSSEEEE--TTTS--TTS-B---TT--HHHHHHHHHHHHHHHHHHHHHHHTT--HHHHGGG-BTTBEEEEEEEEEHHHHHHHHHHHHTSTTTT-HHHHHHHHHHHHHHHHH-GGGHHHHTSSGGGS----------TT--S-S--EE---EEEEEE--HHHHHHHHHHHHHHHTT------S-TTTTHHHHHHHHHHHHHSSS-GGGGG-EEEEEEEEEEHHHHHHHHT--SSEEE---GGG--TTEE---HHHHT-HHHHHHHHHHHHHHHHHHHHHHHTT--HHHHGGG-BTTBEEEEEEEEEHHHHHHHHHHHSSTTS-HHHHHHHHHHHHHHHHH-HHHHTT-S-HHHHTSS-TTGGG--S-HHHHHHHHHHHHHHT-/-----EEEEEEE-TTHHHHHHHHHHTTTSSS-HHHHHHH---HHHHHHHHHHHHHTT-GGGGGG-EEEEEEEEEEHHHHHHHHT-SSSEEEE--TTTS--TTS-B---TT--HHHHHHHHHHHHHHHHHHHHHHHTT--HHHHGGG-BTTBEEEEEEEEEHHHHHHHHHHHHTSTTTT-HHHHHHHHHHHHHHHHH-GGGHHHHTSSGGGS----------TT--S-S--EE---EEEEEE--HHHHHHHHHHHHHHHTT------S-TTTTHHHHHHHHHHHHHSSS-GGGGG-EEEEEEEEEEHHHHHHHHT--SSEEE---GGG--TTEE---HHHHT-HHHHHHHHHHHHHHHHHHHHHHHTT--HHHHGGG-BTTBEEEEEEEEEHHHHHHHHHHHSSTTS-HHHHHHHHHHHHHHHHH-HHHHTT-S-HHHHTSS-TTGGG--S-HHHHHHHHHHHHHHT-

pLDDT: mean 87.66, std 14.18, range [32.59, 98.62]

Foldseek 3Di:
DPLAKEKDFPDWDLCLLLQLLLVLCCVPDDDHSVVSSVVSDDNVVSLVSLLVCVVVVNPVSQLSTKTKMKIWFAFLQLVLLVLLQQQKDKDKDDQQADQLLPQDFDDDDPDDPVLRVLVVVLQNVLSVQLVVCVVVVNGSNQSQQLHFRRGTIIMMMMGTPSSLLVSLLCCCQNPNNPPVSSPVRSVNVLVVCCVRPVSCNVVSVPPSVPVPPPPCCVPPVPPLPLDDAQDADAKDKDWDDWDPVQLLVQLVVVLCVVVVHDDDDPDDCVVCVPVSLVSLVVLVPDPDNCSQQSTKIKMKMWFQFLLRSVVVSNLSQKDKFDDDLLSFNLSYFHHDPVQVVDPVSVVSVNVSSVVLSVSLVVSVVVPDDSSVSSRSRGRGTTDMMMMMGGRVSLLVLQQPQCAPPHDPRSNVHNVNVLLVVCLVHVSNSLQGHHCCQNVVDDPCVVPHPPCSVVVNVVSVVSVVVSD/DPLAKEKDFPDWDLCLLLQLLLVLCCVPDDDHSVVSSVVSDDNVVSLVSLLVCVVVVNPVSQLSTKTKMKIWFAFLQLVLLVLLQQQKDKDKDDQQADQLLPQDFDDDDPDDPVLRVLVVVLQNVLSVQLVVCVVVVNGSNQSQQLHFRRGTIIMMMMGTPSSLLVSLLCCCQNPNNPPVSSPVRSVNVLVVCCVSPVSCNVVSVPPSVPPPPPPCCVPPVPPVPLDDAQDADAKDKDWDDWDPVQLLVQLVVVLCVVVVHDDDDPDDCVVCVPVSLVSLVVLVPDPDNCSQQSTKIKMKMWFQFLLRSVVVSNLSQKDKFDDDLLSFSLSYFHHDPSQVVDPVSVVSVNVSSVVLSVSLVVSVVVPDDSSVSSRSRGRGTTDMMMMMGGRVSLLVLQQPQCAPPHDPRSNVHNVNVLLVVCLVHVSNSLQGHHCCQNVVDDPCVVPHPPCSVVVNVVSVVSVVVSD